Protein AF-A0A7X6TF79-F1 (afdb_monomer_lite)

Sequence (769 aa):
MKSAIIAMLSFVALSFGTTILAQSDYKMAGPYRVVARDGEFRSSKNGSEQDMKMAYECALAGDKDKALEIIHAYARTLQRIDGHDAPLCTIQGYDLVRAMTLLREYKTEEWDKMLRTVWLAVLDKFEADSPYANGNWGAIVNRMRMAAAIYLEDSLLYAAALDYFYHANDNGSLPRYINELGQSQETGRDQAHVQLGLEALAQTCEMARGQGDDLWGAFDNRLLKGFEYTAKYNLGYEVPFSTWTDCTGLYNDWTSPGAMSRGKLWNIYQLPYDHYVGRKGLKMPYTAMALEVLAGKRKIKIKDYQKLHQVFTYAAPRGAPLKQDYELYIQPRGSKEWTRIDTYMARVNAPVAEGKHRQSEISYAMFDFSGDVFVRVVCKNKQFKTVKIRPAYRGVIANRQNDSTLQFMLFQPENLSIEFDGDLTNNLLLFTSKPVQSSTEARKEARRQGRDFIYYPPGYYDQADTIYLKSNTTLYLAGGSYFKGTFAIDDAENVSILGRGIARPPRGYEGCHVYRSKNVLIDGLILNTCPVGGSDGVMLHNVKSISHPAWGDGLNVFASSNVTYDRVFCRNSDDCTTAYATRKGFSGSVNNVCMKNSTLWADVAHPIFIGIHGDARQMDSIVNLRYENIDILCQAEPQLDYQGCLAINCGDNNLVRNVIFDNIRIEGVLQGSILQVKVGYNQKYCAAPGRGVENILFRSIRYYGPEPNMSLILGYNEQRLVKNITFEGLKINGRAIYDNMPGKPGWYKTADMGKIYVNDLVENLKFIK

Secondary structure (DSSP, 8-state):
-HHHHHHHHTTSSS--SS-----TT-------SEEESSSTTTTHHHHHHHHHHHHHHHHHHT-HHHHHHHHHHHHHH--EEESTTGGGGHHHHHHHHHHHHHTGGG--HHHHHHIIIIIIHHHHHHHHSPS-S-HHHHHHHHHHHHHHHHHHT-HHHHHHHHHHHHH-SSTTSHHHHB-TTS-BGGGGT-HHHHHHHHHHHHHHHHHHHHHT---TTHHHHHHHHHHHHHHHHHTT----------TTSSS----S---TTTT---TTSHHHHIIIIIIT----HHHHHHHHHHTTSS------GGGSSEEE--PPPTTS-B--SEEEEEEETT----EEE--EEEEEEEE-GGG-EEEEEEEEEEEEEES-EEEEEEESS---S-EEEESGGG---EEE-SSSEEEEEESS--EEEEEETT-SSS-EEEEEESPPPPHHHHHHHHHHTT-EEEEE-SEEE----EEEPPTTEEEEE-TTEEESSEEEEES-EEEEEEES-EE--TTSSBSEEEES-EEEEEES-EESB--EES-EEEEEES-EEE--STT--SEEEES-EEEEEES-EEEESS-SEEEESSBTTB-S-EEEEEEEEEEEEESSS-SEEEES-S-TTTT-EEEEEEEEEEEEEE-B---TTT--SEEEEEBTT-EEEEEEEEEEEE---SB-BSEEEEE---TTT-SSB-SEEEEEEEEEEEE-SSSPBPEEEE--BTTB-EEEEEEES-EETTEE--TT-TT--TTS-GGGGGTEEE-TTEES-EEE-

Foldseek 3Di:
DVLLLCLLLVPPDDFDPDDPAQDPPDDQPDDAQEAECADPRNVNDVRLLVLLLSLLRCLSNVVNVSNCVSLVRNLVRHNEYDDPCSLVSLNSVQSNLSSCLSVVVPDDPSNVVCCVRYLVVSLVLCLLFQAQDAQLSLLSSLLSLLSSCSSVVPPVSNVVSVCSQDPRLYCNHLCNQAPPQLDGLCQLQELVSLLSSLLSQLSSQSSCVSVPDHPCPPPNSRSLSNLLQSLCQLLPHDGDDDQDQGSLSQSRPRPGGQCHCRNVDDSRLPSNCCVCCVVVVHDRPSSVVSVCVSVVNDDRDDPDPPVQKDKAAFDAAPPFAFDPQKWKWKDTPPDPDTDTWTWGWDWAFFDDPPLHTDTAIETETEIEIGAKMKMKMFGDPFFFDDKDKPPNSVVFRWDDPDRGMIITMDGFWDFIWIDGPNDPRYIYTYGYHHDFDDLVVLVVVLVVVVAAEAEDEQHEAEPQDAAEDAARYEYEYERNAEALYEDEDELYEDYEYDYAHEQEHPQLAHSYEHECYEQYEYANYEYAAYEYAVYENYEYYNYEHHGHDAVSEHYEYEQYENYEYEAYEARTQEEPYEAAYHDDPGHAAYYAYEYELYEAEHSEAEPYEYDDHHALVVQHEYEAYEYENYEYEEYSYQPPLRFANAEYAYHSQYEYENYEYESYEYEAYDAGAHYEAEQDDDPVHHPGTYQEYEHYEAYNYEYQHDQGAAYEHYADDLRYAYEAYEYAQYYYNSDTQFDPDPPDPPPDDSCVVNNYDYDPRYYNYGYHD

Radius of gyration: 28.3 Å; chains: 1; bounding box: 67×52×85 Å

pLDDT: mean 91.33, std 11.85, range [27.88, 98.94]

Structure (mmCIF, N/CA/C/O backbone):
data_AF-A0A7X6TF79-F1
#
_entry.id   AF-A0A7X6TF79-F1
#
loop_
_atom_site.group_PDB
_atom_site.id
_atom_site.type_symbol
_atom_site.label_atom_id
_atom_site.label_alt_id
_atom_site.label_comp_id
_atom_site.label_asym_id
_atom_site.label_entity_id
_atom_site.label_seq_id
_atom_site.pdbx_PDB_ins_code
_atom_site.Cartn_x
_atom_site.Cartn_y
_atom_site.Cartn_z
_atom_site.occupancy
_atom_site.B_iso_or_equiv
_atom_site.auth_seq_id
_atom_site.auth_comp_id
_atom_site.auth_asym_id
_atom_site.auth_atom_id
_atom_site.pdbx_PDB_model_num
ATOM 1 N N . MET A 1 1 ? -29.037 -4.084 38.180 1.00 37.34 1 MET A N 1
ATOM 2 C CA . MET A 1 1 ? -28.333 -2.902 38.742 1.00 37.34 1 MET A CA 1
ATOM 3 C C . MET A 1 1 ? -27.125 -3.255 39.618 1.00 37.34 1 MET A C 1
ATOM 5 O O . MET A 1 1 ? -26.023 -2.919 39.207 1.00 37.34 1 MET A O 1
ATOM 9 N N . LYS A 1 2 ? -27.252 -3.971 40.755 1.00 34.66 2 LYS A N 1
ATOM 10 C CA . LYS A 1 2 ? -26.075 -4.378 41.570 1.00 34.66 2 LYS A CA 1
ATOM 11 C C . LYS A 1 2 ? -25.059 -5.261 40.809 1.00 34.66 2 LYS A C 1
ATOM 13 O O . LYS A 1 2 ? -23.866 -5.113 41.035 1.00 34.66 2 LYS A O 1
ATOM 18 N N . SER A 1 3 ? -25.494 -6.110 39.867 1.00 40.75 3 SER A N 1
ATOM 19 C CA . SER A 1 3 ? -24.594 -6.957 39.051 1.00 40.75 3 SER A CA 1
ATOM 20 C C . SER A 1 3 ? -23.739 -6.177 38.040 1.00 40.75 3 SER A C 1
ATOM 22 O O . SER A 1 3 ? -22.586 -6.536 37.820 1.00 40.75 3 SER A O 1
ATOM 24 N N . ALA A 1 4 ? -24.275 -5.091 37.469 1.00 40.69 4 ALA A N 1
ATOM 25 C CA . ALA A 1 4 ? -23.597 -4.242 36.486 1.00 40.69 4 ALA A CA 1
ATOM 26 C C . ALA A 1 4 ? -22.456 -3.432 37.122 1.00 40.69 4 ALA A C 1
ATOM 28 O O . ALA A 1 4 ? -21.355 -3.360 36.579 1.00 40.69 4 ALA A O 1
ATOM 29 N N . ILE A 1 5 ? -22.708 -2.895 38.320 1.00 46.25 5 ILE A N 1
ATOM 30 C CA . ILE A 1 5 ? -21.707 -2.196 39.133 1.00 46.25 5 ILE A CA 1
ATOM 31 C C . ILE A 1 5 ? -20.603 -3.176 39.563 1.00 46.25 5 ILE A C 1
ATOM 33 O O . ILE A 1 5 ? -19.430 -2.851 39.437 1.00 46.25 5 ILE A O 1
ATOM 37 N N . ILE A 1 6 ? -20.947 -4.414 39.950 1.00 44.22 6 ILE A N 1
ATOM 38 C CA . ILE A 1 6 ? -19.965 -5.466 40.276 1.00 44.22 6 ILE A CA 1
ATOM 39 C C . ILE A 1 6 ? -19.087 -5.834 39.065 1.00 44.22 6 ILE A C 1
ATOM 41 O O . ILE A 1 6 ? -17.886 -6.029 39.233 1.00 44.22 6 ILE A O 1
ATOM 45 N N . ALA A 1 7 ? -19.632 -5.888 37.846 1.00 45.84 7 ALA A N 1
ATOM 46 C CA . ALA A 1 7 ? -18.850 -6.189 36.642 1.00 45.84 7 ALA A CA 1
ATOM 47 C C . ALA A 1 7 ? -17.861 -5.071 36.264 1.00 45.84 7 ALA A C 1
ATOM 49 O O . ALA A 1 7 ? -16.736 -5.368 35.870 1.00 45.84 7 ALA A O 1
ATOM 50 N N . MET A 1 8 ? -18.226 -3.796 36.459 1.00 48.16 8 MET A N 1
ATOM 51 C CA . MET A 1 8 ? -17.270 -2.683 36.343 1.00 48.16 8 MET A CA 1
ATOM 52 C C . MET A 1 8 ? -16.264 -2.623 37.511 1.00 48.16 8 MET A C 1
ATOM 54 O O . MET A 1 8 ? -15.131 -2.185 37.313 1.00 48.16 8 MET A O 1
ATOM 58 N N . LEU A 1 9 ? -16.655 -3.092 38.705 1.00 42.53 9 LEU A N 1
ATOM 59 C CA . LEU A 1 9 ? -15.852 -3.107 39.940 1.00 42.53 9 LEU A CA 1
ATOM 60 C C . LEU A 1 9 ? -14.904 -4.306 40.096 1.00 42.53 9 LEU A C 1
ATOM 62 O O . LEU A 1 9 ? -14.051 -4.265 40.980 1.00 42.53 9 LEU A O 1
ATOM 66 N N . SER A 1 10 ? -15.020 -5.373 39.294 1.00 41.81 10 SER A N 1
ATOM 67 C CA . SER A 1 10 ? -14.282 -6.647 39.480 1.00 41.81 10 SER A CA 1
ATOM 68 C C . SER A 1 10 ? -12.755 -6.555 39.255 1.00 41.81 10 SER A C 1
ATOM 70 O O . SER A 1 10 ? -12.097 -7.559 39.006 1.00 41.81 10 SER A O 1
ATOM 72 N N . PHE A 1 11 ? -12.165 -5.363 39.355 1.00 49.38 11 PHE A N 1
ATOM 73 C CA . PHE A 1 11 ? -10.807 -5.041 38.924 1.00 49.38 11 PHE A CA 1
ATOM 74 C C . PHE A 1 11 ? -9.840 -4.600 40.035 1.00 49.38 11 PHE A C 1
ATOM 76 O O . PHE A 1 11 ? -8.826 -3.982 39.729 1.00 49.38 11 PHE A O 1
ATOM 83 N N . VAL A 1 12 ? -10.094 -4.913 41.314 1.00 36.34 12 VAL A N 1
ATOM 84 C CA . VAL A 1 12 ? -9.247 -4.367 42.406 1.00 36.34 12 VAL A CA 1
ATOM 85 C C . VAL A 1 12 ? -8.492 -5.394 43.240 1.00 36.34 12 VAL A C 1
ATOM 87 O O . VAL A 1 12 ? -7.487 -5.045 43.847 1.00 36.34 12 VAL A O 1
ATOM 90 N N . ALA A 1 13 ? -8.874 -6.670 43.273 1.00 27.88 13 ALA A N 1
ATOM 91 C CA . ALA A 1 13 ? -8.336 -7.513 44.341 1.00 27.88 13 ALA A CA 1
ATOM 92 C C . ALA A 1 13 ? -6.934 -8.117 44.115 1.00 27.88 13 ALA A C 1
ATOM 94 O O . ALA A 1 13 ? -6.361 -8.555 45.103 1.00 27.88 13 ALA A O 1
ATOM 95 N N . LEU A 1 14 ? -6.341 -8.171 42.909 1.00 29.75 14 LEU A N 1
ATOM 96 C CA . LEU A 1 14 ? -5.128 -9.005 42.718 1.00 29.75 14 LEU A CA 1
ATOM 97 C C . LEU A 1 14 ? -4.109 -8.548 41.656 1.00 29.75 14 LEU A C 1
ATOM 99 O O . LEU A 1 14 ? -3.304 -9.354 41.195 1.00 29.75 14 LEU A O 1
ATOM 103 N N . SER A 1 15 ? -4.078 -7.266 41.277 1.00 30.30 15 SER A N 1
ATOM 104 C CA . SER A 1 15 ? -3.253 -6.815 40.145 1.00 30.30 15 SER A CA 1
ATOM 105 C C . SER A 1 15 ? -2.444 -5.530 40.385 1.00 30.30 15 SER A C 1
ATOM 107 O O . SER A 1 15 ? -2.380 -4.696 39.491 1.00 30.30 15 SER A O 1
ATOM 109 N N . PHE A 1 16 ? -1.777 -5.362 41.534 1.00 35.62 16 PHE A N 1
ATOM 110 C CA . PHE A 1 16 ? -0.767 -4.300 41.698 1.00 35.62 16 PHE A CA 1
ATOM 111 C C . PHE A 1 16 ? 0.433 -4.757 42.537 1.00 35.62 16 PHE A C 1
ATOM 113 O O . PHE A 1 16 ? 0.438 -4.681 43.761 1.00 35.62 16 PHE A O 1
ATOM 120 N N . GLY A 1 17 ? 1.496 -5.180 41.853 1.00 28.83 17 GLY A N 1
ATOM 121 C CA . GLY A 1 17 ? 2.848 -4.844 42.288 1.00 28.83 17 GLY A CA 1
ATOM 122 C C . GLY A 1 17 ? 3.166 -3.466 41.710 1.00 28.83 17 GLY A C 1
ATOM 123 O O . GLY A 1 17 ? 3.140 -3.315 40.494 1.00 28.83 17 GLY A O 1
ATOM 124 N N . THR A 1 18 ? 3.434 -2.489 42.578 1.00 29.45 18 THR A N 1
ATOM 125 C CA . THR A 1 18 ? 3.492 -1.023 42.358 1.00 29.45 18 THR A CA 1
ATOM 126 C C . THR A 1 18 ? 2.135 -0.312 42.382 1.00 29.45 18 THR A C 1
ATOM 128 O O . THR A 1 18 ? 1.484 -0.051 41.380 1.00 29.45 18 THR A O 1
ATOM 131 N N . THR A 1 19 ? 1.733 -0.007 43.610 1.00 37.81 19 THR A N 1
ATOM 132 C CA . THR A 1 19 ? 0.716 0.950 44.033 1.00 37.81 19 THR A CA 1
ATOM 133 C C . THR A 1 19 ? 0.896 2.311 43.349 1.00 37.81 19 THR A C 1
ATOM 135 O O . THR A 1 19 ? 1.952 2.926 43.482 1.00 37.81 19 THR A O 1
ATOM 138 N N . ILE A 1 20 ? -0.154 2.833 42.713 1.00 43.59 20 ILE A N 1
ATOM 139 C CA . ILE A 1 20 ? -0.469 4.262 42.820 1.00 43.59 20 ILE A CA 1
ATOM 140 C C . ILE A 1 20 ? -1.781 4.312 43.600 1.00 43.59 20 ILE A C 1
ATOM 142 O O . ILE A 1 20 ? -2.826 3.867 43.138 1.00 43.59 20 ILE A O 1
ATOM 146 N N . LEU A 1 21 ? -1.644 4.709 44.862 1.00 54.94 21 LEU A N 1
ATOM 147 C CA . LEU A 1 21 ? -2.723 4.950 45.814 1.00 54.94 21 LEU A CA 1
ATOM 148 C C . LEU A 1 21 ? -3.505 6.172 45.325 1.00 54.94 21 LEU A C 1
ATOM 150 O O . LEU A 1 21 ? -2.891 7.063 44.743 1.00 54.94 21 LEU A O 1
ATOM 154 N N . ALA A 1 22 ? -4.814 6.242 45.569 1.00 60.50 22 ALA A N 1
ATOM 155 C CA . ALA A 1 22 ? -5.547 7.492 45.384 1.00 60.50 22 ALA A CA 1
ATOM 156 C C . ALA A 1 22 ? -4.773 8.662 46.016 1.00 60.50 22 ALA A C 1
ATOM 158 O O . ALA A 1 22 ? -4.263 8.548 47.133 1.00 60.50 22 ALA A O 1
ATOM 159 N N . GLN A 1 23 ? -4.645 9.756 45.269 1.00 75.19 23 GLN A N 1
ATOM 160 C CA . GLN A 1 23 ? -3.870 10.929 45.661 1.00 75.19 23 GLN A CA 1
ATOM 161 C C . GLN A 1 23 ? -4.814 12.113 45.799 1.00 75.19 23 GLN A C 1
ATOM 163 O O . GLN A 1 23 ? -5.090 12.830 44.838 1.00 75.19 23 GLN A O 1
ATOM 168 N N . SER A 1 24 ? -5.304 12.342 47.013 1.00 75.94 24 SER A N 1
ATOM 169 C CA . SER A 1 24 ? -6.154 13.498 47.315 1.00 75.94 24 SER A CA 1
ATOM 170 C C . SER A 1 24 ? -5.441 14.835 47.044 1.00 75.94 24 SER A C 1
ATOM 172 O O . SER A 1 24 ? -6.087 15.860 46.836 1.00 75.94 24 SER A O 1
ATOM 174 N N . ASP A 1 25 ? -4.106 14.833 46.990 1.00 83.50 25 ASP A N 1
ATOM 175 C CA . ASP A 1 25 ? -3.248 15.966 46.633 1.00 83.50 25 ASP A CA 1
ATOM 176 C C . ASP A 1 25 ? -2.880 16.032 45.137 1.00 83.50 25 ASP A C 1
ATOM 178 O O . ASP A 1 25 ? -2.127 16.923 44.728 1.00 83.50 25 ASP A O 1
ATOM 182 N N . TYR A 1 26 ? -3.425 15.135 44.305 1.00 90.81 26 TYR A N 1
ATOM 183 C CA . TYR A 1 26 ? -3.191 15.139 42.866 1.00 90.81 26 TYR A CA 1
ATOM 184 C C . TYR A 1 26 ? -3.574 16.485 42.247 1.00 90.81 26 TYR A C 1
ATOM 186 O O . TYR A 1 26 ? -4.672 17.019 42.465 1.00 90.81 26 TYR A O 1
ATOM 194 N N . LYS A 1 27 ? -2.651 17.012 41.438 1.00 92.31 27 LYS A N 1
ATOM 195 C CA . LYS A 1 27 ? -2.833 18.231 40.654 1.00 92.31 27 LYS A CA 1
ATOM 196 C C . LYS A 1 27 ? -3.113 17.853 39.208 1.00 92.31 27 LYS A C 1
ATOM 198 O O . LYS A 1 27 ? -2.243 17.302 38.539 1.00 92.31 27 LYS A O 1
ATOM 203 N N . MET A 1 28 ? -4.315 18.189 38.754 1.00 93.94 28 MET A N 1
ATOM 204 C CA . MET A 1 28 ? -4.762 17.957 37.385 1.00 93.94 28 MET A CA 1
ATOM 205 C C . MET A 1 28 ? -3.847 1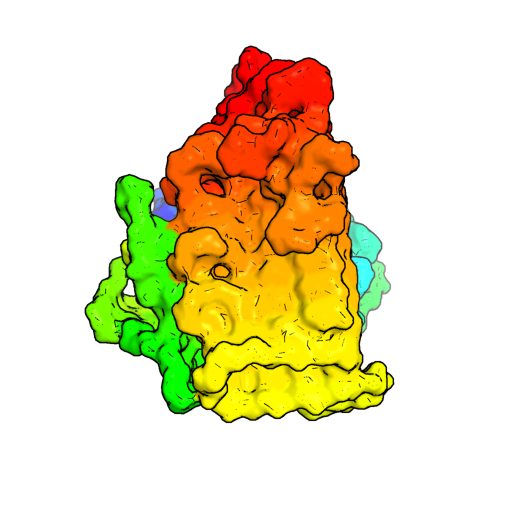8.672 36.378 1.00 93.94 28 MET A C 1
ATOM 207 O O . MET A 1 28 ? -3.487 19.835 36.570 1.00 93.94 28 MET A O 1
ATOM 211 N N . ALA A 1 29 ? -3.471 17.972 35.311 1.00 94.19 29 ALA A N 1
ATOM 212 C CA . ALA A 1 29 ? -2.668 18.504 34.213 1.00 94.19 29 ALA A CA 1
ATOM 213 C C . ALA A 1 29 ? -3.513 19.312 33.208 1.00 94.19 29 ALA A C 1
ATOM 215 O O . ALA A 1 29 ? -3.000 20.231 32.563 1.00 94.19 29 ALA A O 1
ATOM 216 N N . GLY A 1 30 ? -4.791 18.951 33.059 1.00 93.00 30 GLY A N 1
ATOM 217 C CA . GLY A 1 30 ? -5.813 19.673 32.304 1.00 93.00 30 GLY A CA 1
ATOM 218 C C . GLY A 1 30 ? -6.668 20.628 33.166 1.00 93.00 30 GLY A C 1
ATOM 219 O O . GLY A 1 30 ? -6.152 21.233 34.107 1.00 93.00 30 GLY A O 1
ATOM 220 N N . PRO A 1 31 ? -7.974 20.802 32.851 1.00 95.56 31 PRO A N 1
ATOM 221 C CA . PRO A 1 31 ? -8.714 20.142 31.777 1.00 95.56 31 PRO A CA 1
ATOM 222 C C . PRO A 1 31 ? -8.375 20.751 30.408 1.00 95.56 31 PRO A C 1
ATOM 224 O O . PRO A 1 31 ? -8.182 21.959 30.266 1.00 95.56 31 PRO A O 1
ATOM 227 N N . TYR A 1 32 ? -8.335 19.921 29.369 1.00 97.88 32 TYR A N 1
ATOM 228 C CA . TYR A 1 32 ? -8.042 20.379 28.008 1.00 97.88 32 TYR A CA 1
ATOM 229 C C . TYR A 1 32 ? -9.325 20.656 27.223 1.00 97.88 32 TYR A C 1
ATOM 231 O O . TYR A 1 32 ? -10.271 19.872 27.266 1.00 97.88 32 TYR A O 1
ATOM 239 N N . ARG A 1 33 ? -9.340 21.743 26.438 1.00 97.62 33 ARG A N 1
ATOM 240 C CA . ARG A 1 33 ? -10.442 22.028 25.497 1.00 97.62 33 ARG A CA 1
ATOM 241 C C . ARG A 1 33 ? -10.489 21.040 24.335 1.00 97.62 33 ARG A C 1
ATOM 243 O O . ARG A 1 33 ? -11.568 20.707 23.856 1.00 97.62 33 ARG A O 1
ATOM 250 N N . VAL A 1 34 ? -9.323 20.588 23.883 1.00 96.94 34 VAL A N 1
ATOM 251 C CA . VAL A 1 34 ? -9.165 19.606 22.809 1.00 96.94 34 VAL A CA 1
ATOM 252 C C . VAL A 1 34 ? -8.176 18.553 23.282 1.00 96.94 34 VAL A C 1
ATOM 254 O O . VAL A 1 34 ? -7.086 18.902 23.735 1.00 96.94 34 VAL A O 1
ATOM 257 N N . VAL A 1 35 ? -8.563 17.283 23.181 1.00 96.81 35 VAL A N 1
ATOM 258 C CA . VAL A 1 35 ? -7.684 16.143 23.469 1.00 96.81 35 VAL A CA 1
ATOM 259 C C . VAL A 1 35 ? -7.315 15.466 22.155 1.00 96.81 35 VAL A C 1
ATOM 261 O O . VAL A 1 35 ? -8.187 15.166 21.346 1.00 96.81 35 VAL A O 1
ATOM 264 N N . ALA A 1 36 ? -6.029 15.215 21.937 1.00 90.00 36 ALA A N 1
ATOM 265 C CA . ALA A 1 36 ? -5.535 14.524 20.751 1.00 90.00 36 ALA A CA 1
ATOM 266 C C . ALA A 1 36 ? -4.286 13.704 21.079 1.00 90.00 36 ALA A C 1
ATOM 268 O O . ALA A 1 36 ? -3.516 14.051 21.978 1.00 90.00 36 ALA A O 1
ATOM 269 N N . ARG A 1 37 ? -4.069 12.625 20.325 1.00 87.06 37 ARG A N 1
ATOM 270 C CA . ARG A 1 37 ? -2.846 11.803 20.397 1.00 87.06 37 ARG A CA 1
ATOM 271 C C . ARG A 1 37 ? -1.800 12.215 19.370 1.00 87.06 37 ARG A C 1
ATOM 273 O O . ARG A 1 37 ? -0.610 11.998 19.588 1.00 87.06 37 ARG A O 1
ATOM 280 N N . ASP A 1 38 ? -2.250 12.843 18.299 1.00 75.44 38 ASP A N 1
ATOM 281 C CA . ASP A 1 38 ? -1.473 13.332 17.176 1.00 75.44 38 ASP A CA 1
ATOM 282 C C . ASP A 1 38 ? -1.903 14.766 16.802 1.00 75.44 38 ASP A C 1
ATOM 284 O O . ASP A 1 38 ? -2.720 15.397 17.476 1.00 75.44 38 ASP A O 1
ATOM 288 N N . GLY A 1 39 ? -1.275 15.332 15.771 1.00 76.75 39 GLY A N 1
ATOM 289 C CA . GLY A 1 39 ? -1.582 16.685 15.300 1.00 76.75 39 GLY A CA 1
ATOM 290 C C . GLY A 1 39 ? -1.204 17.819 16.265 1.00 76.75 39 GLY A C 1
ATOM 291 O O . GLY A 1 39 ? -0.329 17.680 17.125 1.00 76.75 39 GLY A O 1
ATOM 292 N N . GLU A 1 40 ? -1.854 18.971 16.075 1.00 77.56 40 GLU A N 1
ATOM 293 C CA . GLU A 1 40 ? -1.596 20.230 16.796 1.00 77.56 40 GLU A CA 1
ATOM 294 C C . GLU A 1 40 ? -1.744 20.077 18.318 1.00 77.56 40 GLU A C 1
ATOM 296 O O . GLU A 1 40 ? -0.927 20.591 19.081 1.00 77.56 40 GLU A O 1
ATOM 301 N N . PHE A 1 41 ? -2.736 19.301 18.763 1.00 86.38 41 PHE A N 1
ATOM 302 C CA . PHE A 1 41 ? -3.091 19.159 20.177 1.00 86.38 41 PHE A CA 1
ATOM 303 C C . PHE A 1 41 ? -2.464 17.933 20.857 1.00 86.38 41 PHE A C 1
ATOM 305 O O . PHE A 1 41 ? -2.829 17.613 21.989 1.00 86.38 41 PHE A O 1
ATOM 312 N N . ARG A 1 42 ? -1.497 17.251 20.222 1.00 84.56 42 ARG A N 1
ATOM 313 C CA . ARG A 1 42 ? -0.878 16.007 20.737 1.00 84.56 42 ARG A CA 1
ATOM 314 C C . ARG A 1 42 ? -0.273 16.112 22.143 1.00 84.56 42 ARG A C 1
ATOM 316 O O . ARG A 1 42 ? -0.102 15.104 22.822 1.00 84.56 42 ARG A O 1
ATOM 323 N N . SER A 1 43 ? 0.094 17.320 22.581 1.00 87.19 43 SER A N 1
ATOM 324 C CA . SER A 1 43 ? 0.643 17.571 23.921 1.00 87.19 43 SER A CA 1
ATOM 325 C C . SER A 1 43 ? -0.372 17.317 25.039 1.00 87.19 43 SER A C 1
ATOM 327 O O . SER A 1 43 ? 0.035 17.014 26.158 1.00 87.19 43 SER A O 1
ATOM 329 N N . SER A 1 44 ? -1.674 17.374 24.738 1.00 93.31 44 SER A N 1
ATOM 330 C CA . SER A 1 44 ? -2.757 17.078 25.689 1.00 93.31 44 SER A CA 1
ATOM 331 C C . SER A 1 44 ? -2.817 15.606 26.105 1.00 93.31 44 SER A C 1
ATOM 333 O O . SER A 1 44 ? -3.322 15.298 27.184 1.00 93.31 44 SER A O 1
ATOM 335 N N . LYS A 1 45 ? -2.278 14.691 25.282 1.00 91.00 45 LYS A N 1
ATOM 336 C CA . LYS A 1 45 ? -2.396 13.241 25.475 1.00 91.00 45 LYS A CA 1
ATOM 337 C C . LYS A 1 45 ? -2.018 12.804 26.890 1.00 91.00 45 LYS A C 1
ATOM 339 O O . LYS A 1 45 ? -2.871 12.301 27.612 1.00 91.00 45 LYS A O 1
ATOM 344 N N . ASN A 1 46 ? -0.754 12.992 27.274 1.00 89.31 46 ASN A N 1
ATOM 345 C CA . ASN A 1 46 ? -0.225 12.421 28.515 1.00 89.31 46 ASN A CA 1
ATOM 346 C C . ASN A 1 46 ? -0.922 13.004 29.752 1.00 89.31 46 ASN A C 1
ATOM 348 O O . ASN A 1 46 ? -1.202 12.263 30.686 1.00 89.31 46 ASN A O 1
ATOM 352 N N . GLY A 1 47 ? -1.222 14.309 29.747 1.00 92.88 47 GLY A N 1
ATOM 353 C CA . GLY A 1 47 ? -1.948 14.948 30.845 1.00 92.88 47 GLY A CA 1
ATOM 354 C C . GLY A 1 47 ? -3.379 14.424 30.962 1.00 92.88 47 GLY A C 1
ATOM 355 O O . GLY A 1 47 ? -3.800 14.041 32.045 1.00 92.88 47 GLY A O 1
ATOM 356 N N . SER A 1 48 ? -4.097 14.306 29.839 1.00 96.69 48 SER A N 1
ATOM 357 C CA . SER A 1 48 ? -5.471 13.787 29.845 1.00 96.69 48 SER A CA 1
ATOM 358 C C . SER A 1 48 ? -5.561 12.315 30.261 1.00 96.69 48 SER A C 1
ATOM 360 O O . SER A 1 48 ? -6.473 11.947 30.995 1.00 96.69 48 SER A O 1
ATOM 362 N N . GLU A 1 49 ? -4.601 11.478 29.847 1.00 95.19 49 GLU A N 1
ATOM 363 C CA . GLU A 1 49 ? -4.507 10.081 30.289 1.00 95.19 49 GLU A CA 1
ATOM 364 C C . GLU A 1 49 ? -4.277 9.990 31.804 1.00 95.19 49 GLU A C 1
ATOM 366 O O . GLU A 1 49 ? -4.916 9.177 32.469 1.00 95.19 49 GLU A O 1
ATOM 371 N N . GLN A 1 50 ? -3.405 10.837 32.362 1.00 94.56 50 GLN A N 1
ATOM 372 C CA . GLN A 1 50 ? -3.146 10.875 33.804 1.00 94.56 50 GLN A CA 1
ATOM 373 C C . GLN A 1 50 ? -4.368 11.348 34.594 1.00 94.56 50 GLN A C 1
ATOM 375 O O . GLN A 1 50 ? -4.749 10.683 35.556 1.00 94.56 50 GLN A O 1
ATOM 380 N N . ASP A 1 51 ? -5.004 12.440 34.163 1.00 97.00 51 ASP A N 1
ATOM 381 C CA . ASP A 1 51 ? -6.166 13.011 34.843 1.00 97.00 51 ASP A CA 1
ATOM 382 C C . ASP A 1 51 ? -7.321 12.002 34.918 1.00 97.00 51 ASP A C 1
ATOM 384 O O . ASP A 1 51 ? -7.850 11.718 35.991 1.00 97.00 51 ASP A O 1
ATOM 388 N N . MET A 1 52 ? -7.713 11.425 33.777 1.00 96.69 52 MET A N 1
ATOM 389 C CA . MET A 1 52 ? -8.879 10.536 33.701 1.00 96.69 52 MET A CA 1
ATOM 390 C C . MET A 1 52 ? -8.634 9.200 34.411 1.00 96.69 52 MET A C 1
ATOM 392 O O . MET A 1 52 ? -9.545 8.663 35.044 1.00 96.69 52 MET A O 1
ATOM 396 N N . LYS A 1 53 ? -7.395 8.695 34.372 1.00 94.06 53 LYS A N 1
ATOM 397 C CA . LYS A 1 53 ? -6.989 7.531 35.163 1.00 94.06 53 LYS A CA 1
ATOM 398 C C . LYS A 1 53 ? -7.043 7.827 36.663 1.00 94.06 53 LYS A C 1
ATOM 400 O O . LYS A 1 53 ? -7.574 7.010 37.411 1.00 94.06 53 LYS A O 1
ATOM 405 N N . MET A 1 54 ? -6.565 8.996 37.097 1.00 94.69 54 MET A N 1
ATOM 406 C CA . MET A 1 54 ? -6.636 9.405 38.503 1.00 94.69 54 MET A CA 1
ATOM 407 C C . MET A 1 54 ? -8.084 9.559 38.977 1.00 94.69 54 MET A C 1
ATOM 409 O O . MET A 1 54 ? -8.413 9.128 40.078 1.00 94.69 54 MET A O 1
ATOM 413 N N . ALA A 1 55 ? -8.981 10.090 38.137 1.00 96.06 55 ALA A N 1
ATOM 414 C CA . ALA A 1 55 ? -10.405 10.155 38.463 1.00 96.06 55 ALA A CA 1
ATOM 415 C C . ALA A 1 55 ? -10.985 8.764 38.775 1.00 96.06 55 ALA A C 1
ATOM 417 O O . ALA A 1 55 ? -11.717 8.602 39.753 1.00 96.06 55 ALA A O 1
ATOM 418 N N . TYR A 1 56 ? -10.623 7.751 37.982 1.00 94.88 56 TYR A N 1
ATOM 419 C CA . TYR A 1 56 ? -11.030 6.371 38.234 1.00 94.88 56 TYR A CA 1
ATOM 420 C C . TYR A 1 56 ? -10.409 5.794 39.514 1.00 94.88 56 TYR A C 1
ATOM 422 O O . TYR A 1 56 ? -11.126 5.208 40.323 1.00 94.88 56 TYR A O 1
ATOM 430 N N . GLU A 1 57 ? -9.106 5.984 39.733 1.00 90.75 57 GLU A N 1
ATOM 431 C CA . GLU A 1 57 ? -8.403 5.484 40.924 1.00 90.75 57 GLU A CA 1
ATOM 432 C C . GLU A 1 57 ? -8.940 6.111 42.226 1.00 90.75 57 GLU A C 1
ATOM 434 O O . GLU A 1 57 ? -9.183 5.390 43.196 1.00 90.75 57 GLU A O 1
ATOM 439 N N . CYS A 1 58 ? -9.217 7.420 42.237 1.00 91.38 58 CYS A N 1
ATOM 440 C CA . CYS A 1 58 ? -9.856 8.111 43.360 1.00 91.38 58 CYS A CA 1
ATOM 441 C C . CYS A 1 58 ? -11.281 7.603 43.616 1.00 91.38 58 CYS A C 1
ATOM 443 O O . CYS A 1 58 ? -11.608 7.263 44.754 1.00 91.38 58 CYS A O 1
ATOM 445 N N . ALA A 1 59 ? -12.109 7.468 42.571 1.00 92.50 59 ALA A N 1
ATOM 446 C CA . ALA A 1 59 ? -13.469 6.940 42.706 1.00 92.50 59 ALA A CA 1
ATOM 447 C C . ALA A 1 59 ? -13.474 5.521 43.298 1.00 92.50 59 ALA A C 1
ATOM 449 O O . ALA A 1 59 ? -14.294 5.199 44.156 1.00 92.50 59 ALA A O 1
ATOM 450 N N . LEU A 1 60 ? -12.524 4.685 42.877 1.00 88.62 60 LEU A N 1
ATOM 451 C CA . LEU A 1 60 ? -12.373 3.310 43.341 1.00 88.62 60 LEU A CA 1
ATOM 452 C C . LEU A 1 60 ? -11.922 3.214 44.804 1.00 88.62 60 LEU A C 1
ATOM 454 O O . LEU A 1 60 ? -12.349 2.312 45.523 1.00 88.62 60 LEU A O 1
ATOM 458 N N . ALA A 1 61 ? -11.076 4.145 45.245 1.00 87.19 61 ALA A N 1
ATOM 459 C CA . ALA A 1 61 ? -10.618 4.245 46.628 1.00 87.19 61 ALA A CA 1
ATOM 460 C C . ALA A 1 61 ? -11.627 4.936 47.565 1.00 87.19 61 ALA A C 1
ATOM 462 O O . ALA A 1 61 ? -11.393 4.997 48.771 1.00 87.19 61 ALA A O 1
ATOM 463 N N . GLY A 1 62 ? -12.734 5.462 47.030 1.00 87.75 62 GLY A N 1
ATOM 464 C CA . GLY A 1 62 ? -13.740 6.206 47.791 1.00 87.75 62 GLY A CA 1
ATOM 465 C C . GLY A 1 62 ? -13.436 7.699 47.979 1.00 87.75 62 GLY A C 1
ATOM 466 O O . GLY A 1 62 ? -14.200 8.379 48.663 1.00 87.75 62 GLY A O 1
ATOM 467 N N . ASP A 1 63 ? -12.382 8.235 47.355 1.00 92.25 63 ASP A N 1
ATOM 468 C CA . ASP A 1 63 ? -12.096 9.677 47.307 1.00 92.25 63 ASP A CA 1
ATOM 469 C C . ASP A 1 63 ? -12.957 10.347 46.224 1.00 92.25 63 ASP A C 1
ATOM 471 O O . ASP A 1 63 ? -12.518 10.665 45.113 1.00 92.25 63 ASP A O 1
ATOM 475 N N . LYS A 1 64 ? -14.246 10.497 46.540 1.00 94.25 64 LYS A N 1
ATOM 476 C CA . LYS A 1 64 ? -15.237 11.040 45.606 1.00 94.25 64 LYS A CA 1
ATOM 477 C C . LYS A 1 64 ? -14.968 12.498 45.238 1.00 94.25 64 LYS A C 1
ATOM 479 O O . LYS A 1 64 ? -15.229 12.879 44.102 1.00 94.25 64 LYS A O 1
ATOM 484 N N . ASP A 1 65 ? -14.444 13.298 46.165 1.00 95.00 65 ASP A N 1
ATOM 485 C CA . ASP A 1 65 ? -14.299 14.740 45.965 1.00 95.00 65 ASP A CA 1
ATOM 486 C C . ASP A 1 65 ? -13.230 15.020 44.905 1.00 95.00 65 ASP A C 1
ATOM 488 O O . ASP A 1 65 ? -13.488 15.760 43.953 1.00 95.00 65 ASP A O 1
ATOM 492 N N . LYS A 1 66 ? -12.075 14.342 44.987 1.00 94.81 66 LYS A N 1
ATOM 493 C CA . LYS A 1 66 ? -11.029 14.450 43.962 1.00 94.81 66 LYS A CA 1
ATOM 494 C C . LYS A 1 66 ? -11.481 13.895 42.610 1.00 94.81 66 LYS A C 1
ATOM 496 O O . LYS A 1 66 ? -11.197 14.489 41.569 1.00 94.81 66 LYS A O 1
ATOM 501 N N . ALA A 1 67 ? -12.203 12.775 42.602 1.00 96.31 67 ALA A N 1
ATOM 502 C CA . ALA A 1 67 ? -12.720 12.203 41.362 1.00 96.31 67 ALA A CA 1
ATOM 503 C C . ALA A 1 67 ? -13.711 13.151 40.661 1.00 96.31 67 ALA A C 1
ATOM 505 O O . ALA A 1 67 ? -13.574 13.412 39.464 1.00 96.31 67 ALA A O 1
ATOM 506 N N . LEU A 1 68 ? -14.672 13.714 41.404 1.00 97.50 68 LEU A N 1
ATOM 507 C CA . LEU A 1 68 ? -15.656 14.661 40.871 1.00 97.50 68 LEU A CA 1
ATOM 508 C C . LEU A 1 68 ? -15.018 15.990 40.455 1.00 97.50 68 LEU A C 1
ATOM 510 O O . LEU A 1 68 ? -15.454 16.570 39.462 1.00 97.50 68 LEU A O 1
ATOM 514 N N . GLU A 1 69 ? -13.969 16.451 41.147 1.00 97.25 69 GLU A N 1
ATOM 515 C CA . GLU A 1 69 ? -13.179 17.619 40.732 1.00 97.25 69 GLU A CA 1
ATOM 516 C C . GLU A 1 69 ? -12.686 17.459 39.285 1.00 97.25 69 GLU A C 1
ATOM 518 O O . GLU A 1 69 ? -12.937 18.327 38.443 1.00 97.25 69 GLU A O 1
ATOM 523 N N . ILE A 1 70 ? -12.055 16.322 38.974 1.00 97.88 70 ILE A N 1
ATOM 524 C CA . ILE A 1 70 ? -11.514 16.032 37.640 1.00 97.88 70 ILE A CA 1
ATOM 525 C C . ILE A 1 70 ? -12.647 15.832 36.622 1.00 97.88 70 ILE A C 1
ATOM 527 O O . ILE A 1 70 ? -12.637 16.449 35.553 1.00 97.88 70 ILE A O 1
ATOM 531 N N . ILE A 1 71 ? -13.652 15.008 36.948 1.00 98.00 71 ILE A N 1
ATOM 532 C CA . ILE A 1 71 ? -14.773 14.701 36.043 1.00 98.00 71 ILE A CA 1
ATOM 533 C C . ILE A 1 71 ? -15.507 15.984 35.634 1.00 98.00 71 ILE A C 1
ATOM 535 O O . ILE A 1 71 ? -15.697 16.238 34.442 1.00 98.00 71 ILE A O 1
ATOM 539 N N . HIS A 1 72 ? -15.876 16.831 36.599 1.00 97.62 72 HIS A N 1
ATOM 540 C CA . HIS A 1 72 ? -16.613 18.066 36.328 1.00 97.62 72 HIS A CA 1
ATOM 541 C C . HIS A 1 72 ? -15.753 19.134 35.645 1.00 97.62 72 HIS A C 1
ATOM 543 O O . HIS A 1 72 ? -16.284 19.998 34.941 1.00 97.62 72 HIS A O 1
ATOM 549 N N . ALA A 1 73 ? -14.431 19.121 35.832 1.00 98.19 73 ALA A N 1
ATOM 550 C CA . ALA A 1 73 ? -13.533 20.001 35.091 1.00 98.19 73 ALA A CA 1
ATOM 551 C C . ALA A 1 73 ? -13.531 19.671 33.589 1.00 98.19 73 ALA A C 1
ATOM 553 O O . ALA A 1 73 ? -13.700 20.575 32.763 1.00 98.19 73 ALA A O 1
ATOM 554 N N . TYR A 1 74 ? -13.418 18.385 33.233 1.00 98.31 74 TYR A N 1
ATOM 555 C CA . TYR A 1 74 ? -13.499 17.934 31.840 1.00 98.31 74 TYR A CA 1
ATOM 556 C C . TYR A 1 74 ? -14.899 18.116 31.251 1.00 98.31 74 TYR A C 1
ATOM 558 O O . TYR A 1 74 ? -15.001 18.663 30.155 1.00 98.31 74 TYR A O 1
ATOM 566 N N . ALA A 1 75 ? -15.964 17.777 31.988 1.00 98.06 75 ALA A N 1
ATOM 567 C CA . ALA A 1 75 ? -17.352 17.959 31.545 1.00 98.06 75 ALA A CA 1
ATOM 568 C C . ALA A 1 75 ? -17.667 19.401 31.108 1.00 98.06 75 ALA A C 1
ATOM 570 O O . ALA A 1 75 ? -18.409 19.619 30.154 1.00 98.06 75 ALA A O 1
ATOM 571 N N . ARG A 1 76 ? -17.063 20.396 31.774 1.00 97.94 76 ARG A N 1
ATOM 572 C CA . ARG A 1 76 ? -17.252 21.822 31.461 1.00 97.94 76 ARG A CA 1
ATOM 573 C C . ARG A 1 76 ? -16.338 22.348 30.352 1.00 97.94 76 ARG A C 1
ATOM 575 O O . ARG A 1 76 ? -16.648 23.379 29.759 1.00 97.94 76 ARG A O 1
ATOM 582 N N . THR A 1 77 ? -15.211 21.688 30.091 1.00 98.19 77 THR A N 1
ATOM 583 C CA . THR A 1 77 ? -14.123 22.259 29.279 1.00 98.19 77 THR A CA 1
ATOM 584 C C . THR A 1 77 ? -13.886 21.519 27.966 1.00 98.19 77 THR A C 1
ATOM 586 O O . THR A 1 77 ? -13.549 22.165 26.972 1.00 98.19 77 THR A O 1
ATOM 589 N N . LEU A 1 78 ? -14.044 20.195 27.930 1.00 98.25 78 LEU A N 1
ATOM 590 C CA . LEU A 1 78 ? -13.718 19.377 26.765 1.00 98.25 78 LEU A CA 1
ATOM 591 C C . LEU A 1 78 ? -14.728 19.607 25.630 1.00 98.25 78 LEU A C 1
ATOM 593 O O . LEU A 1 78 ? -15.927 19.412 25.803 1.00 98.25 78 LEU A O 1
ATOM 597 N N . GLN A 1 79 ? -14.236 20.005 24.455 1.00 97.12 79 GLN A N 1
ATOM 598 C CA . GLN A 1 79 ? -15.069 20.374 23.302 1.00 97.12 79 GLN A CA 1
ATOM 599 C C . GLN A 1 79 ? -15.039 19.331 22.186 1.00 97.12 79 GLN A C 1
ATOM 601 O O . GLN A 1 79 ? -16.055 19.119 21.530 1.00 97.12 79 GLN A O 1
ATOM 606 N N . ARG A 1 80 ? -13.885 18.700 21.940 1.00 95.56 80 ARG A N 1
ATOM 607 C CA . ARG A 1 80 ? -13.738 17.626 20.948 1.00 95.56 80 ARG A CA 1
ATOM 608 C C . ARG A 1 80 ? -12.494 16.780 21.205 1.00 95.56 80 ARG A C 1
ATOM 610 O O . ARG A 1 80 ? -11.551 17.235 21.858 1.00 95.56 80 ARG A O 1
ATOM 617 N N . ILE A 1 81 ? -12.484 15.591 20.615 1.00 96.75 81 ILE A N 1
ATOM 618 C CA . ILE A 1 81 ? -11.276 14.791 20.410 1.00 96.75 81 ILE A CA 1
ATOM 619 C C . ILE A 1 81 ? -10.818 14.998 18.965 1.00 96.75 81 ILE A C 1
ATOM 621 O O . ILE A 1 81 ? -11.652 14.990 18.059 1.00 96.75 81 ILE A O 1
ATOM 625 N N . ASP A 1 82 ? -9.525 15.214 18.749 1.00 86.69 82 ASP A N 1
ATOM 626 C CA . ASP A 1 82 ? -8.980 15.601 17.444 1.00 86.69 82 ASP A CA 1
ATOM 627 C C . ASP A 1 82 ? -7.854 14.665 16.981 1.00 86.69 82 ASP A C 1
ATOM 629 O O . ASP A 1 82 ? -7.269 13.933 17.784 1.00 86.69 82 ASP A O 1
ATOM 633 N N . GLY A 1 83 ? -7.554 14.718 15.682 1.00 80.69 83 GLY A N 1
ATOM 634 C CA . GLY A 1 83 ? -6.480 13.951 15.046 1.00 80.69 83 GLY A CA 1
ATOM 635 C C . GLY A 1 83 ? -6.897 12.605 14.435 1.00 80.69 83 GLY A C 1
ATOM 636 O O . GLY A 1 83 ? -8.039 12.158 14.563 1.00 80.69 83 GLY A O 1
ATOM 637 N N . HIS A 1 84 ? -5.965 11.971 13.717 1.00 79.50 84 HIS A N 1
ATOM 638 C CA . HIS A 1 84 ? -6.165 10.653 13.103 1.00 79.50 84 HIS A CA 1
ATOM 639 C C . HIS A 1 84 ? -6.292 9.561 14.171 1.00 79.50 84 HIS A C 1
ATOM 641 O O . HIS A 1 84 ? -7.121 8.657 14.049 1.00 79.50 84 HIS A O 1
ATOM 647 N N . ASP A 1 85 ? -5.537 9.709 15.261 1.00 86.19 85 ASP A N 1
ATOM 648 C CA . ASP A 1 85 ? -5.503 8.782 16.390 1.00 86.19 85 ASP A CA 1
ATOM 649 C C . ASP A 1 85 ? -6.624 9.058 17.412 1.00 86.19 85 ASP A C 1
ATOM 651 O O . ASP A 1 85 ? -6.640 8.460 18.491 1.00 86.19 85 ASP A O 1
ATOM 655 N N . ALA A 1 86 ? -7.582 9.942 17.100 1.00 89.38 86 ALA A N 1
ATOM 656 C CA . ALA A 1 86 ? -8.708 10.280 17.974 1.00 89.38 86 ALA A CA 1
ATOM 657 C C . ALA A 1 86 ? -9.439 9.056 18.576 1.00 89.38 86 ALA A C 1
ATOM 659 O O . ALA A 1 86 ? -9.719 9.085 19.778 1.00 89.38 86 ALA A O 1
ATOM 660 N N . PRO A 1 87 ? -9.699 7.953 17.840 1.00 94.25 87 PRO A N 1
ATOM 661 C CA . PRO A 1 87 ? -10.334 6.766 18.418 1.00 94.25 87 PRO A CA 1
ATOM 662 C C . PRO A 1 87 ? -9.540 6.149 19.575 1.00 94.25 87 PRO A C 1
ATOM 664 O O . PRO A 1 87 ? -10.131 5.649 20.528 1.00 94.25 87 PRO A O 1
ATOM 667 N N . LEU A 1 88 ? -8.207 6.237 19.567 1.00 93.62 88 LEU A N 1
ATOM 668 C CA . LEU A 1 88 ? -7.370 5.739 20.661 1.00 93.62 88 LEU A CA 1
ATOM 669 C C . LEU A 1 88 ? -7.413 6.632 21.912 1.00 93.62 88 LEU A C 1
ATOM 671 O O . LEU A 1 88 ? -6.963 6.202 22.973 1.00 93.62 88 LEU A O 1
ATOM 675 N N . CYS A 1 89 ? -7.959 7.853 21.844 1.00 95.69 89 CYS A N 1
ATOM 676 C CA . CYS A 1 89 ? -8.226 8.659 23.043 1.00 95.69 89 CYS A CA 1
ATOM 677 C C . CYS A 1 89 ? -9.346 8.063 23.913 1.00 95.69 89 CYS A C 1
ATOM 679 O O . CYS A 1 89 ? -9.541 8.463 25.060 1.00 95.69 89 CYS A O 1
ATOM 681 N N . THR A 1 90 ? -10.101 7.097 23.389 1.00 96.19 90 THR A N 1
ATOM 682 C CA . THR A 1 90 ? -11.129 6.388 24.161 1.00 96.19 90 THR A CA 1
ATOM 683 C C . THR A 1 90 ? -10.528 5.460 25.223 1.00 96.19 90 THR A C 1
ATOM 685 O O . THR A 1 90 ? -11.255 4.996 26.096 1.00 96.19 90 THR A O 1
ATOM 688 N N . ILE A 1 91 ? -9.200 5.249 25.225 1.00 93.56 91 ILE A N 1
ATOM 689 C CA . ILE A 1 91 ? -8.484 4.622 26.345 1.00 93.56 91 ILE A CA 1
ATOM 690 C C . ILE A 1 91 ? -8.728 5.418 27.628 1.00 93.56 91 ILE A C 1
ATOM 692 O O . ILE A 1 91 ? -9.241 4.857 28.591 1.00 93.56 91 ILE A O 1
ATOM 696 N N . GLN A 1 92 ? -8.424 6.718 27.620 1.00 93.31 92 GLN A N 1
ATOM 697 C CA . GLN A 1 92 ? -8.636 7.576 28.784 1.00 93.31 92 GLN A CA 1
ATOM 698 C C . GLN A 1 92 ? -10.110 7.948 28.989 1.00 93.31 92 GLN A C 1
ATOM 700 O O . GLN A 1 92 ? -10.568 8.040 30.126 1.00 93.31 92 GLN A O 1
ATOM 705 N N . GLY A 1 93 ? -10.890 8.074 27.908 1.00 96.06 93 GLY A N 1
ATOM 706 C CA . GLY A 1 93 ? -12.340 8.276 28.013 1.00 96.06 93 GLY A CA 1
ATOM 707 C C . GLY A 1 93 ? -13.048 7.133 28.755 1.00 96.06 93 GLY A C 1
ATOM 708 O O . GLY A 1 93 ? -13.969 7.380 29.532 1.00 96.06 93 GLY A O 1
ATOM 709 N N . TYR A 1 94 ? -12.579 5.894 28.572 1.00 97.12 94 TYR A N 1
ATOM 710 C CA . TYR A 1 94 ? -13.099 4.717 29.267 1.00 97.12 94 TYR A CA 1
ATOM 711 C C . TYR A 1 94 ? -12.893 4.792 30.784 1.00 97.12 94 TYR A C 1
ATOM 713 O O . TYR A 1 94 ? -13.837 4.527 31.528 1.00 97.12 94 TYR A O 1
ATOM 721 N N . ASP A 1 95 ? -11.713 5.206 31.254 1.00 95.75 95 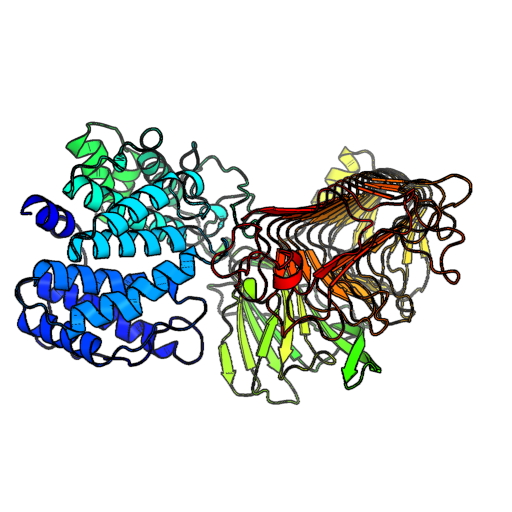ASP A N 1
ATOM 722 C CA . ASP A 1 95 ? -11.467 5.379 32.693 1.00 95.75 95 ASP A CA 1
ATOM 723 C C . ASP A 1 95 ? -12.393 6.440 33.297 1.00 95.75 95 ASP A C 1
ATOM 725 O O . ASP A 1 95 ? -12.988 6.222 34.355 1.00 95.75 95 ASP A O 1
ATOM 729 N N . LEU A 1 96 ? -12.631 7.534 32.572 1.00 95.88 96 LEU A N 1
ATOM 730 C CA . LEU A 1 96 ? -13.546 8.580 33.016 1.00 95.88 96 LEU A CA 1
ATOM 731 C C . LEU A 1 96 ? -15.001 8.082 33.135 1.00 95.88 96 LEU A C 1
ATOM 733 O O . LEU A 1 96 ? -15.681 8.380 34.117 1.00 95.88 96 LEU A O 1
ATOM 737 N N . VAL A 1 97 ? -15.479 7.278 32.175 1.00 97.56 97 VAL A N 1
ATOM 738 C CA . VAL A 1 97 ? -16.823 6.667 32.233 1.00 97.56 97 VAL A CA 1
ATOM 739 C C . VAL A 1 97 ? -16.942 5.677 33.386 1.00 97.56 97 VAL A C 1
ATOM 741 O O . VAL A 1 97 ? -17.970 5.652 34.066 1.00 97.56 97 VAL A O 1
ATOM 744 N N . ARG A 1 98 ? -15.901 4.886 33.664 1.00 94.88 98 ARG A N 1
ATOM 745 C CA . ARG A 1 98 ? -15.892 3.985 34.827 1.00 94.88 98 ARG A CA 1
ATOM 746 C C . ARG A 1 98 ? -15.988 4.765 36.130 1.00 94.88 98 ARG A C 1
ATOM 748 O O . ARG A 1 98 ? -16.800 4.405 36.978 1.00 94.88 98 ARG A O 1
ATOM 755 N N . ALA A 1 99 ? -15.215 5.844 36.266 1.00 95.62 99 ALA A N 1
ATOM 756 C CA . ALA A 1 99 ? -15.250 6.711 37.440 1.00 95.62 99 ALA A CA 1
ATOM 757 C C . ALA A 1 99 ? -16.668 7.257 37.678 1.00 95.62 99 ALA A C 1
ATOM 759 O O . ALA A 1 99 ? -17.232 7.091 38.760 1.00 95.62 99 ALA A O 1
ATOM 760 N N . MET A 1 100 ? -17.294 7.813 36.635 1.00 96.75 100 MET A N 1
ATOM 761 C CA . MET A 1 100 ? -18.656 8.339 36.736 1.00 96.75 100 MET A CA 1
ATOM 762 C C . MET A 1 100 ? -19.714 7.240 36.928 1.00 96.75 100 MET A C 1
ATOM 764 O O . MET A 1 100 ? -20.766 7.493 37.509 1.00 96.75 100 MET A O 1
ATOM 768 N N . THR A 1 101 ? -19.449 6.003 36.500 1.00 95.19 101 THR A N 1
ATOM 769 C CA . THR A 1 101 ? -20.345 4.871 36.783 1.00 95.19 101 THR A CA 1
ATOM 770 C C . THR A 1 101 ? -20.350 4.511 38.269 1.00 95.19 101 THR A C 1
ATOM 772 O O . THR A 1 101 ? -21.411 4.200 38.809 1.00 95.19 101 THR A O 1
ATOM 775 N N . LEU A 1 102 ? -19.203 4.600 38.953 1.00 92.69 102 LEU A N 1
ATOM 776 C CA . LEU A 1 102 ? -19.123 4.414 40.408 1.00 92.69 102 LEU A CA 1
ATOM 777 C C . LEU A 1 102 ? -19.805 5.550 41.172 1.00 92.69 102 LEU A C 1
ATOM 779 O O . LEU A 1 102 ? -20.466 5.315 42.178 1.00 92.69 102 LEU A O 1
ATOM 783 N N . LEU A 1 103 ? -19.676 6.774 40.664 1.00 95.62 103 LEU A N 1
ATOM 784 C CA . LEU A 1 103 ? -20.168 7.994 41.301 1.00 95.62 103 LEU A CA 1
ATOM 785 C C . LEU A 1 103 ? -21.514 8.457 40.735 1.00 95.62 103 LEU A C 1
ATOM 787 O O . LEU A 1 103 ? -21.850 9.632 40.824 1.00 95.62 103 LEU A O 1
ATOM 791 N N . ARG A 1 104 ? -22.289 7.555 40.126 1.00 93.38 104 ARG A N 1
ATOM 792 C CA . ARG A 1 104 ? -23.441 7.890 39.272 1.00 93.38 104 ARG A CA 1
ATOM 793 C C . ARG A 1 104 ? -24.490 8.791 39.926 1.00 93.38 104 ARG A C 1
ATOM 795 O O . ARG A 1 104 ? -25.145 9.555 39.222 1.00 93.38 104 ARG A O 1
ATOM 802 N N . GLU A 1 105 ? -24.631 8.718 41.247 1.00 93.81 105 GLU A N 1
ATOM 803 C CA . GLU A 1 105 ? -25.526 9.578 42.033 1.00 93.81 105 GLU A CA 1
ATOM 804 C C . GLU A 1 105 ? -25.158 11.075 41.974 1.00 93.81 105 GLU A C 1
ATOM 806 O O . GLU A 1 105 ? -26.016 11.919 42.202 1.00 93.81 105 GLU A O 1
ATOM 811 N N . TYR A 1 106 ? -23.916 11.409 41.605 1.00 95.50 106 TYR A N 1
ATOM 812 C CA . TYR A 1 106 ? -23.392 12.776 41.498 1.00 95.50 106 TYR A CA 1
ATOM 813 C C . TYR A 1 106 ? -23.351 13.310 40.058 1.00 95.50 106 TYR A C 1
ATOM 815 O O . TYR A 1 106 ? -22.674 14.302 39.795 1.00 95.50 106 TYR A O 1
ATOM 823 N N . LYS A 1 107 ? -24.009 12.648 39.098 1.00 93.25 107 LYS A N 1
ATOM 824 C CA . LYS A 1 107 ? -23.951 13.066 37.690 1.00 93.25 107 LYS A CA 1
ATOM 825 C C . LYS A 1 107 ? -24.523 14.475 37.473 1.00 93.25 107 LYS A C 1
ATOM 827 O O . LYS A 1 107 ? -25.483 14.867 38.134 1.00 93.25 107 LYS A O 1
ATOM 832 N N . THR A 1 108 ? -23.991 15.189 36.482 1.00 95.75 108 THR A N 1
ATOM 833 C CA . THR A 1 108 ? -24.503 16.500 36.046 1.00 95.75 108 THR A CA 1
ATOM 834 C C . THR A 1 108 ? -24.944 16.472 34.582 1.00 95.75 108 THR A C 1
ATOM 836 O O . THR A 1 108 ? -24.580 15.567 33.826 1.00 95.75 108 THR A O 1
ATOM 839 N N . GLU A 1 109 ? -25.722 17.470 34.157 1.00 95.38 109 GLU A N 1
ATOM 840 C CA . GLU A 1 109 ? -26.129 17.603 32.751 1.00 95.38 109 GLU A CA 1
ATOM 841 C C . GLU A 1 109 ? -24.924 17.830 31.826 1.00 95.38 109 GLU A C 1
ATOM 843 O O . GLU A 1 109 ? -24.890 17.314 30.708 1.00 95.38 109 GLU A O 1
ATOM 848 N N . GLU A 1 110 ? -23.902 18.557 32.289 1.00 97.31 110 GLU A N 1
ATOM 849 C CA . GLU A 1 110 ? -22.669 18.789 31.535 1.00 97.31 110 GLU A CA 1
ATOM 850 C C . GLU A 1 110 ? -21.905 17.490 31.277 1.00 97.31 110 GLU A C 1
ATOM 852 O O . GLU A 1 110 ? -21.350 17.315 30.190 1.00 97.31 110 GLU A O 1
ATOM 857 N N . TRP A 1 111 ? -21.901 16.563 32.240 1.00 97.44 111 TRP A N 1
ATOM 858 C CA . TRP A 1 111 ? -21.310 15.242 32.049 1.00 97.44 111 TRP A CA 1
ATOM 859 C C . TRP A 1 111 ? -22.036 14.459 30.948 1.00 97.44 111 TRP A C 1
ATOM 861 O O . TRP A 1 111 ? -21.399 14.026 29.983 1.00 97.44 111 TRP A O 1
ATOM 871 N N . ASP A 1 112 ? -23.363 14.313 31.065 1.00 94.88 112 ASP A N 1
ATOM 872 C CA . ASP A 1 112 ? -24.170 13.555 30.098 1.00 94.88 112 ASP A CA 1
ATOM 873 C C . ASP A 1 112 ? -24.045 14.177 28.693 1.00 94.88 112 ASP A C 1
ATOM 875 O O . ASP A 1 112 ? -23.922 13.464 27.691 1.00 94.88 112 ASP A O 1
ATOM 879 N N . LYS A 1 113 ? -23.987 15.514 28.615 1.00 96.50 113 LYS A N 1
ATOM 880 C CA . LYS A 1 113 ? -23.729 16.249 27.374 1.00 96.50 113 LYS A CA 1
ATOM 881 C C . LYS A 1 113 ? -22.350 15.932 26.798 1.00 96.50 113 LYS A C 1
ATOM 883 O O . LYS A 1 113 ? -22.280 15.561 25.630 1.00 96.50 113 LYS A O 1
ATOM 888 N N . MET A 1 114 ? -21.271 16.030 27.581 1.00 97.88 114 MET A N 1
ATOM 889 C CA . MET A 1 114 ? -19.911 15.728 27.112 1.00 97.88 114 MET A CA 1
ATOM 890 C C . MET A 1 114 ? -19.801 14.287 26.600 1.00 97.88 114 MET A C 1
ATOM 892 O O . MET A 1 114 ? -19.245 14.060 25.524 1.00 97.88 114 MET A O 1
ATOM 896 N N . LEU A 1 115 ? -20.344 13.312 27.336 1.00 97.88 115 LEU A N 1
ATOM 897 C CA . LEU A 1 115 ? -20.329 11.910 26.922 1.00 97.88 115 LEU A CA 1
ATOM 898 C C . LEU A 1 115 ? -20.974 11.736 25.539 1.00 97.88 115 LEU A C 1
ATOM 900 O O . LEU A 1 115 ? -20.380 11.108 24.663 1.00 97.88 115 LEU A O 1
ATOM 904 N N . ARG A 1 116 ? -22.138 12.355 25.310 1.00 94.25 116 ARG A N 1
ATOM 905 C CA . ARG A 1 116 ? -22.874 12.248 24.041 1.00 94.25 116 ARG A CA 1
ATOM 906 C C . ARG A 1 116 ? -22.238 13.034 22.897 1.00 94.25 116 ARG A C 1
ATOM 908 O O . ARG A 1 116 ? -22.106 12.505 21.801 1.00 94.25 116 ARG A O 1
ATOM 915 N N . THR A 1 117 ? -21.848 14.287 23.118 1.00 94.00 117 THR A N 1
ATOM 916 C CA . THR A 1 117 ? -21.416 15.167 22.018 1.00 94.00 117 THR A CA 1
ATOM 917 C C . THR A 1 117 ? -19.933 15.060 21.695 1.00 94.00 117 THR A C 1
ATOM 919 O O . THR A 1 117 ? -19.534 15.436 20.598 1.00 94.00 117 THR A O 1
ATOM 922 N N . VAL A 1 118 ? -19.109 14.584 22.635 1.00 97.06 118 VAL A N 1
ATOM 923 C CA . VAL A 1 118 ? -17.661 14.449 22.436 1.00 97.06 118 VAL A CA 1
ATOM 924 C C . VAL A 1 118 ? -17.274 12.992 22.250 1.00 97.06 118 VAL A C 1
ATOM 926 O O . VAL A 1 118 ? -16.725 12.636 21.212 1.00 97.06 118 VAL A O 1
ATOM 929 N N . TRP A 1 119 ? -17.552 12.143 23.239 1.00 96.69 119 TRP A N 1
ATOM 930 C CA . TRP A 1 119 ? -17.039 10.774 23.233 1.00 96.69 119 TRP A CA 1
ATOM 931 C C . TRP A 1 119 ? -17.795 9.869 22.264 1.00 96.69 119 TRP A C 1
ATOM 933 O O . TRP A 1 119 ? -17.144 9.224 21.447 1.00 96.69 119 TRP A O 1
ATOM 943 N N . LEU A 1 120 ? -19.135 9.851 22.291 1.00 94.69 120 LEU A N 1
ATOM 944 C CA . LEU A 1 120 ? -19.913 9.031 21.349 1.00 94.69 120 LEU A CA 1
ATOM 945 C C . LEU A 1 120 ? -19.690 9.459 19.892 1.00 94.69 120 LEU A C 1
ATOM 947 O O . LEU A 1 120 ? -19.528 8.598 19.034 1.00 94.69 120 LEU A O 1
ATOM 951 N N . ALA A 1 121 ? -19.537 10.761 19.628 1.00 89.31 121 ALA A N 1
ATOM 952 C CA . ALA A 1 121 ? -19.232 11.271 18.289 1.00 89.31 121 ALA A CA 1
ATOM 953 C C . ALA A 1 121 ? -17.933 10.685 17.692 1.00 89.31 121 ALA A C 1
ATOM 955 O O . ALA A 1 121 ? -17.845 10.484 16.481 1.00 89.31 121 ALA A O 1
ATOM 956 N N . VAL A 1 122 ? -16.927 10.377 18.523 1.00 93.56 122 VAL A N 1
ATOM 957 C CA . VAL A 1 122 ? -15.698 9.694 18.078 1.00 93.56 122 VAL A CA 1
ATOM 958 C C . VAL A 1 122 ? -15.980 8.244 17.692 1.00 93.56 122 VAL A C 1
ATOM 960 O O . VAL A 1 122 ? -15.453 7.777 16.683 1.00 93.56 122 VAL A O 1
ATOM 963 N N . LEU A 1 123 ? -16.805 7.541 18.475 1.00 93.56 123 LEU A N 1
ATOM 964 C CA . LEU A 1 123 ? -17.161 6.142 18.213 1.00 93.56 123 LEU A CA 1
ATOM 965 C C . LEU A 1 123 ? -17.970 6.024 16.914 1.00 93.56 123 LEU A C 1
ATOM 967 O O . LEU A 1 123 ? -17.690 5.148 16.099 1.00 93.56 123 LEU A O 1
ATOM 971 N N . ASP A 1 124 ? -18.932 6.927 16.712 1.00 86.31 124 ASP A N 1
ATOM 972 C CA . ASP A 1 124 ? -19.788 6.959 15.522 1.00 86.31 124 ASP A CA 1
ATOM 973 C C . ASP A 1 124 ? -18.979 7.279 14.267 1.00 86.31 124 ASP A C 1
ATOM 975 O O . ASP A 1 124 ? -19.134 6.626 13.235 1.00 86.31 124 ASP A O 1
ATOM 979 N N . LYS A 1 125 ? -18.063 8.252 14.358 1.00 84.31 125 LYS A N 1
ATOM 980 C CA . LYS A 1 125 ? -17.159 8.587 13.255 1.00 84.31 125 LYS A CA 1
ATOM 981 C C . LYS A 1 125 ? -16.274 7.398 12.877 1.00 84.31 125 LYS A C 1
ATOM 983 O O . LYS A 1 125 ? -16.167 7.087 11.696 1.00 84.31 125 LYS A O 1
ATOM 988 N N . PHE A 1 126 ? -15.668 6.736 13.865 1.00 87.06 126 PHE A N 1
ATOM 989 C CA . PHE A 1 126 ? -14.790 5.590 13.624 1.00 87.06 126 PHE A CA 1
ATOM 990 C C . PHE A 1 126 ? -15.510 4.458 12.880 1.00 87.06 126 PHE A C 1
ATOM 992 O O . PHE A 1 126 ? -14.948 3.886 11.953 1.00 87.06 126 PHE A O 1
ATOM 999 N N . GLU A 1 127 ? -16.757 4.162 13.249 1.00 81.88 127 GLU A N 1
ATOM 1000 C CA . GLU A 1 127 ? -17.543 3.107 12.600 1.00 81.88 127 GLU A CA 1
ATOM 1001 C C . GLU A 1 127 ? -18.133 3.522 11.244 1.00 81.88 127 GLU A C 1
ATOM 1003 O O . GLU A 1 127 ? -18.296 2.690 10.351 1.00 81.88 127 GLU A O 1
ATOM 1008 N N . ALA A 1 128 ? -18.445 4.807 11.057 1.00 73.06 128 ALA A N 1
ATOM 1009 C CA . ALA A 1 128 ? -18.880 5.324 9.763 1.00 73.06 128 ALA A CA 1
ATOM 1010 C C . ALA A 1 128 ? -17.749 5.299 8.718 1.00 73.06 128 ALA A C 1
ATOM 1012 O O . ALA A 1 128 ? -18.007 5.162 7.512 1.00 73.06 128 ALA A O 1
ATOM 1013 N N . ASP A 1 129 ? -16.497 5.414 9.160 1.00 72.62 129 ASP A N 1
ATOM 1014 C CA . ASP A 1 129 ? -15.319 5.285 8.314 1.00 72.62 129 ASP A CA 1
ATOM 1015 C C . ASP A 1 129 ? -15.115 3.829 7.862 1.00 72.62 129 ASP A C 1
ATOM 1017 O O . ASP A 1 129 ? -15.602 2.872 8.450 1.00 72.62 129 ASP A O 1
ATOM 1021 N N . SER A 1 130 ? -14.480 3.633 6.702 1.00 64.62 130 SER A N 1
ATOM 1022 C CA . SER A 1 130 ? -14.187 2.264 6.253 1.00 64.62 130 SER A CA 1
ATOM 1023 C C . SER A 1 130 ? -12.983 1.761 7.029 1.00 64.62 130 SER A C 1
ATOM 1025 O O . SER A 1 130 ? -12.108 2.583 7.294 1.00 64.62 130 SER A O 1
ATOM 1027 N N . PRO A 1 131 ? -12.852 0.448 7.276 1.00 79.69 131 PRO A N 1
ATOM 1028 C CA . PRO A 1 131 ? -11.723 -0.094 8.018 1.00 79.69 131 PRO A CA 1
ATOM 1029 C C . PRO A 1 131 ? -10.402 0.464 7.507 1.00 79.69 131 PRO A C 1
ATOM 1031 O O . PRO A 1 131 ? -10.088 0.388 6.307 1.00 79.69 131 PRO A O 1
ATOM 1034 N N . TYR A 1 132 ? -9.655 1.065 8.425 1.00 74.19 132 TYR A N 1
ATOM 1035 C CA . TYR A 1 132 ? -8.391 1.736 8.134 1.00 74.19 132 TYR A CA 1
ATOM 1036 C C . TYR A 1 132 ? -7.320 1.495 9.202 1.00 74.19 132 TYR A C 1
ATOM 1038 O O . TYR A 1 132 ? -6.170 1.862 8.987 1.00 74.19 132 TYR A O 1
ATOM 1046 N N . ALA A 1 133 ? -7.682 0.893 10.336 1.00 82.19 133 ALA A N 1
ATOM 1047 C CA . ALA A 1 133 ? -6.807 0.727 11.487 1.00 82.19 133 ALA A CA 1
ATOM 1048 C C . ALA A 1 133 ? -6.517 -0.751 11.785 1.00 82.19 133 ALA A C 1
ATOM 1050 O O . ALA A 1 133 ? -7.236 -1.663 11.361 1.00 82.19 133 ALA A O 1
ATOM 1051 N N . ASN A 1 134 ? -5.455 -0.990 12.557 1.00 88.06 134 ASN A N 1
ATOM 1052 C CA . ASN A 1 134 ? -5.233 -2.300 13.161 1.00 88.06 134 ASN A CA 1
ATOM 1053 C C . ASN A 1 134 ? -6.321 -2.621 14.193 1.00 88.06 134 ASN A C 1
ATOM 1055 O O . ASN A 1 134 ? -6.929 -1.726 14.786 1.00 88.06 134 ASN A O 1
ATOM 1059 N N . GLY A 1 135 ? -6.536 -3.910 14.455 1.00 89.25 135 GLY A N 1
ATOM 1060 C CA . GLY A 1 135 ? -7.708 -4.341 15.210 1.00 89.25 135 GLY A CA 1
ATOM 1061 C C . GLY A 1 135 ? -7.747 -3.940 16.682 1.00 89.25 135 GLY A C 1
ATOM 1062 O O . GLY A 1 135 ? -8.829 -3.859 17.262 1.00 89.25 135 GLY A O 1
ATOM 1063 N N . ASN A 1 136 ? -6.613 -3.593 17.299 1.00 94.12 136 ASN A N 1
ATOM 1064 C CA . ASN A 1 136 ? -6.639 -3.104 18.675 1.00 94.12 136 ASN A CA 1
ATOM 1065 C C . ASN A 1 136 ? -7.431 -1.784 18.798 1.00 94.12 136 ASN A C 1
ATOM 1067 O O . ASN A 1 136 ? -8.022 -1.543 19.845 1.00 94.12 136 ASN A O 1
ATOM 1071 N N . TRP A 1 137 ? -7.501 -0.958 17.744 1.00 94.50 137 TRP A N 1
ATOM 1072 C CA . TRP A 1 137 ? -8.280 0.287 17.741 1.00 94.50 137 TRP A CA 1
ATOM 1073 C C . TRP A 1 137 ? -9.769 0.001 17.894 1.00 94.50 137 TRP A C 1
ATOM 1075 O O . TRP A 1 137 ? -10.398 0.502 18.824 1.00 94.50 137 TRP A O 1
ATOM 1085 N N . GLY A 1 138 ? -10.307 -0.857 17.025 1.00 95.38 138 GLY A N 1
ATOM 1086 C CA . GLY A 1 138 ? -11.711 -1.242 17.049 1.00 95.38 138 GLY A CA 1
ATOM 1087 C C . GLY A 1 138 ? -12.131 -1.887 18.368 1.00 95.38 138 GLY A C 1
ATOM 1088 O O . GLY A 1 138 ? -13.161 -1.529 18.937 1.00 95.38 138 GLY A O 1
ATOM 1089 N N . ALA A 1 139 ? -11.282 -2.755 18.931 1.00 97.56 139 ALA A N 1
ATOM 1090 C CA . ALA A 1 139 ? -11.525 -3.360 20.239 1.00 97.56 139 ALA A CA 1
ATOM 1091 C C . ALA A 1 139 ? -11.615 -2.311 21.370 1.00 97.56 139 ALA A C 1
ATOM 1093 O O . ALA A 1 139 ? -12.491 -2.401 22.232 1.00 97.56 139 ALA A O 1
ATOM 1094 N N . ILE A 1 140 ? -10.744 -1.293 21.364 1.00 97.44 140 ILE A N 1
ATOM 1095 C CA . ILE A 1 140 ? -10.748 -0.198 22.352 1.00 97.44 140 ILE A CA 1
ATOM 1096 C C . ILE A 1 140 ? -11.992 0.688 22.191 1.00 97.44 140 ILE A C 1
ATOM 1098 O O . ILE A 1 140 ? -12.643 1.016 23.187 1.00 97.44 140 ILE A O 1
ATOM 1102 N N . VAL A 1 141 ? -12.340 1.048 20.952 1.00 97.38 141 VAL A N 1
ATOM 1103 C CA . VAL A 1 141 ? -13.537 1.842 20.633 1.00 97.38 141 VAL A CA 1
ATOM 1104 C C . VAL A 1 141 ? -14.795 1.113 21.104 1.00 97.38 141 VAL A C 1
ATOM 1106 O O . VAL A 1 141 ? -15.627 1.702 21.798 1.00 97.38 141 VAL A O 1
ATOM 1109 N N . ASN A 1 142 ? -14.911 -0.185 20.813 1.00 98.00 142 ASN A N 1
ATOM 1110 C CA . ASN A 1 142 ? -16.073 -0.967 21.223 1.00 98.00 142 ASN A CA 1
ATOM 1111 C C . ASN A 1 142 ? -16.146 -1.169 22.746 1.00 98.00 142 ASN A C 1
ATOM 1113 O O . ASN A 1 142 ? -17.233 -1.134 23.322 1.00 98.00 142 ASN A O 1
ATOM 1117 N N . ARG A 1 143 ? -14.999 -1.291 23.431 1.00 98.19 143 ARG A N 1
ATOM 1118 C CA . ARG A 1 143 ? -14.953 -1.292 24.902 1.00 98.19 143 ARG A CA 1
ATOM 1119 C C . ARG A 1 143 ? -15.560 -0.009 25.474 1.00 98.19 143 ARG A C 1
ATOM 1121 O O . ARG A 1 143 ? -16.380 -0.073 26.389 1.00 98.19 143 ARG A O 1
ATOM 1128 N N . MET A 1 144 ? -15.175 1.151 24.942 1.00 97.75 144 MET A N 1
ATOM 1129 C CA . MET A 1 144 ? -15.741 2.434 25.367 1.00 97.75 144 MET A CA 1
ATOM 1130 C C . MET A 1 144 ? -17.246 2.512 25.075 1.00 97.75 144 MET A C 1
ATOM 1132 O O . MET A 1 144 ? -18.007 2.954 25.934 1.00 97.75 144 MET A O 1
ATOM 1136 N N . ARG A 1 145 ? -17.691 2.025 23.909 1.00 97.62 145 ARG A N 1
ATOM 1137 C CA . ARG A 1 145 ? -19.116 1.959 23.546 1.00 97.62 145 ARG A CA 1
ATOM 1138 C C . ARG A 1 145 ? -19.931 1.156 24.552 1.00 97.62 145 ARG A C 1
ATOM 1140 O O . ARG A 1 145 ? -20.929 1.656 25.059 1.00 97.62 145 ARG A O 1
ATOM 1147 N N . MET A 1 146 ? -19.476 -0.055 24.869 1.00 98.00 146 MET A N 1
ATOM 1148 C CA . MET A 1 146 ? -20.116 -0.937 25.844 1.00 98.00 146 MET A CA 1
ATOM 1149 C C . MET A 1 146 ? -20.226 -0.261 27.219 1.00 98.00 146 MET A C 1
ATOM 1151 O O . MET A 1 146 ? -21.280 -0.288 27.852 1.00 98.00 146 MET A O 1
ATOM 1155 N N . ALA A 1 147 ? -19.153 0.399 27.664 1.00 98.00 147 ALA A N 1
ATOM 1156 C CA . ALA A 1 147 ? -19.137 1.117 28.935 1.00 98.00 147 ALA A CA 1
ATOM 1157 C C . ALA A 1 147 ? -20.132 2.286 28.958 1.00 98.00 147 ALA A C 1
ATOM 1159 O O . ALA A 1 147 ? -20.894 2.430 29.915 1.00 98.00 147 ALA A O 1
ATOM 1160 N N . ALA A 1 148 ? -20.157 3.093 27.893 1.00 97.50 148 ALA A N 1
ATOM 1161 C CA . ALA A 1 148 ? -21.084 4.209 27.754 1.00 97.50 148 ALA A CA 1
ATOM 1162 C C . ALA A 1 148 ? -22.544 3.735 27.675 1.00 97.50 148 ALA A C 1
ATOM 1164 O O . ALA A 1 148 ? -23.403 4.338 28.311 1.00 97.50 148 ALA A O 1
ATOM 1165 N N . ALA A 1 149 ? -22.820 2.636 26.966 1.00 96.44 149 ALA A N 1
ATOM 1166 C CA . ALA A 1 149 ? -24.151 2.037 26.879 1.00 96.44 149 ALA A CA 1
ATOM 1167 C C . ALA A 1 149 ? -24.681 1.610 28.252 1.00 96.44 149 ALA A C 1
ATOM 1169 O O . ALA A 1 149 ? -25.805 1.950 28.616 1.00 96.44 149 ALA A O 1
ATOM 1170 N N . ILE A 1 150 ? -23.846 0.930 29.045 1.00 96.25 150 ILE A N 1
ATOM 1171 C CA . ILE A 1 150 ? -24.197 0.515 30.409 1.00 96.25 150 ILE A CA 1
ATOM 1172 C C . ILE A 1 150 ? -24.427 1.737 31.307 1.00 96.25 150 ILE A C 1
ATOM 1174 O O . ILE A 1 150 ? -25.400 1.767 32.059 1.00 96.25 150 ILE A O 1
ATOM 1178 N N . TYR A 1 151 ? -23.566 2.756 31.224 1.00 96.25 151 TYR A N 1
ATOM 1179 C CA . TYR A 1 151 ? -23.716 3.981 32.014 1.00 96.25 151 TYR A CA 1
ATOM 1180 C C . TYR A 1 151 ? -24.998 4.754 31.669 1.00 96.25 151 TYR A C 1
ATOM 1182 O O . TYR A 1 151 ? -25.701 5.229 32.564 1.00 96.25 151 TYR A O 1
ATOM 1190 N N . LEU A 1 152 ? -25.306 4.889 30.378 1.00 94.50 152 LEU A N 1
ATOM 1191 C CA . LEU A 1 152 ? -26.471 5.624 29.884 1.00 94.50 152 LEU A CA 1
ATOM 1192 C C . LEU A 1 152 ? -27.775 4.822 29.973 1.00 94.50 152 LEU A C 1
ATOM 1194 O O . LEU A 1 152 ? -28.831 5.402 29.740 1.00 94.50 152 LEU A O 1
ATOM 1198 N N . GLU A 1 153 ? -27.705 3.527 30.302 1.00 94.44 153 GLU A N 1
ATOM 1199 C CA . GLU A 1 153 ? -28.825 2.580 30.173 1.00 94.44 153 GLU A CA 1
ATOM 1200 C C . GLU A 1 153 ? -29.426 2.580 28.756 1.00 94.44 153 GLU A C 1
ATOM 1202 O O . GLU A 1 153 ? -30.635 2.488 28.555 1.00 94.44 153 GLU A O 1
ATOM 1207 N N . ASP A 1 154 ? -28.556 2.685 27.751 1.00 94.81 154 ASP A N 1
ATOM 1208 C CA . ASP A 1 154 ? -28.940 2.777 26.346 1.00 94.81 154 ASP A CA 1
ATOM 1209 C C . ASP A 1 154 ? -28.905 1.391 25.687 1.00 94.81 154 ASP A C 1
ATOM 1211 O O . ASP A 1 154 ? -27.849 0.872 25.316 1.00 94.81 154 ASP A O 1
ATOM 1215 N N . SER A 1 155 ? -30.085 0.779 25.558 1.00 92.88 155 SER A N 1
ATOM 1216 C CA . SER A 1 155 ? -30.238 -0.566 24.987 1.00 92.88 155 SER A CA 1
ATOM 1217 C C . SER A 1 155 ? -29.837 -0.661 23.511 1.00 92.88 155 SER A C 1
ATOM 1219 O O . SER A 1 155 ? -29.339 -1.705 23.089 1.00 92.88 155 SER A O 1
ATOM 1221 N N . LEU A 1 156 ? -29.995 0.415 22.730 1.00 92.00 156 LEU A N 1
ATOM 1222 C CA . LEU A 1 156 ? -29.604 0.431 21.318 1.00 92.00 156 LEU A CA 1
ATOM 1223 C C . LEU A 1 156 ? -28.085 0.517 21.184 1.00 92.00 156 LEU A C 1
ATOM 1225 O O . LEU A 1 156 ? -27.493 -0.231 20.407 1.00 92.00 156 LEU A O 1
ATOM 1229 N N . LEU A 1 157 ? -27.444 1.372 21.986 1.00 93.38 157 LEU A N 1
ATOM 1230 C CA . LEU A 1 157 ? -25.986 1.471 22.018 1.00 93.38 157 LEU A CA 1
ATOM 1231 C C . LEU A 1 157 ? -25.341 0.169 22.523 1.00 93.38 157 LEU A C 1
ATOM 1233 O O . LEU A 1 157 ? -24.281 -0.227 22.039 1.00 93.38 157 LEU A O 1
ATOM 1237 N N . TYR A 1 158 ? -25.997 -0.517 23.464 1.00 95.38 158 TYR A N 1
ATOM 1238 C CA . TYR A 1 158 ? -25.569 -1.823 23.960 1.00 95.38 158 TYR A CA 1
ATOM 1239 C C . TYR A 1 158 ? -25.658 -2.897 22.870 1.00 95.38 158 TYR A C 1
ATOM 1241 O O . TYR A 1 158 ? -24.679 -3.595 22.612 1.00 95.38 158 TYR A O 1
ATOM 1249 N N . ALA A 1 159 ? -26.798 -2.980 22.174 1.00 92.19 159 ALA A N 1
ATOM 1250 C CA . ALA A 1 159 ? -26.979 -3.900 21.054 1.00 92.19 159 ALA A CA 1
ATOM 1251 C C . ALA A 1 159 ? -25.947 -3.656 19.940 1.00 92.19 159 ALA A C 1
ATOM 1253 O O . ALA A 1 159 ? -25.374 -4.613 19.422 1.00 92.19 159 ALA A O 1
ATOM 1254 N N . ALA A 1 160 ? -25.633 -2.393 19.634 1.00 92.69 160 ALA A N 1
ATOM 1255 C CA . ALA A 1 160 ? -24.577 -2.042 18.685 1.00 92.69 160 ALA A CA 1
ATOM 1256 C C . ALA A 1 160 ? -23.183 -2.510 19.146 1.00 92.69 160 ALA A C 1
ATOM 1258 O O . ALA A 1 160 ? -22.364 -2.924 18.328 1.00 92.69 160 ALA A O 1
ATOM 1259 N N . ALA A 1 161 ? -22.894 -2.487 20.453 1.00 97.25 161 ALA A N 1
ATOM 1260 C CA . ALA A 1 161 ? -21.625 -2.989 20.980 1.00 97.25 161 ALA A CA 1
ATOM 1261 C C . ALA A 1 161 ? -21.497 -4.521 20.874 1.00 97.25 161 ALA A C 1
ATOM 1263 O O . ALA A 1 161 ? -20.400 -5.033 20.618 1.00 97.25 161 ALA A O 1
ATOM 1264 N N . LEU A 1 162 ? -22.607 -5.250 21.045 1.00 97.75 162 LEU A N 1
ATOM 1265 C CA . LEU A 1 162 ? -22.670 -6.694 20.801 1.00 97.75 162 LEU A CA 1
ATOM 1266 C C . LEU A 1 162 ? -22.493 -7.007 19.310 1.00 97.75 162 LEU A C 1
ATOM 1268 O O . LEU A 1 162 ? -21.642 -7.823 18.960 1.00 97.75 162 LEU A O 1
ATOM 1272 N N . ASP A 1 163 ? -23.244 -6.330 18.437 1.00 95.81 163 ASP A N 1
ATOM 1273 C CA . ASP A 1 163 ? -23.156 -6.518 16.985 1.00 95.81 163 ASP A CA 1
ATOM 1274 C C . ASP A 1 163 ? -21.733 -6.262 16.478 1.00 95.81 163 ASP A C 1
ATOM 1276 O O . ASP A 1 163 ? -21.161 -7.097 15.779 1.00 95.81 163 ASP A O 1
ATOM 1280 N N . TYR A 1 164 ? -21.091 -5.189 16.946 1.00 96.31 164 TYR A N 1
ATOM 1281 C CA . TYR A 1 164 ? -19.705 -4.902 16.598 1.00 96.31 164 TYR A CA 1
ATOM 1282 C C . TYR A 1 164 ? -18.756 -6.044 16.993 1.00 96.31 164 TYR A C 1
ATOM 1284 O O . TYR A 1 164 ? -17.902 -6.461 16.209 1.00 96.31 164 TYR A O 1
ATOM 1292 N N . PHE A 1 165 ? -18.910 -6.580 18.208 1.00 98.12 165 PHE A N 1
ATOM 1293 C CA . PHE A 1 165 ? -18.063 -7.657 18.718 1.00 98.12 165 PHE A CA 1
ATOM 1294 C C . PHE A 1 165 ? -18.145 -8.924 17.852 1.00 98.12 165 PHE A C 1
ATOM 1296 O O . PHE A 1 165 ? -17.116 -9.560 17.603 1.00 98.12 165 PHE A O 1
ATOM 1303 N N . TYR A 1 166 ? -19.343 -9.275 17.375 1.00 97.38 166 TYR A N 1
ATOM 1304 C CA . TYR A 1 166 ? -19.574 -10.485 16.585 1.00 97.38 166 TYR A CA 1
ATOM 1305 C C . TYR A 1 166 ? -19.384 -10.298 15.075 1.00 97.38 166 TYR A C 1
ATOM 1307 O O . TYR A 1 166 ? -18.920 -11.227 14.407 1.00 97.38 166 TYR A O 1
ATOM 1315 N N . HIS A 1 167 ? -19.768 -9.143 14.531 1.00 92.88 167 HIS A N 1
ATOM 1316 C CA . HIS A 1 167 ? -20.102 -9.007 13.111 1.00 92.88 167 HIS A CA 1
ATOM 1317 C C . HIS A 1 167 ? -19.478 -7.802 12.411 1.00 92.88 167 HIS A C 1
ATOM 1319 O O . HIS A 1 167 ? -19.527 -7.762 11.178 1.00 92.88 167 HIS A O 1
ATOM 1325 N N . ALA A 1 168 ? -18.861 -6.854 13.131 1.00 88.88 168 ALA A N 1
ATOM 1326 C CA . ALA A 1 168 ? -18.305 -5.678 12.472 1.00 88.88 168 ALA A CA 1
ATOM 1327 C C . ALA A 1 168 ? -17.312 -6.073 11.373 1.00 88.88 168 ALA A C 1
ATOM 1329 O O . ALA A 1 168 ? -16.412 -6.905 11.547 1.00 88.88 168 ALA A O 1
ATOM 1330 N N . ASN A 1 169 ? -17.448 -5.416 10.224 1.00 87.81 169 ASN A N 1
ATOM 1331 C CA . ASN A 1 169 ? -16.400 -5.410 9.223 1.00 87.81 169 ASN A CA 1
ATOM 1332 C C . ASN A 1 169 ? -15.292 -4.467 9.693 1.00 87.81 169 ASN A C 1
ATOM 1334 O O . ASN A 1 169 ? -15.143 -3.405 9.124 1.00 87.81 169 ASN A O 1
ATOM 1338 N N . ASP A 1 170 ? -14.586 -4.825 10.763 1.00 92.19 170 ASP A N 1
ATOM 1339 C CA . ASP A 1 170 ? -13.419 -4.129 11.304 1.00 92.19 170 ASP A CA 1
ATOM 1340 C C . ASP A 1 170 ? -12.484 -5.158 11.957 1.00 92.19 170 ASP A C 1
ATOM 1342 O O . ASP A 1 170 ? -12.941 -6.183 12.481 1.00 92.19 170 ASP A O 1
ATOM 1346 N N . ASN A 1 171 ? -11.177 -4.890 11.945 1.00 92.69 171 ASN A N 1
ATOM 1347 C CA . ASN A 1 171 ? -10.170 -5.775 12.529 1.00 92.69 171 ASN A CA 1
ATOM 1348 C C . ASN A 1 171 ? -10.345 -5.975 14.042 1.00 92.69 171 ASN A C 1
ATOM 1350 O O . ASN A 1 171 ? -9.802 -6.937 14.572 1.00 92.69 171 ASN A O 1
ATOM 1354 N N . GLY A 1 172 ? -11.063 -5.092 14.742 1.00 94.75 172 GLY A N 1
ATOM 1355 C CA . GLY A 1 172 ? -11.321 -5.178 16.178 1.00 94.75 172 GLY A CA 1
ATOM 1356 C C . GLY A 1 172 ? -12.499 -6.059 16.592 1.00 94.75 172 GLY A C 1
ATOM 1357 O O . GLY A 1 172 ? -12.660 -6.307 17.788 1.00 94.75 172 GLY A O 1
ATOM 1358 N N . SER A 1 173 ? -13.304 -6.560 15.648 1.00 96.62 173 SER A N 1
ATOM 1359 C CA . SER A 1 173 ? -14.305 -7.600 15.941 1.00 96.62 173 SER A CA 1
ATOM 1360 C C . SER A 1 173 ? -13.617 -8.916 16.318 1.00 96.62 173 SER A C 1
ATOM 1362 O O . SER A 1 173 ? -12.546 -9.235 15.800 1.00 96.62 173 SER A O 1
ATOM 1364 N N . LEU A 1 174 ? -14.217 -9.730 17.192 1.00 98.19 174 LEU A N 1
ATOM 1365 C CA . LEU A 1 174 ? -13.577 -10.953 17.689 1.00 98.19 174 LEU A CA 1
ATOM 1366 C C . LEU A 1 174 ? -13.091 -11.910 16.574 1.00 98.19 174 LEU A C 1
ATOM 1368 O O . LEU A 1 174 ? -11.928 -12.322 16.638 1.00 98.19 174 LEU A O 1
ATOM 1372 N N . PRO A 1 175 ? -13.894 -12.265 15.544 1.00 96.44 175 PRO A N 1
ATOM 1373 C CA . PRO A 1 175 ? -13.447 -13.206 14.515 1.00 96.44 175 PRO A CA 1
ATOM 1374 C C . PRO A 1 175 ? -12.398 -12.616 13.560 1.00 96.44 175 PRO A C 1
ATOM 1376 O O . PRO A 1 175 ? -11.671 -13.384 12.930 1.00 96.44 175 PRO A O 1
ATOM 1379 N N . ARG A 1 176 ? -12.300 -11.281 13.454 1.00 94.56 176 ARG A N 1
ATOM 1380 C CA . ARG A 1 176 ? -11.284 -10.589 12.641 1.00 94.56 176 ARG A CA 1
ATOM 1381 C C . ARG A 1 176 ? -10.056 -10.159 13.445 1.00 94.56 176 ARG A C 1
ATOM 1383 O O . ARG A 1 176 ? -9.032 -9.870 12.839 1.00 94.56 176 ARG A O 1
ATOM 1390 N N . TYR A 1 177 ? -10.136 -10.160 14.776 1.00 96.62 177 TYR A N 1
ATOM 1391 C CA . TYR A 1 177 ? -9.001 -9.869 15.645 1.00 96.62 177 TYR A CA 1
ATOM 1392 C C . TYR A 1 177 ? -8.245 -11.121 16.064 1.00 96.62 177 TYR A C 1
ATOM 1394 O O . TYR A 1 177 ? -7.029 -11.066 16.195 1.00 96.62 177 TYR A O 1
ATOM 1402 N N . ILE A 1 178 ? -8.936 -12.245 16.292 1.00 97.69 178 ILE A N 1
ATOM 1403 C CA . ILE A 1 178 ? -8.328 -13.516 16.707 1.00 97.69 178 ILE A CA 1
ATOM 1404 C C . ILE A 1 178 ? -8.822 -14.621 15.777 1.00 97.69 178 ILE A C 1
ATOM 1406 O O . ILE A 1 178 ? -10.023 -14.884 15.705 1.00 97.69 178 ILE A O 1
ATOM 1410 N N . ASN A 1 179 ? -7.908 -15.299 15.084 1.00 94.81 179 ASN A N 1
ATOM 1411 C CA . ASN A 1 179 ? -8.261 -16.407 14.199 1.00 94.81 179 ASN A CA 1
ATOM 1412 C C . ASN A 1 179 ? -8.459 -17.719 14.981 1.00 94.81 179 ASN A C 1
ATOM 1414 O O . ASN A 1 179 ? -8.269 -17.793 16.195 1.00 94.81 179 ASN A O 1
ATOM 1418 N N . GLU A 1 180 ? -8.835 -18.788 14.286 1.00 94.62 180 GLU A N 1
ATOM 1419 C CA . GLU A 1 180 ? -9.119 -20.094 14.898 1.00 94.62 180 GLU A CA 1
ATOM 1420 C C . GLU A 1 180 ? -7.920 -20.734 15.615 1.00 94.62 180 GLU A C 1
ATOM 1422 O O . GLU A 1 180 ? -8.118 -21.528 16.536 1.00 94.62 180 GLU A O 1
ATOM 1427 N N . LEU A 1 181 ? -6.690 -20.352 15.252 1.00 93.19 181 LEU A N 1
ATOM 1428 C CA . LEU A 1 181 ? -5.454 -20.807 15.895 1.00 93.19 181 LEU A CA 1
ATOM 1429 C C . LEU A 1 181 ? -5.131 -20.034 17.186 1.00 93.19 181 LEU A C 1
ATOM 1431 O O . LEU A 1 181 ? -4.183 -20.387 17.886 1.00 93.19 181 LEU A O 1
ATOM 1435 N N . GLY A 1 182 ? -5.883 -18.975 17.499 1.00 96.75 182 GLY A N 1
ATOM 1436 C CA . GLY A 1 182 ? -5.578 -18.048 18.589 1.00 96.75 182 GLY A CA 1
ATOM 1437 C C . GLY A 1 182 ? -4.568 -16.961 18.214 1.00 96.75 182 GLY A C 1
ATOM 1438 O O . GLY A 1 182 ? -4.286 -16.089 19.030 1.00 96.75 182 GLY A O 1
ATOM 1439 N N . GLN A 1 183 ? -4.043 -16.960 16.986 1.00 96.69 183 GLN A N 1
ATOM 1440 C CA . GLN A 1 183 ? -3.217 -15.859 16.501 1.00 96.69 183 GLN A CA 1
ATOM 1441 C C . GLN A 1 183 ? -4.081 -14.593 16.468 1.00 96.69 183 GLN A C 1
ATOM 1443 O O . GLN A 1 183 ? -5.203 -14.626 15.969 1.00 96.69 183 GLN A O 1
ATOM 1448 N N . SER A 1 184 ? -3.561 -13.484 16.996 1.00 96.19 184 SER A N 1
ATOM 1449 C CA . SER A 1 184 ? -4.163 -12.157 16.831 1.00 96.19 184 SER A CA 1
ATOM 1450 C C . SER A 1 184 ? -3.772 -11.548 15.480 1.00 96.19 184 SER A C 1
ATOM 1452 O O . SER A 1 184 ? -2.662 -11.805 15.004 1.00 96.19 184 SER A O 1
ATOM 1454 N N . GLN A 1 185 ? -4.619 -10.709 14.884 1.00 93.75 185 GLN A N 1
ATOM 1455 C CA . GLN A 1 185 ? -4.301 -9.952 13.671 1.00 93.75 185 GLN A CA 1
ATOM 1456 C C . GLN A 1 185 ? -3.003 -9.156 13.859 1.00 93.75 185 GLN A C 1
ATOM 1458 O O . GLN A 1 185 ? -2.130 -9.215 13.004 1.00 93.75 185 GLN A O 1
ATOM 1463 N N . GLU A 1 186 ? -2.795 -8.570 15.040 1.00 92.69 186 GLU A N 1
ATOM 1464 C CA . GLU A 1 186 ? -1.600 -7.798 15.413 1.00 92.69 186 GLU A CA 1
ATOM 1465 C C . GLU A 1 186 ? -0.345 -8.654 15.686 1.00 92.69 186 GLU A C 1
ATOM 1467 O O . GLU A 1 186 ? 0.734 -8.119 15.944 1.00 92.69 186 GLU A O 1
ATOM 1472 N N . THR A 1 187 ? -0.438 -9.991 15.634 1.00 92.62 187 THR A N 1
ATOM 1473 C CA . THR A 1 187 ? 0.677 -10.887 16.004 1.00 92.62 187 THR A CA 1
ATOM 1474 C C . THR A 1 187 ? 1.936 -10.622 15.189 1.00 92.62 187 THR A C 1
ATOM 1476 O O . THR A 1 187 ? 3.032 -10.776 15.721 1.00 92.62 187 THR A O 1
ATOM 1479 N N . GLY A 1 188 ? 1.799 -10.254 13.911 1.00 87.81 188 GLY A N 1
ATOM 1480 C CA . GLY A 1 188 ? 2.930 -9.956 13.030 1.00 87.81 188 GLY A CA 1
ATOM 1481 C C . GLY A 1 188 ? 3.628 -8.625 13.331 1.00 87.81 188 GLY A C 1
ATOM 1482 O O . GLY A 1 188 ? 4.801 -8.478 12.995 1.00 87.81 188 GLY A O 1
ATOM 1483 N N . ARG A 1 189 ? 2.945 -7.694 14.012 1.00 83.56 189 ARG A N 1
ATOM 1484 C CA . ARG A 1 189 ? 3.448 -6.360 14.360 1.00 83.56 189 ARG A CA 1
ATOM 1485 C C . ARG A 1 189 ? 4.307 -6.390 15.621 1.00 83.56 189 ARG A C 1
ATOM 1487 O O . ARG A 1 189 ? 5.533 -6.329 15.546 1.00 83.56 189 ARG A O 1
ATOM 1494 N N . ASP A 1 190 ? 3.670 -6.495 16.789 1.00 87.25 190 ASP A N 1
ATOM 1495 C CA . ASP A 1 190 ? 4.338 -6.553 18.088 1.00 87.25 190 ASP A CA 1
ATOM 1496 C C . ASP A 1 190 ? 3.419 -7.014 19.225 1.00 87.25 190 ASP A C 1
ATOM 1498 O O . ASP A 1 190 ? 2.194 -6.951 19.159 1.00 87.25 190 ASP A O 1
ATOM 1502 N N . GLN A 1 191 ? 4.036 -7.451 20.323 1.00 91.88 191 GLN A N 1
ATOM 1503 C CA . GLN A 1 191 ? 3.323 -8.037 21.456 1.00 91.88 191 GLN A CA 1
ATOM 1504 C C . GLN A 1 191 ? 2.694 -7.011 22.405 1.00 91.88 191 GLN A C 1
ATOM 1506 O O . GLN A 1 191 ? 1.909 -7.397 23.270 1.00 91.88 191 GLN A O 1
ATOM 1511 N N . ALA A 1 192 ? 3.015 -5.720 22.285 1.00 86.88 192 ALA A N 1
ATOM 1512 C CA . ALA A 1 192 ? 2.344 -4.697 23.082 1.00 86.88 192 ALA A CA 1
ATOM 1513 C C . ALA A 1 192 ? 0.944 -4.420 22.517 1.00 86.88 192 ALA A C 1
ATOM 1515 O O . ALA A 1 192 ? -0.020 -4.392 23.277 1.00 86.88 192 ALA A O 1
ATOM 1516 N N . HIS A 1 193 ? 0.810 -4.300 21.194 1.00 91.88 193 HIS A N 1
ATOM 1517 C CA . HIS A 1 193 ? -0.483 -4.068 20.544 1.00 91.88 193 HIS A CA 1
ATOM 1518 C C . HIS A 1 193 ? -1.412 -5.283 20.627 1.00 91.88 193 HIS A C 1
ATOM 1520 O O . HIS A 1 193 ? -2.600 -5.111 20.905 1.00 91.88 193 HIS A O 1
ATOM 1526 N N . VAL A 1 194 ? -0.872 -6.506 20.508 1.00 96.31 194 VAL A N 1
ATOM 1527 C CA . VAL A 1 194 ? -1.651 -7.734 20.753 1.00 96.31 194 VAL A CA 1
ATOM 1528 C C . VAL A 1 194 ? -2.275 -7.702 22.151 1.00 96.31 194 VAL A C 1
ATOM 1530 O O . VAL A 1 194 ? -3.493 -7.832 22.282 1.00 96.31 194 VAL A O 1
ATOM 1533 N N . GLN A 1 195 ? -1.454 -7.482 23.186 1.00 97.56 195 GLN A N 1
ATOM 1534 C CA . GLN A 1 195 ? -1.903 -7.454 24.583 1.00 97.56 195 GLN A CA 1
ATOM 1535 C C . GLN A 1 195 ? -2.906 -6.321 24.850 1.00 97.56 195 GLN A C 1
ATOM 1537 O O . GLN A 1 195 ? -3.888 -6.542 25.554 1.00 97.56 195 GLN A O 1
ATOM 1542 N N . LEU A 1 196 ? -2.719 -5.155 24.225 1.00 95.56 196 LEU A N 1
ATOM 1543 C CA . LEU A 1 196 ? -3.642 -4.025 24.320 1.00 95.56 196 LEU A CA 1
ATOM 1544 C C . LEU A 1 196 ? -5.049 -4.361 23.790 1.00 95.56 196 LEU A C 1
ATOM 1546 O O . LEU A 1 196 ? -6.042 -4.078 24.457 1.00 95.56 196 LEU A O 1
ATOM 1550 N N . GLY A 1 197 ? -5.159 -4.985 22.611 1.00 96.94 197 GLY A N 1
ATOM 1551 C CA . GLY A 1 197 ? -6.471 -5.381 22.082 1.00 96.94 197 GLY A CA 1
ATOM 1552 C C . GLY A 1 197 ? -7.107 -6.546 22.851 1.00 96.94 197 GLY A C 1
ATOM 1553 O O . GLY A 1 197 ? -8.318 -6.547 23.065 1.00 96.94 197 GLY A O 1
ATOM 1554 N N . LEU A 1 198 ? -6.304 -7.507 23.331 1.00 98.56 198 LEU A N 1
ATOM 1555 C CA . LEU A 1 198 ? -6.801 -8.613 24.163 1.00 98.56 198 LEU A CA 1
ATOM 1556 C C . LEU A 1 198 ? -7.404 -8.123 25.484 1.00 98.56 198 LEU A C 1
ATOM 1558 O O . LEU A 1 198 ? -8.453 -8.620 25.895 1.00 98.56 198 LEU A O 1
ATOM 1562 N N . GLU A 1 199 ? -6.777 -7.138 26.128 1.00 97.62 199 GLU A N 1
ATOM 1563 C CA . GLU A 1 199 ? -7.322 -6.502 27.328 1.00 97.62 199 GLU A CA 1
ATOM 1564 C C . GLU A 1 199 ? -8.691 -5.869 27.055 1.00 97.62 199 GLU A C 1
ATOM 1566 O O . GLU A 1 199 ? -9.644 -6.100 27.805 1.00 97.62 199 GLU A O 1
ATOM 1571 N N . ALA A 1 200 ? -8.812 -5.119 25.955 1.00 97.94 200 ALA A N 1
ATOM 1572 C CA . ALA A 1 200 ? -10.055 -4.442 25.610 1.00 97.94 200 ALA A CA 1
ATOM 1573 C C . ALA A 1 200 ? -11.206 -5.426 25.327 1.00 97.94 200 ALA A C 1
ATOM 1575 O O . ALA A 1 200 ? -12.333 -5.221 25.795 1.00 97.94 200 ALA A O 1
ATOM 1576 N N . LEU A 1 201 ? -10.920 -6.534 24.634 1.00 98.62 201 LEU A N 1
ATOM 1577 C CA . LEU A 1 201 ? -11.890 -7.609 24.404 1.00 98.62 201 LEU A CA 1
ATOM 1578 C C . LEU A 1 201 ? -12.296 -8.305 25.709 1.00 98.62 201 LEU A C 1
ATOM 1580 O O . LEU A 1 201 ? -13.485 -8.529 25.932 1.00 98.62 201 LEU A O 1
ATOM 1584 N N . ALA A 1 202 ? -11.341 -8.604 26.596 1.00 98.31 202 ALA A N 1
ATOM 1585 C CA . ALA A 1 202 ? -11.615 -9.227 27.893 1.00 98.31 202 ALA A CA 1
ATOM 1586 C C . ALA A 1 202 ? -12.515 -8.353 28.778 1.00 98.31 202 ALA A C 1
ATOM 1588 O O . ALA A 1 202 ? -13.479 -8.842 29.368 1.00 98.31 202 ALA A O 1
ATOM 1589 N N . GLN A 1 203 ? -12.248 -7.047 28.826 1.00 97.25 203 GLN A N 1
ATOM 1590 C CA . GLN A 1 203 ? -13.073 -6.089 29.565 1.00 97.25 203 GLN A CA 1
ATOM 1591 C C . GLN A 1 203 ? -14.475 -5.952 28.961 1.00 97.25 203 GLN A C 1
ATOM 1593 O O . GLN A 1 203 ? -15.454 -5.881 29.703 1.00 97.25 203 GLN A O 1
ATOM 1598 N N . THR A 1 204 ? -14.597 -5.986 27.631 1.00 98.44 204 THR A N 1
ATOM 1599 C CA . THR A 1 204 ? -15.902 -6.009 26.946 1.00 98.44 204 THR A CA 1
ATOM 1600 C C . THR A 1 204 ? -16.703 -7.260 27.316 1.00 98.44 204 THR A C 1
ATOM 1602 O O . THR A 1 204 ? -17.883 -7.155 27.653 1.00 98.44 204 THR A O 1
ATOM 1605 N N . CYS A 1 205 ? -16.055 -8.430 27.347 1.00 98.38 205 CYS A N 1
ATOM 1606 C CA . CYS A 1 205 ? -16.702 -9.682 27.739 1.00 98.38 205 CYS A CA 1
ATOM 1607 C C . CYS A 1 205 ? -17.174 -9.668 29.198 1.00 98.38 205 CYS A C 1
ATOM 1609 O O . CYS A 1 205 ? -18.271 -10.135 29.501 1.00 98.38 205 CYS A O 1
ATOM 1611 N N . GLU A 1 206 ? -16.373 -9.122 30.117 1.00 97.06 206 GLU A N 1
ATOM 1612 C CA . GLU A 1 206 ? -16.764 -9.040 31.527 1.00 97.06 206 GLU A CA 1
ATOM 1613 C C . GLU A 1 206 ? -17.907 -8.044 31.762 1.00 97.06 206 GLU A C 1
ATOM 1615 O O . GLU A 1 206 ? -18.826 -8.347 32.526 1.00 97.06 206 GLU A O 1
ATOM 1620 N N . MET A 1 207 ? -17.912 -6.903 31.062 1.00 97.31 207 MET A N 1
ATOM 1621 C CA . MET A 1 207 ? -19.034 -5.960 31.098 1.00 97.31 207 MET A CA 1
ATOM 1622 C C . MET A 1 207 ? -20.334 -6.603 30.600 1.00 97.31 207 MET A C 1
ATOM 1624 O O . MET A 1 207 ? -21.368 -6.461 31.257 1.00 97.31 207 MET A O 1
ATOM 1628 N N . ALA A 1 208 ? -20.279 -7.357 29.497 1.00 96.94 208 ALA A N 1
ATOM 1629 C CA . ALA A 1 208 ? -21.436 -8.070 28.963 1.00 96.94 208 ALA A CA 1
ATOM 1630 C C . ALA A 1 208 ? -21.950 -9.159 29.919 1.00 96.94 208 ALA A C 1
ATOM 1632 O O . ALA A 1 208 ? -23.144 -9.207 30.214 1.00 96.94 208 ALA A O 1
ATOM 1633 N N . ARG A 1 209 ? -21.045 -9.929 30.543 1.00 95.75 209 ARG A N 1
ATOM 1634 C CA . ARG A 1 209 ? -21.406 -10.909 31.583 1.00 95.75 209 ARG A CA 1
ATOM 1635 C C . ARG A 1 209 ? -22.157 -10.260 32.749 1.00 95.75 209 ARG A C 1
ATOM 1637 O O . ARG A 1 209 ? -23.065 -10.866 33.313 1.00 95.75 209 ARG A O 1
ATOM 1644 N N . GLY A 1 210 ? -21.793 -9.030 33.115 1.00 91.50 210 GLY A N 1
ATOM 1645 C CA . GLY A 1 210 ? -22.492 -8.239 34.132 1.00 91.50 210 GLY A CA 1
ATOM 1646 C C . GLY A 1 210 ? -23.949 -7.904 33.798 1.00 91.50 210 GLY A C 1
ATOM 1647 O O . GLY A 1 210 ? -24.750 -7.722 34.723 1.00 91.50 210 GLY A O 1
ATOM 1648 N N . GLN A 1 211 ? -24.276 -7.843 32.502 1.00 93.12 211 GLN A N 1
ATOM 1649 C CA . GLN A 1 211 ? -25.633 -7.647 31.978 1.00 93.12 211 GLN A CA 1
ATOM 1650 C C . GLN A 1 211 ? -26.380 -8.965 31.727 1.00 93.12 211 GLN A C 1
ATOM 1652 O O . GLN A 1 211 ? -27.601 -8.949 31.622 1.00 93.12 211 GLN A O 1
ATOM 1657 N N . GLY A 1 212 ? -25.674 -10.100 31.712 1.00 93.88 212 GLY A N 1
ATOM 1658 C CA . GLY A 1 212 ? -26.251 -11.432 31.509 1.00 93.88 212 GLY A CA 1
ATOM 1659 C C . GLY A 1 212 ? -25.849 -12.112 30.198 1.00 93.88 212 GLY A C 1
ATOM 1660 O O . GLY A 1 212 ? -26.196 -13.274 30.012 1.00 93.88 212 GLY A O 1
ATOM 1661 N N . ASP A 1 213 ? -25.081 -11.442 29.336 1.00 95.44 213 ASP A N 1
ATOM 1662 C CA . ASP A 1 213 ? -24.651 -11.969 28.037 1.00 95.44 213 ASP A CA 1
ATOM 1663 C C . ASP A 1 213 ? -23.286 -12.678 28.115 1.00 95.44 213 ASP A C 1
ATOM 1665 O O . ASP A 1 213 ? -22.328 -12.174 28.711 1.00 95.44 213 ASP A O 1
ATOM 1669 N N . ASP A 1 214 ? -23.165 -13.858 27.496 1.00 96.94 214 ASP A N 1
ATOM 1670 C CA . ASP A 1 214 ? -21.923 -14.649 27.479 1.00 96.94 214 ASP A CA 1
ATOM 1671 C C . ASP A 1 214 ? -21.102 -14.400 26.202 1.00 96.94 214 ASP A C 1
ATOM 1673 O O . ASP A 1 214 ? -21.093 -15.204 25.268 1.00 96.94 214 ASP A O 1
ATOM 1677 N N . LEU A 1 215 ? -20.364 -13.287 26.180 1.00 98.19 215 LEU A N 1
ATOM 1678 C CA . LEU A 1 215 ? -19.380 -13.026 25.120 1.00 98.19 215 LEU A CA 1
ATOM 1679 C C . LEU A 1 215 ? -18.096 -13.855 25.270 1.00 98.19 215 LEU A C 1
ATOM 1681 O O . LEU A 1 215 ? -17.376 -14.055 24.292 1.00 98.19 215 LEU A O 1
ATOM 1685 N N . TRP A 1 216 ? -17.800 -14.359 26.472 1.00 98.25 216 TRP A N 1
ATOM 1686 C CA . TRP A 1 216 ? -16.614 -15.184 26.716 1.00 98.25 216 TRP A CA 1
ATOM 1687 C C . TRP A 1 216 ? -16.685 -16.510 25.941 1.00 98.25 216 TRP A C 1
ATOM 1689 O O . TRP A 1 216 ? -15.682 -16.960 25.390 1.00 98.25 216 TRP A O 1
ATOM 1699 N N . GLY A 1 217 ? -17.879 -17.100 25.830 1.00 97.81 217 GLY A N 1
ATOM 1700 C CA . GLY A 1 217 ? -18.121 -18.321 25.056 1.00 97.81 217 GLY A CA 1
ATOM 1701 C C . GLY A 1 217 ? -18.091 -18.155 23.529 1.00 97.81 217 GLY A C 1
ATOM 1702 O O . GLY A 1 217 ? -18.155 -19.154 22.807 1.00 97.81 217 GLY A O 1
ATOM 1703 N N . ALA A 1 218 ? -17.990 -16.928 23.008 1.00 97.94 218 ALA A N 1
ATOM 1704 C CA . ALA A 1 218 ? -18.112 -16.649 21.580 1.00 97.94 218 ALA A CA 1
ATOM 1705 C C . ALA A 1 218 ? -17.064 -17.388 20.721 1.00 97.94 218 ALA A C 1
ATOM 1707 O O . ALA A 1 218 ? -15.880 -17.469 21.065 1.00 97.94 218 ALA A O 1
ATOM 1708 N N . PHE A 1 219 ? -17.511 -17.891 19.562 1.00 97.81 219 PHE A N 1
ATOM 1709 C CA . PHE A 1 219 ? -16.684 -18.570 18.553 1.00 97.81 219 PHE A CA 1
ATOM 1710 C C . PHE A 1 219 ? -15.794 -19.693 19.121 1.00 97.81 219 PHE A C 1
ATOM 1712 O O . PHE A 1 219 ? -14.602 -19.767 18.802 1.00 97.81 219 PHE A O 1
ATOM 1719 N N . ASP A 1 220 ? -16.383 -20.558 19.953 1.00 96.44 220 ASP A N 1
ATOM 1720 C CA . ASP A 1 220 ? -15.692 -21.658 20.641 1.00 96.44 220 ASP A CA 1
ATOM 1721 C C . ASP A 1 220 ? -14.549 -21.147 21.539 1.00 96.44 220 ASP A C 1
ATOM 1723 O O . ASP A 1 220 ? -13.370 -21.468 21.353 1.00 96.44 220 ASP A O 1
ATOM 1727 N N . ASN A 1 221 ? -14.915 -20.279 22.493 1.00 98.06 221 ASN A N 1
ATOM 1728 C CA . ASN A 1 221 ? -13.999 -19.623 23.433 1.00 98.06 221 ASN A CA 1
ATOM 1729 C C . ASN A 1 221 ? -12.803 -18.963 22.717 1.00 98.06 221 ASN A C 1
ATOM 1731 O O . ASN A 1 221 ? -11.646 -19.118 23.118 1.00 98.06 221 ASN A O 1
ATOM 1735 N N . ARG A 1 222 ? -13.048 -18.239 21.616 1.00 98.56 222 ARG A N 1
ATOM 1736 C CA . ARG A 1 222 ? -11.984 -17.680 20.760 1.00 98.56 222 ARG A CA 1
ATOM 1737 C C . ARG A 1 222 ? -11.003 -16.800 21.530 1.00 98.56 222 ARG A C 1
ATOM 1739 O O . ARG A 1 222 ? -9.800 -16.843 21.271 1.00 98.56 222 ARG A O 1
ATOM 1746 N N . LEU A 1 223 ? -11.499 -16.042 22.506 1.00 98.50 223 LEU A N 1
ATOM 1747 C CA . LEU A 1 223 ? -10.661 -15.184 23.337 1.00 98.50 223 LEU A CA 1
ATOM 1748 C C . LEU A 1 223 ? -9.721 -15.999 24.250 1.00 98.50 223 LEU A C 1
ATOM 1750 O O . LEU A 1 223 ? -8.576 -15.592 24.430 1.00 98.50 223 LEU A O 1
ATOM 1754 N N . LEU A 1 224 ? -10.134 -17.180 24.742 1.00 98.62 224 LEU A N 1
ATOM 1755 C CA . LEU A 1 224 ? -9.244 -18.121 25.450 1.00 98.62 224 LEU A CA 1
ATOM 1756 C C . LEU A 1 224 ? -8.050 -18.488 24.569 1.00 98.62 224 LEU A C 1
ATOM 1758 O O . LEU A 1 224 ? -6.904 -18.372 25.006 1.00 98.62 224 LEU A O 1
ATOM 1762 N N . LYS A 1 225 ? -8.319 -18.887 23.317 1.00 98.50 225 LYS A N 1
ATOM 1763 C CA . LYS A 1 225 ? -7.281 -19.263 22.342 1.00 98.50 225 LYS A CA 1
ATOM 1764 C C . LYS A 1 225 ? -6.303 -18.106 22.116 1.00 98.50 225 LYS A C 1
ATOM 1766 O O . LYS A 1 225 ? -5.096 -18.332 22.113 1.00 98.50 225 LYS A O 1
ATOM 1771 N N . GLY A 1 226 ? -6.812 -16.875 22.017 1.00 98.38 226 GLY A N 1
ATOM 1772 C CA . GLY A 1 226 ? -6.006 -15.654 21.904 1.00 98.38 226 GLY A CA 1
ATOM 1773 C C . GLY A 1 226 ? -5.037 -15.422 23.064 1.00 98.38 226 GLY A C 1
ATOM 1774 O O . GLY A 1 226 ? -3.845 -15.181 22.845 1.00 98.38 226 GLY A O 1
ATOM 1775 N N . PHE A 1 227 ? -5.528 -15.526 24.302 1.00 98.75 227 PHE A N 1
ATOM 1776 C CA . PHE A 1 227 ? -4.693 -15.377 25.496 1.00 98.75 227 PHE A CA 1
ATOM 1777 C C . PHE A 1 227 ? -3.660 -16.500 25.624 1.00 98.75 227 PHE A C 1
ATOM 1779 O O . PHE A 1 227 ? -2.490 -16.211 25.872 1.00 98.75 227 PHE A O 1
ATOM 1786 N N . GLU A 1 228 ? -4.046 -17.759 25.391 1.00 98.50 228 GLU A N 1
ATOM 1787 C CA . GLU A 1 228 ? -3.119 -18.899 25.451 1.00 98.50 228 GLU A CA 1
ATOM 1788 C C . GLU A 1 228 ? -2.013 -18.807 24.395 1.00 98.50 228 GLU A C 1
ATOM 1790 O O . GLU A 1 228 ? -0.837 -18.997 24.712 1.00 98.50 228 GLU A O 1
ATOM 1795 N N . TYR A 1 229 ? -2.369 -18.469 23.152 1.00 98.50 229 TYR A N 1
ATOM 1796 C CA . TYR A 1 229 ? -1.413 -18.254 22.068 1.00 98.50 229 TYR A CA 1
ATOM 1797 C C . TYR A 1 229 ? -0.413 -17.146 22.423 1.00 98.50 229 TYR A C 1
ATOM 1799 O O . TYR A 1 229 ? 0.806 -17.329 22.333 1.00 98.50 229 TYR A O 1
ATOM 1807 N N . THR A 1 230 ? -0.927 -15.997 22.868 1.00 98.19 230 THR A N 1
ATOM 1808 C CA . THR A 1 230 ? -0.116 -14.813 23.174 1.00 98.19 230 THR A CA 1
ATOM 1809 C C . THR A 1 230 ? 0.795 -15.062 24.370 1.00 98.19 230 THR A C 1
ATOM 1811 O O . THR A 1 230 ? 1.986 -14.741 24.309 1.00 98.19 230 THR A O 1
ATOM 1814 N N . ALA A 1 231 ? 0.284 -15.694 25.431 1.00 97.75 231 ALA A N 1
ATOM 1815 C CA . ALA A 1 231 ? 1.079 -16.089 26.588 1.00 97.75 231 ALA A CA 1
ATOM 1816 C C . ALA A 1 231 ? 2.204 -17.046 26.174 1.00 97.75 231 ALA A C 1
ATOM 1818 O O . ALA A 1 231 ? 3.366 -16.813 26.508 1.00 97.75 231 ALA A O 1
ATOM 1819 N N . LYS A 1 232 ? 1.892 -18.081 25.382 1.00 96.31 232 LYS A N 1
ATOM 1820 C CA . LYS A 1 232 ? 2.875 -19.052 24.882 1.00 96.31 232 LYS A CA 1
ATOM 1821 C C . LYS A 1 232 ? 4.020 -18.364 24.136 1.00 96.31 232 LYS A C 1
ATOM 1823 O O . LYS A 1 232 ? 5.187 -18.609 24.450 1.00 96.31 232 LYS A O 1
ATOM 1828 N N . TYR A 1 233 ? 3.702 -17.468 23.202 1.00 94.81 233 TYR A N 1
ATOM 1829 C CA . TYR A 1 233 ? 4.719 -16.751 22.437 1.00 94.81 233 TYR A CA 1
ATOM 1830 C C . TYR A 1 233 ? 5.570 -15.822 23.315 1.00 94.81 233 TYR A C 1
ATOM 1832 O O . TYR A 1 233 ? 6.802 -15.832 23.224 1.00 94.81 233 TYR A O 1
ATOM 1840 N N . ASN A 1 234 ? 4.938 -15.065 24.218 1.00 93.44 234 ASN A N 1
ATOM 1841 C CA . ASN A 1 234 ? 5.632 -14.151 25.129 1.00 93.44 234 ASN A CA 1
ATOM 1842 C C . ASN A 1 234 ? 6.470 -14.876 26.192 1.00 93.44 234 ASN A C 1
ATOM 1844 O O . ASN A 1 234 ? 7.448 -14.323 26.680 1.00 93.44 234 ASN A O 1
ATOM 1848 N N . LEU A 1 235 ? 6.172 -16.132 26.514 1.00 90.94 235 LEU A N 1
ATOM 1849 C CA . LEU A 1 235 ? 7.009 -16.953 27.393 1.00 90.94 235 LEU A CA 1
ATOM 1850 C C . LEU A 1 235 ? 8.273 -17.499 26.701 1.00 90.94 235 LEU A C 1
ATOM 1852 O O . LEU A 1 235 ? 9.102 -18.127 27.361 1.00 90.94 235 LEU A O 1
ATOM 1856 N N . GLY A 1 236 ? 8.440 -17.242 25.399 1.00 86.12 236 GLY A N 1
ATOM 1857 C CA . GLY A 1 236 ? 9.602 -17.658 24.611 1.00 86.12 236 GLY A CA 1
ATOM 1858 C C . GLY A 1 236 ? 9.413 -18.967 23.840 1.00 86.12 236 GLY A C 1
ATOM 1859 O O . GLY A 1 236 ? 10.374 -19.456 23.254 1.00 86.12 236 GLY A O 1
ATOM 1860 N N . TYR A 1 237 ? 8.201 -19.529 23.809 1.00 87.31 237 TYR A N 1
ATOM 1861 C CA . TYR A 1 237 ? 7.893 -20.696 22.980 1.00 87.31 237 TYR A CA 1
ATOM 1862 C C . TYR A 1 237 ? 7.512 -20.284 21.557 1.00 87.31 237 TYR A C 1
ATOM 1864 O O . TYR A 1 237 ? 7.051 -19.165 21.320 1.00 87.31 237 TYR A O 1
ATOM 1872 N N . GLU A 1 238 ? 7.665 -21.213 20.618 1.00 86.69 238 GLU A N 1
ATOM 1873 C CA . GLU A 1 238 ? 7.199 -21.046 19.244 1.00 86.69 238 GLU A CA 1
ATOM 1874 C C . GLU A 1 238 ? 5.690 -21.293 19.125 1.00 86.69 238 GLU A C 1
ATOM 1876 O O . GLU A 1 238 ? 5.092 -22.079 19.873 1.00 86.69 238 GLU A O 1
ATOM 1881 N N . VAL A 1 239 ? 5.076 -20.605 18.168 1.00 93.12 239 VAL A N 1
ATOM 1882 C CA . VAL A 1 239 ? 3.639 -20.638 17.884 1.00 93.12 239 VAL A CA 1
ATOM 1883 C C . VAL A 1 239 ? 3.419 -20.775 16.377 1.00 93.12 239 VAL A C 1
ATOM 1885 O O . VAL A 1 239 ? 4.228 -20.254 15.606 1.00 93.12 239 VAL A O 1
ATOM 1888 N N . PRO A 1 240 ? 2.367 -21.487 15.935 1.00 92.88 240 PRO A N 1
ATOM 1889 C CA . PRO A 1 240 ? 2.035 -21.544 14.517 1.00 92.88 240 PRO A CA 1
ATOM 1890 C C . PRO A 1 240 ? 1.647 -20.148 14.031 1.00 92.88 240 PRO A C 1
ATOM 1892 O O . PRO A 1 240 ? 0.861 -19.478 14.688 1.00 92.88 240 PRO A O 1
ATOM 1895 N N . PHE A 1 241 ? 2.169 -19.723 12.885 1.00 92.06 241 PHE A N 1
ATOM 1896 C CA . PHE A 1 241 ? 1.854 -18.419 12.316 1.00 92.06 241 PHE A CA 1
ATOM 1897 C C . PHE A 1 241 ? 1.396 -18.568 10.871 1.00 92.06 241 PHE A C 1
ATOM 1899 O O . PHE A 1 241 ? 2.020 -19.269 10.077 1.00 92.06 241 PHE A O 1
ATOM 1906 N N . SER A 1 242 ? 0.311 -17.882 10.542 1.00 88.69 242 SER A N 1
ATOM 1907 C CA . SER A 1 242 ? -0.249 -17.792 9.197 1.00 88.69 242 SER A CA 1
ATOM 1908 C C . SER A 1 242 ? -0.276 -16.333 8.765 1.00 88.69 242 SER A C 1
ATOM 1910 O O . SER A 1 242 ? -0.692 -15.471 9.543 1.00 88.69 242 SER A O 1
ATOM 1912 N N . THR A 1 243 ? 0.158 -16.048 7.536 1.00 83.50 243 THR A N 1
ATOM 1913 C CA . THR A 1 243 ? -0.025 -14.719 6.946 1.00 83.50 243 THR A CA 1
ATOM 1914 C C . THR A 1 243 ? -1.514 -14.411 6.894 1.00 83.50 243 THR A C 1
ATOM 1916 O O . THR A 1 243 ? -2.304 -15.193 6.367 1.00 83.50 243 THR A O 1
ATOM 1919 N N . TRP A 1 244 ? -1.889 -13.285 7.492 1.00 77.81 244 TRP A N 1
ATOM 1920 C CA . TRP A 1 244 ? -3.272 -12.880 7.665 1.00 77.81 244 TRP A CA 1
ATOM 1921 C C . TRP A 1 244 ? -3.501 -11.593 6.882 1.00 77.81 244 TRP A C 1
ATOM 1923 O O . TRP A 1 244 ? -2.955 -10.558 7.233 1.00 77.81 244 TRP A O 1
ATOM 1933 N N . THR A 1 245 ? -4.328 -11.650 5.838 1.00 79.44 245 THR A N 1
ATOM 1934 C CA . THR A 1 245 ? -4.863 -10.451 5.180 1.00 79.44 245 THR A CA 1
ATOM 1935 C C . THR A 1 245 ? -6.037 -9.891 5.974 1.00 79.44 245 THR A C 1
ATOM 1937 O O . THR A 1 245 ? -7.108 -10.49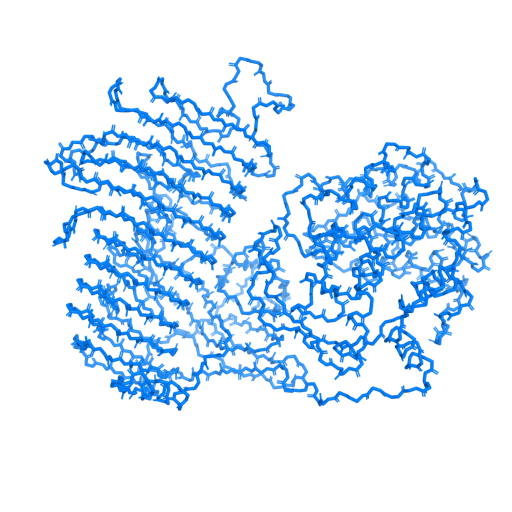6 6.039 1.00 79.44 245 THR A O 1
ATOM 1940 N N . ASP A 1 246 ? -5.812 -8.761 6.630 1.00 81.81 246 ASP A N 1
ATOM 1941 C CA . ASP A 1 246 ? -6.815 -8.092 7.449 1.00 81.81 246 ASP A CA 1
ATOM 1942 C C . ASP A 1 246 ? -7.887 -7.376 6.582 1.00 81.81 246 ASP A C 1
ATOM 1944 O O . ASP A 1 246 ? -7.719 -7.229 5.369 1.00 81.81 246 ASP A O 1
ATOM 1948 N N . CYS A 1 247 ? -9.002 -6.925 7.174 1.00 78.81 247 CYS A N 1
ATOM 1949 C CA . CYS A 1 247 ? -10.132 -6.357 6.409 1.00 78.81 247 CYS A CA 1
ATOM 1950 C C . CYS A 1 247 ? -9.854 -4.988 5.759 1.00 78.81 247 CYS A C 1
ATOM 1952 O O . CYS A 1 247 ? -10.599 -4.558 4.881 1.00 78.81 247 CYS A O 1
ATOM 1954 N N . THR A 1 248 ? -8.778 -4.314 6.162 1.00 73.75 248 THR A N 1
ATOM 1955 C CA . THR A 1 248 ? -8.269 -3.085 5.541 1.00 73.75 248 THR A CA 1
ATOM 1956 C C . THR A 1 248 ? -7.353 -3.377 4.355 1.00 73.75 248 THR A C 1
ATOM 1958 O O . THR A 1 248 ? -7.100 -2.484 3.550 1.00 73.75 248 THR A O 1
ATOM 1961 N N . GLY A 1 249 ? -6.812 -4.598 4.260 1.00 64.81 249 GLY A N 1
ATOM 1962 C CA . GLY A 1 249 ? -5.764 -4.974 3.314 1.00 64.81 249 GLY A CA 1
ATOM 1963 C C . GLY A 1 249 ? -4.415 -4.277 3.544 1.00 64.81 249 GLY A C 1
ATOM 1964 O O . GLY A 1 249 ? -3.546 -4.377 2.683 1.00 64.81 249 GLY A O 1
ATOM 1965 N N . LEU A 1 250 ? -4.219 -3.554 4.654 1.00 60.38 250 LEU A N 1
ATOM 1966 C CA . LEU A 1 250 ? -3.005 -2.766 4.908 1.00 60.38 250 LEU A CA 1
ATOM 1967 C C . LEU A 1 250 ? -1.899 -3.551 5.616 1.00 60.38 250 LEU A C 1
ATOM 1969 O O . LEU A 1 250 ? -0.718 -3.251 5.418 1.00 60.38 250 LEU A O 1
ATOM 1973 N N . TYR A 1 251 ? -2.287 -4.528 6.430 1.00 67.50 251 TYR A N 1
ATOM 1974 C CA . TYR A 1 251 ? -1.455 -5.317 7.331 1.00 67.50 251 TYR A CA 1
ATOM 1975 C C . TYR A 1 251 ? -1.555 -6.795 6.945 1.00 67.50 251 TYR A C 1
ATOM 1977 O O . TYR A 1 251 ? -2.068 -7.633 7.686 1.00 67.50 251 TYR A O 1
ATOM 1985 N N . ASN A 1 252 ? -1.111 -7.100 5.724 1.00 66.94 252 ASN A N 1
ATOM 1986 C CA . ASN A 1 252 ? -1.380 -8.373 5.055 1.00 66.94 252 ASN A CA 1
ATOM 1987 C C . ASN A 1 252 ? -0.129 -9.176 4.662 1.00 66.94 252 ASN A C 1
ATOM 1989 O O . ASN A 1 252 ? -0.266 -10.256 4.089 1.00 66.94 252 ASN A O 1
ATOM 1993 N N . ASP A 1 253 ? 1.075 -8.678 4.954 1.00 65.50 253 ASP A N 1
ATOM 1994 C CA . ASP A 1 253 ? 2.339 -9.215 4.435 1.00 65.50 253 ASP A CA 1
ATOM 1995 C C . ASP A 1 253 ? 3.282 -9.748 5.532 1.00 65.50 253 ASP A C 1
ATOM 1997 O O . ASP A 1 253 ? 4.448 -10.081 5.273 1.00 65.50 253 ASP A O 1
ATOM 2001 N N . TRP A 1 254 ? 2.815 -9.826 6.781 1.00 75.38 254 TRP A N 1
ATOM 2002 C CA . TRP A 1 254 ? 3.591 -10.443 7.850 1.00 75.38 254 TRP A CA 1
ATOM 2003 C C . TRP A 1 254 ? 3.674 -11.952 7.620 1.00 75.38 254 TRP A C 1
ATOM 2005 O O . TRP A 1 254 ? 2.667 -12.632 7.420 1.00 75.38 254 TRP A O 1
ATOM 2015 N N . THR A 1 255 ? 4.895 -12.481 7.640 1.00 78.44 255 THR A N 1
ATOM 2016 C CA . THR A 1 255 ? 5.201 -13.903 7.402 1.00 78.44 255 THR A CA 1
ATOM 2017 C C . THR A 1 255 ? 5.724 -14.612 8.653 1.00 78.44 255 THR A C 1
ATOM 2019 O O . THR A 1 255 ? 5.936 -15.821 8.637 1.00 78.44 255 THR A O 1
ATOM 2022 N N . SER A 1 256 ? 5.899 -13.878 9.754 1.00 80.06 256 SER A N 1
ATOM 2023 C CA . SER A 1 256 ? 6.310 -14.402 11.058 1.00 80.06 256 SER A CA 1
ATOM 2024 C C . SER A 1 256 ? 5.734 -13.551 12.198 1.00 80.06 256 SER A C 1
ATOM 2026 O O . SER A 1 256 ? 5.490 -12.362 11.978 1.00 80.06 256 SER A O 1
ATOM 2028 N N . PRO A 1 257 ? 5.597 -14.089 13.426 1.00 85.38 257 PRO A N 1
ATOM 2029 C CA . PRO A 1 257 ? 5.220 -13.293 14.591 1.00 85.38 257 PRO A CA 1
ATOM 2030 C C . PRO A 1 257 ? 6.228 -12.169 14.875 1.00 85.38 257 PRO A C 1
ATOM 2032 O O . PRO A 1 257 ? 7.441 -12.399 14.898 1.00 85.38 257 PRO A O 1
ATOM 2035 N N . GLY A 1 258 ? 5.723 -10.969 15.144 1.00 80.69 258 GLY A N 1
ATOM 2036 C CA . GLY A 1 258 ? 6.503 -9.804 15.533 1.00 80.69 258 GLY A CA 1
ATOM 2037 C C . GLY A 1 258 ? 7.058 -9.972 16.943 1.00 80.69 258 GLY A C 1
ATOM 2038 O O . GLY A 1 258 ? 6.315 -10.164 17.909 1.00 80.69 258 GLY A O 1
ATOM 2039 N N . ALA A 1 259 ? 8.380 -9.888 17.079 1.00 78.50 259 ALA A N 1
ATOM 2040 C CA . ALA A 1 259 ? 9.052 -10.146 18.352 1.00 78.50 259 ALA A CA 1
ATOM 2041 C C . ALA A 1 259 ? 9.294 -8.887 19.206 1.00 78.50 259 ALA A C 1
ATOM 2043 O O . ALA A 1 259 ? 9.833 -8.980 20.313 1.00 78.50 259 ALA A O 1
ATOM 2044 N N . MET A 1 260 ? 8.878 -7.705 18.743 1.00 70.44 260 MET A N 1
ATOM 2045 C CA . MET A 1 260 ? 8.912 -6.504 19.576 1.00 70.44 260 MET A CA 1
ATOM 2046 C C . MET A 1 260 ? 8.002 -6.696 20.797 1.00 70.44 260 MET A C 1
ATOM 2048 O O . MET A 1 260 ? 6.901 -7.236 20.701 1.00 70.44 260 MET A O 1
ATOM 2052 N N . SER A 1 261 ? 8.493 -6.277 21.965 1.00 80.25 261 SER A N 1
ATOM 2053 C CA . SER A 1 261 ? 7.851 -6.486 23.270 1.00 80.25 261 SER A CA 1
ATOM 2054 C C . SER A 1 261 ? 7.641 -7.959 23.661 1.00 80.25 261 SER A C 1
ATOM 2056 O O . SER A 1 261 ? 6.990 -8.213 24.672 1.00 80.25 261 SER A O 1
ATOM 2058 N N . ARG A 1 262 ? 8.199 -8.939 22.925 1.00 87.69 262 ARG A N 1
ATOM 2059 C CA . ARG A 1 262 ? 8.024 -10.373 23.222 1.00 87.69 262 ARG A CA 1
ATOM 2060 C C . ARG A 1 262 ? 8.598 -10.724 24.583 1.00 87.69 262 ARG A C 1
ATOM 2062 O O . ARG A 1 262 ? 9.805 -10.683 24.764 1.00 87.69 262 ARG A O 1
ATOM 2069 N N . GLY A 1 263 ? 7.752 -11.102 25.527 1.00 86.81 263 GLY A N 1
ATOM 2070 C CA . GLY A 1 263 ? 8.129 -11.382 26.915 1.00 86.81 263 GLY A CA 1
ATOM 2071 C C . GLY A 1 263 ? 8.053 -10.191 27.853 1.00 86.81 263 GLY A C 1
ATOM 2072 O O . GLY A 1 263 ? 8.317 -10.334 29.042 1.00 86.81 263 GLY A O 1
ATOM 2073 N N . LYS A 1 264 ? 7.591 -9.036 27.376 1.00 88.62 264 LYS A N 1
ATOM 2074 C CA . LYS A 1 264 ? 7.068 -7.994 28.254 1.00 88.62 264 LYS A CA 1
ATOM 2075 C C . LYS A 1 264 ? 5.585 -8.270 28.512 1.00 88.62 264 LYS A C 1
ATOM 2077 O O . LYS A 1 264 ? 4.716 -7.709 27.845 1.00 88.62 264 LYS A O 1
ATOM 2082 N N . LEU A 1 265 ? 5.305 -9.166 29.457 1.00 90.25 265 LEU A N 1
ATOM 2083 C CA . LEU A 1 265 ? 3.935 -9.507 29.849 1.00 90.25 265 LEU A CA 1
ATOM 2084 C C . LEU A 1 265 ? 3.253 -8.308 30.520 1.00 90.25 265 LEU A C 1
ATOM 2086 O O . LEU A 1 265 ? 3.830 -7.672 31.402 1.00 90.25 265 LEU A O 1
ATOM 2090 N N . TRP A 1 266 ? 2.032 -8.003 30.090 1.00 92.62 266 TRP A N 1
ATOM 2091 C CA . TRP A 1 266 ? 1.157 -7.020 30.728 1.00 92.62 266 TRP A CA 1
ATOM 2092 C C . TRP A 1 266 ? 0.282 -7.688 31.783 1.00 92.62 266 TRP A C 1
ATOM 2094 O O . TRP A 1 266 ? 0.044 -8.894 31.734 1.00 92.62 266 TRP A O 1
ATOM 2104 N N . ASN A 1 267 ? -0.241 -6.903 32.722 1.00 91.25 267 ASN A N 1
ATOM 2105 C CA . ASN A 1 267 ? -1.085 -7.411 33.798 1.00 91.25 267 ASN A CA 1
ATOM 2106 C C . ASN A 1 267 ? -2.545 -7.639 33.353 1.00 91.25 267 ASN A C 1
ATOM 2108 O O . ASN A 1 267 ? -3.471 -7.049 33.896 1.00 91.25 267 ASN A O 1
ATOM 2112 N N . ILE A 1 268 ? -2.735 -8.468 32.323 1.00 95.69 268 ILE A N 1
ATOM 2113 C CA . ILE A 1 268 ? -4.030 -8.685 31.647 1.00 95.69 268 ILE A CA 1
ATOM 2114 C C . ILE A 1 268 ? -4.521 -10.137 31.734 1.00 95.69 268 ILE A C 1
ATOM 2116 O O . ILE A 1 268 ? -5.629 -10.451 31.312 1.00 95.69 268 ILE A O 1
ATOM 2120 N N . TYR A 1 269 ? -3.689 -11.039 32.261 1.00 97.12 269 TYR A N 1
ATOM 2121 C CA . TYR A 1 269 ? -3.926 -12.485 32.227 1.00 97.12 269 TYR A CA 1
ATOM 2122 C C . TYR A 1 269 ? -4.814 -12.987 33.375 1.00 97.12 269 TYR A C 1
ATOM 2124 O O . TYR A 1 269 ? -5.340 -14.092 33.284 1.00 97.12 269 TYR A O 1
ATOM 2132 N N . GLN A 1 270 ? -5.016 -12.196 34.437 1.00 96.75 270 GLN A N 1
ATOM 2133 C CA . GLN A 1 270 ? -5.773 -12.638 35.616 1.00 96.75 270 GLN A CA 1
ATOM 2134 C C . GLN A 1 270 ? -7.270 -12.774 35.312 1.00 96.75 270 GLN A C 1
ATOM 2136 O O . GLN A 1 270 ? -7.848 -13.826 35.553 1.00 96.75 270 GLN A O 1
ATOM 2141 N N . LEU A 1 271 ? -7.885 -11.753 34.703 1.00 94.81 271 LEU A N 1
ATOM 2142 C CA . LEU A 1 271 ? -9.310 -11.759 34.355 1.00 94.81 271 LEU A CA 1
ATOM 2143 C C . LEU A 1 271 ? -9.734 -12.966 33.486 1.00 94.81 271 LEU A C 1
ATOM 2145 O O . LEU A 1 271 ? -10.685 -13.657 33.866 1.00 94.81 271 LEU A O 1
ATOM 2149 N N . PRO A 1 272 ? -9.082 -13.257 32.341 1.00 97.50 272 PRO A N 1
ATOM 2150 C CA . PRO A 1 272 ? -9.441 -14.426 31.542 1.00 97.50 272 PRO A CA 1
ATOM 2151 C C . PRO A 1 272 ? -9.147 -15.738 32.278 1.00 97.50 272 PRO A C 1
ATOM 2153 O O . PRO A 1 272 ? -9.915 -16.685 32.128 1.00 97.50 272 PRO A O 1
ATOM 2156 N N . TYR A 1 273 ? -8.096 -15.805 33.105 1.00 97.75 273 TYR A N 1
ATOM 2157 C CA . TYR A 1 273 ? -7.806 -16.993 33.910 1.00 97.75 273 TYR A CA 1
ATOM 2158 C C . TYR A 1 273 ? -8.914 -17.265 34.938 1.00 97.75 273 TYR A C 1
ATOM 2160 O O . TYR A 1 273 ? -9.436 -18.378 35.011 1.00 97.75 273 TYR A O 1
ATOM 2168 N N . ASP A 1 274 ? -9.350 -16.237 35.666 1.00 96.38 274 ASP A N 1
ATOM 2169 C CA . ASP A 1 274 ? -10.453 -16.334 36.623 1.00 96.38 274 ASP A CA 1
ATOM 2170 C C . ASP A 1 274 ? -11.763 -16.724 35.935 1.00 96.38 274 ASP A C 1
ATOM 2172 O O . ASP A 1 274 ? -12.549 -17.490 36.492 1.00 96.38 274 ASP A O 1
ATOM 2176 N N . HIS A 1 275 ? -12.010 -16.233 34.717 1.00 97.12 275 HIS A N 1
ATOM 2177 C CA . HIS A 1 275 ? -13.170 -16.648 33.937 1.00 97.12 275 HIS A CA 1
ATOM 2178 C C . HIS A 1 275 ? -13.069 -18.114 33.503 1.00 97.12 275 HIS A C 1
ATOM 2180 O O . HIS A 1 275 ? -13.892 -18.943 33.890 1.00 97.12 275 HIS A O 1
ATOM 2186 N N . TYR A 1 276 ? -12.088 -18.450 32.670 1.00 98.19 276 TYR A N 1
ATOM 2187 C CA . TYR A 1 276 ? -12.067 -19.741 31.995 1.00 98.19 276 TYR A CA 1
ATOM 2188 C C . TYR A 1 276 ? -11.646 -20.874 32.924 1.00 98.19 276 TYR A C 1
ATOM 2190 O O . TYR A 1 276 ? -12.263 -21.934 32.896 1.00 98.19 276 TYR A O 1
ATOM 2198 N N . VAL A 1 277 ? -10.636 -20.664 33.767 1.00 97.81 277 VAL A N 1
ATOM 2199 C CA . VAL A 1 277 ? -10.180 -21.684 34.719 1.00 97.81 277 VAL A CA 1
ATOM 2200 C C . VAL A 1 277 ? -11.033 -21.639 35.980 1.00 97.81 277 VAL A C 1
ATOM 2202 O O . VAL A 1 277 ? -11.586 -22.661 36.375 1.00 97.81 277 VAL A O 1
ATOM 2205 N N . GLY A 1 278 ? -11.191 -20.455 36.577 1.00 96.25 278 GLY A N 1
ATOM 2206 C CA . GLY A 1 278 ? -11.926 -20.294 37.833 1.00 96.25 278 GLY A CA 1
ATOM 2207 C C . GLY A 1 278 ? -13.428 -20.566 37.705 1.00 96.25 278 GLY A C 1
ATOM 2208 O O . GLY A 1 278 ? -13.963 -21.391 38.440 1.00 96.25 278 GLY A O 1
ATOM 2209 N N . ARG A 1 279 ? -14.122 -19.891 36.773 1.00 95.12 279 ARG A N 1
ATOM 2210 C CA . ARG A 1 279 ? -15.587 -20.010 36.614 1.00 95.12 279 ARG A CA 1
ATOM 2211 C C . ARG A 1 279 ? -16.019 -21.171 35.715 1.00 95.12 279 ARG A C 1
ATOM 2213 O O . ARG A 1 279 ? -17.057 -21.767 35.985 1.00 95.12 279 ARG A O 1
ATOM 2220 N N . LYS A 1 280 ? -15.277 -21.479 34.644 1.00 96.31 280 LYS A N 1
ATOM 2221 C CA . LYS A 1 280 ? -15.676 -22.491 33.639 1.00 96.31 280 LYS A CA 1
ATOM 2222 C C . LYS A 1 280 ? -14.924 -23.829 33.749 1.00 96.31 280 LYS A C 1
ATOM 2224 O O . LYS A 1 280 ? -15.290 -24.767 33.047 1.00 96.31 280 LYS A O 1
ATOM 2229 N N . GLY A 1 281 ? -13.901 -23.949 34.601 1.00 96.12 281 GLY A N 1
ATOM 2230 C CA . GLY A 1 281 ? -13.148 -25.200 34.793 1.00 96.12 281 GLY A CA 1
ATOM 2231 C C . GLY A 1 281 ? -12.299 -25.643 33.590 1.00 96.12 281 GLY A C 1
ATOM 2232 O O . GLY A 1 281 ? -11.930 -26.813 33.489 1.00 96.12 281 GLY A O 1
ATOM 2233 N N . LEU A 1 282 ? -12.000 -24.734 32.659 1.00 97.81 282 LEU A N 1
ATOM 2234 C CA . LEU A 1 282 ? -11.150 -24.987 31.495 1.00 97.81 282 LEU A CA 1
ATOM 2235 C C . LEU A 1 282 ? -9.659 -24.908 31.858 1.00 97.81 282 LEU A C 1
ATOM 2237 O O . LEU A 1 282 ? -9.277 -24.587 32.982 1.00 97.81 282 LEU A O 1
ATOM 2241 N N . LYS A 1 283 ? -8.789 -25.207 30.888 1.00 97.31 283 LYS A N 1
ATOM 2242 C CA . LYS A 1 283 ? -7.331 -25.165 31.059 1.00 97.31 283 LYS A CA 1
ATOM 2243 C C . LYS A 1 283 ? -6.728 -24.006 30.275 1.00 97.31 283 LYS A C 1
ATOM 2245 O O . LYS A 1 283 ? -6.977 -23.874 29.082 1.00 97.31 283 LYS A O 1
ATOM 2250 N N . MET A 1 284 ? -5.878 -23.232 30.943 1.00 98.12 284 MET A N 1
ATOM 2251 C CA . MET A 1 284 ? -5.070 -22.170 30.338 1.00 98.12 284 MET A CA 1
ATOM 2252 C C . MET A 1 284 ? -3.616 -22.244 30.852 1.00 98.12 284 MET A C 1
ATOM 2254 O O . MET A 1 284 ? -3.190 -21.403 31.651 1.00 98.12 284 MET A O 1
ATOM 2258 N N . PRO A 1 285 ? -2.865 -23.310 30.510 1.00 97.19 285 PRO A N 1
ATOM 2259 C CA . PRO A 1 285 ? -1.547 -23.567 31.087 1.00 97.19 285 PRO A CA 1
ATOM 2260 C C . PRO A 1 285 ? -0.526 -22.462 30.801 1.00 97.19 285 PRO A C 1
ATOM 2262 O O . PRO A 1 285 ? 0.267 -22.149 31.686 1.00 97.19 285 PRO A O 1
ATOM 2265 N N . TYR A 1 286 ? -0.516 -21.851 29.613 1.00 97.56 286 TYR A N 1
ATOM 2266 C CA . TYR A 1 286 ? 0.458 -20.793 29.316 1.00 97.56 286 TYR A CA 1
ATOM 2267 C C . TYR A 1 286 ? 0.094 -19.478 30.003 1.00 97.56 286 TYR A C 1
ATOM 2269 O O . TYR A 1 286 ? 0.976 -18.776 30.491 1.00 97.56 286 TYR A O 1
ATOM 2277 N N . THR A 1 287 ? -1.193 -19.176 30.129 1.00 98.00 287 THR A N 1
ATOM 2278 C CA . THR A 1 287 ? -1.695 -18.038 30.909 1.00 98.00 287 THR A CA 1
ATOM 2279 C C . THR A 1 287 ? -1.345 -18.194 32.390 1.00 98.00 287 THR A C 1
ATOM 2281 O O . THR A 1 287 ? -0.868 -17.240 33.001 1.00 98.00 287 THR A O 1
ATOM 2284 N N . ALA A 1 288 ? -1.465 -19.403 32.955 1.00 97.44 288 ALA A N 1
ATOM 2285 C CA . ALA A 1 288 ? -1.004 -19.695 34.317 1.00 97.44 288 ALA A CA 1
ATOM 2286 C C . ALA A 1 288 ? 0.495 -19.390 34.484 1.00 97.44 288 ALA A C 1
ATOM 2288 O O . ALA A 1 288 ? 0.904 -18.714 35.426 1.00 97.44 288 ALA A O 1
ATOM 2289 N N . MET A 1 289 ? 1.324 -19.829 33.530 1.00 95.56 289 MET A N 1
ATOM 2290 C CA . MET A 1 289 ? 2.762 -19.538 33.538 1.00 95.56 289 MET A CA 1
ATOM 2291 C C . MET A 1 289 ? 3.057 -18.038 33.390 1.00 95.56 289 MET A C 1
ATOM 2293 O O . MET A 1 289 ? 4.005 -17.544 33.997 1.00 95.56 289 MET A O 1
ATOM 2297 N N . ALA A 1 290 ? 2.276 -17.307 32.591 1.00 94.69 290 ALA A N 1
ATOM 2298 C CA . ALA A 1 290 ? 2.406 -15.859 32.460 1.00 94.69 290 ALA A CA 1
ATOM 2299 C C . ALA A 1 290 ? 2.108 -15.148 33.793 1.00 94.69 290 ALA A C 1
ATOM 2301 O O . ALA A 1 290 ? 2.861 -14.260 34.191 1.00 94.69 290 ALA A O 1
ATOM 2302 N N . LEU A 1 291 ? 1.084 -15.595 34.527 1.00 95.94 291 LEU A N 1
ATOM 2303 C CA . LEU A 1 291 ? 0.783 -15.113 35.879 1.00 95.94 291 LEU A CA 1
ATOM 2304 C C . LEU A 1 291 ? 1.910 -15.426 36.874 1.00 95.94 291 LEU A C 1
ATOM 2306 O O . LEU A 1 291 ? 2.272 -14.567 37.676 1.00 95.94 291 LEU A O 1
ATOM 2310 N N . GLU A 1 292 ? 2.532 -16.607 36.799 1.00 94.56 292 GLU A N 1
ATOM 2311 C CA . GLU A 1 292 ? 3.717 -16.924 37.613 1.00 94.56 292 GLU A CA 1
ATOM 2312 C C . GLU A 1 292 ? 4.885 -15.969 37.337 1.00 94.56 292 GLU A C 1
ATOM 2314 O O . GLU A 1 292 ? 5.583 -15.569 38.270 1.00 94.56 292 GLU A O 1
ATOM 2319 N N . VAL A 1 293 ? 5.108 -15.592 36.073 1.00 90.31 293 VAL A N 1
ATOM 2320 C CA . VAL A 1 293 ? 6.139 -14.606 35.721 1.00 90.31 293 VAL A CA 1
ATOM 2321 C C . VAL A 1 293 ? 5.800 -13.233 36.290 1.00 90.31 293 VAL A C 1
ATOM 2323 O O . VAL A 1 293 ? 6.663 -12.611 36.906 1.00 90.31 293 VAL A O 1
ATOM 2326 N N . LEU A 1 294 ? 4.562 -12.763 36.113 1.00 90.75 294 LEU A N 1
ATOM 2327 C CA . LEU A 1 294 ? 4.112 -11.468 36.637 1.00 90.75 294 LEU A CA 1
ATOM 2328 C C . LEU A 1 294 ? 4.207 -11.404 38.168 1.00 90.75 294 LEU A C 1
ATOM 2330 O O . LEU A 1 294 ? 4.535 -10.359 38.721 1.00 90.75 294 LEU A O 1
ATOM 2334 N N . ALA A 1 295 ? 4.007 -12.536 38.846 1.00 91.19 295 ALA A N 1
ATOM 2335 C CA . ALA A 1 295 ? 4.199 -12.682 40.286 1.00 91.19 295 ALA A CA 1
ATOM 2336 C C . ALA A 1 295 ? 5.676 -12.844 40.712 1.00 91.19 295 ALA A C 1
ATOM 2338 O O . ALA A 1 295 ? 5.948 -13.084 41.888 1.00 91.19 295 ALA A O 1
ATOM 2339 N N . GLY A 1 296 ? 6.636 -12.788 39.781 1.00 88.44 296 GLY A N 1
ATOM 2340 C CA . GLY A 1 296 ? 8.067 -12.969 40.054 1.00 88.44 296 GLY A CA 1
ATOM 2341 C C . GLY A 1 296 ? 8.484 -14.407 40.396 1.00 88.44 296 GLY A C 1
ATOM 2342 O O . GLY A 1 296 ? 9.633 -14.642 40.764 1.00 88.44 296 GLY A O 1
ATOM 2343 N N . LYS A 1 297 ? 7.580 -15.385 40.258 1.00 87.88 297 LYS A N 1
ATOM 2344 C CA . LYS A 1 297 ? 7.810 -16.806 40.580 1.00 87.88 297 LYS A CA 1
ATOM 2345 C C . LYS A 1 297 ? 8.515 -17.568 39.455 1.00 87.88 297 LYS A C 1
ATOM 2347 O O . LYS A 1 297 ? 9.031 -18.661 39.677 1.00 87.88 297 LYS A O 1
ATOM 2352 N N . ARG A 1 298 ? 8.556 -17.001 38.245 1.00 86.06 298 ARG A N 1
ATOM 2353 C CA . ARG A 1 298 ? 9.183 -17.590 37.054 1.00 86.06 298 ARG A CA 1
ATOM 2354 C C . ARG A 1 298 ? 9.948 -16.525 36.265 1.00 86.06 298 ARG A C 1
ATOM 2356 O O . ARG A 1 298 ? 9.497 -15.394 36.143 1.00 86.06 298 ARG A O 1
ATOM 2363 N N . LYS A 1 299 ? 11.096 -16.893 35.684 1.00 81.94 299 LYS A N 1
ATOM 2364 C CA . LYS A 1 299 ? 11.851 -16.033 34.755 1.00 81.94 299 LYS A CA 1
ATOM 2365 C C . LYS A 1 299 ? 11.542 -16.392 33.302 1.00 81.94 299 LYS A C 1
ATOM 2367 O O . LYS A 1 299 ? 11.451 -17.572 32.964 1.00 81.94 299 LYS A O 1
ATOM 2372 N N . ILE A 1 300 ? 11.453 -15.381 32.443 1.00 80.25 300 ILE A N 1
ATOM 2373 C CA . ILE A 1 300 ? 11.360 -15.552 30.988 1.00 80.25 300 ILE A CA 1
ATOM 2374 C C . ILE A 1 300 ? 12.760 -15.813 30.419 1.00 80.25 300 ILE A C 1
ATOM 2376 O O . ILE A 1 300 ? 13.723 -15.154 30.807 1.00 80.25 300 ILE A O 1
ATOM 2380 N N . LYS A 1 301 ? 12.880 -16.768 29.489 1.00 66.19 301 LYS A N 1
ATOM 2381 C CA . LYS A 1 301 ? 14.125 -17.074 28.767 1.00 66.19 301 LYS A CA 1
ATOM 2382 C C . LYS A 1 301 ? 13.984 -16.672 27.295 1.00 66.19 301 LYS A C 1
ATOM 2384 O O . LYS A 1 301 ? 13.635 -17.502 26.464 1.00 66.19 301 LYS A O 1
ATOM 2389 N N . ILE A 1 302 ? 14.249 -15.407 26.971 1.00 66.50 302 ILE A N 1
ATOM 2390 C CA . ILE A 1 302 ? 14.251 -14.889 25.590 1.00 66.50 302 ILE A CA 1
ATOM 2391 C C . ILE A 1 302 ? 15.664 -14.412 25.238 1.00 66.50 302 ILE A C 1
ATOM 2393 O O . ILE A 1 302 ? 16.330 -13.801 26.069 1.00 66.50 302 ILE A O 1
ATOM 2397 N N . LYS A 1 303 ? 16.140 -14.736 24.027 1.00 53.09 303 LYS A N 1
ATOM 2398 C CA . LYS A 1 303 ? 17.449 -14.289 23.510 1.00 53.09 303 LYS A CA 1
ATOM 2399 C C . LYS A 1 303 ? 17.414 -12.793 23.160 1.00 53.09 303 LYS A C 1
ATOM 2401 O O . LYS A 1 303 ? 16.389 -12.304 22.698 1.00 53.09 303 LYS A O 1
ATOM 2406 N N . ASP A 1 304 ? 18.540 -12.106 23.360 1.00 50.47 304 ASP A N 1
ATOM 2407 C CA . ASP A 1 304 ? 18.688 -10.641 23.319 1.00 50.47 304 ASP A CA 1
ATOM 2408 C C . ASP A 1 304 ? 18.000 -9.913 22.147 1.00 50.47 304 ASP A C 1
ATOM 2410 O O . ASP A 1 304 ? 18.211 -10.210 20.968 1.00 50.47 304 ASP A O 1
ATOM 2414 N N . TYR A 1 305 ? 17.243 -8.872 22.510 1.00 50.22 305 TYR A N 1
ATOM 2415 C CA . TYR A 1 305 ? 16.393 -8.036 21.653 1.00 50.22 305 TYR A CA 1
ATOM 2416 C C . TYR A 1 305 ? 17.124 -7.225 20.571 1.00 50.22 305 TYR A C 1
ATOM 2418 O O . TYR A 1 305 ? 16.504 -6.820 19.591 1.00 50.22 305 TYR A O 1
ATOM 2426 N N . GLN A 1 306 ? 18.433 -6.988 20.701 1.00 47.44 306 GLN A N 1
ATOM 2427 C CA . GLN A 1 306 ? 19.190 -6.180 19.732 1.00 47.44 306 GLN A CA 1
ATOM 2428 C C . GLN A 1 306 ? 19.238 -6.793 18.326 1.00 47.44 306 GLN A C 1
ATOM 2430 O O . GLN A 1 306 ? 19.446 -6.075 17.355 1.00 47.44 306 GLN A O 1
ATOM 2435 N N . LYS A 1 307 ? 18.998 -8.103 18.182 1.00 51.97 307 LYS A N 1
ATOM 2436 C CA . LYS A 1 307 ? 19.001 -8.761 16.867 1.00 51.97 307 LYS A CA 1
ATOM 2437 C C . LYS A 1 307 ? 17.722 -8.536 16.049 1.00 51.97 307 LYS A C 1
ATOM 2439 O O . LYS A 1 307 ? 17.706 -8.942 14.893 1.00 51.97 307 LYS A O 1
ATOM 2444 N N . LEU A 1 308 ? 16.679 -7.915 16.609 1.00 61.50 308 LEU A N 1
ATOM 2445 C CA . LEU A 1 308 ? 15.394 -7.681 15.927 1.00 61.50 308 LEU A CA 1
ATOM 2446 C C . LEU A 1 308 ? 15.344 -6.391 15.107 1.00 61.50 308 LEU A C 1
ATOM 2448 O O . LEU A 1 308 ? 14.597 -6.330 14.137 1.00 61.50 308 LEU A O 1
ATOM 2452 N N . HIS A 1 309 ? 16.108 -5.374 15.514 1.00 75.94 309 HIS A N 1
ATOM 2453 C CA . HIS A 1 309 ? 16.126 -4.054 14.890 1.00 75.94 309 HIS A CA 1
ATOM 2454 C C . HIS A 1 309 ? 17.429 -3.884 14.120 1.00 75.94 309 HIS A C 1
ATOM 2456 O O . HIS A 1 309 ? 18.446 -3.487 14.687 1.00 75.94 309 HIS A O 1
ATOM 2462 N N . GLN A 1 310 ? 17.418 -4.229 12.838 1.00 85.56 310 GLN A N 1
ATOM 2463 C CA . GLN A 1 310 ? 18.614 -4.165 11.996 1.00 85.56 310 GLN A CA 1
ATOM 2464 C C . GLN A 1 310 ? 18.366 -3.276 10.795 1.00 85.56 310 GLN A C 1
ATOM 2466 O O . GLN A 1 310 ? 17.269 -3.279 10.244 1.00 85.56 310 GLN A O 1
ATOM 2471 N N . VAL A 1 311 ? 19.407 -2.572 10.366 1.00 91.31 311 VAL A N 1
ATOM 2472 C CA . VAL A 1 311 ? 19.400 -1.761 9.153 1.00 91.31 311 VAL A CA 1
ATOM 2473 C C . VAL A 1 311 ? 20.490 -2.271 8.221 1.00 91.31 311 VAL A C 1
ATOM 2475 O O . VAL A 1 311 ? 21.599 -2.570 8.656 1.00 91.31 311 VAL A O 1
ATOM 2478 N N . PHE A 1 312 ? 20.166 -2.343 6.938 1.00 93.88 312 PHE A N 1
ATOM 2479 C CA . PHE A 1 312 ? 21.050 -2.749 5.859 1.00 93.88 312 PHE A CA 1
ATOM 2480 C C . PHE A 1 312 ? 21.155 -1.577 4.891 1.00 93.88 312 PHE A C 1
ATOM 2482 O O . PHE A 1 312 ? 20.177 -1.184 4.251 1.00 93.88 312 PHE A O 1
ATOM 2489 N N . THR A 1 313 ? 22.340 -0.984 4.832 1.00 95.06 313 THR A N 1
ATOM 2490 C CA . THR A 1 313 ? 22.605 0.213 4.037 1.00 95.06 313 THR A CA 1
ATOM 2491 C C . THR A 1 313 ? 23.495 -0.123 2.852 1.00 95.06 313 THR A C 1
ATOM 2493 O O . THR A 1 313 ? 24.264 -1.086 2.871 1.00 95.06 313 THR A O 1
ATOM 2496 N N . TYR A 1 314 ? 23.376 0.682 1.802 1.00 95.25 314 TYR A N 1
ATOM 2497 C CA . TYR A 1 314 ? 24.083 0.473 0.549 1.00 95.25 314 TYR A CA 1
ATOM 2498 C C . TYR A 1 314 ? 24.742 1.785 0.144 1.00 95.25 314 TYR A C 1
ATOM 2500 O O . TYR A 1 314 ? 24.057 2.709 -0.295 1.00 95.25 314 TYR A O 1
ATOM 2508 N N . ALA A 1 315 ? 26.058 1.875 0.328 1.00 96.94 315 ALA A N 1
ATOM 2509 C CA . ALA A 1 315 ? 26.809 3.062 -0.063 1.00 96.94 315 ALA A CA 1
ATOM 2510 C C . ALA A 1 315 ? 26.679 3.292 -1.573 1.00 96.94 315 ALA A C 1
ATOM 2512 O O . ALA A 1 315 ? 26.782 2.348 -2.365 1.00 96.94 315 ALA A O 1
ATOM 2513 N N . ALA A 1 316 ? 26.460 4.542 -1.971 1.00 97.62 316 ALA A N 1
ATOM 2514 C CA . ALA A 1 316 ? 26.433 4.896 -3.376 1.00 97.62 316 ALA A CA 1
ATOM 2515 C C . ALA A 1 316 ? 27.829 4.743 -3.994 1.00 97.62 316 ALA A C 1
ATOM 2517 O O . ALA A 1 316 ? 28.821 5.204 -3.418 1.00 97.62 316 ALA A O 1
ATO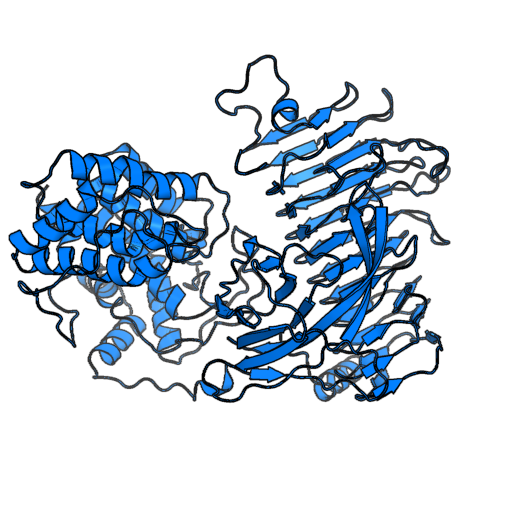M 2518 N N . PRO A 1 317 ? 27.946 4.111 -5.174 1.00 97.12 317 PRO A N 1
ATOM 2519 C CA . PRO A 1 317 ? 29.238 3.959 -5.812 1.00 97.12 317 PRO A CA 1
ATOM 2520 C C . PRO A 1 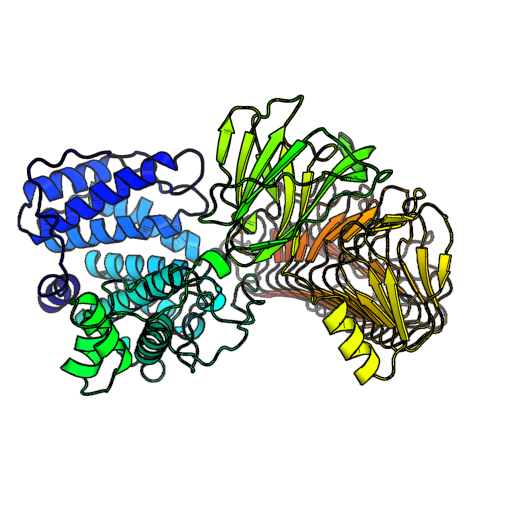317 ? 29.718 5.316 -6.336 1.00 97.12 317 PRO A C 1
ATOM 2522 O O . PRO A 1 317 ? 28.928 6.157 -6.779 1.00 97.12 317 PRO A O 1
ATOM 2525 N N . ARG A 1 318 ? 31.038 5.529 -6.328 1.00 95.94 318 ARG A N 1
ATOM 2526 C CA . ARG A 1 318 ? 31.649 6.742 -6.888 1.00 95.94 318 ARG A CA 1
ATOM 2527 C C . ARG A 1 318 ? 31.201 6.926 -8.343 1.00 95.94 318 ARG A C 1
ATOM 2529 O O . ARG A 1 318 ? 31.388 6.030 -9.157 1.00 95.94 318 ARG A O 1
ATOM 2536 N N . GLY A 1 319 ? 30.654 8.099 -8.659 1.00 94.00 319 GLY A N 1
ATOM 2537 C CA . GLY A 1 319 ? 30.145 8.437 -9.994 1.00 94.00 319 GLY A CA 1
ATOM 2538 C C . GLY A 1 319 ? 28.625 8.340 -10.137 1.00 94.00 319 GLY A C 1
ATOM 2539 O O . GLY A 1 319 ? 28.085 8.916 -11.080 1.00 94.00 319 GLY A O 1
ATOM 2540 N N . ALA A 1 320 ? 27.922 7.697 -9.195 1.00 96.25 320 ALA A N 1
ATOM 2541 C CA . ALA A 1 320 ? 26.464 7.715 -9.181 1.00 96.25 320 ALA A CA 1
ATOM 2542 C C . ALA A 1 320 ? 25.924 9.152 -9.020 1.00 96.25 320 ALA A C 1
ATOM 2544 O O . ALA A 1 320 ? 26.502 9.948 -8.273 1.00 96.25 320 ALA A O 1
ATOM 2545 N N . PRO A 1 321 ? 24.811 9.500 -9.691 1.00 96.69 321 PRO A N 1
ATOM 2546 C CA . PRO A 1 321 ? 24.196 10.811 -9.550 1.00 96.69 321 PRO A CA 1
ATOM 2547 C C . PRO A 1 321 ? 23.567 10.951 -8.158 1.00 96.69 321 PRO A C 1
ATOM 2549 O O . PRO A 1 321 ? 22.597 10.265 -7.833 1.00 96.69 321 PRO A O 1
ATOM 2552 N N . LEU A 1 322 ? 24.119 11.851 -7.343 1.00 97.75 322 LEU A N 1
ATOM 2553 C CA . LEU A 1 322 ? 23.642 12.182 -5.998 1.00 97.75 322 LEU A CA 1
ATOM 2554 C C . LEU A 1 322 ? 23.108 13.613 -5.942 1.00 97.75 322 LEU A C 1
ATOM 2556 O O . LEU A 1 322 ? 23.527 14.470 -6.720 1.00 97.75 322 LEU A O 1
ATOM 2560 N N . LYS A 1 323 ? 22.222 13.885 -4.984 1.00 96.38 323 LYS A N 1
ATOM 2561 C CA . LYS A 1 323 ? 21.692 15.223 -4.701 1.00 96.38 323 LYS A CA 1
ATOM 2562 C C . LYS A 1 323 ? 21.703 15.466 -3.195 1.00 96.38 323 LYS A C 1
ATOM 2564 O O . LYS A 1 323 ? 21.246 14.624 -2.434 1.00 96.38 323 LYS A O 1
ATOM 2569 N N . GLN A 1 324 ? 22.278 16.589 -2.760 1.00 92.94 324 GLN A N 1
ATOM 2570 C CA . GLN A 1 324 ? 22.604 16.862 -1.345 1.00 92.94 324 GLN A CA 1
ATOM 2571 C C . GLN A 1 324 ? 21.730 17.961 -0.715 1.00 92.94 324 GLN A C 1
ATOM 2573 O O . GLN A 1 324 ? 22.177 18.747 0.116 1.00 92.94 324 GLN A O 1
ATOM 2578 N N . ASP A 1 325 ? 20.474 18.042 -1.131 1.00 95.00 325 ASP A N 1
ATOM 2579 C CA . ASP A 1 325 ? 19.453 18.899 -0.518 1.00 95.00 325 ASP A CA 1
ATOM 2580 C C . ASP A 1 325 ? 18.962 18.377 0.843 1.00 95.00 325 ASP A C 1
ATOM 2582 O O . ASP A 1 325 ? 18.526 19.174 1.684 1.00 95.00 325 ASP A O 1
ATOM 2586 N N . TYR A 1 326 ? 19.079 17.066 1.065 1.00 96.44 326 TYR A N 1
ATOM 2587 C CA . TYR A 1 326 ? 18.712 16.376 2.295 1.00 96.44 326 TYR A CA 1
ATOM 2588 C C . TYR A 1 326 ? 19.887 15.589 2.878 1.00 96.44 326 TYR A C 1
ATOM 2590 O O . TYR A 1 326 ? 20.620 14.913 2.160 1.00 96.44 326 TYR A O 1
ATOM 2598 N N . GLU A 1 327 ? 20.024 15.606 4.202 1.00 97.25 327 GLU A N 1
ATOM 2599 C CA . GLU A 1 327 ? 20.737 14.554 4.925 1.00 97.25 327 GLU A CA 1
ATOM 2600 C C . GLU A 1 327 ? 19.741 13.587 5.543 1.00 97.25 327 GLU A C 1
ATOM 2602 O O . GLU A 1 327 ? 18.855 13.985 6.300 1.00 97.25 327 GLU A O 1
ATOM 2607 N N . LEU A 1 328 ? 19.915 12.308 5.225 1.00 97.75 328 LEU A N 1
ATOM 2608 C CA . LEU A 1 328 ? 19.093 11.228 5.734 1.00 97.75 328 LEU A CA 1
ATOM 2609 C C . LEU A 1 328 ? 19.901 10.390 6.722 1.00 97.75 328 LEU A C 1
ATOM 2611 O O . LEU A 1 328 ? 20.987 9.907 6.398 1.00 97.75 328 LEU A O 1
ATOM 2615 N N . TYR A 1 329 ? 19.344 10.190 7.910 1.00 97.62 329 TYR A N 1
ATOM 2616 C CA . TYR A 1 329 ? 19.903 9.316 8.930 1.00 97.62 329 TYR A CA 1
ATOM 2617 C C . TYR A 1 329 ? 18.878 8.286 9.376 1.00 97.62 329 TYR A C 1
ATOM 2619 O O . TYR A 1 329 ? 17.688 8.581 9.500 1.00 97.62 329 TYR A O 1
ATOM 2627 N N . ILE A 1 330 ? 19.365 7.088 9.665 1.00 96.56 330 ILE A N 1
ATOM 2628 C CA . ILE A 1 330 ? 18.566 5.969 10.142 1.00 96.56 330 ILE A CA 1
ATOM 2629 C C . ILE A 1 330 ? 19.157 5.422 11.435 1.00 96.56 330 ILE A C 1
ATOM 2631 O O . ILE A 1 330 ? 20.374 5.305 11.576 1.00 96.56 330 ILE A O 1
ATOM 2635 N N . GLN A 1 331 ? 18.293 5.098 12.387 1.00 92.62 331 GLN A N 1
ATOM 2636 C CA . GLN A 1 331 ? 18.682 4.507 13.658 1.00 92.62 331 GLN A CA 1
ATOM 2637 C C . GLN A 1 331 ? 17.744 3.342 13.984 1.00 92.62 331 GLN A C 1
ATOM 2639 O O . GLN A 1 331 ? 16.557 3.580 14.222 1.00 92.62 331 GLN A O 1
ATOM 2644 N N . PRO A 1 332 ? 18.236 2.091 14.032 1.00 87.69 332 PRO A N 1
ATOM 2645 C CA . PRO A 1 332 ? 17.438 0.994 14.557 1.00 87.69 332 PRO A CA 1
ATOM 2646 C C . PRO A 1 332 ? 17.060 1.256 16.016 1.00 87.69 332 PRO A C 1
ATOM 2648 O O . PRO A 1 332 ? 17.859 1.769 16.808 1.00 87.69 332 PRO A O 1
ATOM 2651 N N . ARG A 1 333 ? 15.827 0.909 16.387 1.00 77.12 333 ARG A N 1
ATOM 2652 C CA . ARG A 1 333 ? 15.322 1.138 17.741 1.00 77.12 333 ARG A CA 1
ATOM 2653 C C . ARG A 1 333 ? 16.191 0.418 18.777 1.00 77.12 333 ARG A C 1
ATOM 2655 O O . ARG A 1 333 ? 16.476 -0.769 18.660 1.00 77.12 333 ARG A O 1
ATOM 2662 N N . GLY A 1 334 ? 16.608 1.151 19.810 1.00 68.81 334 GLY A N 1
ATOM 2663 C CA . GLY A 1 334 ? 17.506 0.647 20.857 1.00 68.81 334 GLY A CA 1
ATOM 2664 C C . GLY A 1 334 ? 19.000 0.797 20.545 1.00 68.81 334 GLY A C 1
ATOM 2665 O O . GLY A 1 334 ? 19.816 0.607 21.445 1.00 68.81 334 GLY A O 1
ATOM 2666 N N . SER A 1 335 ? 19.365 1.192 19.321 1.00 80.12 335 SER A N 1
ATOM 2667 C CA . SER A 1 335 ? 20.712 1.676 19.012 1.00 80.12 335 SER A CA 1
ATOM 2668 C C . SER A 1 335 ? 20.862 3.150 19.403 1.00 80.12 335 SER A C 1
ATOM 2670 O O . SER A 1 335 ? 19.888 3.902 19.422 1.00 80.12 335 SER A O 1
ATOM 2672 N N . LYS A 1 336 ? 22.096 3.569 19.706 1.00 81.00 336 LYS A N 1
ATOM 2673 C CA . LYS A 1 336 ? 22.476 4.988 19.835 1.00 81.00 336 LYS A CA 1
ATOM 2674 C C . LYS A 1 336 ? 23.111 5.540 18.560 1.00 81.00 336 LYS A C 1
ATOM 2676 O O . LYS A 1 336 ? 23.273 6.752 18.435 1.00 81.00 336 LYS A O 1
ATOM 2681 N N . GLU A 1 337 ? 23.448 4.668 17.619 1.00 88.69 337 GLU A N 1
ATOM 2682 C CA . GLU A 1 337 ? 24.125 5.041 16.386 1.00 88.69 337 GLU A CA 1
ATOM 2683 C C . GLU A 1 337 ? 23.114 5.489 15.335 1.00 88.69 337 GLU A C 1
ATOM 2685 O O . GLU A 1 337 ? 22.043 4.897 15.184 1.00 88.69 337 GLU A O 1
ATOM 2690 N N . TRP A 1 338 ? 23.462 6.564 14.635 1.00 94.44 338 TRP A N 1
ATOM 2691 C CA . TRP A 1 338 ? 22.754 7.048 13.461 1.00 94.44 338 TRP A CA 1
ATOM 2692 C C . TRP A 1 338 ? 23.627 6.773 12.245 1.00 94.44 338 TRP A C 1
ATOM 2694 O O . TRP A 1 338 ? 24.746 7.277 12.153 1.00 94.44 338 TRP A O 1
ATOM 2704 N N . THR A 1 339 ? 23.115 5.998 11.299 1.00 95.75 339 THR A N 1
ATOM 2705 C CA . THR A 1 339 ? 23.796 5.725 10.035 1.00 95.75 339 THR A CA 1
ATOM 2706 C C . THR A 1 339 ? 23.312 6.718 8.990 1.00 95.75 339 THR A C 1
ATOM 2708 O O . THR A 1 339 ? 22.108 6.879 8.798 1.00 95.75 339 THR A O 1
ATOM 2711 N N . ARG A 1 340 ? 24.236 7.406 8.317 1.00 96.94 340 ARG A N 1
ATOM 2712 C CA . ARG A 1 340 ? 23.899 8.281 7.188 1.00 96.94 340 ARG A CA 1
ATOM 2713 C C . ARG A 1 340 ? 23.581 7.437 5.953 1.00 96.94 340 ARG A C 1
ATOM 2715 O O . ARG A 1 340 ? 24.272 6.456 5.693 1.00 96.94 340 ARG A O 1
ATOM 2722 N N . ILE A 1 341 ? 22.566 7.844 5.199 1.00 97.88 341 ILE A N 1
ATOM 2723 C CA . ILE A 1 341 ? 22.157 7.224 3.937 1.00 97.88 341 ILE A CA 1
ATOM 2724 C C . ILE A 1 341 ? 22.395 8.204 2.791 1.00 97.88 341 ILE A C 1
ATOM 2726 O O . ILE A 1 341 ? 22.070 9.389 2.906 1.00 97.88 341 ILE A O 1
ATOM 2730 N N . ASP A 1 342 ? 22.951 7.702 1.690 1.00 97.94 342 ASP A N 1
ATOM 2731 C CA . ASP A 1 342 ? 23.163 8.488 0.478 1.00 97.94 342 ASP A CA 1
ATOM 2732 C C . ASP A 1 342 ? 21.836 8.795 -0.229 1.00 97.94 342 ASP A C 1
ATOM 2734 O O . ASP A 1 342 ? 20.955 7.941 -0.364 1.00 97.94 342 ASP A O 1
ATOM 2738 N N . THR A 1 343 ? 21.711 10.030 -0.708 1.00 97.94 343 THR A N 1
ATOM 2739 C CA . THR A 1 343 ? 20.560 10.526 -1.465 1.00 97.94 343 THR A CA 1
ATOM 2740 C C . THR A 1 343 ? 20.929 10.637 -2.941 1.00 97.94 343 THR A C 1
ATOM 2742 O O . THR A 1 343 ? 21.688 11.512 -3.367 1.00 97.94 343 THR A O 1
ATOM 2745 N N . TYR A 1 344 ? 20.397 9.718 -3.736 1.00 98.56 344 TYR A N 1
ATOM 2746 C CA . TYR A 1 344 ? 20.533 9.704 -5.186 1.00 98.56 344 TYR A CA 1
ATOM 2747 C C . TYR A 1 344 ? 19.659 10.781 -5.831 1.00 98.56 344 TYR A C 1
ATOM 2749 O O . TYR A 1 344 ? 18.628 11.173 -5.288 1.00 98.56 344 TYR A O 1
ATOM 2757 N N . MET A 1 345 ? 20.047 11.226 -7.023 1.00 97.88 345 MET A N 1
ATOM 2758 C CA . MET A 1 345 ? 19.277 12.166 -7.835 1.00 97.88 345 MET A CA 1
ATOM 2759 C C . MET A 1 345 ? 18.387 11.425 -8.837 1.00 97.88 345 MET A C 1
ATOM 2761 O O . MET A 1 345 ? 18.838 10.497 -9.513 1.00 97.88 345 MET A O 1
ATOM 2765 N N . ALA A 1 346 ? 17.133 11.858 -8.978 1.00 97.38 346 ALA A N 1
ATOM 2766 C CA . ALA A 1 346 ? 16.236 11.407 -10.036 1.00 97.38 346 ALA A CA 1
ATOM 2767 C C . ALA A 1 346 ? 15.659 12.561 -10.870 1.00 97.38 346 ALA A C 1
ATOM 2769 O O . ALA A 1 346 ? 15.188 13.558 -10.333 1.00 97.38 346 ALA A O 1
ATOM 2770 N N . ARG A 1 347 ? 15.617 12.320 -12.185 1.00 97.06 347 ARG A N 1
ATOM 2771 C CA . ARG A 1 347 ? 14.726 12.910 -13.201 1.00 97.06 347 ARG A CA 1
ATOM 2772 C C . ARG A 1 347 ? 13.233 12.751 -12.896 1.00 97.06 347 ARG A C 1
ATOM 2774 O O . ARG A 1 347 ? 12.843 11.587 -12.879 1.00 97.06 347 ARG A O 1
ATOM 2781 N N . VAL A 1 348 ? 12.412 13.801 -12.778 1.00 96.44 348 VAL A N 1
ATOM 2782 C CA . VAL A 1 348 ? 10.927 13.706 -12.864 1.00 96.44 348 VAL A CA 1
ATOM 2783 C C . VAL A 1 348 ? 10.334 14.798 -13.758 1.00 96.44 348 VAL A C 1
ATOM 2785 O O . VAL A 1 348 ? 11.009 15.793 -14.003 1.00 96.44 348 VAL A O 1
ATOM 2788 N N . ASN A 1 349 ? 9.091 14.637 -14.234 1.00 94.38 349 ASN A N 1
ATOM 2789 C CA . ASN A 1 349 ? 8.357 15.649 -15.018 1.00 94.38 349 ASN A CA 1
ATOM 2790 C C . ASN A 1 349 ? 7.186 16.251 -14.225 1.00 94.38 349 ASN A C 1
ATOM 2792 O O . ASN A 1 349 ? 6.024 16.136 -14.609 1.00 94.38 349 ASN A O 1
ATOM 2796 N N . ALA A 1 350 ? 7.497 16.852 -13.082 1.00 89.19 350 ALA A N 1
ATOM 2797 C CA . ALA A 1 350 ? 6.500 17.209 -12.090 1.00 89.19 350 ALA A CA 1
ATOM 2798 C C . ALA A 1 350 ? 5.473 18.239 -12.614 1.00 89.19 350 ALA A C 1
ATOM 2800 O O . ALA A 1 350 ? 5.863 19.236 -13.238 1.00 89.19 350 ALA A O 1
ATOM 2801 N N . PRO A 1 351 ? 4.176 18.046 -12.321 1.00 85.50 351 PRO A N 1
ATOM 2802 C CA . PRO A 1 351 ? 3.153 19.045 -12.590 1.00 85.50 351 PRO A CA 1
ATOM 2803 C C . PRO A 1 351 ? 3.400 20.304 -11.753 1.00 85.50 351 PRO A C 1
ATOM 2805 O O . PRO A 1 351 ? 3.773 20.242 -10.578 1.00 85.50 351 PRO A O 1
ATOM 2808 N N . VAL A 1 352 ? 3.189 21.460 -12.373 1.00 83.38 352 VAL A N 1
ATOM 2809 C CA . VAL A 1 352 ? 3.252 22.786 -11.750 1.00 83.38 352 VAL A CA 1
ATOM 2810 C C . VAL A 1 352 ? 1.943 23.545 -12.022 1.00 83.38 352 VAL A C 1
ATOM 2812 O O . VAL A 1 352 ? 1.002 23.004 -12.601 1.00 83.38 352 VAL A O 1
ATOM 2815 N N . ALA A 1 353 ? 1.841 24.795 -11.564 1.00 76.69 353 ALA A N 1
ATOM 2816 C CA . ALA A 1 353 ? 0.626 25.595 -11.720 1.00 76.69 353 ALA A CA 1
ATOM 2817 C C . ALA A 1 353 ? 0.173 25.723 -13.194 1.00 76.69 353 ALA A C 1
ATOM 2819 O O . ALA A 1 353 ? 0.991 25.700 -14.114 1.00 76.69 353 ALA A O 1
ATOM 2820 N N . GLU A 1 354 ? -1.139 25.900 -13.394 1.00 74.81 354 GLU A N 1
ATOM 2821 C CA . GLU A 1 354 ? -1.768 26.177 -14.701 1.00 74.81 354 GLU A CA 1
ATOM 2822 C C . GLU A 1 354 ? -1.644 25.056 -15.755 1.00 74.81 354 GLU A C 1
ATOM 2824 O O . GLU A 1 354 ? -1.632 25.335 -16.951 1.00 74.81 354 GLU A O 1
ATOM 2829 N N . GLY A 1 355 ? -1.539 23.784 -15.350 1.00 69.94 355 GLY A N 1
ATOM 2830 C CA . GLY A 1 355 ? -1.471 22.660 -16.307 1.00 69.94 355 GLY A CA 1
ATOM 2831 C C . GLY A 1 355 ? -0.156 22.576 -17.073 1.00 69.94 355 GLY A C 1
ATOM 2832 O O . GLY A 1 355 ? -0.081 21.972 -18.139 1.00 69.94 355 GLY A O 1
ATOM 2833 N N . LYS A 1 356 ? 0.889 23.203 -16.535 1.00 81.81 356 LYS A N 1
ATOM 2834 C CA . LYS A 1 356 ? 2.253 23.094 -17.043 1.00 81.81 356 LYS A CA 1
ATOM 2835 C C . LYS A 1 356 ? 2.990 22.001 -16.281 1.00 81.81 356 LYS A C 1
ATOM 2837 O O . LYS A 1 356 ? 2.668 21.693 -15.137 1.00 81.81 356 LYS A O 1
ATOM 2842 N N . HIS A 1 357 ? 4.035 21.469 -16.901 1.00 87.38 357 HIS A N 1
ATOM 2843 C CA . HIS A 1 357 ? 4.949 20.522 -16.270 1.00 87.38 357 HIS A CA 1
ATOM 2844 C C . HIS A 1 357 ? 6.371 21.059 -16.336 1.00 87.38 357 HIS A C 1
ATOM 2846 O O . HIS A 1 357 ? 6.722 21.842 -17.225 1.00 87.38 357 HIS A O 1
ATOM 2852 N N . ARG A 1 358 ? 7.191 20.649 -15.373 1.00 88.88 358 ARG A N 1
ATOM 2853 C CA . ARG A 1 358 ? 8.598 21.017 -15.305 1.00 88.88 358 ARG A CA 1
ATOM 2854 C C . ARG A 1 358 ? 9.428 19.782 -15.020 1.00 88.88 358 ARG A C 1
ATOM 2856 O O . ARG A 1 358 ? 9.242 19.128 -13.996 1.00 88.88 358 ARG A O 1
ATOM 2863 N N . GLN A 1 359 ? 10.426 19.542 -15.867 1.00 92.88 359 GLN A N 1
ATOM 2864 C CA . GLN A 1 359 ? 11.475 18.603 -15.505 1.00 92.88 359 GLN A CA 1
ATOM 2865 C C . GLN A 1 359 ? 12.263 19.144 -14.313 1.00 92.88 359 GLN A C 1
ATOM 2867 O O . GLN A 1 359 ? 12.797 20.255 -14.364 1.00 92.88 359 GLN A O 1
ATOM 2872 N N . SER A 1 360 ? 12.321 18.371 -13.235 1.00 93.88 360 SER A N 1
ATOM 2873 C CA . SER A 1 360 ? 13.040 18.736 -12.019 1.00 93.88 360 SER A CA 1
ATOM 2874 C C . SER A 1 360 ? 13.840 17.563 -11.478 1.00 93.88 360 SER A C 1
ATOM 2876 O O . SER A 1 360 ? 13.559 16.399 -11.765 1.00 93.88 360 SER A O 1
ATOM 2878 N N . GLU A 1 361 ? 14.869 17.891 -10.703 1.00 96.19 361 GLU A N 1
ATOM 2879 C CA . GLU A 1 361 ? 15.688 16.910 -10.007 1.00 96.19 361 GLU A CA 1
ATOM 2880 C C . GLU A 1 361 ? 15.176 16.759 -8.577 1.00 96.19 361 GLU A C 1
ATOM 2882 O O . GLU A 1 361 ? 15.128 17.728 -7.816 1.00 96.19 361 GLU A O 1
ATOM 2887 N N . ILE A 1 362 ? 14.814 15.535 -8.211 1.00 97.06 362 ILE A N 1
ATOM 2888 C CA . ILE A 1 362 ? 14.397 15.168 -6.856 1.00 97.06 362 ILE A CA 1
ATOM 2889 C C . ILE A 1 362 ? 15.447 14.265 -6.214 1.00 97.06 362 ILE A C 1
ATOM 2891 O O . ILE A 1 362 ? 16.319 13.717 -6.899 1.00 97.06 362 ILE A O 1
ATOM 2895 N N . SER A 1 363 ? 15.323 14.067 -4.908 1.00 98.19 363 SER A N 1
ATOM 2896 C CA . SER A 1 363 ? 16.165 13.134 -4.169 1.00 98.19 363 SER A CA 1
ATOM 2897 C C . SER A 1 363 ? 15.421 11.836 -3.905 1.00 98.19 363 SER A C 1
ATOM 2899 O O . SER A 1 363 ? 14.224 11.835 -3.618 1.00 98.19 363 SER A O 1
ATOM 2901 N N . TYR A 1 364 ? 16.130 10.715 -3.973 1.00 98.38 364 TYR A N 1
ATOM 2902 C CA . TYR A 1 364 ? 15.634 9.448 -3.458 1.00 98.38 364 TYR A CA 1
ATOM 2903 C C . TYR A 1 364 ? 16.707 8.712 -2.670 1.00 98.38 364 TYR A C 1
ATOM 2905 O O . TYR A 1 364 ? 17.897 8.820 -2.952 1.00 98.38 364 TYR A O 1
ATOM 2913 N N . ALA A 1 365 ? 16.284 7.939 -1.684 1.00 98.19 365 ALA A N 1
ATOM 2914 C CA . ALA A 1 365 ? 17.171 7.120 -0.876 1.00 98.19 365 ALA A CA 1
ATOM 2915 C C . ALA A 1 365 ? 16.584 5.726 -0.684 1.00 98.19 365 ALA A C 1
ATOM 2917 O O . ALA A 1 365 ? 15.372 5.526 -0.807 1.00 98.19 365 ALA A O 1
ATOM 2918 N N . MET A 1 366 ? 17.450 4.764 -0.369 1.00 97.31 366 MET A N 1
ATOM 2919 C CA . MET A 1 366 ? 17.018 3.409 -0.059 1.00 97.31 366 MET A CA 1
ATOM 2920 C C . MET A 1 366 ? 17.833 2.775 1.062 1.00 97.31 366 MET A C 1
ATOM 2922 O O . MET A 1 366 ? 19.039 2.998 1.169 1.00 97.31 366 MET A O 1
ATOM 2926 N N . PHE A 1 367 ? 17.169 1.953 1.863 1.00 96.75 367 PHE A N 1
ATOM 2927 C CA . PHE A 1 367 ? 17.786 1.044 2.825 1.00 96.75 367 PHE A CA 1
ATOM 2928 C C . PHE A 1 367 ? 16.790 -0.062 3.174 1.00 96.75 367 PHE A C 1
ATOM 2930 O O . PHE A 1 367 ? 15.579 0.146 3.115 1.00 96.75 367 PHE A O 1
ATOM 2937 N N . ASP A 1 368 ? 17.287 -1.223 3.579 1.00 95.25 368 ASP A N 1
ATOM 2938 C CA . ASP A 1 368 ? 16.432 -2.297 4.081 1.00 95.25 368 ASP A CA 1
ATOM 2939 C C . ASP A 1 368 ? 16.504 -2.347 5.608 1.00 95.25 368 ASP A C 1
ATOM 2941 O O . ASP A 1 368 ? 17.502 -1.943 6.211 1.00 95.25 368 ASP A O 1
ATOM 2945 N N . PHE A 1 369 ? 15.451 -2.834 6.262 1.00 91.19 369 PHE A N 1
ATOM 2946 C CA . PHE A 1 369 ? 15.468 -3.003 7.712 1.00 91.19 369 PHE A CA 1
ATOM 2947 C C . PHE A 1 369 ? 14.538 -4.111 8.207 1.00 91.19 369 PHE A C 1
ATOM 2949 O O . PHE A 1 369 ? 13.632 -4.567 7.511 1.00 91.19 369 PHE A O 1
ATOM 2956 N N . SER A 1 370 ? 14.789 -4.536 9.442 1.00 80.62 370 SER A N 1
ATOM 2957 C CA . SER A 1 370 ? 13.902 -5.384 10.240 1.00 80.62 370 SER A CA 1
ATOM 2958 C C . SER A 1 370 ? 13.561 -4.677 11.552 1.00 80.62 370 SER A C 1
ATOM 2960 O O . SER A 1 370 ? 14.372 -3.899 12.060 1.00 80.62 370 SER A O 1
ATOM 2962 N N . GLY A 1 371 ? 12.359 -4.929 12.078 1.00 71.81 371 GLY A N 1
ATOM 2963 C CA . GLY A 1 371 ? 11.832 -4.255 13.267 1.00 71.81 371 GLY A CA 1
ATOM 2964 C C . GLY A 1 371 ? 11.635 -2.750 13.053 1.00 71.81 371 GLY A C 1
ATOM 2965 O O . GLY A 1 371 ? 11.422 -2.319 11.934 1.00 71.81 371 GLY A O 1
ATOM 2966 N N . ASP A 1 372 ? 11.724 -1.951 14.115 1.00 78.69 372 ASP A N 1
ATOM 2967 C CA . ASP A 1 372 ? 11.556 -0.496 14.057 1.00 78.69 372 ASP A CA 1
ATOM 2968 C C . ASP A 1 372 ? 12.835 0.281 13.769 1.00 78.69 372 ASP A C 1
ATOM 2970 O O . ASP A 1 372 ? 13.912 -0.009 14.307 1.00 78.69 372 ASP A O 1
ATOM 2974 N N . VAL A 1 373 ? 12.664 1.381 13.045 1.00 86.81 373 VAL A N 1
ATOM 2975 C CA . VAL A 1 373 ? 13.723 2.347 12.770 1.00 86.81 373 VAL A CA 1
ATOM 2976 C C . VAL A 1 373 ? 13.226 3.781 12.931 1.00 86.81 373 VAL A C 1
ATOM 2978 O O . VAL A 1 373 ? 12.113 4.126 12.537 1.00 86.81 373 VAL A O 1
ATOM 2981 N N . PHE A 1 374 ? 14.072 4.642 13.488 1.00 88.38 374 PHE A N 1
ATOM 2982 C CA . PHE A 1 374 ? 13.889 6.088 13.457 1.00 88.38 374 PHE A CA 1
ATOM 2983 C C . PHE A 1 374 ? 14.558 6.658 12.217 1.00 88.38 374 PHE A C 1
ATOM 2985 O O . PHE A 1 374 ? 15.752 6.460 12.007 1.00 88.38 374 PHE A O 1
ATOM 2992 N N . VAL A 1 375 ? 13.799 7.412 11.434 1.00 96.25 375 VAL A N 1
ATOM 2993 C CA . VAL A 1 375 ? 14.278 8.130 10.257 1.00 96.25 375 VAL A CA 1
ATOM 2994 C C . VAL A 1 375 ? 14.385 9.606 10.606 1.00 96.25 375 VAL A C 1
ATOM 2996 O O . VAL A 1 375 ? 13.440 10.190 11.136 1.00 96.25 375 VAL A O 1
ATOM 2999 N N . ARG A 1 376 ? 15.520 10.227 10.291 1.00 96.31 376 ARG A N 1
ATOM 3000 C CA . ARG A 1 376 ? 15.735 11.669 10.428 1.00 96.31 376 ARG A CA 1
ATOM 3001 C C . ARG A 1 376 ? 16.125 12.261 9.083 1.00 96.31 376 ARG A C 1
ATOM 3003 O O . ARG A 1 376 ? 17.067 11.790 8.457 1.00 96.31 376 ARG A O 1
ATOM 3010 N N . VAL A 1 377 ? 15.423 13.313 8.677 1.00 97.62 377 VAL A N 1
ATOM 3011 C CA . VAL A 1 377 ? 15.675 14.063 7.443 1.00 97.62 377 VAL A CA 1
ATOM 3012 C C . VAL A 1 377 ? 16.010 15.502 7.812 1.00 97.62 377 VAL A C 1
ATOM 3014 O O . VAL A 1 377 ? 15.210 16.165 8.469 1.00 97.62 377 VAL A O 1
ATOM 3017 N N . VAL A 1 378 ? 17.174 15.989 7.392 1.00 96.31 378 VAL A N 1
ATOM 3018 C CA . VAL A 1 378 ? 17.608 17.379 7.589 1.00 96.31 378 VAL A CA 1
ATOM 3019 C C . VAL A 1 378 ? 17.641 18.080 6.234 1.00 96.31 378 VAL A C 1
ATOM 3021 O O . VAL A 1 378 ? 18.347 17.643 5.329 1.00 96.31 378 VAL A O 1
ATOM 3024 N N . CYS A 1 379 ? 16.892 19.167 6.084 1.00 95.81 379 CYS A N 1
ATOM 3025 C CA . CYS A 1 379 ? 16.928 20.042 4.916 1.00 95.81 379 CYS A CA 1
ATOM 3026 C C . CYS A 1 379 ? 18.154 20.961 5.010 1.00 95.81 379 CYS A C 1
ATOM 3028 O O . CYS A 1 379 ? 18.267 21.731 5.961 1.00 95.81 379 CYS A O 1
ATOM 3030 N N . LYS A 1 380 ? 19.074 20.911 4.038 1.00 90.44 380 LYS A N 1
ATOM 3031 C CA . LYS A 1 380 ? 20.352 21.647 4.122 1.00 90.44 380 LYS A CA 1
ATOM 3032 C C . LYS A 1 380 ? 20.241 23.153 3.910 1.00 90.44 380 LYS A C 1
ATOM 3034 O O . LYS A 1 380 ? 20.918 23.913 4.589 1.00 90.44 380 LYS A O 1
ATOM 3039 N N . ASN A 1 381 ? 19.396 23.567 2.969 1.00 84.12 381 ASN A N 1
ATOM 3040 C CA . ASN A 1 381 ? 19.373 24.944 2.455 1.00 84.12 381 ASN A CA 1
ATOM 3041 C C . ASN A 1 381 ? 17.976 25.575 2.494 1.00 84.12 381 ASN A C 1
ATOM 3043 O O . ASN A 1 381 ? 17.729 26.578 1.829 1.00 84.12 381 ASN A O 1
ATOM 3047 N N . LYS A 1 382 ? 17.036 24.960 3.214 1.00 85.50 382 LYS A N 1
ATOM 3048 C CA . LYS A 1 382 ? 15.674 25.470 3.354 1.00 85.50 382 LYS A CA 1
ATOM 3049 C C . LYS A 1 382 ? 15.126 25.139 4.730 1.00 85.50 382 LYS A C 1
ATOM 3051 O O . LYS A 1 382 ? 15.303 24.026 5.221 1.00 85.50 382 LYS A O 1
ATOM 3056 N N . GLN A 1 383 ? 14.445 26.111 5.317 1.00 91.56 383 GLN A N 1
ATOM 3057 C CA . GLN A 1 383 ? 13.507 25.845 6.394 1.00 91.56 383 GLN A CA 1
ATOM 3058 C C . GLN A 1 383 ? 12.188 25.369 5.786 1.00 91.56 383 GLN A C 1
ATOM 3060 O O . GLN A 1 383 ? 11.872 25.731 4.654 1.00 91.56 383 GLN A O 1
ATOM 3065 N N . PHE A 1 384 ? 11.417 24.596 6.543 1.00 92.56 384 PHE A N 1
ATOM 3066 C CA . PHE A 1 384 ? 10.068 24.205 6.163 1.00 92.56 384 PHE A CA 1
ATOM 3067 C C . PHE A 1 384 ? 9.054 24.555 7.246 1.00 92.56 384 PHE A C 1
ATOM 3069 O O . PHE A 1 384 ? 9.346 24.529 8.446 1.00 92.56 384 PHE A O 1
ATOM 3076 N N . LYS A 1 385 ? 7.833 24.879 6.822 1.00 89.50 385 LYS A N 1
ATOM 3077 C CA . LYS A 1 385 ? 6.706 25.156 7.723 1.00 89.50 385 LYS A CA 1
ATOM 3078 C C . LYS A 1 385 ? 5.852 23.915 7.913 1.00 89.50 385 LYS A C 1
ATOM 3080 O O . LYS A 1 385 ? 5.469 23.600 9.040 1.00 89.50 385 LYS A O 1
ATOM 3085 N N . THR A 1 386 ? 5.595 23.213 6.818 1.00 89.62 386 THR A N 1
ATOM 3086 C CA . THR A 1 386 ? 4.718 22.047 6.753 1.00 89.62 386 THR A CA 1
ATOM 3087 C C . THR A 1 386 ? 5.431 20.878 6.092 1.00 89.62 386 THR A C 1
ATOM 3089 O O . THR A 1 386 ? 6.359 21.047 5.300 1.00 89.62 386 THR A O 1
ATOM 3092 N N . VAL A 1 387 ? 5.006 19.672 6.447 1.00 90.94 387 VAL A N 1
ATOM 3093 C CA . VAL A 1 387 ? 5.535 18.437 5.883 1.00 90.94 387 VAL A CA 1
ATOM 3094 C C . VAL A 1 387 ? 4.404 17.437 5.716 1.00 90.94 387 VAL A C 1
ATOM 3096 O O . VAL A 1 387 ? 3.568 17.293 6.609 1.00 90.94 387 VAL A O 1
ATOM 3099 N N . LYS A 1 388 ? 4.389 16.743 4.580 1.00 90.56 388 LYS A N 1
ATOM 3100 C CA . LYS A 1 388 ? 3.486 15.629 4.307 1.00 90.56 388 LYS A CA 1
ATOM 3101 C C . LYS A 1 388 ? 4.313 14.392 3.976 1.00 90.56 388 LYS A C 1
ATOM 3103 O O . LYS A 1 388 ? 5.196 14.446 3.124 1.00 90.56 388 LYS A O 1
ATOM 3108 N N . ILE A 1 389 ? 4.032 13.285 4.659 1.00 92.38 389 ILE A N 1
ATOM 3109 C CA . ILE A 1 389 ? 4.568 11.964 4.317 1.00 92.38 389 ILE A CA 1
ATOM 3110 C C . ILE A 1 389 ? 3.433 11.186 3.660 1.00 92.38 389 ILE A C 1
ATOM 3112 O O . ILE A 1 389 ? 2.362 11.050 4.250 1.00 92.38 389 ILE A O 1
ATOM 3116 N N . ARG A 1 390 ? 3.651 10.724 2.428 1.00 93.06 390 ARG A N 1
ATOM 3117 C CA . ARG A 1 390 ? 2.659 10.004 1.626 1.00 93.06 390 ARG A CA 1
ATOM 3118 C C . ARG A 1 390 ? 3.142 8.596 1.278 1.00 93.06 390 ARG A C 1
ATOM 3120 O O . ARG A 1 390 ? 4.333 8.466 0.999 1.00 93.06 390 ARG A O 1
ATOM 3127 N N . PRO A 1 391 ? 2.267 7.575 1.236 1.00 90.12 391 PRO A N 1
ATOM 3128 C CA . PRO A 1 391 ? 0.809 7.667 1.375 1.00 90.12 391 PRO A CA 1
ATOM 3129 C C . PRO A 1 391 ? 0.315 8.033 2.787 1.00 90.12 391 PRO A C 1
ATOM 3131 O O . PRO A 1 391 ? 0.768 7.469 3.779 1.00 90.12 391 PRO A O 1
ATOM 3134 N N . ALA A 1 392 ? -0.620 8.977 2.888 1.00 78.38 392 ALA A N 1
ATOM 3135 C CA . ALA A 1 392 ? -1.025 9.597 4.152 1.00 78.38 392 ALA A CA 1
ATOM 3136 C C . ALA A 1 392 ? -1.760 8.632 5.097 1.00 78.38 392 ALA A C 1
ATOM 3138 O O . ALA A 1 392 ? -1.579 8.701 6.312 1.00 78.38 392 ALA A O 1
ATOM 3139 N N . TYR A 1 393 ? -2.553 7.700 4.557 1.00 67.31 393 TYR A N 1
ATOM 3140 C CA . TYR A 1 393 ? -3.305 6.728 5.364 1.00 67.31 393 TYR A CA 1
ATOM 3141 C C . TYR A 1 393 ? -2.397 5.767 6.153 1.00 67.31 393 TYR A C 1
ATOM 3143 O O . TYR A 1 393 ? -2.871 5.119 7.079 1.00 67.31 393 TYR A O 1
ATOM 3151 N N . ARG A 1 394 ? -1.100 5.672 5.812 1.00 66.62 394 ARG A N 1
ATOM 3152 C CA . ARG A 1 394 ? -0.123 4.888 6.584 1.00 66.62 394 ARG A CA 1
ATOM 3153 C C . ARG A 1 394 ? 0.102 5.459 7.986 1.00 66.62 394 ARG A C 1
ATOM 3155 O O . ARG A 1 394 ? 0.692 4.777 8.818 1.00 66.62 394 ARG A O 1
ATOM 3162 N N . GLY A 1 395 ? -0.337 6.696 8.248 1.00 59.00 395 GLY A N 1
ATOM 3163 C CA . GLY A 1 395 ? -0.330 7.280 9.589 1.00 59.00 395 GLY A CA 1
ATOM 3164 C C . GLY A 1 395 ? 1.076 7.446 10.165 1.00 59.00 395 GLY A C 1
ATOM 3165 O O . GLY A 1 395 ? 1.271 7.304 11.370 1.00 59.00 395 GLY A O 1
ATOM 3166 N N . VAL A 1 396 ? 2.083 7.705 9.318 1.00 72.44 396 VAL A N 1
ATOM 3167 C CA . VAL A 1 396 ? 3.468 7.883 9.777 1.00 72.44 396 VAL A CA 1
ATOM 3168 C C . VAL A 1 396 ? 3.534 9.098 10.702 1.00 72.44 396 VAL A C 1
ATOM 3170 O O . VAL A 1 396 ? 3.445 10.246 10.263 1.00 72.44 396 VAL A O 1
ATOM 3173 N N . ILE A 1 397 ? 3.716 8.839 11.998 1.00 63.94 397 ILE A N 1
ATOM 3174 C CA . ILE A 1 397 ? 3.800 9.884 13.018 1.00 63.94 397 ILE A CA 1
ATOM 3175 C C . ILE A 1 397 ? 5.135 10.608 12.856 1.00 63.94 397 ILE A C 1
ATOM 3177 O O . ILE A 1 397 ? 6.196 10.120 13.260 1.00 63.94 397 ILE A O 1
ATOM 3181 N N . ALA A 1 398 ? 5.069 11.792 12.257 1.00 74.75 398 ALA A N 1
ATOM 3182 C CA . ALA A 1 398 ? 6.220 12.639 12.025 1.00 74.75 398 ALA A CA 1
ATOM 3183 C C . ALA A 1 398 ? 6.301 13.778 13.040 1.00 74.75 398 ALA A C 1
ATOM 3185 O O . ALA A 1 398 ? 5.316 14.422 13.402 1.00 74.75 398 ALA A O 1
ATOM 3186 N N . ASN A 1 399 ? 7.514 14.043 13.504 1.00 72.56 399 ASN A N 1
ATOM 3187 C CA . ASN A 1 399 ? 7.820 15.087 14.454 1.00 72.56 399 ASN A CA 1
ATOM 3188 C C . ASN A 1 399 ? 8.858 16.044 13.864 1.00 72.56 399 ASN A C 1
ATOM 3190 O O . ASN A 1 399 ? 10.034 15.696 13.710 1.00 72.56 399 ASN A O 1
ATOM 3194 N N . ARG A 1 400 ? 8.420 17.269 13.568 1.00 81.81 400 ARG A N 1
ATOM 3195 C CA . ARG A 1 400 ? 9.299 18.391 13.244 1.00 81.81 400 ARG A CA 1
ATOM 3196 C C . ARG A 1 400 ? 10.139 18.724 14.482 1.00 81.81 400 ARG A C 1
ATOM 3198 O O . ARG A 1 400 ? 9.605 19.206 15.474 1.00 81.81 400 ARG A O 1
ATOM 3205 N N . GLN A 1 401 ? 11.435 18.421 14.431 1.00 76.75 401 GLN A N 1
ATOM 3206 C CA . GLN A 1 401 ? 12.365 18.675 15.538 1.00 76.75 401 GLN A CA 1
ATOM 3207 C C . GLN A 1 401 ? 12.709 20.164 15.636 1.00 76.75 401 GLN A C 1
ATOM 3209 O O . GLN A 1 401 ? 12.845 20.705 16.727 1.00 76.75 401 GLN A O 1
ATOM 3214 N N . ASN A 1 402 ? 12.848 20.818 14.484 1.00 80.56 402 ASN A N 1
ATOM 3215 C CA . ASN A 1 402 ? 13.057 22.254 14.329 1.00 80.56 402 ASN A CA 1
ATOM 3216 C C . ASN A 1 402 ? 12.625 22.667 12.908 1.00 80.56 402 ASN A C 1
ATOM 3218 O O . ASN A 1 402 ? 11.956 21.918 12.203 1.00 80.56 402 ASN A O 1
ATOM 3222 N N . ASP A 1 403 ? 12.975 23.866 12.468 1.00 84.38 403 ASP A N 1
ATOM 3223 C CA . ASP A 1 403 ? 12.628 24.396 11.149 1.00 84.38 403 ASP A CA 1
ATOM 3224 C C . ASP A 1 403 ? 13.321 23.743 9.950 1.00 84.38 403 ASP A C 1
ATOM 3226 O O . ASP A 1 403 ? 12.914 24.015 8.830 1.00 84.38 403 ASP A O 1
ATOM 3230 N N . SER A 1 404 ? 14.286 22.852 10.152 1.00 91.50 404 SER A N 1
ATOM 3231 C CA . SER A 1 404 ? 15.014 22.164 9.078 1.00 91.50 404 SER A CA 1
ATOM 3232 C C . SER A 1 404 ? 15.051 20.646 9.246 1.00 91.50 404 SER A C 1
ATOM 3234 O O . SER A 1 404 ? 15.420 19.936 8.316 1.00 91.50 404 SER A O 1
ATOM 3236 N N . THR A 1 405 ? 14.627 20.113 10.394 1.00 92.94 405 THR A N 1
ATOM 3237 C CA . THR A 1 405 ? 14.767 18.693 10.735 1.00 92.94 405 THR A CA 1
ATOM 3238 C C . THR A 1 405 ? 13.422 18.023 10.994 1.00 92.94 405 THR A C 1
ATOM 3240 O O . THR A 1 405 ? 12.672 18.397 11.899 1.00 92.94 405 THR A O 1
ATOM 3243 N N . LEU A 1 406 ? 13.157 16.961 10.240 1.00 94.19 406 LEU A N 1
ATOM 3244 C CA . LEU A 1 406 ? 12.053 16.027 10.419 1.00 94.19 406 LEU A CA 1
ATOM 3245 C C . LEU A 1 406 ? 12.567 14.734 11.056 1.00 94.19 406 LEU A C 1
ATOM 3247 O O . LEU A 1 406 ? 13.604 14.217 10.648 1.00 94.19 406 LEU A O 1
ATOM 3251 N N . GLN A 1 407 ? 11.825 14.169 12.004 1.00 88.31 407 GLN A N 1
ATOM 3252 C CA . GLN A 1 407 ? 12.069 12.813 12.489 1.00 88.31 407 GLN A CA 1
ATOM 3253 C C . GLN A 1 407 ? 10.760 12.034 12.564 1.00 88.31 407 GLN A C 1
ATOM 3255 O O . GLN A 1 407 ? 9.764 12.554 13.054 1.00 88.31 407 GLN A O 1
ATOM 3260 N N . PHE A 1 408 ? 10.755 10.788 12.115 1.00 86.25 408 PHE A N 1
ATOM 3261 C CA . PHE A 1 408 ? 9.609 9.885 12.217 1.00 86.25 408 PHE A CA 1
ATOM 3262 C C . PHE A 1 408 ? 10.088 8.458 12.472 1.00 86.25 408 PHE A C 1
ATOM 3264 O O . PHE A 1 408 ? 11.288 8.182 12.448 1.00 86.25 408 PHE A O 1
ATOM 3271 N N . MET A 1 409 ? 9.160 7.554 12.762 1.00 80.75 409 MET A N 1
ATOM 3272 C CA . MET A 1 409 ? 9.457 6.145 13.000 1.00 80.75 409 MET A CA 1
ATOM 3273 C C . MET A 1 409 ? 8.739 5.288 11.963 1.00 80.75 409 MET A C 1
ATOM 3275 O O . MET A 1 409 ? 7.595 5.572 11.612 1.00 80.75 409 MET A O 1
ATOM 3279 N N . LEU A 1 410 ? 9.418 4.246 11.489 1.00 80.94 410 LEU A N 1
ATOM 3280 C CA . LEU A 1 410 ? 8.833 3.206 10.654 1.00 80.94 410 LEU A CA 1
ATOM 3281 C C . LEU A 1 410 ? 8.836 1.895 11.433 1.00 80.94 410 LEU A C 1
ATOM 3283 O O . LEU A 1 410 ? 9.875 1.483 11.946 1.00 80.94 410 LEU A O 1
ATOM 3287 N N . PHE A 1 411 ? 7.667 1.263 11.506 1.00 72.25 411 PHE A N 1
ATOM 3288 C CA . PHE A 1 411 ? 7.469 -0.044 12.143 1.00 72.25 411 PHE A CA 1
ATOM 3289 C C . PHE A 1 411 ? 7.602 -1.206 11.152 1.00 72.25 411 PHE A C 1
ATOM 3291 O O . PHE A 1 411 ? 7.778 -2.357 11.537 1.00 72.25 411 PHE A O 1
ATOM 3298 N N . GLN A 1 412 ? 7.495 -0.900 9.861 1.00 74.81 412 GLN A N 1
ATOM 3299 C CA . GLN A 1 412 ? 7.643 -1.842 8.765 1.00 74.81 412 GLN A CA 1
ATOM 3300 C C . GLN A 1 412 ? 8.136 -1.106 7.515 1.00 74.81 412 GLN A C 1
ATOM 3302 O O . GLN A 1 412 ? 7.993 0.119 7.441 1.00 74.81 412 GLN A O 1
ATOM 3307 N N . PRO A 1 413 ? 8.715 -1.817 6.536 1.00 87.31 413 PRO A N 1
ATOM 3308 C CA . PRO A 1 413 ? 9.190 -1.184 5.318 1.00 87.31 413 PRO A CA 1
ATOM 3309 C C . PRO A 1 413 ? 8.065 -0.600 4.454 1.00 87.31 413 PRO A C 1
ATOM 3311 O O . PRO A 1 413 ? 7.173 -1.320 4.012 1.00 87.31 413 PRO A O 1
ATOM 3314 N N . GLU A 1 414 ? 8.186 0.681 4.122 1.00 88.12 414 GLU A N 1
ATOM 3315 C CA . GLU A 1 414 ? 7.262 1.479 3.311 1.00 88.12 414 GLU A CA 1
ATOM 3316 C C . GLU A 1 414 ? 7.978 2.142 2.112 1.00 88.12 414 GLU A C 1
ATOM 3318 O O . GLU A 1 414 ? 9.195 2.368 2.138 1.00 88.12 414 GLU A O 1
ATOM 3323 N N . ASN A 1 415 ? 7.216 2.486 1.066 1.00 93.44 415 ASN A N 1
ATOM 3324 C CA . ASN A 1 415 ? 7.660 3.359 -0.029 1.00 93.44 415 ASN A CA 1
ATOM 3325 C C . ASN A 1 415 ? 6.986 4.726 0.135 1.00 93.44 415 ASN A C 1
ATOM 3327 O O . ASN A 1 415 ? 5.766 4.828 0.014 1.00 93.44 415 ASN A O 1
ATOM 3331 N N . LEU A 1 416 ? 7.768 5.766 0.428 1.00 95.62 416 LEU A N 1
ATOM 3332 C CA . LEU A 1 416 ? 7.242 7.053 0.879 1.00 95.62 416 LEU A CA 1
ATOM 3333 C C . LEU A 1 416 ? 7.677 8.214 -0.014 1.00 95.62 416 LEU A C 1
ATOM 3335 O O . LEU A 1 416 ? 8.809 8.256 -0.489 1.00 95.62 416 LEU A O 1
ATOM 3339 N N . SER A 1 417 ? 6.800 9.204 -0.159 1.00 96.25 417 SER A N 1
ATOM 3340 C CA . SER A 1 417 ? 7.153 10.560 -0.577 1.00 96.25 417 SER A CA 1
ATOM 3341 C C . SER A 1 417 ? 7.126 11.490 0.629 1.00 96.25 417 SER A C 1
ATOM 3343 O O . SER A 1 417 ? 6.138 11.530 1.360 1.00 96.25 417 SER A O 1
ATOM 3345 N N . ILE A 1 418 ? 8.202 12.245 0.830 1.00 96.31 418 ILE A N 1
ATOM 3346 C CA . ILE A 1 418 ? 8.332 13.248 1.885 1.00 96.31 418 ILE A CA 1
ATOM 3347 C C . ILE A 1 418 ? 8.365 14.622 1.219 1.00 96.31 418 ILE A C 1
ATOM 3349 O O . ILE A 1 418 ? 9.337 14.995 0.557 1.00 96.31 418 ILE A O 1
ATOM 3353 N N . GLU A 1 419 ? 7.281 15.366 1.397 1.00 93.69 419 GLU A N 1
ATOM 3354 C CA . GLU A 1 419 ? 7.020 16.647 0.747 1.00 93.69 419 GLU A CA 1
ATOM 3355 C C . GLU A 1 419 ? 7.062 17.771 1.769 1.00 93.69 419 GLU A C 1
ATOM 3357 O O . GLU A 1 419 ? 6.324 17.765 2.754 1.00 93.69 419 GLU A O 1
ATOM 3362 N N . PHE A 1 420 ? 7.924 18.751 1.520 1.00 93.62 420 PHE A N 1
ATOM 3363 C CA . PHE A 1 420 ? 8.089 19.921 2.373 1.00 93.62 420 PHE A CA 1
ATOM 3364 C C . PHE A 1 420 ? 7.395 21.109 1.715 1.00 93.62 420 PHE A C 1
ATOM 3366 O O . PHE A 1 420 ? 7.626 21.369 0.537 1.00 93.62 420 PHE A O 1
ATOM 3373 N N . ASP A 1 421 ? 6.533 21.800 2.462 1.00 91.94 421 ASP A N 1
ATOM 3374 C CA . ASP A 1 421 ? 5.776 22.976 2.000 1.00 91.94 421 ASP A CA 1
ATOM 3375 C C . ASP A 1 421 ? 4.963 22.767 0.711 1.00 91.94 421 ASP A C 1
ATOM 3377 O O . ASP A 1 421 ? 4.733 23.700 -0.054 1.00 91.94 421 ASP A O 1
ATOM 3381 N N . GLY A 1 422 ? 4.519 21.529 0.471 1.00 88.19 422 GLY A N 1
ATOM 3382 C CA . GLY A 1 422 ? 3.764 21.158 -0.728 1.00 88.19 422 GLY A CA 1
ATOM 3383 C C . GLY A 1 422 ? 4.593 21.123 -2.018 1.00 88.19 422 GLY A C 1
ATOM 3384 O O . GLY A 1 422 ? 4.018 21.011 -3.097 1.00 88.19 422 GLY A O 1
ATOM 3385 N N . ASP A 1 423 ? 5.927 21.207 -1.939 1.00 89.56 423 ASP A N 1
ATOM 3386 C CA . ASP A 1 423 ? 6.801 21.178 -3.113 1.00 89.56 423 ASP A CA 1
ATOM 3387 C C . ASP A 1 423 ? 6.948 19.756 -3.671 1.00 89.56 423 ASP A C 1
ATOM 3389 O O . ASP A 1 423 ? 7.693 18.917 -3.156 1.00 89.56 423 ASP A O 1
ATOM 3393 N N . LEU A 1 424 ? 6.246 19.508 -4.775 1.00 88.88 424 LEU A N 1
ATOM 3394 C CA . LEU A 1 424 ? 6.282 18.249 -5.517 1.00 88.88 424 LEU A CA 1
ATOM 3395 C C . LEU A 1 424 ? 7.500 18.129 -6.443 1.00 88.88 424 LEU A C 1
ATOM 3397 O O . LEU A 1 424 ? 7.804 17.040 -6.929 1.00 88.88 424 LEU A O 1
ATOM 3401 N N . THR A 1 425 ? 8.193 19.236 -6.713 1.00 89.31 425 THR A N 1
ATOM 3402 C CA . THR A 1 425 ? 9.305 19.304 -7.671 1.00 89.31 425 THR A CA 1
ATOM 3403 C C . THR A 1 425 ? 10.667 19.055 -7.025 1.00 89.31 425 THR A C 1
ATOM 3405 O O . THR A 1 425 ? 11.653 18.862 -7.736 1.00 89.31 425 THR A O 1
ATOM 3408 N N . ASN A 1 426 ? 10.721 19.047 -5.691 1.00 90.69 426 ASN A N 1
ATOM 3409 C CA . ASN A 1 426 ? 11.931 18.884 -4.890 1.00 90.69 426 ASN A CA 1
ATOM 3410 C C . ASN A 1 426 ? 11.623 18.121 -3.588 1.00 90.69 426 ASN A C 1
ATOM 3412 O O . ASN A 1 426 ? 11.934 18.594 -2.494 1.00 90.69 426 ASN A O 1
ATOM 3416 N N . ASN A 1 427 ? 10.938 16.982 -3.704 1.00 94.62 427 ASN A N 1
ATOM 3417 C CA . ASN A 1 427 ? 10.631 16.078 -2.595 1.00 94.62 427 ASN A CA 1
ATOM 3418 C C . ASN A 1 427 ? 11.720 15.005 -2.414 1.00 94.62 427 ASN A C 1
ATOM 3420 O O . ASN A 1 427 ? 12.584 14.810 -3.274 1.00 94.62 427 ASN A O 1
ATOM 3424 N N . LEU A 1 428 ? 11.658 14.296 -1.283 1.00 97.44 428 LEU A N 1
ATOM 3425 C CA . LEU A 1 428 ? 12.485 13.121 -1.008 1.00 97.44 428 LEU A CA 1
ATOM 3426 C C . LEU A 1 428 ? 11.634 11.854 -1.125 1.00 97.44 428 LEU A C 1
ATOM 3428 O O . LEU A 1 428 ? 10.702 11.662 -0.345 1.00 97.44 428 LEU A O 1
ATOM 3432 N N . LEU A 1 429 ? 11.975 10.972 -2.062 1.00 98.25 429 LEU A N 1
ATOM 3433 C CA . LEU A 1 429 ? 11.431 9.616 -2.102 1.00 98.25 429 LEU A CA 1
ATOM 3434 C C . LEU A 1 429 ? 12.261 8.698 -1.200 1.00 98.25 429 LEU A C 1
ATOM 3436 O O . LEU A 1 429 ? 13.489 8.671 -1.280 1.00 98.25 429 LEU A O 1
ATOM 3440 N N . LEU A 1 430 ? 11.603 7.926 -0.345 1.00 98.00 430 LEU A N 1
ATOM 3441 C CA . LEU A 1 430 ? 12.257 6.974 0.540 1.00 98.00 430 LEU A CA 1
ATOM 3442 C C . LEU A 1 430 ? 11.749 5.564 0.257 1.00 98.00 430 LEU A C 1
ATOM 3444 O O . LEU A 1 430 ? 10.581 5.259 0.489 1.00 98.00 430 LEU A O 1
ATOM 3448 N N . PHE A 1 431 ? 12.644 4.699 -0.211 1.00 98.06 431 PHE A N 1
ATOM 3449 C CA . PHE A 1 431 ? 12.329 3.313 -0.527 1.00 98.06 431 PHE A CA 1
ATOM 3450 C C . PHE A 1 431 ? 12.925 2.380 0.507 1.00 98.06 431 PHE A C 1
ATOM 3452 O O . PHE A 1 431 ? 14.144 2.253 0.613 1.00 98.06 431 PHE A O 1
ATOM 3459 N N . THR A 1 432 ? 12.067 1.686 1.242 1.00 94.81 432 THR A N 1
ATOM 3460 C CA . THR A 1 432 ? 12.523 0.698 2.216 1.00 94.81 432 THR A CA 1
ATOM 3461 C C . THR A 1 432 ? 11.959 -0.674 1.912 1.00 94.81 432 THR A C 1
ATOM 3463 O O . THR A 1 432 ? 10.870 -0.800 1.345 1.00 94.81 432 THR A O 1
ATOM 3466 N N . SER A 1 433 ? 12.703 -1.723 2.257 1.00 91.56 433 SER A N 1
ATOM 3467 C CA . SER A 1 433 ? 12.254 -3.108 2.082 1.00 91.56 433 SER A CA 1
ATOM 3468 C C . SER A 1 433 ? 12.661 -3.983 3.266 1.00 91.56 433 SER A C 1
ATOM 3470 O O . SER A 1 433 ? 13.498 -3.603 4.088 1.00 91.56 433 SER A O 1
ATOM 3472 N N . LYS A 1 434 ? 12.079 -5.185 3.339 1.00 87.31 434 LYS A N 1
ATOM 3473 C CA . LYS A 1 434 ? 12.652 -6.262 4.155 1.00 87.31 434 LYS A CA 1
ATOM 3474 C C . LYS A 1 434 ? 14.007 -6.664 3.545 1.00 87.31 434 LYS A C 1
ATOM 3476 O O . LYS A 1 434 ? 14.165 -6.521 2.327 1.00 87.31 434 LYS A O 1
ATOM 3481 N N . PRO A 1 435 ? 14.964 -7.169 4.342 1.00 84.62 435 PRO A N 1
ATOM 3482 C CA . PRO A 1 435 ? 16.265 -7.581 3.826 1.00 84.62 435 PRO A CA 1
ATOM 3483 C C . PRO A 1 435 ? 16.102 -8.623 2.716 1.00 84.62 435 PRO A C 1
ATOM 3485 O O . PRO A 1 435 ? 15.363 -9.595 2.877 1.00 84.62 435 PRO A O 1
ATOM 3488 N N . VAL A 1 436 ? 16.766 -8.410 1.581 1.00 85.44 436 VAL A N 1
ATOM 3489 C CA . VAL A 1 436 ? 16.795 -9.390 0.484 1.00 85.44 436 VAL A CA 1
ATOM 3490 C C . VAL A 1 436 ? 17.619 -10.620 0.864 1.00 85.44 436 VAL A C 1
ATOM 3492 O O . VAL A 1 436 ? 18.560 -10.519 1.654 1.00 85.44 436 VAL A O 1
ATOM 3495 N N . GLN A 1 437 ? 17.301 -11.770 0.262 1.00 87.44 437 GLN A N 1
ATOM 3496 C CA . GLN A 1 437 ? 18.170 -12.947 0.324 1.00 87.44 437 GLN A CA 1
ATOM 3497 C C . GLN A 1 437 ? 19.605 -12.590 -0.085 1.00 87.44 437 GLN A C 1
ATOM 3499 O O . GLN A 1 437 ? 19.819 -11.792 -0.999 1.00 87.44 437 GLN A O 1
ATOM 3504 N N . SER A 1 438 ? 20.596 -13.193 0.567 1.00 92.12 438 SER A N 1
ATOM 3505 C CA . SER A 1 438 ? 21.998 -12.926 0.245 1.00 92.12 438 SER A CA 1
ATOM 3506 C C . SER A 1 438 ? 22.375 -13.458 -1.144 1.00 92.12 438 SER A C 1
ATOM 3508 O O . SER A 1 438 ? 21.798 -14.427 -1.644 1.00 92.12 438 SER A O 1
ATOM 3510 N N . SER A 1 439 ? 23.418 -12.889 -1.758 1.00 95.62 439 SER A N 1
ATOM 3511 C CA . SER A 1 439 ? 23.942 -13.380 -3.044 1.00 95.62 439 SER A CA 1
ATOM 3512 C C . SER A 1 439 ? 24.409 -14.840 -2.972 1.00 95.62 439 SER A C 1
ATOM 3514 O O . SER A 1 439 ? 24.309 -15.578 -3.951 1.00 95.62 439 SER A O 1
ATOM 3516 N N . THR A 1 440 ? 24.880 -15.285 -1.805 1.00 96.50 440 THR A N 1
ATOM 3517 C CA . THR A 1 440 ? 25.267 -16.678 -1.552 1.00 96.50 440 THR A CA 1
ATOM 3518 C C . THR A 1 440 ? 24.062 -17.615 -1.569 1.00 96.50 440 THR A C 1
ATOM 3520 O O . THR A 1 440 ? 24.139 -18.691 -2.161 1.00 96.50 440 THR A O 1
ATOM 3523 N N . GLU A 1 441 ? 22.954 -17.231 -0.934 1.00 95.69 441 GLU A N 1
ATOM 3524 C CA . GLU A 1 441 ? 21.707 -18.008 -0.948 1.00 95.69 441 GLU A CA 1
ATOM 3525 C C . GLU A 1 441 ? 21.102 -18.043 -2.351 1.00 95.69 441 GLU A C 1
ATOM 3527 O O . GLU A 1 441 ? 20.817 -19.126 -2.858 1.00 95.69 441 GLU A O 1
ATOM 3532 N N . ALA A 1 442 ? 21.037 -16.893 -3.027 1.00 96.81 442 ALA A N 1
ATOM 3533 C CA . ALA A 1 442 ? 20.561 -16.803 -4.404 1.00 96.81 442 ALA A CA 1
ATOM 3534 C C . ALA A 1 442 ? 21.385 -17.683 -5.363 1.00 96.81 442 ALA A C 1
ATOM 3536 O O . ALA A 1 442 ? 20.825 -18.370 -6.216 1.00 96.81 442 ALA A O 1
ATOM 3537 N N . ARG A 1 443 ? 22.716 -17.732 -5.197 1.00 98.12 443 ARG A N 1
ATOM 3538 C CA . ARG A 1 443 ? 23.600 -18.614 -5.979 1.00 98.12 443 ARG A CA 1
ATOM 3539 C C . ARG A 1 443 ? 23.310 -20.092 -5.731 1.00 98.12 443 ARG A C 1
ATOM 3541 O O . ARG A 1 443 ? 23.310 -20.882 -6.674 1.00 98.12 443 ARG A O 1
ATOM 3548 N N . LYS A 1 444 ? 23.101 -20.486 -4.470 1.00 97.75 444 LYS A N 1
ATOM 3549 C CA . LYS A 1 444 ? 22.747 -21.872 -4.119 1.00 97.75 444 LYS A CA 1
ATOM 3550 C C . LYS A 1 444 ? 21.418 -22.266 -4.754 1.00 97.75 444 LYS A C 1
ATOM 3552 O O . LYS A 1 444 ? 21.320 -23.360 -5.302 1.00 97.75 444 LYS A O 1
ATOM 3557 N N . GLU A 1 445 ? 20.440 -21.367 -4.722 1.00 96.81 445 GLU A N 1
ATOM 3558 C CA . GLU A 1 445 ? 19.132 -21.599 -5.324 1.00 96.81 445 GLU A CA 1
ATOM 3559 C C . GLU A 1 445 ? 19.209 -21.703 -6.849 1.00 96.81 445 GLU A C 1
ATOM 3561 O O . GLU A 1 445 ? 18.701 -22.667 -7.415 1.00 96.81 445 GLU A O 1
ATOM 3566 N N . ALA A 1 446 ? 19.922 -20.788 -7.512 1.00 97.69 446 ALA A N 1
ATOM 3567 C CA . ALA A 1 446 ? 20.152 -20.858 -8.954 1.00 97.69 446 ALA A CA 1
ATOM 3568 C C . ALA A 1 446 ? 20.786 -22.201 -9.353 1.00 97.69 446 ALA A C 1
ATOM 3570 O O . ALA A 1 446 ? 20.292 -22.879 -10.251 1.00 97.69 446 ALA A O 1
ATOM 3571 N N . ARG A 1 447 ? 21.804 -22.657 -8.608 1.00 97.31 447 ARG A N 1
ATOM 3572 C CA . ARG A 1 447 ? 22.428 -23.972 -8.823 1.00 97.31 447 ARG A CA 1
ATOM 3573 C C . ARG A 1 447 ? 21.439 -25.126 -8.637 1.00 97.31 447 ARG A C 1
ATOM 3575 O O . ARG A 1 447 ? 21.469 -26.066 -9.424 1.00 97.31 447 ARG A O 1
ATOM 3582 N N . ARG A 1 448 ? 20.577 -25.073 -7.615 1.00 97.44 448 ARG A N 1
ATOM 3583 C CA . ARG A 1 448 ? 19.537 -26.090 -7.370 1.00 97.44 448 ARG A CA 1
ATOM 3584 C C . ARG A 1 448 ? 18.536 -26.167 -8.525 1.00 97.44 448 ARG A C 1
ATOM 3586 O O . ARG A 1 448 ? 18.077 -27.255 -8.850 1.00 97.44 448 ARG A O 1
ATOM 3593 N N . GLN A 1 449 ? 18.240 -25.030 -9.146 1.00 96.50 449 GLN A N 1
ATOM 3594 C CA . GLN A 1 449 ? 17.354 -24.914 -10.304 1.00 96.50 449 GLN A CA 1
ATOM 3595 C C . GLN A 1 449 ? 18.053 -25.206 -11.646 1.00 96.50 449 GLN A C 1
ATOM 3597 O O . GLN A 1 449 ? 17.401 -25.143 -12.682 1.00 96.50 449 GLN A O 1
ATOM 3602 N N . GLY A 1 450 ? 19.361 -25.500 -11.657 1.00 97.31 450 GLY A N 1
ATOM 3603 C CA . GLY A 1 450 ? 20.123 -25.710 -12.894 1.00 97.31 450 GLY A CA 1
ATOM 3604 C C . GLY A 1 450 ? 20.320 -24.439 -13.729 1.00 97.31 450 GLY A C 1
ATOM 3605 O O . GLY A 1 450 ? 20.421 -24.523 -14.947 1.00 97.31 450 GLY A O 1
ATOM 3606 N N . ARG A 1 451 ? 20.341 -23.267 -13.083 1.00 98.12 451 ARG A N 1
ATOM 3607 C CA . ARG A 1 451 ? 20.424 -21.946 -13.722 1.00 98.12 451 ARG A CA 1
ATOM 3608 C C . ARG A 1 451 ? 21.815 -21.335 -13.591 1.00 98.12 451 ARG A C 1
ATOM 3610 O O . ARG A 1 451 ? 22.476 -21.490 -12.559 1.00 98.12 451 ARG A O 1
ATOM 3617 N N . ASP A 1 452 ? 22.210 -20.571 -14.602 1.00 98.50 452 ASP A N 1
ATOM 3618 C CA . ASP A 1 452 ? 23.405 -19.734 -14.569 1.00 98.50 452 ASP A CA 1
ATOM 3619 C C . ASP A 1 452 ? 23.245 -18.622 -13.529 1.00 98.50 452 ASP A C 1
ATOM 3621 O O . ASP A 1 452 ? 22.156 -18.082 -13.329 1.00 98.50 452 ASP A O 1
ATOM 3625 N N . PHE A 1 453 ? 24.337 -18.262 -12.850 1.00 98.62 453 PHE A N 1
ATOM 3626 C CA . PHE A 1 453 ? 24.327 -17.210 -11.834 1.00 98.62 453 PHE A CA 1
ATOM 3627 C C . PHE A 1 453 ? 25.328 -16.105 -12.165 1.00 98.62 453 PHE A C 1
ATOM 3629 O O . PHE A 1 453 ? 26.542 -16.324 -12.131 1.00 98.62 453 PHE A O 1
ATOM 3636 N N . ILE A 1 454 ? 24.811 -14.903 -12.414 1.00 98.25 454 ILE A N 1
ATOM 3637 C CA . ILE A 1 454 ? 25.592 -13.697 -12.699 1.00 98.25 454 ILE A CA 1
ATOM 3638 C C . ILE A 1 454 ? 25.503 -12.772 -11.488 1.00 98.25 454 ILE A C 1
ATOM 3640 O O . ILE A 1 454 ? 24.415 -12.494 -10.992 1.00 98.25 454 ILE A O 1
ATOM 3644 N N . TYR A 1 455 ? 26.642 -12.276 -11.007 1.00 98.06 455 TYR A N 1
ATOM 3645 C CA . TYR A 1 455 ? 26.703 -11.366 -9.864 1.00 98.06 455 TYR A CA 1
ATOM 3646 C C . TYR A 1 455 ? 27.443 -10.088 -10.226 1.00 98.06 455 TYR A C 1
ATOM 3648 O O . TYR A 1 455 ? 28.607 -10.151 -10.622 1.00 98.06 455 TYR A O 1
ATOM 3656 N N . TYR A 1 456 ? 26.794 -8.947 -10.005 1.00 97.75 456 TYR A N 1
ATOM 3657 C CA . TYR A 1 456 ? 27.448 -7.645 -10.053 1.00 97.75 456 TYR A CA 1
ATOM 3658 C C . TYR A 1 456 ? 27.622 -7.087 -8.635 1.00 97.75 456 TYR A C 1
ATOM 3660 O O . TYR A 1 456 ? 26.620 -6.883 -7.935 1.00 97.75 456 TYR A O 1
ATOM 3668 N N . PRO A 1 457 ? 28.873 -6.860 -8.185 1.00 97.62 457 PRO A N 1
ATOM 3669 C CA . PRO A 1 457 ? 29.146 -6.235 -6.895 1.00 97.62 457 PRO A CA 1
ATOM 3670 C C . PRO A 1 457 ? 28.729 -4.750 -6.872 1.00 97.62 457 PRO A C 1
ATOM 3672 O O . PRO A 1 457 ? 28.355 -4.191 -7.903 1.00 97.62 457 PRO A O 1
ATOM 3675 N N . PRO A 1 458 ? 28.791 -4.081 -5.705 1.00 98.06 458 PRO A N 1
ATOM 3676 C CA . PRO A 1 458 ? 28.641 -2.631 -5.642 1.00 98.06 458 PRO A CA 1
ATOM 3677 C C . PRO A 1 458 ? 29.649 -1.941 -6.571 1.00 98.06 458 PRO A C 1
ATOM 3679 O O . PRO A 1 458 ? 30.826 -2.306 -6.599 1.00 98.06 458 PRO A O 1
ATOM 3682 N N . GLY A 1 459 ? 29.191 -0.957 -7.341 1.00 97.75 459 GLY A N 1
ATOM 3683 C CA . GLY A 1 459 ? 29.982 -0.355 -8.410 1.00 97.75 459 GLY A CA 1
ATOM 3684 C C . GLY A 1 459 ? 29.156 0.522 -9.346 1.00 97.75 459 GLY A C 1
ATOM 3685 O O . GLY A 1 459 ? 27.938 0.380 -9.446 1.00 97.75 459 GLY A O 1
ATOM 3686 N N . TYR A 1 460 ? 29.826 1.452 -10.021 1.00 97.25 460 TYR A N 1
ATOM 3687 C CA . TYR A 1 460 ? 29.224 2.296 -11.047 1.00 97.25 460 TYR A CA 1
ATOM 3688 C C . TYR A 1 460 ? 29.594 1.743 -12.426 1.00 97.25 460 TYR A C 1
ATOM 3690 O O . TYR A 1 460 ? 30.773 1.641 -12.755 1.00 97.25 460 TYR A O 1
ATOM 3698 N N . TYR A 1 461 ? 28.581 1.367 -13.201 1.00 95.31 461 TYR A N 1
ATOM 3699 C CA . TYR A 1 461 ? 28.691 0.723 -14.506 1.00 95.31 461 TYR A CA 1
ATOM 3700 C C . TYR A 1 461 ? 28.192 1.701 -15.572 1.00 95.31 461 TYR A C 1
ATOM 3702 O O . TYR A 1 461 ? 26.987 1.893 -15.766 1.00 95.31 461 TYR A O 1
ATOM 3710 N N . ASP A 1 462 ? 29.138 2.385 -16.210 1.00 86.44 462 ASP A N 1
ATOM 3711 C CA . ASP A 1 462 ? 28.893 3.539 -17.076 1.00 86.44 462 ASP A CA 1
ATOM 3712 C C . ASP A 1 462 ? 28.827 3.216 -18.573 1.00 86.44 462 ASP A C 1
ATOM 3714 O O . ASP A 1 462 ? 28.383 4.069 -19.349 1.00 86.44 462 ASP A O 1
ATOM 3718 N N . GLN A 1 463 ? 29.200 1.993 -18.955 1.00 76.62 463 GLN A N 1
ATOM 3719 C CA . GLN A 1 463 ? 28.997 1.438 -20.289 1.00 76.62 463 GLN A CA 1
ATOM 3720 C C . GLN A 1 463 ? 27.491 1.424 -20.574 1.00 76.62 463 GLN A C 1
ATOM 3722 O O . GLN A 1 463 ? 26.717 0.755 -19.889 1.00 76.62 463 GLN A O 1
ATOM 3727 N N . ALA A 1 464 ? 27.058 2.225 -21.549 1.00 63.78 464 ALA A N 1
ATOM 3728 C CA . ALA A 1 464 ? 25.647 2.427 -21.892 1.00 63.78 464 ALA A CA 1
ATOM 3729 C C . ALA A 1 464 ? 25.041 1.243 -22.672 1.00 63.78 464 ALA A C 1
ATOM 3731 O O . ALA A 1 464 ? 24.096 1.423 -23.441 1.00 63.78 464 ALA A O 1
ATOM 3732 N N . ASP A 1 465 ? 25.592 0.046 -22.489 1.00 78.88 465 ASP A N 1
ATOM 3733 C CA . ASP A 1 465 ? 25.239 -1.129 -23.264 1.00 78.88 465 ASP A CA 1
ATOM 3734 C C . ASP A 1 465 ? 23.917 -1.731 -22.791 1.00 78.88 465 ASP A C 1
ATOM 3736 O O . ASP A 1 465 ? 23.528 -1.665 -21.619 1.00 78.88 465 ASP A O 1
ATOM 3740 N N . THR A 1 466 ? 23.215 -2.339 -23.742 1.00 93.69 466 THR A N 1
ATOM 3741 C CA . THR A 1 466 ? 22.107 -3.236 -23.428 1.00 93.69 466 THR A CA 1
ATOM 3742 C C . THR A 1 466 ? 22.689 -4.589 -23.035 1.00 93.69 466 THR A C 1
ATOM 3744 O O . THR A 1 466 ? 23.399 -5.219 -23.817 1.00 93.69 466 THR A O 1
ATOM 3747 N N . ILE A 1 467 ? 22.400 -5.031 -21.815 1.00 95.50 467 ILE A N 1
ATOM 3748 C CA . ILE A 1 467 ? 22.829 -6.318 -21.276 1.00 95.50 467 ILE A CA 1
ATOM 3749 C C . ILE A 1 467 ? 21.701 -7.317 -21.514 1.00 95.50 467 ILE A C 1
ATOM 3751 O O . ILE A 1 467 ? 20.683 -7.288 -20.822 1.00 95.50 467 ILE A O 1
ATOM 3755 N N . TYR A 1 468 ? 21.892 -8.199 -22.492 1.00 97.12 468 TYR A N 1
ATOM 3756 C CA . TYR A 1 468 ? 20.937 -9.254 -22.822 1.00 97.12 468 TYR A CA 1
ATOM 3757 C C . TYR A 1 468 ? 21.080 -10.436 -21.861 1.00 97.12 468 TYR A C 1
ATOM 3759 O O . TYR A 1 468 ? 22.159 -11.022 -21.734 1.00 97.12 468 TYR A O 1
ATOM 3767 N N . LEU A 1 469 ? 19.985 -10.802 -21.198 1.00 97.94 469 LEU A N 1
ATOM 3768 C CA . LEU A 1 469 ? 19.913 -11.960 -20.314 1.00 97.94 469 LEU A CA 1
ATOM 3769 C C . LEU A 1 469 ? 19.315 -13.147 -21.066 1.00 97.94 469 LEU A C 1
ATOM 3771 O O . LEU A 1 469 ? 18.222 -13.065 -21.615 1.00 97.94 469 LEU A O 1
ATOM 3775 N N . LYS A 1 470 ? 20.046 -14.262 -21.071 1.00 98.06 470 LYS A N 1
ATOM 3776 C CA . LYS A 1 470 ? 19.621 -15.507 -21.720 1.00 98.06 470 LYS A CA 1
ATOM 3777 C C . LYS A 1 470 ? 18.707 -16.319 -20.803 1.00 98.06 470 LYS A C 1
ATOM 3779 O O . LYS A 1 470 ? 18.713 -16.126 -19.584 1.00 98.06 470 LYS A O 1
ATOM 3784 N N . SER A 1 471 ? 17.986 -17.278 -21.380 1.00 98.75 471 SER A N 1
ATOM 3785 C CA . SER A 1 471 ? 17.190 -18.246 -20.621 1.00 98.75 471 SER A CA 1
ATOM 3786 C C . SER A 1 471 ? 17.993 -18.934 -19.517 1.00 98.75 471 SER A C 1
ATOM 3788 O O . SER A 1 471 ? 19.205 -19.108 -19.632 1.00 98.75 471 SER A O 1
ATOM 3790 N N . ASN A 1 472 ? 17.301 -19.364 -18.463 1.00 98.69 472 ASN A N 1
ATOM 3791 C CA . ASN A 1 472 ? 17.870 -20.078 -17.320 1.00 98.69 472 ASN A CA 1
ATOM 3792 C C . ASN A 1 472 ? 18.964 -19.286 -16.586 1.00 98.69 472 ASN A C 1
ATOM 3794 O O . ASN A 1 472 ? 19.933 -19.864 -16.104 1.00 98.69 472 ASN A O 1
ATOM 3798 N N . THR A 1 473 ? 18.788 -17.968 -16.452 1.00 98.81 473 THR A N 1
ATOM 3799 C CA . THR A 1 473 ? 19.752 -17.076 -15.784 1.00 98.81 473 THR A CA 1
ATOM 3800 C C . THR A 1 473 ? 19.164 -16.443 -14.529 1.00 98.81 473 THR A C 1
ATOM 3802 O O . THR A 1 473 ? 18.063 -15.895 -14.556 1.00 98.81 473 THR A O 1
ATOM 3805 N N . THR A 1 474 ? 19.930 -16.443 -13.442 1.00 98.81 474 THR A N 1
ATOM 3806 C CA . THR A 1 474 ? 19.710 -15.617 -12.253 1.00 98.81 474 THR A CA 1
ATOM 3807 C C . THR A 1 474 ? 20.792 -14.540 -12.181 1.00 98.81 474 THR A C 1
ATOM 3809 O O . THR A 1 474 ? 21.955 -14.818 -11.894 1.00 98.81 474 THR A O 1
ATOM 3812 N N . LEU A 1 475 ? 20.399 -13.295 -12.418 1.00 98.62 475 LEU A N 1
ATOM 3813 C CA . LEU A 1 475 ? 21.198 -12.096 -12.220 1.00 98.62 475 LEU A CA 1
ATOM 3814 C C . LEU A 1 475 ? 20.985 -11.556 -10.800 1.00 98.62 475 LEU A C 1
ATOM 3816 O O . LEU A 1 475 ? 19.856 -11.319 -10.381 1.00 98.62 475 LEU A O 1
ATOM 3820 N N . TYR A 1 476 ? 22.068 -11.300 -10.073 1.00 98.75 476 TYR A N 1
ATOM 3821 C CA . TYR A 1 476 ? 22.039 -10.648 -8.769 1.00 98.75 476 TYR A CA 1
ATOM 3822 C C . TYR A 1 476 ? 22.816 -9.330 -8.815 1.00 98.75 476 TYR A C 1
ATOM 3824 O O . TYR A 1 476 ? 24.033 -9.318 -9.019 1.00 98.75 476 TYR A O 1
ATOM 3832 N N . LEU A 1 477 ? 22.115 -8.223 -8.575 1.00 98.12 477 LEU A N 1
ATOM 3833 C CA . LEU A 1 477 ? 22.667 -6.874 -8.507 1.00 98.12 477 LEU A CA 1
ATOM 3834 C C . LEU A 1 477 ? 22.793 -6.447 -7.041 1.00 98.12 477 LEU A C 1
ATOM 3836 O O . LEU A 1 477 ? 21.792 -6.225 -6.350 1.00 98.12 477 LEU A O 1
ATOM 3840 N N . ALA A 1 478 ? 24.025 -6.337 -6.543 1.00 97.81 478 ALA A N 1
ATOM 3841 C CA . ALA A 1 478 ? 24.260 -5.908 -5.169 1.00 97.81 478 ALA A CA 1
ATOM 3842 C C . ALA A 1 478 ? 23.695 -4.501 -4.914 1.00 97.81 478 ALA A C 1
ATOM 3844 O O . ALA A 1 478 ? 23.715 -3.639 -5.795 1.00 97.81 478 ALA A O 1
ATOM 3845 N N . GLY A 1 479 ? 23.222 -4.242 -3.693 1.00 97.06 479 GLY A N 1
ATOM 3846 C CA . GLY A 1 479 ? 22.921 -2.871 -3.285 1.00 97.06 479 GLY A CA 1
ATOM 3847 C C . GLY A 1 479 ? 24.182 -2.009 -3.365 1.00 97.06 479 GLY A C 1
ATOM 3848 O O . GLY A 1 479 ? 25.257 -2.452 -2.967 1.00 97.06 479 GLY A O 1
ATOM 3849 N N . GLY A 1 480 ? 24.056 -0.802 -3.917 1.00 97.06 480 GLY A N 1
ATOM 3850 C CA . GLY A 1 480 ? 25.206 0.048 -4.249 1.00 97.06 480 GLY A CA 1
ATOM 3851 C C . GLY A 1 480 ? 25.797 -0.233 -5.636 1.00 97.06 480 GLY A C 1
ATOM 3852 O O . GLY A 1 480 ? 26.857 0.289 -5.970 1.00 97.06 480 GLY A O 1
ATOM 3853 N N . SER A 1 481 ? 25.136 -1.049 -6.463 1.00 97.94 481 SER A N 1
ATOM 3854 C CA . SER A 1 481 ? 25.404 -1.109 -7.904 1.00 97.94 481 SER A CA 1
ATOM 3855 C C . SER A 1 481 ? 24.515 -0.117 -8.665 1.00 97.94 481 SER A C 1
ATOM 3857 O O . SER A 1 481 ? 23.323 0.011 -8.375 1.00 97.94 481 SER A O 1
ATOM 3859 N N . TYR A 1 482 ? 25.091 0.599 -9.631 1.00 98.12 482 TYR A N 1
ATOM 3860 C CA . TYR A 1 482 ? 24.389 1.578 -10.464 1.00 98.12 482 TYR A CA 1
ATOM 3861 C C . TYR A 1 482 ? 24.778 1.402 -11.932 1.00 98.12 482 TYR A C 1
ATOM 3863 O O . TYR A 1 482 ? 25.941 1.569 -12.285 1.00 98.12 482 TYR A O 1
ATOM 3871 N N . PHE A 1 483 ? 23.799 1.125 -12.788 1.00 97.50 483 PHE A N 1
ATOM 3872 C CA . PHE A 1 483 ? 23.953 0.912 -14.223 1.00 97.50 483 PHE A CA 1
ATOM 3873 C C . PHE A 1 483 ? 23.320 2.052 -15.015 1.00 97.50 483 PHE A C 1
ATOM 3875 O O . PHE A 1 483 ? 22.189 2.464 -14.745 1.00 97.50 483 PHE A O 1
ATOM 3882 N N . LYS A 1 484 ? 24.034 2.519 -16.042 1.00 95.25 484 LYS A N 1
ATOM 3883 C CA . LYS A 1 484 ? 23.508 3.440 -17.064 1.00 95.25 484 LYS A CA 1
ATOM 3884 C C . LYS A 1 484 ? 22.941 2.735 -18.302 1.00 95.25 484 LYS A C 1
ATOM 3886 O O . LYS A 1 484 ? 22.484 3.420 -19.215 1.00 95.25 484 LYS A O 1
ATOM 3891 N N . GLY A 1 485 ? 23.006 1.407 -18.342 1.00 94.06 485 GLY A N 1
ATOM 3892 C CA . GLY A 1 485 ? 22.485 0.572 -19.422 1.00 94.06 485 GLY A CA 1
ATOM 3893 C C . GLY A 1 485 ? 21.068 0.051 -19.170 1.00 94.06 485 GLY A C 1
ATOM 3894 O O . GLY A 1 485 ? 20.420 0.399 -18.177 1.00 94.06 485 GLY A O 1
ATOM 3895 N N . THR A 1 486 ? 20.616 -0.807 -20.082 1.00 96.81 486 THR A N 1
ATOM 3896 C CA . THR A 1 486 ? 19.314 -1.491 -20.042 1.00 96.81 486 THR A CA 1
ATOM 3897 C C . THR A 1 486 ? 19.540 -2.992 -19.868 1.00 96.81 486 THR A C 1
ATOM 3899 O O . THR A 1 486 ? 20.374 -3.562 -20.564 1.00 96.81 486 THR A O 1
ATOM 3902 N N . PHE A 1 487 ? 18.787 -3.652 -18.986 1.00 98.31 487 PHE A N 1
ATOM 3903 C CA . PHE A 1 487 ? 18.735 -5.119 -18.930 1.00 98.31 487 PHE A CA 1
ATOM 3904 C C . PHE A 1 487 ? 17.614 -5.648 -19.833 1.00 98.31 487 PHE A C 1
ATOM 3906 O O . PHE A 1 487 ? 16.436 -5.447 -19.537 1.00 98.31 487 PHE A O 1
ATOM 3913 N N . ALA A 1 488 ? 17.978 -6.313 -20.924 1.00 98.44 488 ALA A N 1
ATOM 3914 C CA . ALA A 1 488 ? 17.044 -6.849 -21.910 1.00 98.44 488 ALA A CA 1
ATOM 3915 C C . ALA A 1 488 ? 16.776 -8.336 -21.657 1.00 98.44 488 ALA A C 1
ATOM 3917 O O . ALA A 1 488 ? 17.713 -9.137 -21.613 1.00 98.44 488 ALA A O 1
ATOM 3918 N N . ILE A 1 489 ? 15.506 -8.704 -21.486 1.00 98.81 489 ILE A N 1
ATOM 3919 C CA . ILE A 1 489 ? 15.053 -10.096 -21.413 1.00 98.81 489 ILE A CA 1
ATOM 3920 C C . ILE A 1 489 ? 14.203 -10.351 -22.657 1.00 98.81 489 ILE A C 1
ATOM 3922 O O . ILE A 1 489 ? 12.993 -10.125 -22.643 1.00 98.81 489 ILE A O 1
ATOM 3926 N N . ASP A 1 490 ? 14.870 -10.784 -23.723 1.00 98.38 490 ASP A N 1
ATOM 3927 C CA . ASP A 1 490 ? 14.286 -10.984 -25.048 1.00 98.38 490 ASP A CA 1
ATOM 3928 C C . ASP A 1 490 ? 14.271 -12.467 -25.400 1.00 98.38 490 ASP A C 1
ATOM 3930 O O . ASP A 1 490 ? 15.309 -13.127 -25.325 1.00 98.38 490 ASP A O 1
ATOM 3934 N N . ASP A 1 491 ? 13.106 -12.972 -25.813 1.00 98.69 491 ASP A N 1
ATOM 3935 C CA . ASP A 1 491 ? 12.937 -14.347 -26.304 1.00 98.69 491 ASP A CA 1
ATOM 3936 C C . ASP A 1 491 ? 13.521 -15.400 -25.335 1.00 98.69 491 ASP A C 1
ATOM 3938 O O . ASP A 1 491 ? 14.153 -16.379 -25.743 1.00 98.69 491 ASP A O 1
ATOM 3942 N N . ALA A 1 492 ? 13.337 -15.177 -24.028 1.00 98.75 492 ALA A N 1
ATOM 3943 C CA . ALA A 1 492 ? 13.978 -15.940 -22.964 1.00 98.75 492 ALA A CA 1
ATOM 3944 C C . ALA A 1 492 ? 12.970 -16.563 -21.991 1.00 98.75 492 ALA A C 1
ATOM 3946 O O . ALA A 1 492 ? 11.830 -16.123 -21.848 1.00 98.75 492 ALA A O 1
ATOM 3947 N N . GLU A 1 493 ? 13.409 -17.585 -21.260 1.00 98.81 493 GLU A N 1
ATOM 3948 C CA . GLU A 1 493 ? 12.604 -18.219 -20.218 1.00 98.81 493 GLU A CA 1
ATOM 3949 C C . GLU A 1 493 ? 13.389 -18.495 -18.937 1.00 98.81 493 GLU A C 1
ATOM 3951 O O . GLU A 1 493 ? 14.600 -18.708 -18.970 1.00 98.81 493 GLU A O 1
ATOM 3956 N N . ASN A 1 494 ? 12.703 -18.512 -17.793 1.00 98.75 494 ASN A N 1
ATOM 3957 C CA . ASN A 1 494 ? 13.300 -18.805 -16.485 1.00 98.75 494 ASN A CA 1
ATOM 3958 C C . ASN A 1 494 ? 14.426 -17.813 -16.134 1.00 98.75 494 ASN A C 1
ATOM 3960 O O . ASN A 1 494 ? 15.570 -18.199 -15.852 1.00 98.75 494 ASN A O 1
ATOM 3964 N N . VAL A 1 495 ? 14.106 -16.516 -16.168 1.00 98.94 495 VAL A N 1
ATOM 3965 C CA . VAL A 1 495 ? 15.048 -15.423 -15.876 1.00 98.94 495 VAL A CA 1
ATOM 3966 C C . VAL A 1 495 ? 14.687 -14.741 -14.561 1.00 98.94 495 VAL A C 1
ATOM 3968 O O . VAL A 1 495 ? 13.520 -14.522 -14.250 1.00 98.94 495 VAL A O 1
ATOM 3971 N N . SER A 1 496 ? 15.691 -14.427 -13.744 1.00 98.81 496 SER A N 1
ATOM 3972 C CA . SER A 1 496 ? 15.495 -13.719 -12.481 1.00 98.81 496 SER A CA 1
ATOM 3973 C C . SER A 1 496 ? 16.505 -12.595 -12.342 1.00 98.81 496 SER A C 1
ATOM 3975 O O . SER A 1 496 ? 17.695 -12.840 -12.497 1.00 98.81 496 SER A O 1
ATOM 3977 N N . ILE A 1 497 ? 16.047 -11.392 -12.011 1.00 98.75 497 ILE A N 1
ATOM 3978 C CA . ILE A 1 497 ? 16.886 -10.274 -11.574 1.00 98.75 497 ILE A CA 1
ATOM 3979 C C . ILE A 1 497 ? 16.574 -10.018 -10.104 1.00 98.75 497 ILE A C 1
ATOM 3981 O O . ILE A 1 497 ? 15.424 -9.789 -9.746 1.00 98.75 497 ILE A O 1
ATOM 3985 N N . LEU A 1 498 ? 17.588 -10.069 -9.249 1.00 98.56 498 LEU A N 1
ATOM 3986 C CA . LEU A 1 498 ? 17.452 -9.982 -7.797 1.00 98.56 498 LEU A CA 1
ATOM 3987 C C . LEU A 1 498 ? 18.365 -8.897 -7.225 1.00 98.56 498 LEU A C 1
ATOM 3989 O O . LEU A 1 498 ? 19.421 -8.601 -7.785 1.00 98.56 498 LEU A O 1
ATOM 3993 N N . GLY A 1 499 ? 18.010 -8.382 -6.049 1.00 96.94 499 GLY A N 1
ATOM 3994 C CA . GLY A 1 499 ? 18.882 -7.541 -5.232 1.00 96.94 499 GLY A CA 1
ATOM 3995 C C . GLY A 1 499 ? 18.366 -6.113 -5.077 1.00 96.94 499 GLY A C 1
ATOM 3996 O O . GLY A 1 499 ? 17.163 -5.885 -4.970 1.00 96.94 499 GLY A O 1
ATOM 3997 N N . ARG A 1 500 ? 19.286 -5.150 -4.965 1.00 96.88 500 ARG A N 1
ATOM 3998 C CA . ARG A 1 500 ? 18.988 -3.720 -4.716 1.00 96.88 500 ARG A CA 1
ATOM 3999 C C . ARG A 1 500 ? 19.774 -2.804 -5.657 1.00 96.88 500 ARG A C 1
ATOM 4001 O O . ARG A 1 500 ? 20.143 -1.689 -5.293 1.00 96.88 500 ARG A O 1
ATOM 4008 N N . GLY A 1 501 ? 20.096 -3.313 -6.844 1.00 97.44 501 GLY A N 1
ATOM 4009 C CA . GLY A 1 501 ? 20.771 -2.539 -7.879 1.00 97.44 501 GLY A CA 1
ATOM 4010 C C . GLY A 1 501 ? 19.885 -1.444 -8.467 1.00 97.44 501 GLY A C 1
ATOM 4011 O O . GLY A 1 501 ? 18.657 -1.465 -8.340 1.00 97.44 501 GLY A O 1
ATOM 4012 N N . ILE A 1 502 ? 20.529 -0.492 -9.136 1.00 98.44 502 ILE A N 1
ATOM 4013 C CA . ILE A 1 502 ? 19.881 0.597 -9.868 1.00 98.44 502 ILE A CA 1
ATOM 4014 C C . ILE A 1 502 ? 20.216 0.448 -11.355 1.00 98.44 502 ILE A C 1
ATOM 4016 O O . ILE A 1 502 ? 21.387 0.332 -11.698 1.00 98.44 502 ILE A O 1
ATOM 4020 N N . ALA A 1 503 ? 19.218 0.495 -12.236 1.00 97.62 503 ALA A N 1
ATOM 4021 C CA . ALA A 1 503 ? 19.380 0.487 -13.692 1.00 97.62 503 ALA A CA 1
ATOM 4022 C C . ALA A 1 503 ? 18.646 1.683 -14.300 1.00 97.62 503 ALA A C 1
ATOM 4024 O O . ALA A 1 503 ? 17.440 1.641 -14.545 1.00 97.62 503 ALA A O 1
ATOM 4025 N N . ARG A 1 504 ? 19.360 2.797 -14.476 1.00 96.19 504 ARG A N 1
ATOM 4026 C CA . ARG A 1 504 ? 18.763 4.078 -14.860 1.00 96.19 504 ARG A CA 1
ATOM 4027 C C . ARG A 1 504 ? 19.536 4.736 -15.996 1.00 96.19 504 ARG A C 1
ATOM 4029 O O . ARG A 1 504 ? 20.457 5.523 -15.735 1.00 96.19 504 ARG A O 1
ATOM 4036 N N . PRO A 1 505 ? 19.187 4.431 -17.257 1.00 94.94 505 PRO A N 1
ATOM 4037 C CA . PRO A 1 505 ? 19.829 5.064 -18.389 1.00 94.94 505 PRO A CA 1
ATOM 4038 C C . PRO A 1 505 ? 19.507 6.567 -18.435 1.00 94.94 505 PRO A C 1
ATOM 4040 O O . PRO A 1 505 ? 18.361 6.966 -18.213 1.00 94.94 505 PRO A O 1
ATOM 4043 N N . PRO A 1 506 ? 20.476 7.435 -18.791 1.00 92.94 506 PRO A N 1
ATOM 4044 C CA . PRO A 1 506 ? 20.277 8.889 -18.792 1.00 92.94 506 PRO A CA 1
ATOM 4045 C C . PRO A 1 506 ? 19.104 9.377 -19.647 1.00 92.94 506 PRO A C 1
ATOM 4047 O O . PRO A 1 506 ? 18.506 10.401 -19.330 1.00 92.94 506 PRO A O 1
ATOM 4050 N N . ARG A 1 507 ? 18.753 8.630 -20.705 1.00 93.25 507 ARG A N 1
ATOM 4051 C CA . ARG A 1 507 ? 17.608 8.921 -21.583 1.00 93.25 507 ARG A CA 1
ATOM 4052 C C . ARG A 1 507 ? 16.246 8.835 -20.881 1.00 93.25 507 ARG A C 1
ATOM 4054 O O . ARG A 1 507 ? 15.268 9.318 -21.431 1.00 93.25 507 ARG A O 1
ATOM 4061 N N . GLY A 1 508 ? 16.166 8.211 -19.702 1.00 94.69 508 GLY A N 1
ATOM 4062 C CA . GLY A 1 508 ? 14.949 8.174 -18.887 1.00 94.69 508 GLY A CA 1
ATOM 4063 C C . GLY A 1 508 ? 13.897 7.129 -19.272 1.00 94.69 508 GLY A C 1
ATOM 4064 O O . GLY A 1 508 ? 12.823 7.148 -18.678 1.00 94.69 508 GLY A O 1
ATOM 4065 N N . TYR A 1 509 ? 14.209 6.240 -20.218 1.00 95.50 509 TYR A N 1
ATOM 4066 C CA . TYR A 1 509 ? 13.384 5.098 -20.640 1.00 95.50 509 TYR A CA 1
ATOM 4067 C C . TYR A 1 509 ? 13.916 3.785 -20.038 1.00 95.50 509 TYR A C 1
ATOM 4069 O O . TYR A 1 509 ? 14.592 3.813 -19.023 1.00 95.50 509 TYR A O 1
ATOM 4077 N N . GLU A 1 510 ? 13.647 2.645 -20.667 1.00 96.38 510 GLU A N 1
ATOM 4078 C CA . GLU A 1 510 ? 13.839 1.286 -20.149 1.00 96.38 510 GLU A CA 1
ATOM 4079 C C . GLU A 1 510 ? 15.160 1.072 -19.402 1.00 96.38 510 GLU A C 1
ATOM 4081 O O . GLU A 1 510 ? 16.231 1.012 -20.007 1.00 96.38 510 GLU A O 1
ATOM 4086 N N . GLY A 1 511 ? 15.079 0.910 -18.081 1.00 97.50 511 GLY A N 1
ATOM 4087 C CA . GLY A 1 511 ? 16.184 0.340 -17.302 1.00 97.50 511 GLY A CA 1
ATOM 4088 C C . GLY A 1 511 ? 16.209 -1.184 -17.405 1.00 97.50 511 GLY A C 1
ATOM 4089 O O . GLY A 1 511 ? 17.257 -1.812 -17.281 1.00 97.50 511 GLY A O 1
ATOM 4090 N N . CYS A 1 512 ? 15.048 -1.773 -17.684 1.00 98.44 512 CYS A N 1
ATOM 4091 C CA . CYS A 1 512 ? 14.869 -3.177 -18.008 1.00 98.44 512 CYS A CA 1
ATOM 4092 C C . CYS A 1 512 ? 13.654 -3.324 -18.934 1.00 98.44 512 CYS A C 1
ATOM 4094 O O . CYS A 1 512 ? 12.769 -2.477 -18.880 1.00 98.44 512 CYS A O 1
ATOM 4096 N N . HIS A 1 513 ? 13.573 -4.373 -19.744 1.00 98.62 513 HIS A N 1
ATOM 4097 C CA . HIS A 1 513 ? 12.333 -4.774 -20.415 1.00 98.62 513 HIS A CA 1
ATOM 4098 C C . HIS A 1 513 ? 12.217 -6.296 -20.475 1.00 98.62 513 HIS A C 1
ATOM 4100 O O . HIS A 1 513 ? 13.218 -7.008 -20.364 1.00 98.62 513 HIS A O 1
ATOM 4106 N N . VAL A 1 514 ? 10.987 -6.778 -20.659 1.00 98.88 514 VAL A N 1
ATOM 4107 C CA . VAL A 1 514 ? 10.677 -8.203 -20.807 1.00 98.88 514 VAL A CA 1
ATOM 4108 C C . VAL A 1 514 ? 9.849 -8.402 -22.065 1.00 98.88 514 VAL A C 1
ATOM 4110 O O . VAL A 1 514 ? 8.666 -8.062 -22.091 1.00 98.88 514 VAL A O 1
ATOM 4113 N N . TYR A 1 515 ? 10.456 -8.955 -23.109 1.00 98.81 515 TYR A N 1
ATOM 4114 C CA . TYR A 1 515 ? 9.817 -9.141 -24.404 1.00 98.81 515 TYR A CA 1
ATOM 4115 C C . TYR A 1 515 ? 9.820 -10.604 -24.831 1.00 98.81 515 TYR A C 1
ATOM 4117 O O . TYR A 1 515 ? 10.840 -11.287 -24.762 1.00 98.81 515 TYR A O 1
ATOM 4125 N N . ARG A 1 516 ? 8.659 -11.083 -25.294 1.00 98.81 516 ARG A N 1
ATOM 4126 C CA . ARG A 1 516 ? 8.452 -12.442 -25.828 1.00 98.81 516 ARG A CA 1
ATOM 4127 C C . ARG A 1 516 ? 9.012 -13.540 -24.918 1.00 98.81 516 ARG A C 1
ATOM 4129 O O . ARG A 1 516 ? 9.579 -14.520 -25.389 1.00 98.81 516 ARG A O 1
ATOM 4136 N N . SER A 1 517 ? 8.879 -13.354 -23.608 1.00 98.88 517 SER A N 1
ATOM 4137 C CA . SER A 1 517 ? 9.582 -14.154 -22.606 1.00 98.88 517 SER A CA 1
ATOM 4138 C C . SER A 1 517 ? 8.626 -14.843 -21.637 1.00 98.88 517 SER A C 1
ATOM 4140 O O . SER A 1 517 ? 7.459 -14.460 -21.515 1.00 98.88 517 SER A O 1
ATOM 4142 N N . LYS A 1 518 ? 9.113 -15.881 -20.948 1.00 98.88 518 LYS A N 1
ATOM 4143 C CA . LYS A 1 518 ? 8.306 -16.697 -20.031 1.00 98.88 518 LYS A CA 1
ATOM 4144 C C . LYS A 1 518 ? 8.948 -16.905 -18.669 1.00 98.88 518 LYS A C 1
ATOM 4146 O O . LYS A 1 518 ? 10.158 -17.076 -18.573 1.00 98.88 518 LYS A O 1
ATOM 4151 N N . ASN A 1 519 ? 8.138 -16.966 -17.615 1.00 98.81 519 ASN A N 1
ATOM 4152 C CA . ASN A 1 519 ? 8.610 -17.249 -16.253 1.00 98.81 519 ASN A CA 1
ATOM 4153 C C . ASN A 1 519 ? 9.773 -16.325 -15.829 1.00 98.81 519 ASN A C 1
ATOM 4155 O O . ASN A 1 519 ? 10.922 -16.753 -15.662 1.00 98.81 519 ASN A O 1
ATOM 4159 N N . VAL A 1 520 ? 9.473 -15.031 -15.711 1.00 98.94 520 VAL A N 1
ATOM 4160 C CA . VAL A 1 520 ? 10.447 -13.983 -15.380 1.00 98.94 520 VAL A CA 1
ATOM 4161 C C . VAL A 1 520 ? 10.139 -13.384 -14.012 1.00 98.94 520 VAL A C 1
ATOM 4163 O O . VAL A 1 520 ? 9.005 -12.997 -13.746 1.00 98.94 520 VAL A O 1
ATOM 4166 N N . LEU A 1 521 ? 11.157 -13.256 -13.160 1.00 98.88 521 LEU A N 1
ATOM 4167 C CA . LEU A 1 521 ? 11.073 -12.587 -11.858 1.00 98.88 521 LEU A CA 1
ATOM 4168 C C . LEU A 1 521 ? 12.040 -11.401 -11.801 1.00 98.88 521 LEU A C 1
ATOM 4170 O O . LEU A 1 521 ? 13.238 -11.569 -11.995 1.00 98.88 521 LEU A O 1
ATOM 4174 N N . ILE A 1 522 ? 11.561 -10.214 -11.452 1.00 98.88 522 ILE A N 1
ATOM 4175 C CA . ILE A 1 522 ? 12.403 -9.052 -11.151 1.00 98.88 522 ILE A CA 1
ATOM 4176 C C . ILE A 1 522 ? 12.061 -8.591 -9.736 1.00 98.88 522 ILE A C 1
ATOM 4178 O O . ILE A 1 522 ? 10.944 -8.151 -9.491 1.00 98.88 522 ILE A O 1
ATOM 4182 N N . ASP A 1 523 ? 13.012 -8.689 -8.808 1.00 98.31 523 ASP A N 1
ATOM 4183 C CA . ASP A 1 523 ? 12.835 -8.325 -7.400 1.00 98.31 523 ASP A CA 1
ATOM 4184 C C . ASP A 1 523 ? 13.818 -7.226 -6.969 1.00 98.31 523 ASP A C 1
ATOM 4186 O O . ASP A 1 523 ? 15.032 -7.443 -6.900 1.00 98.31 523 ASP A O 1
ATOM 4190 N N . GLY A 1 524 ? 13.272 -6.051 -6.640 1.00 96.50 524 GLY A N 1
ATOM 4191 C CA . GLY A 1 524 ? 13.981 -5.006 -5.896 1.00 96.50 524 GLY A CA 1
ATOM 4192 C C . GLY A 1 524 ? 14.717 -3.952 -6.727 1.00 96.50 524 GLY A C 1
ATOM 4193 O O . GLY A 1 524 ? 15.295 -3.030 -6.146 1.00 96.50 524 GLY A O 1
ATOM 4194 N N . LEU A 1 525 ? 14.678 -4.051 -8.060 1.00 97.75 525 LEU A N 1
ATOM 4195 C CA . LEU A 1 525 ? 15.354 -3.135 -8.985 1.00 97.75 525 LEU A CA 1
ATOM 4196 C C . LEU A 1 525 ? 14.760 -1.714 -8.928 1.00 97.75 525 LEU A C 1
ATOM 4198 O O . LEU A 1 525 ? 13.541 -1.532 -8.967 1.00 97.75 525 LEU A O 1
ATOM 4202 N N . ILE A 1 526 ? 15.623 -0.694 -8.886 1.00 98.69 526 ILE A N 1
ATOM 4203 C CA . ILE A 1 526 ? 15.225 0.702 -9.126 1.00 98.69 526 ILE A CA 1
ATOM 4204 C C . ILE A 1 526 ? 15.602 1.080 -10.549 1.00 98.69 526 ILE A C 1
ATOM 4206 O O . ILE A 1 526 ? 16.765 0.984 -10.936 1.00 98.69 526 ILE A O 1
ATOM 4210 N N . LEU A 1 527 ? 14.629 1.536 -11.324 1.00 98.56 527 LEU A N 1
ATOM 4211 C CA . LEU A 1 527 ? 14.779 1.770 -12.748 1.00 98.56 527 LEU A CA 1
ATOM 4212 C C . LEU A 1 527 ? 13.985 2.982 -13.231 1.00 98.56 527 LEU A C 1
ATOM 4214 O O . LEU A 1 527 ? 13.259 3.634 -12.480 1.00 98.56 527 LEU A O 1
ATOM 4218 N N . ASN A 1 528 ? 14.156 3.309 -14.506 1.00 98.12 528 ASN A N 1
ATOM 4219 C CA . ASN A 1 528 ? 13.350 4.325 -15.164 1.00 98.12 528 ASN A CA 1
ATOM 4220 C C . ASN A 1 528 ? 11.990 3.758 -15.592 1.00 98.12 528 ASN A C 1
ATOM 4222 O O . ASN A 1 528 ? 10.989 4.106 -14.974 1.00 98.12 528 ASN A O 1
ATOM 4226 N N . THR A 1 529 ? 11.956 2.849 -16.571 1.00 98.12 529 THR A N 1
ATOM 4227 C CA . THR A 1 529 ? 10.734 2.158 -17.035 1.00 98.12 529 THR A CA 1
ATOM 4228 C C . THR A 1 529 ? 10.979 0.658 -17.239 1.00 98.12 529 THR A C 1
ATOM 4230 O O . THR A 1 529 ? 12.142 0.246 -17.369 1.00 98.12 529 THR A O 1
ATOM 4233 N N . CYS A 1 530 ? 9.913 -0.152 -17.207 1.00 98.50 530 CYS A N 1
ATOM 4234 C CA . CYS A 1 530 ? 9.977 -1.597 -17.438 1.00 98.50 530 CYS A CA 1
ATOM 4235 C C . CYS A 1 530 ? 8.738 -2.142 -18.172 1.00 98.50 530 CYS A C 1
ATOM 4237 O O . CYS A 1 530 ? 7.790 -2.596 -17.532 1.00 98.50 530 CYS A O 1
ATOM 4239 N N . PRO A 1 531 ? 8.722 -2.081 -19.513 1.00 98.25 531 PRO A N 1
ATOM 4240 C CA . PRO A 1 531 ? 7.643 -2.640 -20.314 1.00 98.25 531 PRO A CA 1
ATOM 4241 C C . PRO A 1 531 ? 7.711 -4.172 -20.390 1.00 98.25 531 PRO A C 1
ATOM 4243 O O . PRO A 1 531 ? 8.788 -4.760 -20.524 1.00 98.25 531 PRO A O 1
ATOM 4246 N N . VAL A 1 532 ? 6.534 -4.801 -20.368 1.00 98.81 532 VAL A N 1
ATOM 4247 C CA . VAL A 1 532 ? 6.332 -6.238 -20.584 1.00 98.81 532 VAL A CA 1
ATOM 4248 C C . VAL A 1 532 ? 5.523 -6.436 -21.863 1.00 98.81 532 VAL A C 1
ATOM 4250 O O . VAL A 1 532 ? 4.400 -5.947 -21.960 1.00 98.81 532 VAL A O 1
ATOM 4253 N N . GLY A 1 533 ? 6.079 -7.128 -22.855 1.00 98.62 533 GLY A N 1
ATOM 4254 C CA . GLY A 1 533 ? 5.466 -7.289 -24.175 1.00 98.62 533 GLY A CA 1
ATOM 4255 C C . GLY A 1 533 ? 5.482 -8.729 -24.670 1.00 98.62 533 GLY A C 1
ATOM 4256 O O . GLY A 1 533 ? 6.511 -9.393 -24.586 1.00 98.62 533 GLY A O 1
ATOM 4257 N N . GLY A 1 534 ? 4.361 -9.234 -25.192 1.00 98.69 534 GLY A N 1
ATOM 4258 C CA . GLY A 1 534 ? 4.272 -10.586 -25.761 1.00 98.69 534 GLY A CA 1
ATOM 4259 C C . GLY A 1 534 ? 4.681 -11.715 -24.806 1.00 98.69 534 GLY A C 1
ATOM 4260 O O . GLY A 1 534 ? 5.178 -12.735 -25.272 1.00 98.69 534 GLY A O 1
ATOM 4261 N N . SER A 1 535 ? 4.577 -11.512 -23.492 1.00 98.88 535 SER A N 1
ATOM 4262 C CA . SER A 1 535 ? 5.194 -12.372 -22.474 1.00 98.88 535 SER A CA 1
ATOM 4263 C C . SER A 1 535 ? 4.159 -13.104 -21.619 1.00 98.88 535 SER A C 1
ATOM 4265 O O . SER A 1 535 ? 2.989 -12.723 -21.580 1.00 98.88 535 SER A O 1
ATOM 4267 N N . ASP A 1 536 ? 4.591 -14.164 -20.934 1.00 98.88 536 ASP A N 1
ATOM 4268 C CA . ASP A 1 536 ? 3.723 -15.001 -20.102 1.00 98.88 536 ASP A CA 1
ATOM 4269 C C . ASP A 1 536 ? 4.382 -15.396 -18.771 1.00 98.88 536 ASP A C 1
ATOM 4271 O O . ASP A 1 536 ? 5.469 -15.970 -18.744 1.00 98.88 536 ASP A O 1
ATOM 4275 N N . GLY A 1 537 ? 3.732 -15.106 -17.645 1.00 98.81 537 GLY A N 1
ATOM 4276 C CA . GLY A 1 537 ? 4.269 -15.438 -16.322 1.00 98.81 537 GLY A CA 1
ATOM 4277 C C . GLY A 1 537 ? 5.415 -14.508 -15.923 1.00 98.81 537 GLY A C 1
ATOM 4278 O O . GLY A 1 537 ? 6.552 -14.946 -15.754 1.00 98.81 537 GLY A O 1
ATOM 4279 N N . VAL A 1 538 ? 5.122 -13.214 -15.791 1.00 98.94 538 VAL A N 1
ATOM 4280 C CA . VAL A 1 538 ? 6.102 -12.185 -15.408 1.00 98.94 538 VAL A CA 1
ATOM 4281 C C . VAL A 1 538 ? 5.733 -11.602 -14.051 1.00 98.94 538 VAL A C 1
ATOM 4283 O O . VAL A 1 538 ? 4.613 -11.137 -13.862 1.00 98.94 538 VAL A O 1
ATOM 4286 N N . MET A 1 539 ? 6.676 -11.584 -13.111 1.00 98.88 539 MET A N 1
ATOM 4287 C CA . MET A 1 539 ? 6.515 -10.974 -11.795 1.00 98.88 539 MET A CA 1
ATOM 4288 C C . MET A 1 539 ? 7.544 -9.866 -11.577 1.00 98.88 539 MET A C 1
ATOM 4290 O O . MET A 1 539 ? 8.743 -10.133 -11.543 1.00 98.88 539 MET A O 1
ATOM 4294 N N . LEU A 1 540 ? 7.080 -8.633 -11.365 1.00 98.88 540 LEU A N 1
ATOM 4295 C CA . LEU A 1 540 ? 7.902 -7.555 -10.811 1.00 98.88 540 LEU A CA 1
ATOM 4296 C C . LEU A 1 540 ? 7.499 -7.364 -9.351 1.00 98.88 540 LEU A C 1
ATOM 4298 O O . LEU A 1 540 ? 6.409 -6.878 -9.053 1.00 98.88 540 LEU A O 1
ATOM 4302 N N . HIS A 1 541 ? 8.387 -7.743 -8.441 1.00 98.38 541 HIS A N 1
ATOM 4303 C CA . HIS A 1 541 ? 8.226 -7.539 -7.012 1.00 98.38 541 HIS A CA 1
ATOM 4304 C C . HIS A 1 541 ? 9.131 -6.400 -6.544 1.00 98.38 541 HIS A C 1
ATOM 4306 O O . HIS A 1 541 ? 10.311 -6.340 -6.881 1.00 98.38 541 HIS A O 1
ATOM 4312 N N . ASN A 1 542 ? 8.605 -5.480 -5.743 1.00 96.94 542 ASN A N 1
ATOM 4313 C CA . ASN A 1 542 ? 9.405 -4.450 -5.088 1.00 96.94 542 ASN A CA 1
ATOM 4314 C C . ASN A 1 542 ? 10.235 -3.566 -6.056 1.00 96.94 542 ASN A C 1
ATOM 4316 O O . ASN A 1 542 ? 11.294 -3.052 -5.682 1.00 96.94 542 ASN A O 1
ATOM 4320 N N . VAL A 1 543 ? 9.772 -3.384 -7.296 1.00 98.69 543 VAL A N 1
ATOM 4321 C CA . VAL A 1 543 ? 10.417 -2.555 -8.331 1.00 98.69 543 VAL A CA 1
ATOM 4322 C C . VAL A 1 543 ? 10.011 -1.087 -8.186 1.00 98.69 543 VAL A C 1
ATOM 4324 O O . VAL A 1 543 ? 8.865 -0.782 -7.862 1.00 98.69 543 VAL A O 1
ATOM 4327 N N . LYS A 1 544 ? 10.948 -0.158 -8.412 1.00 98.69 544 LYS A N 1
ATOM 4328 C CA . LYS A 1 544 ? 10.694 1.293 -8.358 1.00 98.69 544 LYS A CA 1
ATOM 4329 C C . LYS A 1 544 ? 10.935 1.893 -9.739 1.00 98.69 544 LYS A C 1
ATOM 4331 O O . LYS A 1 544 ? 12.054 1.813 -10.238 1.00 98.69 544 LYS A O 1
ATOM 4336 N N . SER A 1 545 ? 9.916 2.501 -10.334 1.00 98.62 545 SER A N 1
ATOM 4337 C CA . SER A 1 545 ? 9.961 3.144 -11.646 1.00 98.62 545 SER A CA 1
ATOM 4338 C C . SER A 1 545 ? 9.869 4.661 -11.502 1.00 98.62 545 SER A C 1
ATOM 4340 O O . SER A 1 545 ? 8.925 5.174 -10.903 1.00 98.62 545 SER A O 1
ATOM 4342 N N . ILE A 1 546 ? 10.883 5.372 -12.013 1.00 98.44 546 ILE A N 1
ATOM 4343 C CA . ILE A 1 546 ? 10.942 6.840 -12.001 1.00 98.44 546 ILE A CA 1
ATOM 4344 C C . ILE A 1 546 ? 11.393 7.383 -13.362 1.00 98.44 546 ILE A C 1
ATOM 4346 O O . ILE A 1 546 ? 12.571 7.259 -13.726 1.00 98.44 546 ILE A O 1
ATOM 4350 N N . SER A 1 547 ? 10.500 8.056 -14.083 1.00 97.94 547 SER A N 1
ATOM 4351 C CA . SER A 1 547 ? 10.747 8.587 -15.432 1.00 97.94 547 SER A CA 1
ATOM 4352 C C . SER A 1 547 ? 10.502 10.101 -15.531 1.00 97.94 547 SER A C 1
ATOM 4354 O O . SER A 1 547 ? 9.878 10.724 -14.676 1.00 97.94 547 SER A O 1
ATOM 4356 N N . HIS A 1 548 ? 11.080 10.707 -16.568 1.00 96.62 548 HIS A N 1
ATOM 4357 C CA . HIS A 1 548 ? 10.993 12.140 -16.871 1.00 96.62 548 HIS A CA 1
ATOM 4358 C C . HIS A 1 548 ? 10.781 12.521 -18.351 1.00 96.62 548 HIS A C 1
ATOM 4360 O O . HIS A 1 548 ? 10.355 13.658 -18.576 1.00 96.62 548 HIS A O 1
ATOM 4366 N N . PRO A 1 549 ? 11.100 11.690 -19.371 1.00 95.50 549 PRO A N 1
ATOM 4367 C CA . PRO A 1 549 ? 10.846 12.091 -20.751 1.00 95.50 549 PRO A CA 1
ATOM 4368 C C . PRO A 1 549 ? 9.345 12.031 -21.070 1.00 95.50 549 PRO A C 1
ATOM 4370 O O . PRO A 1 549 ? 8.580 11.365 -20.375 1.00 95.50 549 PRO A O 1
ATOM 4373 N N . ALA A 1 550 ? 8.917 12.704 -22.138 1.00 91.56 550 ALA A N 1
ATOM 4374 C CA . ALA A 1 550 ? 7.570 12.510 -22.679 1.00 91.56 550 ALA A CA 1
ATOM 4375 C C . ALA A 1 550 ? 7.346 11.028 -23.033 1.00 91.56 550 ALA A C 1
ATOM 4377 O O . ALA A 1 550 ? 8.286 10.373 -23.490 1.00 91.56 550 ALA A O 1
ATOM 4378 N N . TRP A 1 551 ? 6.129 10.511 -22.822 1.00 92.00 551 TRP A N 1
ATOM 4379 C CA . TRP A 1 551 ? 5.802 9.087 -23.022 1.00 92.00 551 TRP A CA 1
ATOM 4380 C C . TRP A 1 551 ? 6.700 8.151 -22.206 1.00 92.00 551 TRP A C 1
ATOM 4382 O O . TRP A 1 551 ? 7.119 7.079 -22.652 1.00 92.00 551 TRP A O 1
ATOM 4392 N N . GLY A 1 552 ? 7.081 8.622 -21.019 1.00 95.44 552 GLY A N 1
ATOM 4393 C CA . GLY A 1 552 ? 7.885 7.885 -20.060 1.00 95.44 552 GLY A CA 1
ATOM 4394 C C . GLY A 1 552 ? 7.031 6.947 -19.218 1.00 95.44 552 GLY A C 1
ATOM 4395 O O . GLY A 1 552 ? 7.123 7.007 -17.996 1.00 95.44 552 GLY A O 1
ATOM 4396 N N . ASP A 1 553 ? 6.207 6.113 -19.841 1.00 95.94 553 ASP A N 1
ATOM 4397 C CA . ASP A 1 553 ? 5.352 5.147 -19.157 1.00 95.94 553 ASP A CA 1
ATOM 4398 C C . ASP A 1 553 ? 6.171 4.246 -18.217 1.00 95.94 553 ASP A C 1
ATOM 4400 O O . ASP A 1 553 ? 7.286 3.842 -18.544 1.00 95.94 553 ASP A O 1
ATOM 4404 N N . GLY A 1 554 ? 5.630 3.899 -17.053 1.00 96.88 554 GLY A N 1
ATOM 4405 C CA . GLY A 1 554 ? 6.311 3.079 -16.056 1.00 96.88 554 GLY A CA 1
ATOM 4406 C C . GLY A 1 554 ? 6.343 1.595 -16.418 1.00 96.88 554 GLY A C 1
ATOM 4407 O O . GLY A 1 554 ? 7.316 1.089 -16.982 1.00 96.88 554 GLY A O 1
ATOM 4408 N N . LEU A 1 555 ? 5.292 0.882 -16.015 1.00 98.25 555 LEU A N 1
ATOM 4409 C CA . LEU A 1 555 ? 5.183 -0.578 -16.044 1.00 98.25 555 LEU A CA 1
ATOM 4410 C C . LEU A 1 555 ? 4.060 -1.010 -16.994 1.00 98.25 555 LEU A C 1
ATOM 4412 O O . LEU A 1 555 ? 2.976 -1.425 -16.568 1.00 98.25 555 LEU A O 1
ATOM 4416 N N . ASN A 1 556 ? 4.292 -0.854 -18.297 1.00 97.12 556 ASN A N 1
ATOM 4417 C CA . ASN A 1 556 ? 3.320 -1.234 -19.319 1.00 97.12 556 ASN A CA 1
ATOM 4418 C C . ASN A 1 556 ? 3.184 -2.751 -19.469 1.00 97.12 556 ASN A C 1
ATOM 4420 O O . ASN A 1 556 ? 4.165 -3.486 -19.351 1.00 97.12 556 ASN A O 1
ATOM 4424 N N . VAL A 1 557 ? 1.989 -3.192 -19.857 1.00 98.62 557 VAL A N 1
ATOM 4425 C CA . VAL A 1 557 ? 1.730 -4.536 -20.378 1.00 98.62 557 VAL A CA 1
ATOM 4426 C C . VAL A 1 557 ? 1.221 -4.425 -21.816 1.00 98.62 557 VAL A C 1
ATOM 4428 O O . VAL A 1 557 ? 0.247 -3.719 -22.072 1.00 98.62 557 VAL A O 1
ATOM 4431 N N . PHE A 1 558 ? 1.860 -5.138 -22.744 1.00 98.56 558 PHE A N 1
ATOM 4432 C CA . PHE A 1 558 ? 1.480 -5.237 -24.155 1.00 98.56 558 PHE A CA 1
ATOM 4433 C C . PHE A 1 558 ? 1.240 -6.702 -24.529 1.00 98.56 558 PHE A C 1
ATOM 4435 O O . PHE A 1 558 ? 2.158 -7.512 -24.398 1.00 98.56 558 PHE A O 1
ATOM 4442 N N . ALA A 1 559 ? 0.039 -7.051 -24.999 1.00 98.62 559 ALA A N 1
ATOM 4443 C CA . ALA A 1 559 ? -0.301 -8.381 -25.532 1.00 98.62 559 ALA A CA 1
ATOM 4444 C C . ALA A 1 559 ? 0.305 -9.561 -24.731 1.00 98.62 559 ALA A C 1
ATOM 4446 O O . ALA A 1 559 ? 1.005 -10.411 -25.279 1.00 98.62 559 ALA A O 1
ATOM 4447 N N . SER A 1 560 ? 0.139 -9.551 -23.406 1.00 98.81 560 SER A N 1
ATOM 4448 C CA . SER A 1 560 ? 0.804 -10.482 -22.481 1.00 98.81 560 SER A CA 1
ATOM 4449 C C . SER A 1 560 ? -0.197 -11.155 -21.547 1.00 98.81 560 SER A C 1
ATOM 4451 O O . SER A 1 560 ? -1.309 -10.657 -21.342 1.00 98.81 560 SER A O 1
ATOM 4453 N N . SER A 1 561 ? 0.209 -12.284 -20.965 1.00 98.81 561 SER A N 1
ATOM 4454 C CA . SER A 1 561 ? -0.592 -13.045 -20.006 1.00 98.81 561 SER A CA 1
ATOM 4455 C C . SER A 1 561 ? 0.121 -13.252 -18.671 1.00 98.81 561 SER A C 1
ATOM 4457 O O . SER A 1 561 ? 1.347 -13.255 -18.603 1.00 98.81 561 SER A O 1
ATOM 4459 N N . ASN A 1 562 ? -0.648 -13.429 -17.594 1.00 98.88 562 ASN A N 1
ATOM 4460 C CA . ASN A 1 562 ? -0.126 -13.809 -16.275 1.00 98.88 562 ASN A CA 1
ATOM 4461 C C . ASN A 1 562 ? 0.985 -12.858 -15.776 1.00 98.88 562 ASN A C 1
ATOM 4463 O O . ASN A 1 562 ? 2.088 -13.287 -15.432 1.00 98.88 562 ASN A O 1
ATOM 4467 N N . VAL A 1 563 ? 0.699 -11.554 -15.756 1.00 98.94 563 VAL A N 1
ATOM 4468 C CA . VAL A 1 563 ? 1.646 -10.519 -15.304 1.00 98.94 563 VAL A CA 1
ATOM 4469 C C . VAL A 1 563 ? 1.259 -10.041 -13.909 1.00 98.94 563 VAL A C 1
ATOM 4471 O O . VAL A 1 563 ? 0.120 -9.642 -13.685 1.00 98.94 563 VAL A O 1
ATOM 4474 N N . THR A 1 564 ? 2.195 -10.075 -12.962 1.00 98.88 564 THR A N 1
ATOM 4475 C CA . THR A 1 564 ? 1.989 -9.619 -11.583 1.00 98.88 564 THR A CA 1
ATOM 4476 C C . THR A 1 564 ? 2.984 -8.529 -11.206 1.00 98.88 564 THR A C 1
ATOM 4478 O O . THR A 1 564 ? 4.194 -8.738 -11.231 1.00 98.88 564 THR A O 1
ATOM 4481 N N . TYR A 1 565 ? 2.473 -7.384 -10.774 1.00 98.88 565 TYR A N 1
ATOM 4482 C CA . TYR A 1 565 ? 3.235 -6.310 -10.153 1.00 98.88 565 TYR A CA 1
ATOM 4483 C C . TYR A 1 565 ? 2.873 -6.245 -8.670 1.00 98.88 565 TYR A C 1
ATOM 4485 O O . TYR A 1 565 ? 1.708 -6.096 -8.316 1.00 98.88 565 TYR A O 1
ATOM 4493 N N . ASP A 1 566 ? 3.849 -6.391 -7.783 1.00 97.88 566 ASP A N 1
ATOM 4494 C CA . ASP A 1 566 ? 3.613 -6.428 -6.339 1.00 97.88 566 ASP A CA 1
ATOM 4495 C C . ASP A 1 566 ? 4.606 -5.534 -5.607 1.00 97.88 566 ASP A C 1
ATOM 4497 O O . ASP A 1 566 ? 5.809 -5.583 -5.868 1.00 97.88 566 ASP A O 1
ATOM 4501 N N . ARG A 1 567 ? 4.113 -4.718 -4.674 1.00 95.00 567 ARG A N 1
ATOM 4502 C CA . ARG A 1 567 ? 4.935 -3.789 -3.887 1.00 95.00 567 ARG A CA 1
ATOM 4503 C C . ARG A 1 567 ? 5.747 -2.806 -4.743 1.00 95.00 567 ARG A C 1
ATOM 4505 O O . ARG A 1 567 ? 6.845 -2.398 -4.353 1.00 95.00 567 ARG A O 1
ATOM 4512 N N . VAL A 1 568 ? 5.241 -2.438 -5.919 1.00 98.50 568 VAL A N 1
ATOM 4513 C CA . VAL A 1 568 ? 5.941 -1.513 -6.815 1.00 98.50 568 VAL A CA 1
ATOM 4514 C C . VAL A 1 568 ? 5.674 -0.059 -6.432 1.00 98.50 568 VAL A C 1
ATOM 4516 O O . VAL A 1 568 ? 4.662 0.274 -5.811 1.00 98.50 568 VAL A O 1
ATOM 4519 N N . PHE A 1 569 ? 6.600 0.819 -6.803 1.00 98.69 569 PHE A N 1
ATOM 4520 C CA . PHE A 1 569 ? 6.411 2.264 -6.720 1.00 98.69 569 PHE A CA 1
ATOM 4521 C C . PHE A 1 569 ? 6.623 2.879 -8.097 1.00 98.69 569 PHE A C 1
ATOM 4523 O O . PHE A 1 569 ? 7.667 2.665 -8.711 1.00 98.69 569 PHE A O 1
ATOM 4530 N N . CYS A 1 570 ? 5.673 3.685 -8.546 1.00 98.62 570 CYS A N 1
ATOM 4531 C CA . CYS A 1 570 ? 5.716 4.363 -9.831 1.00 98.62 570 CYS A CA 1
ATOM 4532 C C . CYS A 1 570 ? 5.607 5.867 -9.614 1.00 98.62 570 CYS A C 1
ATOM 4534 O O . CYS A 1 570 ? 4.623 6.335 -9.047 1.00 98.62 570 CYS A O 1
ATOM 4536 N N . ARG A 1 571 ? 6.599 6.625 -10.085 1.00 97.62 571 ARG A N 1
ATOM 4537 C CA . ARG A 1 571 ? 6.473 8.062 -10.325 1.00 97.62 571 ARG A CA 1
ATOM 4538 C C . ARG A 1 571 ? 6.890 8.366 -11.751 1.00 97.62 571 ARG A C 1
ATOM 4540 O O . ARG A 1 571 ? 8.083 8.448 -12.040 1.00 97.62 571 ARG A O 1
ATOM 4547 N N . ASN A 1 572 ? 5.915 8.487 -12.638 1.00 97.50 572 ASN A N 1
ATOM 4548 C CA . ASN A 1 572 ? 6.171 8.447 -14.070 1.00 97.50 572 ASN A CA 1
ATOM 4549 C C . ASN A 1 572 ? 5.674 9.693 -14.787 1.00 97.50 572 ASN A C 1
ATOM 4551 O O . ASN A 1 572 ? 4.668 10.284 -14.410 1.00 97.50 572 ASN A O 1
ATOM 4555 N N . SER A 1 573 ? 6.406 10.078 -15.829 1.00 96.19 573 SER A N 1
ATOM 4556 C CA . SER A 1 573 ? 6.116 11.222 -16.697 1.00 96.19 573 SER A CA 1
ATOM 4557 C C . SER A 1 573 ? 5.089 10.928 -17.795 1.00 96.19 573 SER A C 1
ATOM 4559 O O . SER A 1 573 ? 5.003 11.694 -18.753 1.00 96.19 573 SER A O 1
ATOM 4561 N N . ASP A 1 574 ? 4.369 9.819 -17.655 1.00 95.31 574 ASP A N 1
ATOM 4562 C CA . ASP A 1 574 ? 3.201 9.365 -18.412 1.00 95.31 574 ASP A CA 1
ATOM 4563 C C . ASP A 1 574 ? 2.552 8.235 -17.573 1.00 95.31 574 ASP A C 1
ATOM 4565 O O . ASP A 1 574 ? 2.792 8.160 -16.360 1.00 95.31 574 ASP A O 1
ATOM 4569 N N . ASP A 1 575 ? 1.795 7.328 -18.190 1.00 97.38 575 ASP A N 1
ATOM 4570 C CA . ASP A 1 575 ? 1.103 6.233 -17.506 1.00 97.38 575 ASP A CA 1
ATOM 4571 C C . ASP A 1 575 ? 1.994 5.430 -16.537 1.00 97.38 575 ASP A C 1
ATOM 4573 O O . ASP A 1 575 ? 3.022 4.871 -16.924 1.00 97.38 575 ASP A O 1
ATOM 4577 N N . CYS A 1 576 ? 1.592 5.280 -15.269 1.00 98.50 576 CYS A N 1
ATOM 4578 C CA . CYS A 1 576 ? 2.340 4.443 -14.321 1.00 98.50 576 CYS A CA 1
ATOM 4579 C C . CYS A 1 576 ? 2.254 2.955 -14.681 1.00 98.50 576 CYS A C 1
ATOM 4581 O O . CYS A 1 576 ? 3.250 2.235 -14.584 1.00 98.50 576 CYS A O 1
ATOM 4583 N N . THR A 1 577 ? 1.075 2.483 -15.085 1.00 98.31 577 THR A N 1
ATOM 4584 C CA . THR A 1 577 ? 0.870 1.122 -15.584 1.00 98.31 577 THR A CA 1
ATOM 4585 C C . THR A 1 577 ? -0.255 1.076 -16.602 1.00 98.31 577 THR A C 1
ATOM 4587 O O . THR A 1 577 ? -1.228 1.831 -16.509 1.00 98.31 577 THR A O 1
ATOM 4590 N N . THR A 1 578 ? -0.129 0.158 -17.561 1.00 97.81 578 THR A N 1
ATOM 4591 C CA . THR A 1 578 ? -1.111 0.009 -18.630 1.00 97.81 578 THR A CA 1
ATOM 4592 C C . THR A 1 578 ? -1.417 -1.442 -18.960 1.00 97.81 578 THR A C 1
ATOM 4594 O O . THR A 1 578 ? -0.581 -2.323 -18.760 1.00 97.81 578 THR A O 1
ATOM 4597 N N . ALA A 1 579 ? -2.600 -1.674 -19.525 1.00 98.50 579 ALA A N 1
ATOM 4598 C CA . ALA A 1 579 ? -2.943 -2.907 -20.220 1.00 98.50 579 ALA A CA 1
ATOM 4599 C C . ALA A 1 579 ? -3.349 -2.583 -21.661 1.00 98.50 579 ALA A C 1
ATOM 4601 O O . ALA A 1 579 ? -4.476 -2.159 -21.930 1.00 98.50 579 ALA A O 1
ATOM 4602 N N . TYR A 1 580 ? -2.413 -2.788 -22.584 1.00 98.00 580 TYR A N 1
ATOM 4603 C CA . TYR A 1 580 ? -2.593 -2.610 -24.018 1.00 98.00 580 TYR A CA 1
ATOM 4604 C C . TYR A 1 580 ? -2.611 -3.977 -24.708 1.00 98.00 580 TYR A C 1
ATOM 4606 O O . TYR A 1 580 ? -1.755 -4.816 -24.431 1.00 98.00 580 TYR A O 1
ATOM 4614 N N . ALA A 1 581 ? -3.560 -4.207 -25.618 1.00 98.00 581 ALA A N 1
ATOM 4615 C CA . ALA A 1 581 ? -3.557 -5.397 -26.470 1.00 98.00 581 ALA A CA 1
ATOM 4616 C C . ALA A 1 581 ? -2.474 -5.262 -27.563 1.00 98.00 581 ALA A C 1
ATOM 4618 O O . ALA A 1 581 ? -1.336 -4.895 -27.256 1.00 98.00 581 ALA A O 1
ATOM 4619 N N . THR A 1 582 ? -2.787 -5.523 -28.835 1.00 97.94 582 THR A N 1
ATOM 4620 C CA . THR A 1 582 ? -1.826 -5.330 -29.929 1.00 97.94 582 THR A CA 1
ATOM 4621 C C . THR A 1 582 ? -1.298 -3.889 -29.960 1.00 97.94 582 THR A C 1
ATOM 4623 O O . THR A 1 582 ? -2.040 -2.941 -30.221 1.00 97.94 582 THR A O 1
ATOM 4626 N N . ARG A 1 583 ? 0.000 -3.703 -29.687 1.00 96.12 583 ARG A N 1
ATOM 4627 C CA . ARG A 1 583 ? 0.670 -2.393 -29.636 1.00 96.12 583 ARG A CA 1
ATOM 4628 C C . ARG A 1 583 ? 2.193 -2.549 -29.629 1.00 96.12 583 ARG A C 1
ATOM 4630 O O . ARG A 1 583 ? 2.722 -3.548 -29.158 1.00 96.12 583 ARG A O 1
ATOM 4637 N N . LYS A 1 584 ? 2.909 -1.529 -30.131 1.00 93.12 584 LYS A N 1
ATOM 4638 C CA . LYS A 1 584 ? 4.386 -1.410 -30.084 1.00 93.12 584 LYS A CA 1
ATOM 4639 C C . LYS A 1 584 ? 5.132 -2.674 -30.572 1.00 93.12 584 LYS A C 1
ATOM 4641 O O . LYS A 1 584 ? 6.179 -3.020 -30.047 1.00 93.12 584 LYS A O 1
ATOM 4646 N N . GLY A 1 585 ? 4.604 -3.347 -31.600 1.00 95.75 585 GLY A N 1
ATOM 4647 C CA . GLY A 1 585 ? 5.218 -4.545 -32.193 1.00 95.75 585 GLY A CA 1
ATOM 4648 C C . GLY A 1 585 ? 4.834 -5.872 -31.528 1.00 95.75 585 GLY A C 1
ATOM 4649 O O . GLY A 1 585 ? 5.241 -6.923 -32.015 1.00 95.75 585 GLY A O 1
ATOM 4650 N N . PHE A 1 586 ? 4.019 -5.847 -30.472 1.00 98.00 586 PHE A N 1
ATOM 4651 C CA . PHE A 1 586 ? 3.424 -7.035 -29.860 1.00 98.00 586 PHE A CA 1
ATOM 4652 C C . PHE A 1 586 ? 1.982 -7.186 -30.337 1.00 98.00 586 PHE A C 1
ATOM 4654 O O . PHE A 1 586 ? 1.274 -6.186 -30.456 1.00 98.00 586 PHE A O 1
ATOM 4661 N N . SER A 1 587 ? 1.551 -8.415 -30.620 1.00 97.38 587 SER A N 1
ATOM 4662 C CA . SER A 1 587 ? 0.208 -8.708 -31.127 1.00 97.38 587 SER A CA 1
ATOM 4663 C C . SER A 1 587 ? -0.499 -9.719 -30.240 1.00 97.38 587 SER A C 1
ATOM 4665 O O . SER A 1 587 ? 0.109 -10.694 -29.799 1.00 97.38 587 SER A O 1
ATOM 4667 N N . GLY A 1 588 ? -1.777 -9.459 -29.984 1.00 97.75 588 GLY A N 1
ATOM 4668 C CA . GLY A 1 588 ? -2.662 -10.316 -29.218 1.00 97.75 588 GLY A CA 1
ATOM 4669 C C . GLY A 1 588 ? -3.337 -9.613 -28.044 1.00 97.75 588 GLY A C 1
ATOM 4670 O O . GLY A 1 588 ? -3.144 -8.432 -27.754 1.00 97.75 588 GLY A O 1
ATOM 4671 N N . SER A 1 589 ? -4.146 -10.405 -27.353 1.00 98.56 589 SER A N 1
ATOM 4672 C CA . SER A 1 589 ? -4.941 -10.001 -26.196 1.00 98.56 589 SER A CA 1
ATOM 4673 C C . SER A 1 589 ? -4.110 -9.883 -24.912 1.00 98.56 589 SER A C 1
ATOM 4675 O O . SER A 1 589 ? -3.012 -10.429 -24.809 1.00 98.56 589 SER A O 1
ATOM 4677 N N . VAL A 1 590 ? -4.666 -9.204 -23.907 1.00 98.88 590 VAL A N 1
ATOM 4678 C CA . VAL A 1 590 ? -4.140 -9.188 -22.532 1.00 98.88 590 VAL A CA 1
ATOM 4679 C C . VAL A 1 590 ? -5.034 -10.039 -21.642 1.00 98.88 590 VAL A C 1
ATOM 4681 O O . VAL A 1 590 ? -6.258 -9.896 -21.673 1.00 98.88 590 VAL A O 1
ATOM 4684 N N . ASN A 1 591 ? -4.434 -10.906 -20.827 1.00 98.75 591 ASN A N 1
ATOM 4685 C CA . ASN A 1 591 ? -5.176 -11.764 -19.906 1.00 98.75 591 ASN A CA 1
ATOM 4686 C C . ASN A 1 591 ? -4.468 -11.918 -18.555 1.00 98.75 591 ASN A C 1
ATOM 4688 O O . ASN A 1 591 ? -3.271 -12.173 -18.507 1.00 98.75 591 ASN A O 1
ATOM 4692 N N . ASN A 1 592 ? -5.216 -11.860 -17.454 1.00 98.75 592 ASN A N 1
ATOM 4693 C CA . ASN A 1 592 ? -4.701 -12.138 -16.110 1.00 98.75 592 ASN A CA 1
ATOM 4694 C C . ASN A 1 592 ? -3.527 -11.222 -15.710 1.00 98.75 592 ASN A C 1
ATOM 4696 O O . ASN A 1 592 ? -2.392 -11.672 -15.531 1.00 98.75 592 ASN A O 1
ATOM 4700 N N . VAL A 1 593 ? -3.806 -9.921 -15.590 1.00 98.88 593 VAL A N 1
ATOM 4701 C CA . VAL A 1 593 ? -2.844 -8.924 -15.089 1.00 98.88 593 VAL A CA 1
ATOM 4702 C C . VAL A 1 593 ? -3.250 -8.493 -13.688 1.00 98.88 593 VAL A C 1
ATOM 4704 O O . VAL A 1 593 ? -4.396 -8.108 -13.459 1.00 98.88 593 VAL A O 1
ATOM 4707 N N . CYS A 1 594 ? -2.309 -8.541 -12.752 1.00 98.75 594 CYS A N 1
ATOM 4708 C CA . CYS A 1 594 ? -2.517 -8.170 -11.362 1.00 98.75 594 CYS A CA 1
ATOM 4709 C C . CYS A 1 594 ? -1.497 -7.111 -10.932 1.00 98.75 594 CYS A C 1
ATOM 4711 O O . CYS A 1 594 ? -0.298 -7.335 -11.065 1.00 98.75 594 CYS A O 1
ATOM 4713 N N . MET A 1 595 ? -1.941 -5.987 -10.374 1.00 98.75 595 MET A N 1
ATOM 4714 C CA . MET A 1 595 ? -1.084 -5.077 -9.613 1.00 98.75 595 MET A CA 1
ATOM 4715 C C . MET A 1 595 ? -1.589 -4.989 -8.177 1.00 98.75 595 MET A C 1
ATOM 4717 O O . MET A 1 595 ? -2.773 -4.730 -7.961 1.00 98.75 595 MET A O 1
ATOM 4721 N N . LYS A 1 596 ? -0.703 -5.174 -7.192 1.00 94.56 596 LYS A N 1
ATOM 4722 C CA . LYS A 1 596 ? -1.085 -5.120 -5.780 1.00 94.56 596 LYS A CA 1
ATOM 4723 C C . LYS A 1 596 ? -0.066 -4.479 -4.844 1.00 94.56 596 LYS A C 1
ATOM 4725 O O . LYS A 1 596 ? 1.123 -4.416 -5.154 1.00 94.56 596 LYS A O 1
ATOM 4730 N N . ASN A 1 597 ? -0.538 -3.998 -3.694 1.00 89.81 597 ASN A N 1
ATOM 4731 C CA . ASN A 1 597 ? 0.281 -3.435 -2.607 1.00 89.81 597 ASN A CA 1
ATOM 4732 C C . ASN A 1 597 ? 1.204 -2.284 -3.058 1.00 89.81 597 ASN A C 1
ATOM 4734 O O . ASN A 1 597 ? 2.349 -2.197 -2.617 1.00 89.81 597 ASN A O 1
ATOM 4738 N N . SER A 1 598 ? 0.751 -1.449 -3.994 1.00 96.88 598 SER A N 1
ATOM 4739 C CA . SER A 1 598 ? 1.622 -0.565 -4.784 1.00 96.88 598 SER A CA 1
ATOM 4740 C C . SER A 1 598 ? 1.257 0.912 -4.659 1.00 96.88 598 SER A C 1
ATOM 4742 O O . SER A 1 598 ? 0.122 1.258 -4.340 1.00 96.88 598 SER A O 1
ATOM 4744 N N . THR A 1 599 ? 2.215 1.791 -4.957 1.00 97.75 599 THR A N 1
ATOM 4745 C CA . THR A 1 599 ? 2.034 3.249 -4.895 1.00 97.75 599 THR A CA 1
ATOM 4746 C C . THR A 1 599 ? 2.290 3.870 -6.262 1.00 97.75 599 THR A C 1
ATOM 4748 O O . THR A 1 599 ? 3.354 3.663 -6.844 1.00 97.75 599 THR A O 1
ATOM 4751 N N . LEU A 1 600 ? 1.339 4.653 -6.764 1.00 98.44 600 LEU A N 1
ATOM 4752 C CA . LEU A 1 600 ? 1.353 5.238 -8.100 1.00 98.44 600 LEU A CA 1
ATOM 4753 C C . LEU A 1 600 ? 1.274 6.763 -8.030 1.00 98.44 600 LEU A C 1
ATOM 4755 O O . LEU A 1 600 ? 0.462 7.342 -7.307 1.00 98.44 600 LEU A O 1
ATOM 4759 N N . TRP A 1 601 ? 2.109 7.418 -8.819 1.00 96.44 601 TRP A N 1
ATOM 4760 C CA . TRP A 1 601 ? 2.162 8.857 -8.991 1.00 96.44 601 TRP A CA 1
ATOM 4761 C C . TRP A 1 601 ? 2.363 9.149 -10.474 1.00 96.44 601 TRP A C 1
ATOM 4763 O O . TRP A 1 601 ? 3.479 9.116 -10.992 1.00 96.44 601 TRP A O 1
ATOM 4773 N N . ALA A 1 602 ? 1.276 9.493 -11.149 1.00 95.38 602 ALA A N 1
ATOM 4774 C CA . ALA A 1 602 ? 1.331 9.955 -12.523 1.00 95.38 602 ALA A CA 1
ATOM 4775 C C . ALA A 1 602 ? 1.646 11.456 -12.513 1.00 95.38 602 ALA A C 1
ATOM 4777 O O . ALA A 1 602 ? 0.792 12.280 -12.172 1.00 95.38 602 ALA A O 1
ATOM 4778 N N . ASP A 1 603 ? 2.904 11.804 -12.804 1.00 93.81 603 ASP A N 1
ATOM 4779 C CA . ASP A 1 603 ? 3.304 13.199 -13.003 1.00 93.81 603 ASP A CA 1
ATOM 4780 C C . ASP A 1 603 ? 2.658 13.761 -14.280 1.00 93.81 603 ASP A C 1
ATOM 4782 O O . ASP A 1 603 ? 2.464 14.967 -14.358 1.00 93.81 603 ASP A O 1
ATOM 4786 N N . VAL A 1 604 ? 2.307 12.898 -15.241 1.00 91.81 604 VAL A N 1
ATOM 4787 C CA . VAL A 1 604 ? 1.475 13.166 -16.428 1.00 91.81 604 VAL A CA 1
ATOM 4788 C C . VAL A 1 604 ? 0.555 11.954 -16.640 1.00 91.81 604 VAL A C 1
ATOM 4790 O O . VAL A 1 604 ? 0.940 10.846 -16.277 1.00 91.81 604 VAL A O 1
ATOM 4793 N N . ALA A 1 605 ? -0.615 12.143 -17.255 1.00 94.12 605 ALA A N 1
ATOM 4794 C CA . ALA A 1 605 ? -1.504 11.068 -17.714 1.00 94.12 605 ALA A CA 1
ATOM 4795 C C . ALA A 1 605 ? -2.125 10.230 -16.582 1.00 94.12 605 ALA A C 1
ATOM 4797 O O . ALA A 1 605 ? -2.841 10.791 -15.746 1.00 94.12 605 ALA A O 1
ATOM 4798 N N . HIS A 1 606 ? -1.934 8.904 -16.544 1.00 96.62 606 HIS A N 1
ATOM 4799 C CA . HIS A 1 606 ? -2.763 8.026 -15.711 1.00 96.62 606 HIS A CA 1
ATOM 4800 C C . HIS A 1 606 ? -1.966 7.190 -14.703 1.00 96.62 606 HIS A C 1
ATOM 4802 O O . HIS A 1 606 ? -0.979 6.538 -15.039 1.00 96.62 606 HIS A O 1
ATOM 4808 N N . PRO A 1 607 ? -2.442 7.086 -13.454 1.00 97.88 607 PRO A N 1
ATOM 4809 C CA . PRO A 1 607 ? -2.000 6.034 -12.550 1.00 97.88 607 PRO A CA 1
ATOM 4810 C C . PRO A 1 607 ? -2.269 4.637 -13.134 1.00 97.88 607 PRO A C 1
ATOM 4812 O O . PRO A 1 607 ? -1.373 3.799 -13.148 1.00 97.88 607 PRO A O 1
ATOM 4815 N N . ILE A 1 608 ? -3.482 4.379 -13.636 1.00 98.69 608 ILE A N 1
ATOM 4816 C CA . ILE A 1 608 ? -3.860 3.099 -14.252 1.00 98.69 608 ILE A CA 1
ATOM 4817 C C . ILE A 1 608 ? -4.640 3.367 -15.540 1.00 98.69 608 ILE A C 1
ATOM 4819 O O . ILE A 1 608 ? -5.683 4.023 -15.487 1.00 98.69 608 ILE A O 1
ATOM 4823 N N . PHE A 1 609 ? -4.180 2.809 -16.666 1.00 98.19 609 PHE A N 1
ATOM 4824 C CA . PHE A 1 609 ? -4.838 2.948 -17.971 1.00 98.19 609 PHE A CA 1
ATOM 4825 C C . PHE A 1 609 ? -5.052 1.600 -18.686 1.00 98.19 609 PHE A C 1
ATOM 4827 O O . PHE A 1 609 ? -4.127 0.811 -18.868 1.00 98.19 609 PHE A O 1
ATOM 4834 N N . ILE A 1 610 ? -6.285 1.307 -19.103 1.00 98.69 610 ILE A N 1
ATOM 4835 C CA . ILE A 1 610 ? -6.674 0.038 -19.743 1.00 98.69 610 ILE A CA 1
ATOM 4836 C C . ILE A 1 610 ? -7.308 0.322 -21.111 1.00 98.69 610 ILE A C 1
ATOM 4838 O O . ILE A 1 610 ? -8.245 1.116 -21.205 1.00 98.69 610 ILE A O 1
ATOM 4842 N N . GLY A 1 611 ? -6.844 -0.357 -22.168 1.00 95.31 611 GLY A N 1
ATOM 4843 C CA . GLY A 1 611 ? -7.063 0.101 -23.553 1.00 95.31 611 GLY A CA 1
ATOM 4844 C C . GLY A 1 611 ? -6.177 1.321 -23.827 1.00 95.31 611 GLY A C 1
ATOM 4845 O O . GLY A 1 611 ? -5.291 1.582 -23.039 1.00 95.31 611 GLY A O 1
ATOM 4846 N N . ILE A 1 612 ? -6.267 2.109 -24.896 1.00 94.19 612 ILE A N 1
ATOM 4847 C CA . ILE A 1 612 ? -7.153 2.098 -26.069 1.00 94.19 612 ILE A CA 1
ATOM 4848 C C . ILE A 1 612 ? -6.684 1.165 -27.185 1.00 94.19 612 ILE A C 1
ATOM 4850 O O . ILE A 1 612 ? -7.486 0.763 -28.024 1.00 94.19 612 ILE A O 1
ATOM 4854 N N . HIS A 1 613 ? -5.403 0.805 -27.160 1.00 96.00 613 HIS A N 1
ATOM 4855 C CA . HIS A 1 613 ? -4.726 0.133 -28.259 1.00 96.00 613 HIS A CA 1
ATOM 4856 C C . HIS A 1 613 ? -5.077 -1.352 -28.383 1.00 96.00 613 HIS A C 1
ATOM 4858 O O . HIS A 1 613 ? -5.078 -2.088 -27.392 1.00 96.00 613 HIS A O 1
ATOM 4864 N N . GLY A 1 614 ? -5.322 -1.780 -29.618 1.00 95.75 614 GLY A N 1
ATOM 4865 C CA . GLY A 1 614 ? -5.484 -3.171 -30.037 1.00 95.75 614 GLY A CA 1
ATOM 4866 C C . GLY A 1 614 ? -5.473 -3.291 -31.561 1.00 95.75 614 GLY A C 1
ATOM 4867 O O . GLY A 1 614 ? -5.227 -2.316 -32.271 1.00 95.75 614 GLY A O 1
ATOM 4868 N N . ASP A 1 615 ? -5.748 -4.483 -32.084 1.00 96.31 615 ASP A N 1
ATOM 4869 C CA . ASP A 1 615 ? -5.944 -4.682 -33.520 1.00 96.31 615 ASP A CA 1
ATOM 4870 C C . ASP A 1 615 ? -7.440 -4.654 -33.861 1.00 96.31 615 ASP A C 1
ATOM 4872 O O . ASP A 1 615 ? -8.181 -5.604 -33.601 1.00 96.31 615 ASP A O 1
ATOM 4876 N N . ALA A 1 616 ? -7.882 -3.572 -34.510 1.00 94.75 616 ALA A N 1
ATOM 4877 C CA . ALA A 1 616 ? -9.277 -3.391 -34.908 1.00 94.75 616 ALA A CA 1
ATOM 4878 C C . ALA A 1 616 ? -9.801 -4.459 -35.884 1.00 94.75 616 ALA A C 1
ATOM 4880 O O . ALA A 1 616 ? -11.018 -4.635 -35.985 1.00 94.75 616 ALA A O 1
ATOM 4881 N N . ARG A 1 617 ? -8.919 -5.160 -36.607 1.00 95.25 617 ARG A N 1
ATOM 4882 C CA . ARG A 1 617 ? -9.282 -6.237 -37.539 1.00 95.25 617 ARG A CA 1
ATOM 4883 C C . ARG A 1 617 ? -9.387 -7.577 -36.822 1.00 95.25 617 ARG A C 1
ATOM 4885 O O . ARG A 1 617 ? -10.321 -8.322 -37.099 1.00 95.25 617 ARG A O 1
ATOM 4892 N N . GLN A 1 618 ? -8.455 -7.868 -35.913 1.00 93.12 618 GLN A N 1
ATOM 4893 C CA . GLN A 1 618 ? -8.459 -9.117 -35.136 1.00 93.12 618 GLN A CA 1
ATOM 4894 C C . GLN A 1 618 ? -9.439 -9.085 -33.959 1.00 93.12 618 GLN A C 1
ATOM 4896 O O . GLN A 1 618 ? -9.912 -10.134 -33.534 1.00 93.12 618 GLN A O 1
ATOM 4901 N N . MET A 1 619 ? -9.793 -7.886 -33.486 1.00 95.00 619 MET A N 1
ATOM 4902 C CA . MET A 1 619 ? -10.714 -7.654 -32.374 1.00 95.00 619 MET A CA 1
ATOM 4903 C C . MET A 1 619 ? -10.216 -8.280 -31.067 1.00 95.00 619 MET A C 1
ATOM 4905 O O . MET A 1 619 ? -10.851 -9.169 -30.492 1.00 95.00 619 MET A O 1
ATOM 4909 N N . ASP A 1 620 ? -9.079 -7.781 -30.588 1.00 98.06 620 ASP A N 1
ATOM 4910 C CA . ASP A 1 620 ? -8.446 -8.227 -29.347 1.00 98.06 620 ASP A CA 1
ATOM 4911 C C . ASP A 1 620 ? -9.368 -8.119 -28.109 1.00 98.06 620 ASP A C 1
ATOM 4913 O O . ASP A 1 620 ? -10.467 -7.547 -28.119 1.00 98.06 620 ASP A O 1
ATOM 4917 N N . SER A 1 621 ? -8.935 -8.722 -27.002 1.00 98.38 621 SER A N 1
ATOM 4918 C CA . SER A 1 621 ? -9.605 -8.637 -25.703 1.00 98.38 621 SER A CA 1
ATOM 4919 C C . SER A 1 621 ? -8.615 -8.311 -24.584 1.00 98.38 621 SER A C 1
ATOM 4921 O O . SER A 1 621 ? -7.453 -8.707 -24.621 1.00 98.38 621 SER A O 1
ATOM 4923 N N . ILE A 1 622 ? -9.084 -7.591 -23.569 1.00 98.81 622 ILE A N 1
ATOM 4924 C CA . ILE A 1 622 ? -8.326 -7.263 -22.358 1.00 98.81 622 ILE A CA 1
ATOM 4925 C C . ILE A 1 622 ? -9.159 -7.754 -21.177 1.00 98.81 622 ILE A C 1
ATOM 4927 O O . ILE A 1 622 ? -10.207 -7.180 -20.871 1.00 98.81 622 ILE A O 1
ATOM 4931 N N . VAL A 1 623 ? -8.755 -8.878 -20.580 1.00 98.81 623 VAL A N 1
ATOM 4932 C CA . VAL A 1 623 ? -9.635 -9.650 -19.691 1.00 98.81 623 VAL A CA 1
ATOM 4933 C C . VAL A 1 623 ? -8.962 -10.105 -18.403 1.00 98.81 623 VAL A C 1
ATOM 4935 O O . VAL A 1 623 ? -7.786 -10.453 -18.396 1.00 98.81 623 VAL A O 1
ATOM 4938 N N . ASN A 1 624 ? -9.735 -10.168 -17.317 1.00 98.75 624 ASN A N 1
ATOM 4939 C CA . ASN A 1 624 ? -9.287 -10.653 -16.005 1.00 98.75 624 ASN A CA 1
ATOM 4940 C C . ASN A 1 624 ? -8.155 -9.788 -15.422 1.00 98.75 624 ASN A C 1
ATOM 4942 O O . ASN A 1 624 ? -7.025 -10.240 -15.256 1.00 98.75 624 ASN A O 1
ATOM 4946 N N . LEU A 1 625 ? -8.452 -8.521 -15.143 1.00 98.88 625 LEU A N 1
ATOM 4947 C CA . LEU A 1 625 ? -7.491 -7.580 -14.562 1.00 98.88 625 LEU A CA 1
ATOM 4948 C C . LEU A 1 625 ? -7.830 -7.340 -13.089 1.00 98.88 625 LEU A C 1
ATOM 4950 O O . LEU A 1 625 ? -9.003 -7.224 -12.731 1.00 98.88 625 LEU A O 1
ATOM 4954 N N . ARG A 1 626 ? -6.812 -7.232 -12.234 1.00 98.69 626 ARG A N 1
ATOM 4955 C CA . ARG A 1 626 ? -6.971 -6.955 -10.803 1.00 98.69 626 ARG A CA 1
ATOM 4956 C C . ARG A 1 626 ? -5.987 -5.888 -10.336 1.00 98.69 626 ARG A C 1
ATOM 4958 O O . ARG A 1 626 ? -4.782 -6.045 -10.479 1.00 98.69 626 ARG A O 1
ATOM 4965 N N . TYR A 1 627 ? -6.507 -4.838 -9.724 1.00 98.75 627 TYR A N 1
ATOM 4966 C CA . TYR A 1 627 ? -5.748 -3.756 -9.110 1.00 98.75 627 TYR A CA 1
ATOM 4967 C C . TYR A 1 627 ? -6.164 -3.672 -7.645 1.00 98.75 627 TYR A C 1
ATOM 4969 O O . TYR A 1 627 ? -7.298 -3.297 -7.359 1.00 98.75 627 TYR A O 1
ATOM 4977 N N . GLU A 1 628 ? -5.290 -4.082 -6.726 1.00 92.06 628 GLU A N 1
ATOM 4978 C CA . GLU A 1 628 ? -5.659 -4.333 -5.329 1.00 92.06 628 GLU A CA 1
ATOM 4979 C C . GLU A 1 628 ? -4.718 -3.650 -4.336 1.00 92.06 628 GLU A C 1
ATOM 4981 O O . GLU A 1 628 ? -3.503 -3.778 -4.434 1.00 92.06 628 GLU A O 1
ATOM 4986 N N . ASN A 1 629 ? -5.253 -2.972 -3.323 1.00 89.56 629 ASN A N 1
ATOM 4987 C CA . ASN A 1 629 ? -4.433 -2.325 -2.299 1.00 89.56 629 ASN A CA 1
ATOM 4988 C C . ASN A 1 629 ? -3.427 -1.323 -2.904 1.00 89.56 629 ASN A C 1
ATOM 4990 O O . ASN A 1 629 ? -2.212 -1.479 -2.759 1.00 89.56 629 ASN A O 1
ATOM 4994 N N . ILE A 1 630 ? -3.939 -0.305 -3.604 1.00 95.94 630 ILE A N 1
ATOM 4995 C CA . ILE A 1 630 ? -3.123 0.692 -4.316 1.00 95.94 630 ILE A CA 1
ATOM 4996 C C . ILE A 1 630 ? -3.303 2.097 -3.742 1.00 95.94 630 ILE A C 1
ATOM 4998 O O . ILE A 1 630 ? -4.415 2.530 -3.436 1.00 95.94 630 ILE A O 1
ATOM 5002 N N . ASP A 1 631 ? -2.192 2.823 -3.661 1.00 95.88 631 ASP A N 1
ATOM 5003 C CA . ASP A 1 631 ? -2.133 4.224 -3.257 1.00 95.88 631 ASP A CA 1
ATOM 5004 C C . ASP A 1 631 ? -1.841 5.119 -4.442 1.00 95.88 631 ASP A C 1
ATOM 5006 O O . ASP A 1 631 ? -0.750 5.076 -5.002 1.00 95.88 631 ASP A O 1
ATOM 5010 N N . ILE A 1 632 ? -2.798 5.960 -4.811 1.00 97.62 632 ILE A N 1
ATOM 5011 C CA . ILE A 1 632 ? -2.636 6.916 -5.900 1.00 97.62 632 ILE A CA 1
ATOM 5012 C C . ILE A 1 632 ? -2.349 8.282 -5.288 1.00 97.62 632 ILE A C 1
ATOM 5014 O O . ILE A 1 632 ? -3.219 8.909 -4.683 1.00 97.62 632 ILE A O 1
ATOM 5018 N N . LEU A 1 633 ? -1.103 8.731 -5.426 1.00 94.75 633 LEU A N 1
ATOM 5019 C CA . LEU A 1 633 ? -0.618 9.978 -4.837 1.00 94.75 633 LEU A CA 1
ATOM 5020 C C . LEU A 1 633 ? -0.910 11.195 -5.710 1.00 94.75 633 LEU A C 1
ATOM 5022 O O . LEU A 1 633 ? -0.997 12.307 -5.194 1.00 94.75 633 LEU A O 1
ATOM 5026 N N . CYS A 1 634 ? -0.996 11.014 -7.025 1.00 91.69 634 CYS A N 1
ATOM 5027 C CA . CYS A 1 634 ? -1.203 12.111 -7.956 1.00 91.69 634 CYS A CA 1
ATOM 5028 C C . CYS A 1 634 ? -1.726 11.600 -9.299 1.00 91.69 634 CYS A C 1
ATOM 5030 O O . CYS A 1 634 ? -1.318 10.535 -9.767 1.00 91.69 634 CYS A O 1
ATOM 5032 N N . GLN A 1 635 ? -2.570 12.424 -9.916 1.00 92.62 635 GLN A N 1
ATOM 5033 C CA . GLN A 1 635 ? -2.833 12.446 -11.348 1.00 92.62 635 GLN A CA 1
ATOM 5034 C C . GLN A 1 635 ? -2.729 13.895 -11.841 1.00 92.62 635 GLN A C 1
ATOM 5036 O O . GLN A 1 635 ? -3.221 14.814 -11.171 1.00 92.62 635 GLN A O 1
ATOM 5041 N N . ALA A 1 636 ? -2.115 14.080 -13.009 1.00 91.50 636 ALA A N 1
ATOM 5042 C CA . ALA A 1 636 ? -2.075 15.347 -13.729 1.00 91.50 636 ALA A CA 1
ATOM 5043 C C . ALA A 1 636 ? -2.281 15.121 -15.240 1.00 91.50 636 ALA A C 1
ATOM 5045 O O . ALA A 1 636 ? -1.331 15.052 -16.014 1.00 91.50 636 ALA A O 1
ATOM 5046 N N . GLU A 1 637 ? -3.545 14.988 -15.641 1.00 91.31 637 GLU A N 1
ATOM 5047 C CA . GLU A 1 637 ? -4.006 14.839 -17.022 1.00 91.31 637 GLU A CA 1
ATOM 5048 C C . GLU A 1 637 ? -4.893 16.044 -17.402 1.00 91.31 637 GLU A C 1
ATOM 5050 O O . GLU A 1 637 ? -6.035 16.151 -16.932 1.00 91.31 637 GLU A O 1
ATOM 5055 N N . PRO A 1 638 ? -4.397 16.997 -18.212 1.00 87.00 638 PRO A N 1
ATOM 5056 C CA . PRO A 1 638 ? -5.177 18.169 -18.609 1.00 87.00 638 PRO A CA 1
ATOM 5057 C C . PRO A 1 638 ? -6.275 17.853 -19.638 1.00 87.00 638 PRO A C 1
ATOM 5059 O O . PRO A 1 638 ? -7.237 18.616 -19.758 1.00 87.00 638 PRO A O 1
ATOM 5062 N N . GLN A 1 639 ? -6.169 16.756 -20.391 1.00 88.88 639 GLN A N 1
ATOM 5063 C CA . GLN A 1 639 ? -7.143 16.388 -21.413 1.00 88.88 639 GLN A CA 1
ATOM 5064 C C . GLN A 1 639 ? -8.392 15.789 -20.763 1.00 88.88 639 GLN A C 1
ATOM 5066 O O . GLN A 1 639 ? -8.391 14.649 -20.303 1.00 88.88 639 GLN A O 1
ATOM 5071 N N . LEU A 1 640 ? -9.488 16.553 -20.754 1.00 86.62 640 LEU A N 1
ATOM 5072 C CA . LEU A 1 640 ? -10.752 16.163 -20.115 1.00 86.62 640 LEU A CA 1
ATOM 5073 C C . LEU A 1 640 ? -11.258 14.785 -20.557 1.00 86.62 640 LEU A C 1
ATOM 5075 O O . LEU A 1 640 ? -11.782 14.031 -19.742 1.00 86.62 640 LEU A O 1
ATOM 5079 N N . ASP A 1 641 ? -11.087 14.439 -21.835 1.00 85.94 641 ASP A N 1
ATOM 5080 C CA . ASP A 1 641 ? -11.521 13.156 -22.374 1.00 85.94 641 ASP A CA 1
ATOM 5081 C C . ASP A 1 641 ? -10.586 11.993 -22.016 1.00 85.94 641 ASP A C 1
ATOM 5083 O O . ASP A 1 641 ? -10.945 10.856 -22.296 1.00 85.94 641 ASP A O 1
ATOM 5087 N N . TYR A 1 642 ? -9.456 12.222 -21.348 1.00 90.44 642 TYR A N 1
ATOM 5088 C CA . TYR A 1 642 ? -8.549 11.180 -20.845 1.00 90.44 642 TYR A CA 1
ATOM 5089 C C . 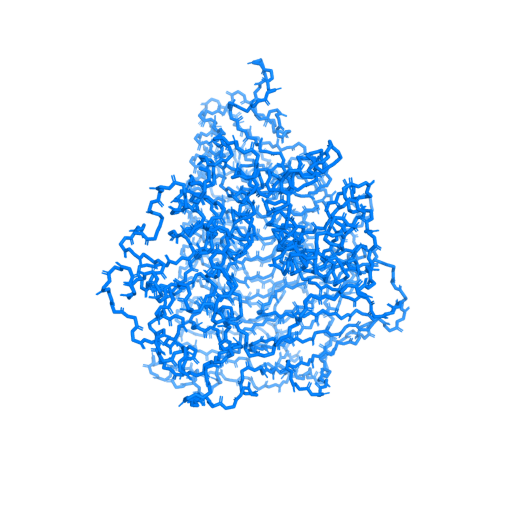TYR A 1 642 ? -8.471 11.133 -19.313 1.00 90.44 642 TYR A C 1
ATOM 5091 O O . TYR A 1 642 ? -8.078 10.117 -18.766 1.00 90.44 642 TYR A O 1
ATOM 5099 N N . GLN A 1 643 ? -8.951 12.145 -18.587 1.00 92.94 643 GLN A N 1
ATOM 5100 C CA . GLN A 1 643 ? -8.916 12.151 -17.117 1.00 92.94 643 GLN A CA 1
ATOM 5101 C C . GLN A 1 643 ? -9.508 10.896 -16.461 1.00 92.94 643 GLN A C 1
ATOM 5103 O O . GLN A 1 643 ? -10.570 10.423 -16.864 1.00 92.94 643 GLN A O 1
ATOM 5108 N N . GLY A 1 644 ? -8.859 10.432 -15.389 1.00 95.44 644 GLY A N 1
ATOM 5109 C CA . GLY A 1 644 ? -9.305 9.308 -14.564 1.00 95.44 644 GLY A CA 1
ATOM 5110 C C . GLY A 1 644 ? -8.133 8.574 -13.922 1.00 95.44 644 GLY A C 1
ATOM 5111 O O . GLY A 1 644 ? -7.232 8.118 -14.622 1.00 95.44 644 GLY A O 1
ATOM 5112 N N . CYS A 1 645 ? -8.130 8.444 -12.595 1.00 97.62 645 CYS A N 1
ATOM 5113 C CA . CYS A 1 645 ? -7.111 7.658 -11.896 1.00 97.62 645 CYS A CA 1
ATOM 5114 C C . CYS A 1 645 ? -7.234 6.166 -12.219 1.00 97.62 645 CYS A C 1
ATOM 5116 O O . CYS A 1 645 ? -6.233 5.468 -12.368 1.00 97.62 645 CYS A O 1
ATOM 5118 N N . LEU A 1 646 ? -8.485 5.709 -12.318 1.00 98.44 646 LEU A N 1
ATOM 5119 C CA . LEU A 1 646 ? -8.884 4.365 -12.715 1.00 98.44 646 LEU A CA 1
ATOM 5120 C C . LEU A 1 646 ? -9.511 4.453 -14.112 1.00 98.44 646 LEU A C 1
ATOM 5122 O O . LEU A 1 646 ? -10.724 4.652 -14.238 1.00 98.44 646 LEU A O 1
ATOM 5126 N N . ALA A 1 647 ? -8.683 4.398 -15.157 1.00 97.94 647 ALA A N 1
ATOM 5127 C CA . ALA A 1 647 ? -9.118 4.650 -16.526 1.00 97.94 647 ALA A CA 1
ATOM 5128 C C . ALA A 1 647 ? -9.243 3.362 -17.357 1.00 97.94 647 ALA A C 1
ATOM 5130 O O . ALA A 1 647 ? -8.302 2.584 -17.504 1.00 97.94 647 ALA A O 1
ATOM 5131 N N . ILE A 1 648 ? -10.419 3.173 -17.954 1.00 98.62 648 ILE A N 1
ATOM 5132 C CA . ILE A 1 648 ? -10.710 2.218 -19.020 1.00 98.62 648 ILE A CA 1
ATOM 5133 C C . ILE A 1 648 ? -11.173 3.020 -20.232 1.00 98.62 648 ILE A C 1
ATOM 5135 O O . ILE A 1 648 ? -12.244 3.630 -20.221 1.00 98.62 648 ILE A O 1
ATOM 5139 N N . ASN A 1 649 ? -10.388 2.975 -21.300 1.00 97.38 649 ASN A N 1
ATOM 5140 C CA . ASN A 1 649 ? -10.705 3.582 -22.581 1.00 97.38 649 ASN A CA 1
ATOM 5141 C C . ASN A 1 649 ? -10.657 2.495 -23.656 1.00 97.38 649 ASN A C 1
ATOM 5143 O O . ASN A 1 649 ? -9.605 2.187 -24.195 1.00 97.38 649 ASN A O 1
ATOM 5147 N N . CYS A 1 650 ? -11.792 1.863 -23.940 1.00 97.62 650 CYS A N 1
ATOM 5148 C CA . CYS A 1 650 ? -11.866 0.712 -24.833 1.00 97.62 650 CYS A CA 1
ATOM 5149 C C . CYS A 1 650 ? -12.017 1.153 -26.300 1.00 97.62 650 CYS A C 1
ATOM 5151 O O . CYS A 1 650 ? -13.108 1.551 -26.709 1.00 97.62 650 CYS A O 1
ATOM 5153 N N . GLY A 1 651 ? -10.934 1.079 -27.082 1.00 96.75 651 GLY A N 1
ATOM 5154 C CA . GLY A 1 651 ? -10.895 1.353 -28.529 1.00 96.75 651 GLY A CA 1
ATOM 5155 C C . GLY A 1 651 ? -10.426 0.149 -29.350 1.00 96.75 651 GLY A C 1
ATOM 5156 O O . GLY A 1 651 ? -10.301 -0.945 -28.816 1.00 96.75 651 GLY A O 1
ATOM 5157 N N . ASP A 1 652 ? -10.195 0.331 -30.648 1.00 97.31 652 ASP A N 1
ATOM 5158 C CA . ASP A 1 652 ? -9.683 -0.676 -31.596 1.00 97.31 652 ASP A CA 1
ATOM 5159 C C . ASP A 1 652 ? -10.471 -1.994 -31.619 1.00 97.31 652 ASP A C 1
ATOM 5161 O O . ASP A 1 652 ? -9.900 -3.077 -31.690 1.00 97.31 652 ASP A O 1
ATOM 5165 N N . ASN A 1 653 ? -11.806 -1.929 -31.538 1.00 97.62 653 ASN A N 1
ATOM 5166 C CA . ASN A 1 653 ? -12.664 -3.114 -31.394 1.00 97.62 653 ASN A CA 1
ATOM 5167 C C . ASN A 1 653 ? -12.251 -4.052 -30.239 1.00 97.62 653 ASN A C 1
ATOM 5169 O O . ASN A 1 653 ? -12.685 -5.206 -30.201 1.00 97.62 653 ASN A O 1
ATOM 5173 N N . ASN A 1 654 ? -11.481 -3.567 -29.263 1.00 97.94 654 ASN A N 1
ATOM 5174 C CA . ASN A 1 654 ? -11.188 -4.328 -28.062 1.00 97.94 654 ASN A CA 1
ATOM 5175 C C . ASN A 1 654 ? -12.486 -4.675 -27.323 1.00 97.94 654 ASN A C 1
ATOM 5177 O O . ASN A 1 654 ? -13.467 -3.932 -27.384 1.00 97.94 654 ASN A O 1
ATOM 5181 N N . LEU A 1 655 ? -12.483 -5.785 -26.593 1.00 98.50 655 LEU A N 1
ATOM 5182 C CA . LEU A 1 655 ? -13.447 -6.048 -25.525 1.00 98.50 655 LEU A CA 1
ATOM 5183 C C . LEU A 1 655 ? -12.709 -5.995 -24.186 1.00 98.50 655 LEU A C 1
ATOM 5185 O O . LEU A 1 655 ? -11.806 -6.801 -23.960 1.00 98.50 655 LEU A O 1
ATOM 5189 N N . VAL A 1 656 ? -13.085 -5.066 -23.305 1.00 98.88 656 VAL A N 1
ATOM 5190 C CA . VAL A 1 656 ? -12.545 -5.009 -21.936 1.00 98.88 656 VAL A CA 1
ATOM 5191 C C . VAL A 1 656 ? -13.547 -5.659 -20.993 1.00 98.88 656 VAL A C 1
ATOM 5193 O O . VAL A 1 656 ? -14.690 -5.209 -20.917 1.00 98.88 656 VAL A O 1
ATOM 5196 N N . ARG A 1 657 ? -13.143 -6.707 -20.265 1.00 98.62 657 ARG A N 1
ATOM 5197 C CA . ARG A 1 657 ? -14.055 -7.371 -19.324 1.00 98.62 657 ARG A CA 1
ATOM 5198 C C . ARG A 1 657 ? -13.403 -7.992 -18.101 1.00 98.62 657 ARG A C 1
ATOM 5200 O O . ARG A 1 657 ? -12.251 -8.412 -18.151 1.00 98.62 657 ARG A O 1
ATOM 5207 N N . ASN A 1 658 ? -14.180 -8.134 -17.029 1.00 98.75 658 ASN A N 1
ATOM 5208 C CA . ASN A 1 658 ? -13.751 -8.737 -15.764 1.00 98.75 658 ASN A CA 1
ATOM 5209 C C . ASN A 1 658 ? -12.558 -7.978 -15.158 1.00 98.75 658 ASN A C 1
ATOM 5211 O O . ASN A 1 658 ? -11.456 -8.517 -15.037 1.00 98.75 658 ASN A O 1
ATOM 5215 N N . VAL A 1 659 ? -12.775 -6.708 -14.811 1.00 98.94 659 VAL A N 1
ATOM 5216 C CA . VAL A 1 659 ? -11.763 -5.859 -14.162 1.00 98.94 659 VAL A CA 1
ATOM 5217 C C . VAL A 1 659 ? -12.189 -5.573 -12.730 1.00 98.94 659 VAL A C 1
ATOM 5219 O O . VAL A 1 659 ? -13.320 -5.156 -12.485 1.00 98.94 659 VAL A O 1
ATOM 5222 N N . ILE A 1 660 ? -11.281 -5.789 -11.784 1.00 98.81 660 ILE A N 1
ATOM 5223 C CA . ILE A 1 660 ? -11.502 -5.527 -10.363 1.00 98.81 660 ILE A CA 1
ATOM 5224 C C . ILE A 1 660 ? -10.517 -4.457 -9.904 1.00 98.81 660 ILE A C 1
ATOM 5226 O O . ILE A 1 660 ? -9.306 -4.659 -9.956 1.00 98.81 660 ILE A O 1
ATOM 5230 N N . PHE A 1 661 ? -11.052 -3.349 -9.411 1.00 98.75 661 PHE A N 1
ATOM 5231 C CA . PHE A 1 661 ? -10.344 -2.364 -8.606 1.00 98.75 661 PHE A CA 1
ATOM 5232 C C . PHE A 1 661 ? -10.787 -2.559 -7.161 1.00 98.75 661 PHE A C 1
ATOM 5234 O O . PHE A 1 661 ? -11.974 -2.430 -6.873 1.00 98.75 661 PHE A O 1
ATOM 5241 N N . ASP A 1 662 ? -9.869 -2.896 -6.263 1.00 95.56 662 ASP A N 1
ATOM 5242 C CA . ASP A 1 662 ? -10.196 -3.233 -4.880 1.00 95.56 662 ASP A CA 1
ATOM 5243 C C . ASP A 1 662 ? -9.262 -2.534 -3.896 1.00 95.56 662 ASP A C 1
ATOM 5245 O O . ASP A 1 662 ? -8.041 -2.580 -4.036 1.00 95.56 662 ASP A O 1
ATOM 5249 N N . ASN A 1 663 ? -9.832 -1.894 -2.879 1.00 86.56 663 ASN A N 1
ATOM 5250 C CA . ASN A 1 663 ? -9.087 -1.212 -1.828 1.00 86.56 663 ASN A CA 1
ATOM 5251 C C . ASN A 1 663 ? -8.064 -0.210 -2.399 1.00 86.56 663 ASN A C 1
ATOM 5253 O O . ASN A 1 663 ? -6.856 -0.350 -2.217 1.00 86.56 663 ASN A O 1
ATOM 5257 N N . ILE A 1 664 ? -8.547 0.794 -3.134 1.00 94.69 664 ILE A N 1
ATOM 5258 C CA . ILE A 1 664 ? -7.696 1.839 -3.718 1.00 94.69 664 ILE A CA 1
ATOM 5259 C C . ILE A 1 664 ? -7.949 3.158 -3.001 1.00 94.69 664 ILE A C 1
ATOM 5261 O O . ILE A 1 664 ? -9.094 3.601 -2.879 1.00 94.69 664 ILE A O 1
ATOM 5265 N N . ARG A 1 665 ? -6.870 3.797 -2.545 1.00 94.56 665 ARG A N 1
ATOM 5266 C CA . ARG A 1 665 ? -6.911 5.100 -1.876 1.00 94.56 665 ARG A CA 1
ATOM 5267 C C . ARG A 1 665 ? -6.292 6.139 -2.793 1.00 94.56 665 ARG A C 1
ATOM 5269 O O . ARG A 1 665 ? -5.115 6.072 -3.133 1.00 94.56 665 ARG A O 1
ATOM 5276 N N . ILE A 1 666 ? -7.111 7.097 -3.191 1.00 95.88 666 ILE A N 1
ATOM 5277 C CA . ILE A 1 666 ? -6.748 8.188 -4.081 1.00 95.88 666 ILE A CA 1
ATOM 5278 C C . ILE A 1 666 ? -6.624 9.440 -3.217 1.00 95.88 666 ILE A C 1
ATOM 5280 O O . ILE A 1 666 ? -7.595 9.917 -2.622 1.00 95.88 666 ILE A O 1
ATOM 5284 N N . GLU A 1 667 ? -5.402 9.944 -3.094 1.00 90.38 667 GLU A N 1
ATOM 5285 C CA . GLU A 1 667 ? -5.149 11.234 -2.464 1.00 90.38 667 GLU A CA 1
ATOM 5286 C C . GLU A 1 667 ? -5.513 12.389 -3.413 1.00 90.38 667 GLU A C 1
ATOM 5288 O O . GLU A 1 667 ? -6.049 12.180 -4.497 1.00 90.38 667 GLU A O 1
ATOM 5293 N N . GLY A 1 668 ? -5.256 13.635 -3.004 1.00 79.06 668 GLY A N 1
ATOM 5294 C CA . GLY A 1 668 ? -5.511 14.803 -3.849 1.00 79.06 668 GLY A CA 1
ATOM 5295 C C . GLY A 1 668 ? -4.858 14.688 -5.226 1.00 79.06 668 GLY A C 1
ATOM 5296 O O . GLY A 1 668 ? -3.632 14.661 -5.331 1.00 79.06 668 GLY A O 1
ATOM 5297 N N . VAL A 1 669 ? -5.692 14.652 -6.266 1.00 84.69 669 VAL A N 1
ATOM 5298 C CA . VAL A 1 669 ? -5.277 14.724 -7.670 1.00 84.69 669 VAL A CA 1
ATOM 5299 C C . VAL A 1 669 ? -5.174 16.188 -8.084 1.00 84.69 669 VAL A C 1
ATOM 5301 O O . VAL A 1 669 ? -5.946 17.021 -7.613 1.00 84.69 669 VAL A O 1
ATOM 5304 N N . LEU A 1 670 ? -4.202 16.522 -8.932 1.00 85.00 670 LEU A N 1
ATOM 5305 C CA . LEU A 1 670 ? -3.967 17.909 -9.338 1.00 85.00 670 LEU A CA 1
ATOM 5306 C C . LEU A 1 670 ? -4.861 18.298 -10.510 1.00 85.00 670 LEU A C 1
ATOM 5308 O O . LEU A 1 670 ? -5.481 19.358 -10.490 1.00 85.00 670 LEU A O 1
ATOM 5312 N N . GLN A 1 671 ? -4.914 17.442 -11.531 1.00 87.31 671 GLN A N 1
ATOM 5313 C CA . GLN A 1 671 ? -5.754 17.604 -12.717 1.00 87.31 671 GLN A CA 1
ATOM 5314 C C . GLN A 1 671 ? -6.217 16.217 -13.141 1.00 87.31 671 GLN A C 1
ATOM 5316 O O . GLN A 1 671 ? -5.427 15.422 -13.638 1.00 87.31 671 GLN A O 1
ATOM 5321 N N . GLY A 1 672 ? -7.471 15.883 -12.862 1.00 89.94 672 GLY A N 1
ATOM 5322 C CA . GLY A 1 672 ? -7.962 14.529 -13.073 1.00 89.94 672 GLY A CA 1
ATOM 5323 C C . GLY A 1 672 ? -9.282 14.268 -12.370 1.00 89.94 672 GLY A C 1
ATOM 5324 O O . GLY A 1 672 ? -9.818 15.119 -11.659 1.00 89.94 672 GLY A O 1
ATOM 5325 N N . SER A 1 673 ? -9.786 13.059 -12.564 1.00 94.56 673 SER A N 1
ATOM 5326 C CA . SER A 1 673 ? -11.010 12.555 -11.951 1.00 94.56 673 SER A CA 1
ATOM 5327 C C . SER A 1 673 ? -10.722 11.226 -11.247 1.00 94.56 673 SER A C 1
ATOM 5329 O O . SER A 1 673 ? -9.648 10.639 -11.394 1.00 94.56 673 SER A O 1
ATOM 5331 N N . ILE A 1 674 ? -11.675 10.735 -10.454 1.00 96.06 674 ILE A N 1
ATOM 5332 C CA . ILE A 1 674 ? -11.529 9.445 -9.764 1.00 96.06 674 ILE A CA 1
ATOM 5333 C C . ILE A 1 674 ? -11.443 8.309 -10.790 1.00 96.06 674 ILE A C 1
ATOM 5335 O O . ILE A 1 674 ? -10.589 7.429 -10.676 1.00 96.06 674 ILE A O 1
ATOM 5339 N N . LEU A 1 675 ? -12.314 8.327 -11.801 1.00 96.69 675 LEU A N 1
ATOM 5340 C CA . LEU A 1 675 ? -12.401 7.259 -12.792 1.00 96.69 675 LEU A CA 1
ATOM 5341 C C . LEU A 1 675 ? -12.905 7.745 -14.148 1.00 96.69 675 LEU A C 1
ATOM 5343 O O . LEU A 1 675 ? -13.633 8.734 -14.262 1.00 96.69 675 LEU A O 1
ATOM 5347 N N . GLN A 1 676 ? -12.582 6.953 -15.163 1.00 96.75 676 GLN A N 1
ATOM 5348 C CA . GLN A 1 676 ? -13.191 7.034 -16.481 1.00 96.75 676 GLN A CA 1
ATOM 5349 C C . GLN A 1 676 ? -13.376 5.625 -17.028 1.00 96.75 676 GLN A C 1
ATOM 5351 O O . GLN A 1 676 ? -12.418 4.873 -17.136 1.00 96.75 676 GLN A O 1
ATOM 5356 N N . VAL A 1 677 ? -14.601 5.267 -17.397 1.00 98.44 677 VAL A N 1
ATOM 5357 C CA . VAL A 1 677 ? -14.926 3.979 -18.012 1.00 98.44 677 VAL A CA 1
ATOM 5358 C C . VAL A 1 677 ? -15.684 4.246 -19.295 1.00 98.44 677 VAL A C 1
ATOM 5360 O O . VAL A 1 677 ? -16.847 4.636 -19.261 1.00 98.44 677 VAL A O 1
ATOM 5363 N N . LYS A 1 678 ? -15.048 4.053 -20.447 1.00 97.38 678 LYS A N 1
ATOM 5364 C CA . LYS A 1 678 ? -15.706 4.314 -21.724 1.00 97.38 678 LYS A CA 1
ATOM 5365 C C . LYS A 1 678 ? -15.392 3.290 -22.795 1.00 97.38 678 LYS A C 1
ATOM 5367 O O . LYS A 1 678 ? -14.280 2.769 -22.880 1.00 97.38 678 LYS A O 1
ATOM 5372 N N . VAL A 1 679 ? -16.361 3.099 -23.682 1.00 98.06 679 VAL A N 1
ATOM 5373 C CA . VAL A 1 679 ? -16.069 2.679 -25.050 1.00 98.06 679 VAL A CA 1
ATOM 5374 C C . VAL A 1 679 ? -15.626 3.922 -25.817 1.00 98.06 679 VAL A C 1
ATOM 5376 O O . VAL A 1 679 ? -16.427 4.802 -26.122 1.00 98.06 679 VAL A O 1
ATOM 5379 N N . GLY A 1 680 ? -14.324 4.036 -26.058 1.00 92.06 680 GLY A N 1
ATOM 5380 C CA . GLY A 1 680 ? -13.718 5.234 -26.617 1.00 92.06 680 GLY A CA 1
ATOM 5381 C C . GLY A 1 680 ? -13.432 5.118 -28.105 1.00 92.06 680 GLY A C 1
ATOM 5382 O O . GLY A 1 680 ? -12.958 4.092 -28.590 1.00 92.06 680 GLY A O 1
ATOM 5383 N N . TYR A 1 681 ? -13.662 6.216 -28.823 1.00 93.00 681 TYR A N 1
ATOM 5384 C CA . TYR A 1 681 ? -13.175 6.400 -30.182 1.00 93.00 681 TYR A CA 1
ATOM 5385 C C . TYR A 1 681 ? -12.408 7.709 -30.274 1.00 93.00 681 TYR A C 1
ATOM 5387 O O . TYR A 1 681 ? -12.981 8.790 -30.153 1.00 93.00 681 TYR A O 1
ATOM 5395 N N . ASN A 1 682 ? -11.102 7.600 -30.483 1.00 89.06 682 ASN A N 1
ATOM 5396 C CA . ASN A 1 682 ? -10.249 8.734 -30.772 1.00 89.06 682 ASN A CA 1
ATOM 5397 C C . ASN A 1 682 ? -9.389 8.386 -31.986 1.00 89.06 682 ASN A C 1
ATOM 5399 O O . ASN A 1 682 ? -8.472 7.573 -31.890 1.00 89.06 682 ASN A O 1
ATOM 5403 N N . GLN A 1 683 ? -9.672 9.037 -33.116 1.00 90.31 683 GLN A N 1
ATOM 5404 C CA . GLN A 1 683 ? -9.011 8.787 -34.402 1.00 90.31 683 GLN A CA 1
ATOM 5405 C C . GLN A 1 683 ? -7.490 8.993 -34.371 1.00 90.31 683 GLN A C 1
ATOM 5407 O O . GLN A 1 683 ? -6.789 8.491 -35.244 1.00 90.31 683 GLN A O 1
ATOM 5412 N N . LYS A 1 684 ? -6.962 9.702 -33.362 1.00 89.75 684 LYS A N 1
ATOM 5413 C CA . LYS A 1 684 ? -5.519 9.848 -33.152 1.00 89.75 684 LYS A CA 1
ATOM 5414 C C . LYS A 1 684 ? -4.865 8.549 -32.671 1.00 89.75 684 LYS A C 1
ATOM 5416 O O . LYS A 1 684 ? -3.698 8.319 -32.974 1.00 89.75 684 LYS A O 1
ATOM 5421 N N . TYR A 1 685 ? -5.580 7.730 -31.897 1.00 89.62 685 TYR A N 1
ATOM 5422 C CA . TYR A 1 685 ? -4.992 6.600 -31.168 1.00 89.62 685 TYR A CA 1
ATOM 5423 C C . TYR A 1 685 ? -5.617 5.237 -31.475 1.00 89.62 685 TYR A C 1
ATOM 5425 O O . TYR A 1 685 ? -4.972 4.231 -31.178 1.00 89.62 685 TYR A O 1
ATOM 5433 N N . CYS A 1 686 ? -6.816 5.194 -32.062 1.00 92.56 686 CYS A N 1
ATOM 5434 C CA . CYS A 1 686 ? -7.480 3.962 -32.477 1.00 92.56 686 CYS A CA 1
ATOM 5435 C C . CYS A 1 686 ? -8.205 4.111 -33.825 1.00 92.56 686 CYS A C 1
ATOM 5437 O O . CYS A 1 686 ? -8.669 5.188 -34.204 1.00 92.56 686 CYS A O 1
ATOM 5439 N N . ALA A 1 687 ? -8.320 3.002 -34.551 1.00 95.88 687 ALA A N 1
ATOM 5440 C CA . ALA A 1 687 ? -8.981 2.903 -35.848 1.00 95.88 687 ALA A CA 1
ATOM 5441 C C . ALA A 1 687 ? -10.497 2.657 -35.739 1.00 95.88 687 ALA A C 1
ATOM 5443 O O . ALA A 1 687 ? -11.232 2.915 -36.691 1.00 95.88 687 ALA A O 1
ATOM 5444 N N . ALA A 1 688 ? -10.981 2.182 -34.589 1.00 96.81 688 ALA A N 1
ATOM 5445 C CA . ALA A 1 688 ? -12.398 1.925 -34.326 1.00 96.81 688 ALA A CA 1
ATOM 5446 C C . ALA A 1 688 ? -12.741 2.141 -32.838 1.00 96.81 688 ALA A C 1
ATOM 5448 O O . ALA A 1 688 ? -11.845 2.046 -31.998 1.00 96.81 688 ALA A O 1
ATOM 5449 N N . PRO A 1 689 ? -14.013 2.393 -32.469 1.00 97.56 689 PRO A N 1
ATOM 5450 C CA . PRO A 1 689 ? -14.458 2.242 -31.083 1.00 97.56 689 PRO A CA 1
ATOM 5451 C C . PRO A 1 689 ? -14.268 0.799 -30.592 1.00 97.56 689 PRO A C 1
ATOM 5453 O O . PRO A 1 689 ? -14.255 -0.147 -31.384 1.00 97.56 689 PRO A O 1
ATOM 5456 N N . GLY A 1 690 ? -14.168 0.604 -29.279 1.00 98.00 690 GLY A N 1
ATOM 5457 C CA . GLY A 1 690 ? -14.205 -0.724 -28.663 1.00 98.00 690 GLY A CA 1
ATOM 5458 C C . GLY A 1 690 ? -15.548 -1.426 -28.870 1.00 98.00 690 GLY A C 1
ATOM 5459 O O . GLY A 1 690 ? -16.559 -0.796 -29.185 1.00 98.00 690 GLY A O 1
ATOM 5460 N N . ARG A 1 691 ? -15.576 -2.752 -28.734 1.00 97.38 691 ARG A N 1
ATOM 5461 C CA . ARG A 1 691 ? -16.808 -3.556 -28.823 1.00 97.38 691 ARG A CA 1
ATOM 5462 C C . ARG A 1 691 ? -17.668 -3.443 -27.565 1.00 97.38 691 ARG A C 1
ATOM 5464 O O . ARG A 1 691 ? -18.881 -3.566 -27.665 1.00 97.38 691 ARG A O 1
ATOM 5471 N N . GLY A 1 692 ? -17.060 -3.183 -26.410 1.00 98.25 692 GLY A N 1
ATOM 5472 C CA . GLY A 1 692 ? -17.780 -3.007 -25.153 1.00 98.25 692 GLY A CA 1
ATOM 5473 C C . GLY A 1 692 ? -16.863 -3.012 -23.936 1.00 98.25 692 GLY A C 1
ATOM 5474 O O . GLY A 1 692 ? -15.705 -3.432 -24.013 1.00 98.25 692 GLY A O 1
ATOM 5475 N N . VAL A 1 693 ? -17.411 -2.556 -22.812 1.00 98.88 693 VAL A N 1
ATOM 5476 C CA . VAL A 1 693 ? -16.805 -2.705 -21.483 1.00 98.88 693 VAL A CA 1
ATOM 5477 C C . VAL A 1 693 ? -17.808 -3.402 -20.576 1.00 98.88 693 VAL A C 1
ATOM 5479 O O . VAL A 1 693 ? -18.925 -2.913 -20.426 1.00 98.88 693 VAL A O 1
ATOM 5482 N N . GLU A 1 694 ? -17.441 -4.526 -19.965 1.00 98.62 694 GLU A N 1
ATOM 5483 C CA . GLU A 1 694 ? -18.385 -5.294 -19.145 1.00 98.62 694 GLU A CA 1
ATOM 5484 C C . GLU A 1 694 ? -17.775 -5.910 -17.879 1.00 98.62 694 GLU A C 1
ATOM 5486 O O . GLU A 1 694 ? -16.610 -6.295 -17.845 1.00 98.62 694 GLU A O 1
ATOM 5491 N N . ASN A 1 695 ? -18.590 -6.050 -16.831 1.00 98.75 695 ASN A N 1
ATOM 5492 C CA . ASN A 1 695 ? -18.227 -6.707 -15.567 1.00 98.75 695 ASN A CA 1
ATOM 5493 C C . ASN A 1 695 ? -17.034 -6.026 -14.875 1.00 98.75 695 ASN A C 1
ATOM 5495 O O . ASN A 1 695 ? -15.949 -6.603 -14.744 1.00 98.75 695 ASN A O 1
ATOM 5499 N N . ILE A 1 696 ? -17.245 -4.784 -14.438 1.00 98.88 696 ILE A N 1
ATOM 5500 C CA . ILE A 1 696 ? -16.237 -3.994 -13.723 1.00 98.88 696 ILE A CA 1
ATOM 5501 C C . ILE A 1 696 ? -16.675 -3.823 -12.272 1.00 98.88 696 ILE A C 1
ATOM 5503 O O . ILE A 1 696 ? -17.776 -3.337 -12.003 1.00 98.88 696 ILE A O 1
ATOM 5507 N N . LEU A 1 697 ? -15.809 -4.209 -11.339 1.00 98.75 697 LEU A N 1
ATOM 5508 C CA . LEU A 1 697 ? -16.026 -4.046 -9.906 1.00 98.75 697 LEU A CA 1
ATOM 5509 C C . LEU A 1 697 ? -15.077 -2.982 -9.356 1.00 98.75 697 LEU A C 1
ATOM 5511 O O . LEU A 1 697 ? -13.861 -3.118 -9.458 1.00 98.75 697 LEU A O 1
ATOM 5515 N N . PHE A 1 698 ? -15.646 -1.964 -8.724 1.00 98.75 698 PHE A N 1
ATOM 5516 C CA . PHE A 1 698 ? -14.954 -0.965 -7.921 1.00 98.75 698 PHE A CA 1
ATOM 5517 C C . PHE A 1 698 ? -15.303 -1.199 -6.452 1.00 98.75 698 PHE A C 1
ATOM 5519 O O . PHE A 1 698 ? -16.359 -0.773 -5.991 1.00 98.75 698 PHE A O 1
ATOM 5526 N N . ARG A 1 699 ? -14.431 -1.874 -5.706 1.00 96.38 699 ARG A N 1
ATOM 5527 C CA . ARG A 1 699 ? -14.641 -2.195 -4.295 1.00 96.38 699 ARG A CA 1
ATOM 5528 C C . ARG A 1 699 ? -13.716 -1.386 -3.393 1.00 96.38 699 ARG A C 1
ATOM 5530 O O . ARG A 1 699 ? -12.526 -1.258 -3.655 1.00 96.38 699 ARG A O 1
ATOM 5537 N N . SER A 1 700 ? -14.259 -0.831 -2.313 1.00 89.81 700 SER A N 1
ATOM 5538 C CA . SER A 1 700 ? -13.518 -0.056 -1.311 1.00 89.81 700 SER A CA 1
ATOM 5539 C C . SER A 1 700 ? -12.651 1.063 -1.910 1.00 89.81 700 SER A C 1
ATOM 5541 O O . SER A 1 700 ? -11.507 1.260 -1.496 1.00 89.81 700 SER A O 1
ATOM 5543 N N . ILE A 1 701 ? -13.185 1.800 -2.888 1.00 95.44 701 ILE A N 1
ATOM 5544 C CA . ILE A 1 701 ? -12.502 2.954 -3.490 1.00 95.44 701 ILE A CA 1
ATOM 5545 C C . ILE A 1 701 ? -12.707 4.180 -2.604 1.00 95.44 701 ILE A C 1
ATOM 5547 O O . ILE A 1 701 ? -13.841 4.527 -2.269 1.00 95.44 701 ILE A O 1
ATOM 5551 N N . ARG A 1 702 ? -11.613 4.842 -2.221 1.00 91.62 702 ARG A N 1
ATOM 5552 C CA . ARG A 1 702 ? -11.638 5.993 -1.312 1.00 91.62 702 ARG A CA 1
ATOM 5553 C C . ARG A 1 702 ? -10.907 7.169 -1.931 1.00 91.62 702 ARG A C 1
ATOM 5555 O O . ARG A 1 702 ? -9.762 7.030 -2.346 1.00 91.62 702 ARG A O 1
ATOM 5562 N N . TYR A 1 703 ? -11.552 8.326 -1.949 1.00 93.12 703 TYR A N 1
ATOM 5563 C CA . TYR A 1 703 ? -10.958 9.583 -2.386 1.00 93.12 703 TYR A CA 1
ATOM 5564 C C . TYR A 1 703 ? -10.876 10.569 -1.216 1.00 93.12 703 TYR A C 1
ATOM 5566 O O . TYR A 1 703 ? -11.864 10.737 -0.500 1.00 93.12 703 TYR A O 1
ATOM 5574 N N . TYR A 1 704 ? -9.716 11.204 -1.027 1.00 85.56 704 TYR A N 1
ATOM 5575 C CA . TYR A 1 704 ? -9.427 12.098 0.110 1.00 85.56 704 TYR A CA 1
ATOM 5576 C C . TYR A 1 704 ? -8.971 13.509 -0.305 1.00 85.56 704 TYR A C 1
ATOM 5578 O O . TYR A 1 704 ? -8.395 14.244 0.498 1.00 85.56 704 TYR A O 1
ATOM 5586 N N . GLY A 1 705 ? -9.133 13.864 -1.579 1.00 83.00 705 GLY A N 1
ATOM 5587 C CA . GLY A 1 705 ? -8.657 15.128 -2.132 1.00 83.00 705 GLY A CA 1
ATOM 5588 C C . GLY A 1 705 ? -9.671 16.279 -2.103 1.00 83.00 705 GLY A C 1
ATOM 5589 O O . GLY A 1 705 ? -10.821 16.105 -1.691 1.00 83.00 705 GLY A O 1
ATOM 5590 N N . PRO A 1 706 ? -9.281 17.464 -2.617 1.00 82.12 706 PRO A N 1
ATOM 5591 C CA . PRO A 1 706 ? -10.226 18.518 -3.002 1.00 82.12 706 PRO A CA 1
ATOM 5592 C C . PRO A 1 706 ? -11.305 17.978 -3.945 1.00 82.12 706 PRO A C 1
ATOM 5594 O O . PRO A 1 706 ? -11.143 16.903 -4.503 1.00 82.12 706 PRO A O 1
ATOM 5597 N N . GLU A 1 707 ? -12.403 18.693 -4.156 1.00 81.56 707 GLU A N 1
ATOM 5598 C CA . GLU A 1 707 ? -13.493 18.198 -5.004 1.00 81.56 707 GLU A CA 1
ATOM 5599 C C . GLU A 1 707 ? -12.984 17.714 -6.387 1.00 81.56 707 GLU A C 1
ATOM 5601 O O . GLU A 1 707 ? -12.362 18.500 -7.102 1.00 81.56 707 GLU A O 1
ATOM 5606 N N . PRO A 1 708 ? -13.173 16.428 -6.750 1.00 79.50 708 PRO A N 1
ATOM 5607 C CA . PRO A 1 708 ? -12.582 15.875 -7.966 1.00 79.50 708 PRO A CA 1
ATOM 5608 C C . PRO A 1 708 ? -13.305 16.403 -9.212 1.00 79.50 708 PRO A C 1
ATOM 5610 O O . PRO A 1 708 ? -14.491 16.756 -9.148 1.00 79.50 708 PRO A O 1
ATOM 5613 N N . ASN A 1 709 ? -12.627 16.389 -10.368 1.00 90.56 709 ASN A N 1
ATOM 5614 C CA . ASN A 1 709 ? -13.309 16.625 -11.642 1.00 90.56 709 ASN A CA 1
ATOM 5615 C C . ASN A 1 709 ? -14.345 15.524 -11.911 1.00 90.56 709 ASN A C 1
ATOM 5617 O O . ASN A 1 709 ? -14.297 14.425 -11.346 1.00 90.56 709 ASN A O 1
ATOM 5621 N N . MET A 1 710 ? -15.277 15.830 -12.814 1.00 94.06 710 MET A N 1
ATOM 5622 C CA . MET A 1 710 ? -16.335 14.912 -13.217 1.00 94.06 710 MET A CA 1
ATOM 5623 C C . MET A 1 710 ? -15.747 13.600 -13.751 1.00 94.06 710 MET A C 1
ATOM 5625 O O . MET A 1 710 ? -14.945 13.592 -14.682 1.00 94.06 710 MET A O 1
ATOM 5629 N N . SER A 1 711 ? -16.157 12.488 -13.147 1.00 96.56 711 SER A N 1
ATOM 5630 C CA . SER A 1 711 ? -15.840 11.145 -13.639 1.00 96.56 711 SER A CA 1
ATOM 5631 C C . SER A 1 711 ? -16.836 10.736 -14.723 1.00 96.56 711 SER A C 1
ATOM 5633 O O . SER A 1 711 ? -17.957 11.245 -14.753 1.00 96.56 711 SER A O 1
ATOM 5635 N N . LEU A 1 712 ? -16.451 9.815 -15.607 1.00 97.44 712 LEU A N 1
ATOM 5636 C CA . LEU A 1 712 ? -17.251 9.462 -16.787 1.00 97.44 712 LEU A CA 1
ATOM 5637 C C . LEU A 1 712 ? -17.503 7.955 -16.872 1.00 97.44 712 LEU A C 1
ATOM 5639 O O . LEU A 1 712 ? -16.568 7.169 -16.729 1.00 97.44 712 LEU A O 1
ATOM 5643 N N . ILE A 1 713 ? -18.742 7.558 -17.173 1.00 98.38 713 ILE A N 1
ATOM 5644 C CA . ILE A 1 713 ? -19.101 6.193 -17.580 1.00 98.38 713 ILE A CA 1
ATOM 5645 C C . ILE A 1 713 ? -19.918 6.269 -18.873 1.00 98.38 713 ILE A C 1
ATOM 5647 O O . ILE A 1 713 ? -21.051 6.748 -18.859 1.00 98.38 713 ILE A O 1
ATOM 5651 N N . LEU A 1 714 ? -19.335 5.846 -19.999 1.00 98.12 714 LEU A N 1
ATOM 5652 C CA . LEU A 1 714 ? -19.861 6.147 -21.335 1.00 98.12 714 LEU A CA 1
ATOM 5653 C C . LEU A 1 714 ? -19.864 4.925 -22.263 1.00 98.12 714 LEU A C 1
ATOM 5655 O O . LEU A 1 714 ? -18.805 4.427 -22.651 1.00 98.12 714 LEU A O 1
ATOM 5659 N N . GLY A 1 715 ? -21.049 4.493 -22.696 1.00 98.19 715 GLY A N 1
ATOM 5660 C CA . GLY A 1 715 ? -21.179 3.679 -23.911 1.00 98.19 715 GLY A CA 1
ATOM 5661 C C . GLY A 1 715 ? -21.019 4.530 -25.176 1.00 98.19 715 GLY A C 1
ATOM 5662 O O . GLY A 1 715 ? -21.051 5.761 -25.105 1.00 98.19 715 GLY A O 1
ATOM 5663 N N . TYR A 1 716 ? -20.845 3.883 -26.330 1.00 97.94 716 TYR A N 1
ATOM 5664 C CA . TYR A 1 716 ? -20.594 4.565 -27.607 1.00 97.94 716 TYR A CA 1
ATOM 5665 C C . TYR A 1 716 ? -21.824 4.605 -28.523 1.00 97.94 716 TYR A C 1
ATOM 5667 O O . TYR A 1 716 ? -22.200 5.668 -29.006 1.00 97.94 716 TYR A O 1
ATOM 5675 N N . ASN A 1 717 ? -22.468 3.455 -28.744 1.00 97.50 717 ASN A N 1
ATOM 5676 C CA . ASN A 1 717 ? -23.763 3.338 -29.422 1.00 97.50 717 ASN A CA 1
ATOM 5677 C C . ASN A 1 717 ? -24.518 2.092 -28.920 1.00 97.50 717 ASN A C 1
ATOM 5679 O O . ASN A 1 717 ? -24.005 1.362 -28.071 1.00 97.50 717 ASN A O 1
ATOM 5683 N N . GLU A 1 718 ? -25.714 1.828 -29.451 1.00 97.00 718 GLU A N 1
ATOM 5684 C CA . GLU A 1 718 ? -26.583 0.710 -29.034 1.00 97.00 718 GLU A CA 1
ATOM 5685 C C . GLU A 1 718 ? -25.918 -0.677 -29.129 1.00 97.00 718 GLU A C 1
ATOM 5687 O O . GLU A 1 718 ? -26.306 -1.602 -28.421 1.00 97.00 718 GLU A O 1
ATOM 5692 N N . GLN A 1 719 ? -24.895 -0.839 -29.975 1.00 97.31 719 GLN A N 1
ATOM 5693 C CA . GLN A 1 719 ? -24.152 -2.095 -30.131 1.00 97.31 719 GLN A CA 1
ATOM 5694 C C . GLN A 1 719 ? -22.863 -2.145 -29.295 1.00 97.31 719 GLN A C 1
ATOM 5696 O O . GLN A 1 719 ? -22.226 -3.193 -29.220 1.00 97.31 719 GLN A O 1
ATOM 5701 N N . ARG A 1 720 ? -22.447 -1.024 -28.694 1.00 98.12 720 ARG A N 1
ATOM 5702 C CA . ARG A 1 720 ? -21.144 -0.840 -28.037 1.00 98.12 720 ARG A CA 1
ATOM 5703 C C . ARG A 1 720 ? -21.334 -0.173 -26.681 1.00 98.12 720 ARG A C 1
ATOM 5705 O O . ARG A 1 720 ? -21.085 1.022 -26.497 1.00 98.12 720 ARG A O 1
ATOM 5712 N N . LEU A 1 721 ? -21.827 -0.977 -25.752 1.00 98.50 721 LEU A N 1
ATOM 5713 C CA . LEU A 1 721 ? -22.333 -0.552 -24.452 1.00 98.50 721 LEU A CA 1
ATOM 5714 C C . LEU A 1 721 ? -21.279 -0.691 -23.345 1.00 98.50 721 LEU A C 1
ATOM 5716 O O . LEU A 1 721 ? -20.280 -1.404 -23.490 1.00 98.50 721 LEU A O 1
ATOM 5720 N N . VAL A 1 722 ? -21.551 -0.041 -22.214 1.00 98.81 722 VAL A N 1
ATOM 5721 C CA . VAL A 1 722 ? -20.903 -0.338 -20.930 1.00 98.81 722 VAL A CA 1
ATOM 5722 C C . VAL A 1 722 ? -21.904 -1.092 -20.055 1.00 98.81 722 VAL A C 1
ATOM 5724 O O . VAL A 1 722 ? -23.015 -0.611 -19.851 1.00 98.81 722 VAL A O 1
ATOM 5727 N N . LYS A 1 723 ? -21.548 -2.274 -19.545 1.00 98.69 723 LYS A N 1
ATOM 5728 C CA . LYS A 1 723 ? -22.485 -3.152 -18.822 1.00 98.69 723 LYS A CA 1
ATOM 5729 C C . LYS A 1 723 ? -21.931 -3.642 -17.489 1.00 98.69 723 LYS A C 1
ATOM 5731 O O . LYS A 1 723 ? -20.745 -3.932 -17.364 1.00 98.69 723 LYS A O 1
ATOM 5736 N N . ASN A 1 724 ? -22.814 -3.837 -16.513 1.00 98.69 724 ASN A N 1
ATOM 5737 C CA . ASN A 1 724 ? -22.517 -4.525 -15.250 1.00 98.69 724 ASN A CA 1
ATOM 5738 C C . ASN A 1 724 ? -21.355 -3.873 -14.479 1.00 98.69 724 ASN A C 1
ATOM 5740 O O . ASN A 1 724 ? -20.349 -4.516 -14.167 1.00 98.69 724 ASN A O 1
ATOM 5744 N N . ILE A 1 725 ? -21.497 -2.580 -14.187 1.00 98.75 725 ILE A N 1
ATOM 5745 C CA . ILE A 1 725 ? -20.549 -1.830 -13.360 1.00 98.75 725 ILE A CA 1
ATOM 5746 C C . ILE A 1 725 ? -21.070 -1.815 -11.926 1.00 98.75 725 ILE A C 1
ATOM 5748 O O . ILE A 1 725 ? -22.195 -1.384 -11.678 1.00 98.75 725 ILE A O 1
ATOM 5752 N N . THR A 1 726 ? -20.269 -2.284 -10.976 1.00 98.81 726 THR A N 1
ATOM 5753 C CA . THR A 1 726 ? -20.645 -2.298 -9.557 1.00 98.81 726 THR A CA 1
ATOM 5754 C C . THR A 1 726 ? -19.648 -1.494 -8.745 1.00 98.81 726 THR A C 1
ATOM 5756 O O . THR A 1 726 ? -18.450 -1.757 -8.794 1.00 98.81 726 THR A O 1
ATOM 5759 N N . PHE A 1 727 ? -20.156 -0.543 -7.972 1.00 98.62 727 PHE A N 1
ATOM 5760 C CA . PHE A 1 727 ? -19.433 0.097 -6.883 1.00 98.62 727 PHE A CA 1
ATOM 5761 C C . PHE A 1 727 ? -19.846 -0.563 -5.568 1.00 98.62 727 PHE A C 1
ATOM 5763 O O . PHE A 1 727 ? -21.035 -0.675 -5.297 1.00 98.62 727 PHE A O 1
ATOM 5770 N N . GLU A 1 728 ? -18.887 -0.990 -4.755 1.00 95.50 728 GLU A N 1
ATOM 5771 C CA . GLU A 1 728 ? -19.101 -1.569 -3.424 1.00 95.50 728 GLU A CA 1
ATOM 5772 C C . GLU A 1 728 ? -18.240 -0.790 -2.423 1.00 95.50 728 GLU A C 1
ATOM 5774 O O . GLU A 1 728 ? -17.013 -0.833 -2.489 1.00 95.50 728 GLU A O 1
ATOM 5779 N N . GLY A 1 729 ? -18.853 -0.013 -1.529 1.00 86.19 729 GLY A N 1
ATOM 5780 C CA . GLY A 1 729 ? -18.120 0.781 -0.538 1.00 86.19 729 GLY A CA 1
ATOM 5781 C C . GLY A 1 729 ? -17.337 1.972 -1.109 1.00 86.19 729 GLY A C 1
ATOM 5782 O O . GLY A 1 729 ? -16.257 2.294 -0.607 1.00 86.19 729 GLY A O 1
ATOM 5783 N N . LEU A 1 730 ? -17.855 2.638 -2.152 1.00 94.50 730 LEU A N 1
ATOM 5784 C CA . LEU A 1 730 ? -17.287 3.893 -2.669 1.00 94.50 730 LEU A CA 1
ATOM 5785 C C . LEU A 1 730 ? -17.421 5.012 -1.624 1.00 94.50 730 LEU A C 1
ATOM 5787 O O . LEU A 1 730 ? -18.530 5.337 -1.188 1.00 94.50 730 LEU A O 1
ATOM 5791 N N . LYS A 1 731 ? -16.300 5.652 -1.273 1.00 91.00 731 LYS A N 1
ATOM 5792 C CA . LYS A 1 731 ? -16.265 6.828 -0.394 1.00 91.00 731 LYS A CA 1
ATOM 5793 C C . LYS A 1 731 ? -15.538 7.998 -1.044 1.00 91.00 731 LYS A C 1
ATOM 5795 O O . LYS A 1 731 ? -14.387 7.877 -1.456 1.00 91.00 731 LYS A O 1
ATOM 5800 N N . ILE A 1 732 ? -16.187 9.157 -1.067 1.00 90.94 732 ILE A N 1
ATOM 5801 C CA . ILE A 1 732 ? -15.604 10.415 -1.545 1.00 90.94 732 ILE A CA 1
ATOM 5802 C C . ILE A 1 732 ? -15.600 11.391 -0.374 1.00 90.94 732 ILE A C 1
ATOM 5804 O O . ILE A 1 732 ? -16.658 11.783 0.112 1.00 90.94 732 ILE A O 1
ATOM 5808 N N . ASN A 1 733 ? -14.411 11.749 0.110 1.00 83.88 733 ASN A N 1
ATOM 5809 C CA . ASN A 1 733 ? -14.205 12.637 1.256 1.00 83.88 733 ASN A CA 1
ATOM 5810 C C . ASN A 1 733 ? -15.017 12.212 2.493 1.00 83.88 733 ASN A C 1
ATOM 5812 O O . ASN A 1 733 ? -15.719 13.011 3.107 1.00 83.88 733 ASN A O 1
ATOM 5816 N N . GLY A 1 734 ? -14.960 10.915 2.818 1.00 78.62 734 GLY A N 1
ATOM 5817 C CA . GLY A 1 734 ? -15.685 10.297 3.938 1.00 78.62 734 GLY A CA 1
ATOM 5818 C C . GLY A 1 734 ? -17.163 9.995 3.660 1.00 78.62 734 GLY A C 1
ATOM 5819 O O . GLY A 1 734 ? -17.759 9.163 4.341 1.00 78.62 734 GLY A O 1
ATOM 5820 N N . ARG A 1 735 ? -17.764 10.585 2.620 1.00 86.06 735 ARG A N 1
ATOM 5821 C CA . ARG A 1 735 ? -19.159 10.325 2.248 1.00 86.06 735 ARG A CA 1
ATOM 5822 C C . ARG A 1 735 ? -19.282 9.012 1.478 1.00 86.06 735 ARG A C 1
ATOM 5824 O O . ARG A 1 735 ? -18.750 8.895 0.376 1.00 86.06 735 ARG A O 1
ATOM 5831 N N . ALA A 1 736 ? -20.029 8.054 2.026 1.00 89.00 736 ALA A N 1
ATOM 5832 C CA . ALA A 1 736 ? -20.397 6.825 1.323 1.00 89.00 736 ALA A CA 1
ATOM 5833 C C . ALA A 1 736 ? -21.422 7.101 0.210 1.00 89.00 736 ALA A C 1
ATOM 5835 O O . ALA A 1 736 ? -22.408 7.803 0.444 1.00 89.00 736 ALA A O 1
ATOM 5836 N N . ILE A 1 737 ? -21.198 6.532 -0.977 1.00 94.06 737 ILE A N 1
ATOM 5837 C CA . ILE A 1 737 ? -22.049 6.688 -2.166 1.00 94.06 737 ILE A CA 1
ATOM 5838 C C . ILE A 1 737 ? -22.688 5.337 -2.507 1.00 94.06 737 ILE A C 1
ATOM 5840 O O . ILE A 1 737 ? -21.994 4.414 -2.926 1.00 94.06 737 ILE A O 1
ATOM 5844 N N . TYR A 1 738 ? -24.003 5.215 -2.302 1.00 95.81 738 TYR A N 1
ATOM 5845 C CA . TYR A 1 738 ? -24.764 3.976 -2.518 1.00 95.81 738 TYR A CA 1
ATOM 5846 C C . TYR A 1 738 ? -26.242 4.247 -2.823 1.00 95.81 738 TYR A C 1
ATOM 5848 O O . TYR A 1 738 ? -26.756 5.328 -2.529 1.00 95.81 738 TYR A O 1
ATOM 5856 N N . ASP A 1 739 ? -26.932 3.278 -3.432 1.00 94.56 739 ASP A N 1
ATOM 5857 C CA . ASP A 1 739 ? -28.234 3.514 -4.074 1.00 94.56 739 ASP A CA 1
ATOM 5858 C C . ASP A 1 739 ? -29.336 3.973 -3.114 1.00 94.56 739 ASP A C 1
ATOM 5860 O O . ASP A 1 739 ? -30.118 4.866 -3.448 1.00 94.56 739 ASP A O 1
ATOM 5864 N N . ASN A 1 740 ? -29.335 3.434 -1.895 1.00 89.31 740 ASN A N 1
ATOM 5865 C CA . ASN A 1 740 ? -30.326 3.727 -0.858 1.00 89.31 740 ASN A CA 1
ATOM 5866 C C . ASN A 1 740 ? -29.781 4.679 0.223 1.00 89.31 740 ASN A C 1
ATOM 5868 O O . ASN A 1 740 ? -30.155 4.573 1.391 1.00 89.31 740 ASN A O 1
ATOM 5872 N N . MET A 1 741 ? -28.852 5.577 -0.131 1.00 91.75 741 MET A N 1
ATOM 5873 C CA . MET A 1 741 ? -28.233 6.475 0.847 1.00 91.75 741 MET A CA 1
ATOM 5874 C C . MET A 1 741 ? -29.208 7.533 1.407 1.00 91.75 741 MET A C 1
ATOM 5876 O O . MET A 1 741 ? -29.948 8.150 0.632 1.00 91.75 741 MET A O 1
ATOM 5880 N N . PRO A 1 742 ? -29.194 7.803 2.731 1.00 88.38 742 PRO A N 1
ATOM 5881 C CA . PRO A 1 742 ? -30.022 8.836 3.346 1.00 88.38 742 PRO A CA 1
ATOM 5882 C C . PRO A 1 742 ? -29.811 10.216 2.714 1.00 88.38 742 PRO A C 1
ATOM 5884 O O . PRO A 1 742 ? -28.683 10.626 2.432 1.00 88.38 742 PRO A O 1
ATOM 5887 N N . GLY A 1 743 ? -30.907 10.950 2.513 1.00 86.38 743 GLY A N 1
ATOM 5888 C CA . GLY A 1 743 ? -30.879 12.325 2.007 1.00 86.38 743 GLY A CA 1
ATOM 5889 C C . GLY A 1 743 ? -30.629 12.478 0.502 1.00 86.38 743 GLY A C 1
ATOM 5890 O O . GLY A 1 743 ? -30.543 13.611 0.033 1.00 86.38 743 GLY A O 1
ATOM 5891 N N . LYS A 1 744 ? -30.529 11.389 -0.276 1.00 92.31 744 LYS A N 1
ATOM 5892 C CA . LYS A 1 744 ? -30.520 11.461 -1.748 1.00 92.31 744 LYS A CA 1
ATOM 5893 C C . LYS A 1 744 ? -31.949 11.705 -2.268 1.00 92.31 744 LYS A C 1
ATOM 5895 O O . LYS A 1 744 ? -32.829 10.902 -1.955 1.00 92.31 744 LYS A O 1
ATOM 5900 N N . PRO A 1 745 ? -32.206 12.754 -3.072 1.00 90.56 745 PRO A N 1
ATOM 5901 C CA . PRO A 1 745 ? -33.517 12.949 -3.687 1.00 90.56 745 PRO A CA 1
ATOM 5902 C C . PRO A 1 745 ? -33.881 11.780 -4.608 1.00 90.56 745 PRO A C 1
ATOM 5904 O O . PRO A 1 745 ? -33.038 11.291 -5.358 1.00 90.56 745 PRO A O 1
ATOM 5907 N N . GLY A 1 746 ? -35.146 11.352 -4.595 1.00 88.12 746 GLY A N 1
ATOM 5908 C CA . GLY A 1 746 ? -35.591 10.179 -5.361 1.00 88.12 746 GLY A CA 1
ATOM 5909 C C . GLY A 1 746 ? -35.428 10.300 -6.884 1.00 88.12 746 GLY A C 1
ATOM 5910 O O . GLY A 1 746 ? -35.358 9.282 -7.563 1.00 88.12 746 GLY A O 1
ATOM 5911 N N . TRP A 1 747 ? -35.334 11.522 -7.419 1.00 89.38 747 TRP A N 1
ATOM 5912 C CA . TRP A 1 747 ? -35.146 11.786 -8.852 1.00 89.38 747 TRP A CA 1
ATOM 5913 C C . TRP A 1 747 ? -33.675 11.933 -9.285 1.00 89.38 747 TRP A C 1
ATOM 5915 O O . TRP A 1 747 ? -33.417 12.141 -10.467 1.00 89.38 747 TRP A O 1
ATOM 5925 N N . TYR A 1 748 ? -32.712 11.839 -8.359 1.00 92.25 748 TYR A N 1
ATOM 5926 C CA . TYR A 1 748 ? -31.277 11.867 -8.673 1.00 92.25 748 TYR A CA 1
ATOM 5927 C C . TYR A 1 748 ? -30.751 10.453 -8.952 1.00 92.25 748 TYR A C 1
ATOM 5929 O O . TYR A 1 748 ? -31.057 9.502 -8.216 1.00 92.25 748 TYR A O 1
ATOM 5937 N N . LYS A 1 749 ? -29.878 10.315 -9.960 1.00 94.62 749 LYS A N 1
ATOM 5938 C CA . LYS A 1 749 ? -29.077 9.097 -10.128 1.00 94.62 749 LYS A CA 1
ATOM 5939 C C . LYS A 1 749 ? -28.076 9.034 -8.972 1.00 94.62 749 LYS A C 1
ATOM 5941 O O . LYS A 1 749 ? -27.532 10.045 -8.539 1.00 94.62 749 LYS A O 1
ATOM 5946 N N . THR A 1 750 ? -27.770 7.840 -8.469 1.00 96.19 750 THR A N 1
ATOM 5947 C CA . THR A 1 750 ? -26.750 7.688 -7.409 1.00 96.19 750 THR A CA 1
ATOM 5948 C C . THR A 1 750 ? -25.378 8.203 -7.854 1.00 96.19 750 THR A C 1
ATOM 5950 O O . THR A 1 750 ? -24.650 8.792 -7.059 1.00 96.19 750 THR A O 1
ATOM 5953 N N . ALA A 1 751 ? -25.072 8.066 -9.146 1.00 96.31 751 ALA A N 1
ATOM 5954 C CA . ALA A 1 751 ? -23.876 8.598 -9.792 1.00 96.31 751 ALA A CA 1
ATOM 5955 C C . ALA A 1 751 ? -23.708 10.126 -9.618 1.00 96.31 751 ALA A C 1
ATOM 5957 O O . ALA A 1 751 ? -22.583 10.598 -9.431 1.00 96.31 751 ALA A O 1
ATOM 5958 N N . ASP A 1 752 ? -24.811 10.888 -9.569 1.00 94.75 752 ASP A N 1
ATOM 5959 C CA . ASP A 1 752 ? -24.791 12.345 -9.365 1.00 94.75 752 ASP A CA 1
ATOM 5960 C C . ASP A 1 752 ? -24.188 12.704 -7.999 1.00 94.75 752 ASP A C 1
ATOM 5962 O O . ASP A 1 752 ? -23.458 13.687 -7.861 1.00 94.75 752 ASP A O 1
ATOM 5966 N N . MET A 1 753 ? -24.415 11.851 -6.994 1.00 93.56 753 MET A N 1
ATOM 5967 C CA . MET A 1 753 ? -23.893 12.037 -5.637 1.00 93.56 753 MET A CA 1
ATOM 5968 C C . MET A 1 753 ? -22.369 11.888 -5.567 1.00 93.56 753 MET A C 1
ATOM 5970 O O . MET A 1 753 ? -21.759 12.365 -4.609 1.00 93.56 753 MET A O 1
ATOM 5974 N N . GLY A 1 754 ? -21.765 11.244 -6.570 1.00 92.25 754 GLY A N 1
ATOM 5975 C CA . GLY A 1 754 ? -20.322 11.073 -6.709 1.00 92.25 754 GLY A CA 1
ATOM 5976 C C . GLY A 1 754 ? -19.679 11.905 -7.823 1.00 92.25 754 GLY A C 1
ATOM 5977 O O . GLY A 1 754 ? -18.520 11.652 -8.139 1.00 92.25 754 GLY A O 1
ATOM 5978 N N . LYS A 1 755 ? -20.403 12.858 -8.436 1.00 93.75 755 LYS A N 1
ATOM 5979 C CA . LYS A 1 755 ? -19.961 13.603 -9.636 1.00 93.75 755 LYS A CA 1
ATOM 5980 C C . LYS A 1 755 ? -19.536 12.693 -10.796 1.00 93.75 755 LYS A C 1
ATOM 5982 O O . LYS A 1 755 ? -18.515 12.920 -11.450 1.00 93.75 755 LYS A O 1
ATOM 5987 N N . ILE A 1 756 ? -20.330 11.660 -11.056 1.00 96.81 756 ILE A N 1
ATOM 5988 C CA . ILE A 1 756 ? -20.095 10.711 -12.143 1.00 96.81 756 ILE A CA 1
ATOM 5989 C C . ILE A 1 756 ? -21.171 10.926 -13.207 1.00 96.81 756 ILE A C 1
ATOM 5991 O O . ILE A 1 756 ? -22.348 10.681 -12.955 1.00 96.81 756 ILE A O 1
ATOM 5995 N N . TYR A 1 757 ? -20.777 11.364 -14.401 1.00 97.56 757 TYR A N 1
ATOM 5996 C CA . TYR A 1 757 ? -21.692 11.435 -15.535 1.00 97.56 757 TYR A CA 1
ATOM 5997 C C . TYR A 1 757 ? -21.820 10.066 -16.207 1.00 97.56 757 TYR A C 1
ATOM 5999 O O . TYR A 1 757 ? -20.822 9.401 -16.494 1.00 97.56 757 TYR A O 1
ATOM 6007 N N . VAL A 1 758 ? -23.066 9.664 -16.457 1.00 98.25 758 VAL A N 1
ATOM 6008 C CA . VAL A 1 758 ? -23.439 8.362 -17.021 1.00 98.25 758 VAL A CA 1
ATOM 6009 C C . VAL A 1 758 ? -24.420 8.593 -18.167 1.00 98.25 758 VAL A C 1
ATOM 6011 O O . VAL A 1 758 ? -25.502 9.145 -17.933 1.00 98.25 758 VAL A O 1
ATOM 6014 N N . ASN A 1 759 ? -24.053 8.185 -19.386 1.00 97.62 759 ASN A N 1
ATOM 6015 C CA . ASN A 1 759 ? -24.936 8.300 -20.553 1.00 97.62 759 ASN A CA 1
ATOM 6016 C C . ASN A 1 759 ? -25.936 7.131 -20.648 1.00 97.62 759 ASN A C 1
ATOM 6018 O O . ASN A 1 759 ? -25.859 6.166 -19.890 1.00 97.62 759 ASN A O 1
ATOM 6022 N N . ASP A 1 760 ? -26.878 7.214 -21.590 1.00 97.56 760 ASP A N 1
ATOM 6023 C CA . ASP A 1 760 ? -27.981 6.245 -21.731 1.00 97.56 760 ASP A CA 1
ATOM 6024 C C . ASP A 1 760 ? -27.550 4.888 -22.319 1.00 97.56 760 ASP A C 1
ATOM 6026 O O . ASP A 1 760 ? -28.364 3.992 -22.514 1.00 97.56 760 ASP A O 1
ATOM 6030 N N . LEU A 1 761 ? -26.252 4.718 -22.580 1.00 98.56 761 LEU A N 1
ATOM 6031 C CA . LEU A 1 761 ? -25.642 3.516 -23.153 1.00 98.56 761 LEU A CA 1
ATOM 6032 C C . LEU A 1 761 ? -24.911 2.679 -22.086 1.00 98.56 761 LEU A C 1
ATOM 6034 O O . LEU A 1 761 ? -24.008 1.892 -22.399 1.00 98.56 761 LEU A O 1
ATOM 6038 N N . VAL A 1 762 ? -25.283 2.885 -20.819 1.00 98.62 762 VAL A N 1
ATOM 6039 C CA . VAL A 1 762 ? -24.766 2.171 -19.649 1.00 98.62 762 VAL A CA 1
ATOM 6040 C C . VAL A 1 762 ? -25.879 1.344 -19.011 1.00 98.62 762 VAL A C 1
ATOM 6042 O O . VAL A 1 762 ? -26.906 1.879 -18.600 1.00 98.62 762 VAL A O 1
ATOM 6045 N N . GLU A 1 763 ? -25.651 0.041 -18.867 1.00 98.44 763 GLU A N 1
ATOM 6046 C CA . GLU A 1 763 ? -26.623 -0.906 -18.313 1.00 98.44 763 GLU A CA 1
ATOM 6047 C C . GLU A 1 763 ? -26.124 -1.526 -16.999 1.00 98.44 763 GLU A C 1
ATOM 6049 O O . GLU A 1 763 ? -24.937 -1.820 -16.834 1.00 98.44 763 GLU A O 1
ATOM 6054 N N . ASN A 1 764 ? -27.050 -1.795 -16.071 1.00 97.88 764 ASN A N 1
ATOM 6055 C CA . ASN A 1 764 ? -26.787 -2.487 -14.800 1.00 97.88 764 ASN A CA 1
ATOM 6056 C C . ASN A 1 764 ? -25.692 -1.840 -13.928 1.00 97.88 764 ASN A C 1
ATOM 6058 O O . ASN A 1 764 ? -24.881 -2.545 -13.322 1.00 97.88 764 ASN A O 1
ATOM 6062 N N . LEU A 1 765 ? -25.673 -0.506 -13.854 1.00 98.44 765 LEU A N 1
ATOM 6063 C CA . LEU A 1 765 ? -24.844 0.240 -12.906 1.00 98.44 765 LEU A CA 1
ATOM 6064 C C . LEU A 1 765 ? -25.442 0.144 -11.492 1.00 98.44 765 LEU A C 1
ATOM 6066 O O . LEU A 1 765 ? -26.612 0.470 -11.302 1.00 98.44 765 LEU A O 1
ATOM 6070 N N . LYS A 1 766 ? -24.645 -0.287 -10.510 1.00 98.06 766 LYS A N 1
ATOM 6071 C CA . LYS A 1 766 ? -25.074 -0.475 -9.112 1.00 98.06 766 LYS A CA 1
ATOM 6072 C C . LYS A 1 766 ? -24.117 0.192 -8.135 1.00 98.06 766 LYS A C 1
ATOM 6074 O O . LYS A 1 766 ? -22.904 0.139 -8.343 1.00 98.06 766 LYS A O 1
ATOM 6079 N N . PHE A 1 767 ? -24.652 0.731 -7.041 1.00 98.06 767 PHE A N 1
ATOM 6080 C CA . PHE A 1 767 ? -23.856 1.226 -5.919 1.00 98.06 767 PHE A CA 1
ATOM 6081 C C . PHE A 1 767 ? -24.312 0.586 -4.602 1.00 98.06 767 PHE A C 1
ATOM 6083 O O . PHE A 1 767 ? -25.397 0.861 -4.085 1.00 98.06 767 PHE A O 1
ATOM 6090 N N . ILE A 1 768 ? -23.448 -0.255 -4.046 1.00 93.88 768 ILE A N 1
ATOM 6091 C CA . ILE A 1 768 ? -23.649 -1.058 -2.842 1.00 93.88 768 ILE A CA 1
ATOM 6092 C C . ILE A 1 768 ? -22.818 -0.452 -1.704 1.00 93.88 768 ILE A C 1
ATOM 6094 O O . ILE A 1 768 ? -21.731 0.084 -1.935 1.00 93.88 768 ILE A O 1
ATOM 6098 N N . LYS A 1 769 ? -23.374 -0.487 -0.489 1.00 80.81 769 LYS A N 1
ATOM 6099 C CA . LYS A 1 769 ? -22.781 0.118 0.710 1.00 80.81 769 LYS A CA 1
ATOM 6100 C C . LYS A 1 769 ? -21.479 -0.556 1.127 1.00 80.81 769 LYS A C 1
ATOM 6102 O O . LYS A 1 769 ? -21.427 -1.801 1.058 1.00 80.81 769 LYS A O 1
#